Protein 3HY0 (pdb70)

Solvent-accessible surface area: 37549 Å² total; per-residue (Å²): 116,93,36,4,49,97,0,14,95,17,0,22,69,0,0,113,75,69,55,2,85,63,26,83,37,10,38,0,33,9,140,31,15,137,91,12,50,6,0,7,3,2,0,3,28,0,30,28,17,4,33,52,104,30,188,67,166,55,52,58,0,0,0,14,1,18,0,2,35,1,17,66,82,36,82,28,5,83,52,8,7,106,27,22,31,27,7,0,1,27,2,13,0,0,1,0,0,22,34,57,18,62,30,68,68,1,0,69,32,1,25,71,0,0,12,19,156,167,82,14,55,11,51,110,119,76,0,43,0,2,0,21,103,90,9,92,110,0,22,64,12,0,38,149,93,29,49,4,53,145,134,33,12,31,94,15,19,62,77,132,74,46,114,81,22,4,68,1,8,30,20,5,12,96,41,3,0,0,0,25,0,0,5,0,19,15,19,7,10,126,122,44,165,10,8,34,11,51,28,139,72,70,105,7,30,50,21,5,67,3,0,14,0,2,0,0,48,51,36,53,44,93,116,24,76,35,87,106,12,93,121,64,3,0,4,2,18,0,13,0,3,41,0,0,2,8,24,24,156,23,48,20,5,5,59,0,56,6,0,133,68,0,14,108,14,0,10,174,28,6,59,18,128,82,98,79,54,51,1,0,60,6,0,0,0,2,0,0,0,0,0,0,0,1,8,24,60,9,108,23,35,100,112,125,73,6,56,14,0,37,37,0,0,19,10,0,7,7,4,0,44,108,31,30,25,194,120,37,2,0,46,78,0,0,19,38,0,17,121,29,0,45,84,22,1,118,39,0,130,164,39,58,78,84,0,46,100,17,0,67,74,7,8,73,79,0,62,157,28,8,121,154,0,24,64,31,0,64,94,35,25,92,138,47,111,58,73,49,0,63,4,108,6,0,21,106,0,73,81,82,43,28,0,2,30,23,0,0,7,5,2,0,109,50,117,136,31,133,19,55,83,78,20,12,83,48,13,44,73,98,59,104,109,135,60,91,134,91,59,37,54,117,92,38,4,49,94,0,14,94,15,0,21,69,0,0,111,75,68,56,2,85,62,26,84,37,10,37,0,33,9,140,32,15,138,89,12,51,6,0,7,2,2,0,4,30,0,28,28,16,4,32,53,102,32,180,61,162,53,51,59,0,0,0,14,0,19,0,2,35,1,17,66,85,36,79,28,4,83,51,7,8,107,27,22,32,26,8,0,1,28,2,12,0,0,2,0,0,24,34,58,20,61,30,69,67,1,0,68,32,1,27,72,0,0,12,18,157,166,88,15,55,12,51,109,117,80,0,43,0,2,0,20,101,88,10,92,109,0,21,64,12,0,36,145,93,30,49,5,54,144,132,34,13,31,96,15,19,62,77,133,73,48,113,80,22,3,66,1,7,31,19,5,12,96,43,2,0,0,0,25,1,0,4,0,20,15,19,6,12,127,126,42,164,8,8,34,11,52,28,140,72,70,104,7,30,50,22,6,66,4,0,14,0,2,0,0,50,50,35,53,45,92,114,23,76,35,88,105,12,96,131,62,3,0,4,2,18,0,13,0,2,41,0,0,1,9,23,25,157,24,46,20,5,5,60,0,54,6,0,133,66,0,14,110,14,0,9,175,29,6,59,16,131,78,99,80,55,48,2,0,61,6,0,0,0,2,0,0,0,0,0,0,0,2,8,24,59,8,108,24,35,100,113,126,72,6,53,14,0,37,37,0,0,20,11,0,6,7,4,0,43,110,30,31,26,190,116,40,2,0,49,82,0,0,18,37,0,18,121,29,1,47,75,24,1,119,44,0,132,163,38,59,78,85,0,46,98,17,0,63,74,6,10,72,80,1,62,159,26,9,121,155,0,24,60,27,0,65,97,35,25,92,144,46,111,58,74,50,0,62,4,106,6,0,21,108,0,74,82,83,42,29,0,2,30,25,1,0,7,5,2,0,111,48,117,134,33,131,17,53,72,75,20,10,99,48,12,54,74,97,61,115,105,137,60,91,130,94,58,37,51

CATH classification: 3.30.930.10

Sequence (882 aa):
SKSTAEIRQAFLDFFHSKGHQVVASSSLVPHNDPTLLFTNAGMNQFKDVFLGLDKRNYSRATTSQRCVRAGGKHNDLENVGYTARHHTFFEMLGNFSFGDYFKLDAILFAWLLLTSEKWFALPKERLWVTVYESDDEAYEIWEKEVGIPRERIIIRIGDNKGAPYASDNFWQMGDTGPCGPCTEIFYDHGDHHIWGGPPGSPEEDGDRYIEIIWNIVFMQFNRQADGTMEPLPKPSVDTAMGLERIAAVLQHVNSNYDIDLFRTLIQAVAKVTGATDLSNKSLRVIADHIRSCAFLIADGVMPSNEENRGYVLRRRIIRRAVRHGNMLGAKETFFYKLVGPLIDVMGSAGEDLKRQQAQVEQVLKTEEEQFARTLERGLALLDEEELAKLSGDTLDGETAFRLYDTYGFPVDLTADVCRERNIKVDEAGFEAAMMEEQRRRAREEASSGFSKSTAEIRQAFLDFFHSKGHQVVASSSLVPHNDPTLLFTNAGMNQFKDVFLGLDKRNYSRATTSQRCVRAGGKHNDLENVGYTARHHTFFEMLGNFSFGDYFKLDAILFAWLLLTSEKWFALPKERLWVTVYESDDEAYEIWEKEVGIPRERIIRIGDNKGAPYASDNFWQMGDTGPCGPCTEIFYDHGDHHIWGGPPGSPEEDGDRYIEIIWNIVFMQFNRQADGTMEPLPKPSVDTAMGLERIAAVLQHVNSNYDIDLFRTLIQAVAKVTGATDLSNKSLRVIADHIRSCAFLIADGVMPSNEENRGYVLRRRIIRRAVRHGNMLGAKETFFYKLVGPLIDVMGSAGEDLKRQQAQVEQVLKTEEEQFARTLERGLALLDEEELAKLSGDTLDGETAFRLYDTYGFPVDLTADVCRERNIKVDEAGFEEAAMMEEQRRRAREEASSGF

Organism: Escherichia coli (strain K12) (NCBI:txid83333)

GO terms:
  GO:0002161 aminoacyl-tRNA deacylase activity (F, IDA)
  GO:0141207 peptide lactyltransferase (ATP-dependent) activity (F, IDA)
  GO:0004813 alanine-tRNA ligase activity (F, EXP)
  GO:0002161 aminoacyl-tRNA deacylase activity (F, IMP)
  GO:0042802 identical protein binding (F, IPI)
  GO:0004813 alanine-tRNA ligase activity (F, IDA)
  GO:0005829 cytosol (C, IDA)
  GO:0001217 DNA-binding transcription repressor activity (F, IDA)
  GO:0002196 Ser-tRNA(Ala) deacylase activity (F, IDA)
  GO:0045892 negative regulation of DNA-templated transcription (P, IDA)
  GO:0008270 zinc ion binding (F, IDA)
  GO:0042803 protein homodimerization activity (F, IDA)
  GO:0006419 alanyl-tRNA aminoacylation (P, IDA)
  GO:0005829 cytosol (C, HDA)
  GO:0016020 membrane (C, HDA)

Radius of gyration: 34.8 Å; Cα contacts (8 Å, |Δi|>4): 1651; chains: 2; bounding box: 69×69×96 Å

B-factor: mean 25.16, std 11.73, range [3.29, 81.05]

Structure (mmCIF, N/CA/C/O backbone):
data_3HY0
#
_entry.id   3HY0
#
_cell.length_a   114.877
_cell.length_b   115.036
_cell.length_c   125.574
_cell.angle_alpha   90.00
_cell.angle_beta   90.00
_cell.angle_gamma   90.00
#
_symmetry.space_group_name_H-M   'P 21 21 21'
#
loop_
_entity.id
_entity.type
_entity.pdbx_description
1 polymer 'Alanyl-tRNA synthetase'
2 non-polymer "5'-O-(glycylsulfamoyl)adenosine"
3 non-polymer '4-(2-HYDROXYETHYL)-1-PIPERAZINE ETHANESULFONIC ACID'
4 non-polymer '2-HYDROXYETHYL DISULFIDE'
5 water water
#
loop_
_atom_site.group_PDB
_atom_site.id
_atom_site.type_symbol
_atom_site.label_atom_id
_atom_site.label_alt_id
_atom_site.label_comp_id
_atom_site.label_asym_id
_atom_site.label_entity_id
_atom_site.label_seq_id
_atom_site.pdbx_PDB_ins_code
_atom_site.Cartn_x
_atom_site.Cartn_y
_atom_site.Cartn_z
_atom_site.occupancy
_atom_site.B_iso_or_equiv
_atom_site.auth_seq_id
_atom_site.auth_comp_id
_atom_site.auth_asym_id
_atom_site.auth_atom_id
_atom_site.pdbx_PDB_model_num
ATOM 1 N N . SER A 1 1 ? -18.658 -7.357 -26.377 1.00 36.65 1 SER A N 1
ATOM 2 C CA . SER A 1 1 ? -19.122 -8.125 -25.187 1.00 39.83 1 SER A CA 1
ATOM 3 C C . SER A 1 1 ? -18.590 -7.514 -23.893 1.00 36.52 1 SER A C 1
ATOM 4 O O . SER A 1 1 ? -17.683 -6.679 -23.917 1.00 31.58 1 SER A O 1
ATOM 7 N N . LYS A 1 2 ? -19.166 -7.930 -22.769 1.00 28.64 2 LYS A N 1
ATOM 8 C CA . LYS A 1 2 ? -18.739 -7.446 -21.462 1.00 28.57 2 LYS A CA 1
ATOM 9 C C . LYS A 1 2 ? -17.384 -8.024 -21.078 1.00 24.78 2 LYS A C 1
ATOM 10 O O . LYS A 1 2 ? -17.089 -9.187 -21.365 1.00 22.19 2 LYS A O 1
ATOM 16 N N . SER A 1 3 ? -16.565 -7.207 -20.426 1.00 22.03 3 SER A N 1
ATOM 17 C CA . SER A 1 3 ? -15.293 -7.669 -19.897 1.00 23.28 3 SER A CA 1
ATOM 18 C C . SER A 1 3 ? -15.555 -8.512 -18.658 1.00 23.17 3 SER A C 1
ATOM 19 O O . SER A 1 3 ? -16.653 -8.482 -18.098 1.00 18.05 3 SER A O 1
ATOM 22 N N . THR A 1 4 ? -14.545 -9.261 -18.231 1.00 19.84 4 THR A N 1
ATOM 23 C CA . THR A 1 4 ? -14.654 -10.054 -17.013 1.00 19.18 4 THR A CA 1
ATOM 24 C C . THR A 1 4 ? -15.004 -9.153 -15.830 1.00 17.54 4 THR A C 1
ATOM 25 O O . THR A 1 4 ? -15.847 -9.503 -15.001 1.00 18.42 4 THR A O 1
ATOM 29 N N . ALA A 1 5 ? -14.374 -7.982 -15.771 1.00 15.68 5 ALA A N 1
ATOM 30 C CA . ALA A 1 5 ? -14.652 -7.007 -14.715 1.00 14.95 5 ALA A CA 1
ATOM 31 C C . ALA A 1 5 ? -16.109 -6.536 -14.734 1.00 16.28 5 ALA A C 1
ATOM 32 O O . ALA A 1 5 ? -16.740 -6.395 -13.684 1.00 18.31 5 ALA A O 1
ATOM 34 N N . GLU A 1 6 ? -16.634 -6.289 -15.931 1.00 18.31 6 GLU A N 1
ATOM 35 C CA . GLU A 1 6 ? -18.016 -5.833 -16.082 1.00 17.24 6 GLU A CA 1
ATOM 36 C C . GLU A 1 6 ? -19.017 -6.916 -15.687 1.00 17.90 6 GLU A C 1
ATOM 37 O O . GLU A 1 6 ? -20.067 -6.624 -15.108 1.00 17.57 6 GLU A O 1
ATOM 43 N N . ILE A 1 7 ? -18.681 -8.164 -15.996 1.00 14.61 7 ILE A N 1
ATOM 44 C CA . ILE A 1 7 ? -19.530 -9.302 -15.650 1.00 12.22 7 ILE A CA 1
ATOM 45 C C . ILE A 1 7 ? -19.562 -9.506 -14.135 1.00 13.76 7 ILE A C 1
ATOM 46 O O . ILE A 1 7 ? -20.630 -9.724 -13.553 1.00 15.37 7 ILE A O 1
ATOM 51 N N . ARG A 1 8 ? -18.389 -9.435 -13.507 1.00 14.90 8 ARG A N 1
ATOM 52 C CA . ARG A 1 8 ? -18.284 -9.509 -12.049 1.00 17.23 8 ARG A CA 1
ATOM 53 C C . ARG A 1 8 ? -19.171 -8.452 -11.398 1.00 18.83 8 ARG A C 1
ATOM 54 O O . ARG A 1 8 ? -19.936 -8.750 -10.476 1.00 15.95 8 ARG A O 1
ATOM 62 N N . GLN A 1 9 ? -19.075 -7.221 -11.890 1.00 15.47 9 GLN A N 1
ATOM 63 C CA . GLN A 1 9 ? -19.840 -6.110 -11.329 1.00 16.52 9 GLN A CA 1
ATOM 64 C C . GLN A 1 9 ? -21.340 -6.248 -11.583 1.00 12.53 9 GLN A C 1
ATOM 65 O O . GLN A 1 9 ? -22.149 -5.919 -10.720 1.00 15.22 9 GLN A O 1
ATOM 71 N N . ALA A 1 10 ? -21.701 -6.735 -12.766 1.00 14.10 10 ALA A N 1
ATOM 72 C CA . ALA A 1 10 ? -23.108 -6.877 -13.138 1.00 17.16 10 ALA A CA 1
ATOM 73 C C . ALA A 1 10 ? -23.806 -7.912 -12.265 1.00 17.29 10 ALA A C 1
ATOM 74 O O . ALA A 1 10 ? -24.965 -7.739 -11.895 1.00 13.63 10 ALA A O 1
ATOM 76 N N . PHE A 1 11 ? -23.093 -8.988 -11.943 1.00 12.61 11 PHE A N 1
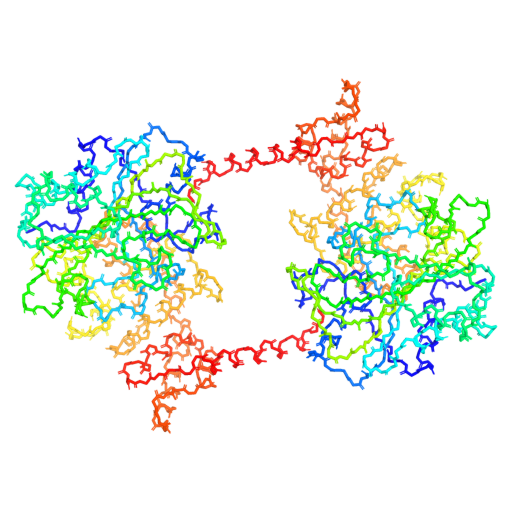ATOM 77 C CA . PHE A 1 11 ? -23.625 -10.022 -11.066 1.00 14.40 11 PHE A CA 1
ATOM 78 C C . PHE A 1 11 ? -23.957 -9.425 -9.697 1.00 15.13 11 PHE A C 1
ATOM 79 O O . PHE A 1 11 ? -25.054 -9.622 -9.170 1.00 14.16 11 PHE A O 1
ATOM 87 N N . LEU A 1 12 ? -22.997 -8.699 -9.128 1.00 13.09 12 LEU A N 1
ATOM 88 C CA . LEU A 1 12 ? -23.180 -8.060 -7.830 1.00 14.25 12 LEU A CA 1
ATOM 89 C C . LEU A 1 12 ? -24.276 -6.995 -7.880 1.00 10.84 12 LEU A C 1
ATOM 90 O O . LEU A 1 12 ? -25.084 -6.892 -6.959 1.00 14.98 12 LEU A O 1
ATOM 95 N N . ASP A 1 13 ? -24.301 -6.214 -8.956 1.00 15.54 13 ASP A N 1
ATOM 96 C CA . ASP A 1 13 ? -25.353 -5.210 -9.147 1.00 15.33 13 ASP A CA 1
ATOM 97 C C . ASP A 1 13 ? -26.744 -5.848 -9.177 1.00 16.44 13 ASP A C 1
ATOM 98 O O . ASP A 1 13 ? -27.680 -5.338 -8.559 1.00 15.22 13 ASP A O 1
ATOM 103 N N . PHE A 1 14 ? -26.875 -6.964 -9.891 1.00 13.32 14 PHE A N 1
ATOM 104 C CA . PHE A 1 14 ? -28.152 -7.672 -9.961 1.00 16.49 14 PHE A CA 1
ATOM 105 C C . PHE A 1 14 ? -28.656 -8.039 -8.571 1.00 14.78 14 PHE A C 1
ATOM 106 O O . PHE A 1 14 ? -29.784 -7.707 -8.195 1.00 14.47 14 PHE A O 1
ATOM 114 N N . PHE A 1 15 ? -27.820 -8.720 -7.797 1.00 13.15 15 PHE A N 1
ATOM 115 C CA . PHE A 1 15 ? -28.253 -9.163 -6.483 1.00 11.86 15 PHE A CA 1
ATOM 116 C C . PHE A 1 15 ? -28.395 -8.025 -5.493 1.00 13.93 15 PHE A C 1
ATOM 117 O O . PHE A 1 15 ? -29.284 -8.038 -4.641 1.00 13.94 15 PHE A O 1
ATOM 125 N N . HIS A 1 16 ? -27.558 -7.007 -5.643 1.00 15.04 16 HIS A N 1
ATOM 126 C CA . HIS A 1 16 ? -27.725 -5.812 -4.837 1.00 18.60 16 HIS A CA 1
ATOM 127 C C . HIS A 1 16 ? -29.090 -5.167 -5.097 1.00 19.03 16 HIS A C 1
ATOM 128 O O . HIS A 1 16 ? -29.772 -4.752 -4.159 1.00 16.90 16 HIS A O 1
ATOM 135 N N . SER A 1 17 ? -29.485 -5.095 -6.366 1.00 18.51 17 SER A N 1
ATOM 136 C CA . SER A 1 17 ? -30.790 -4.546 -6.734 1.00 19.75 17 SER A CA 1
ATOM 137 C C . SER A 1 17 ? -31.929 -5.413 -6.198 1.00 23.56 17 SER A C 1
ATOM 138 O O . SER A 1 17 ? -33.064 -4.950 -6.078 1.00 18.92 17 SER A O 1
ATOM 141 N N . LYS A 1 18 ? -31.616 -6.667 -5.872 1.00 15.87 18 LYS A N 1
ATOM 142 C CA . LYS A 1 18 ? -32.590 -7.590 -5.291 1.00 16.81 18 LYS A CA 1
ATOM 143 C C . LYS A 1 18 ? -32.457 -7.678 -3.770 1.00 16.05 18 LYS A C 1
ATOM 144 O O . LYS A 1 18 ? -32.856 -8.673 -3.159 1.00 17.74 18 LYS A O 1
ATOM 150 N N . GLY A 1 19 ? -31.885 -6.641 -3.165 1.00 18.05 19 GLY A N 1
ATOM 151 C CA . GLY A 1 19 ? -31.836 -6.530 -1.707 1.00 18.78 19 GLY A CA 1
ATOM 152 C C . GLY A 1 19 ? -30.710 -7.277 -1.009 1.00 15.86 19 GLY A C 1
ATOM 153 O O . GLY A 1 19 ? -30.703 -7.387 0.216 1.00 16.90 19 GLY A O 1
ATOM 154 N N . HIS A 1 20 ? -29.753 -7.790 -1.778 1.00 16.05 20 HIS A N 1
ATOM 155 C CA . HIS A 1 20 ? -28.630 -8.528 -1.194 1.00 16.26 20 HIS A CA 1
ATOM 156 C C . HIS A 1 20 ? -27.500 -7.603 -0.753 1.00 15.09 20 HIS A C 1
ATOM 157 O O . HIS A 1 20 ? -27.068 -6.733 -1.507 1.00 15.41 20 HIS A O 1
ATOM 164 N N . GLN A 1 21 ? -27.020 -7.809 0.469 1.00 13.81 21 GLN A N 1
ATOM 165 C CA . GLN A 1 21 ? -25.861 -7.082 0.974 1.00 15.42 21 GLN A CA 1
ATOM 166 C C . GLN A 1 21 ? -24.610 -7.508 0.212 1.00 14.47 21 GLN A C 1
ATOM 167 O O . GLN A 1 21 ? -24.291 -8.692 0.149 1.00 15.45 21 GLN A O 1
ATOM 173 N N . VAL A 1 22 ? -23.909 -6.546 -0.378 1.00 13.50 22 VAL A N 1
ATOM 174 C CA . VAL A 1 22 ? -22.650 -6.851 -1.048 1.00 15.75 22 VAL A CA 1
ATOM 175 C C . VAL A 1 22 ? -21.546 -6.985 -0.004 1.00 18.00 22 VAL A C 1
ATOM 176 O O . VAL A 1 22 ? -21.259 -6.043 0.735 1.00 15.05 22 VAL A O 1
ATOM 180 N N . VAL A 1 23 ? -20.952 -8.171 0.072 1.00 11.40 23 VAL A N 1
ATOM 181 C CA . VAL A 1 23 ? -19.896 -8.438 1.042 1.00 13.04 23 VAL A CA 1
ATOM 182 C C . VAL A 1 23 ? -18.583 -8.686 0.304 1.00 16.09 23 VAL A C 1
ATOM 183 O O . VAL A 1 23 ? -18.562 -9.351 -0.729 1.00 13.38 23 VAL A O 1
ATOM 187 N N . ALA A 1 24 ? -17.491 -8.136 0.826 1.00 13.45 24 ALA A N 1
ATOM 188 C CA . ALA A 1 24 ? -16.184 -8.324 0.203 1.00 13.13 24 ALA A CA 1
ATOM 189 C C . ALA A 1 24 ? -15.732 -9.782 0.266 1.00 8.62 24 ALA A C 1
ATOM 190 O O . ALA A 1 24 ? -16.040 -10.506 1.220 1.00 12.07 24 ALA A O 1
ATOM 192 N N . SER A 1 25 ? -15.015 -10.206 -0.770 1.00 13.83 25 SER A N 1
ATOM 193 C CA . SER A 1 25 ? -14.347 -11.497 -0.774 1.00 16.17 25 SER A CA 1
ATOM 194 C C . SER A 1 25 ? -13.538 -11.669 0.502 1.00 17.13 25 SER A C 1
ATOM 195 O O . SER A 1 25 ? -12.884 -10.732 0.964 1.00 14.90 25 SER A O 1
ATOM 198 N N . SER A 1 26 ? -13.587 -12.862 1.077 1.00 13.54 26 SER A N 1
ATOM 199 C CA . SER A 1 26 ? -12.705 -13.183 2.189 1.00 16.18 26 SER A CA 1
ATOM 200 C C . SER A 1 26 ? -11.308 -13.482 1.649 1.00 15.51 26 SER A C 1
ATOM 201 O O . SER A 1 26 ? -11.107 -13.610 0.434 1.00 12.60 26 SER A O 1
ATOM 204 N N . SER A 1 27 ? -10.348 -13.591 2.559 1.00 13.69 27 SER A N 1
ATOM 205 C CA . SER A 1 27 ? -9.012 -14.053 2.227 1.00 12.96 27 SER A CA 1
ATOM 206 C C . SER A 1 27 ? -9.076 -15.508 1.780 1.00 15.74 27 SER A C 1
ATOM 207 O O . SER A 1 27 ? -10.069 -16.195 2.030 1.00 13.81 27 SER A O 1
ATOM 210 N N . LEU A 1 28 ? -8.019 -15.964 1.112 1.00 13.36 28 LEU A N 1
ATOM 211 C CA . LEU A 1 28 ? -7.852 -17.374 0.777 1.00 11.96 28 LEU A CA 1
ATOM 212 C C . LEU A 1 28 ? -7.458 -18.206 1.998 1.00 14.33 28 LEU A C 1
ATOM 213 O O . LEU A 1 28 ? -7.493 -19.434 1.957 1.00 13.43 28 LEU A O 1
ATOM 218 N N . VAL A 1 29 ? -7.072 -17.534 3.079 1.00 13.99 29 VAL A N 1
ATOM 219 C CA . VAL A 1 29 ? -6.598 -18.224 4.276 1.00 13.78 29 VAL A CA 1
ATOM 220 C C . VAL A 1 29 ? -7.456 -17.882 5.492 1.00 13.21 29 VAL A C 1
ATOM 221 O O . VAL A 1 29 ? -7.448 -16.740 5.958 1.00 13.53 29 VAL A O 1
ATOM 225 N N . PRO A 1 30 ? -8.193 -18.874 6.018 1.00 15.11 30 PRO A N 1
ATOM 226 C CA . PRO A 1 30 ? -9.010 -18.643 7.204 1.00 14.66 30 PRO A CA 1
ATOM 227 C C . PRO A 1 30 ? -8.173 -18.534 8.470 1.00 16.97 30 PRO A C 1
ATOM 228 O O . PRO A 1 30 ? -7.149 -19.208 8.607 1.00 16.69 30 PRO A O 1
ATOM 232 N N . HIS A 1 31 ? -8.618 -17.688 9.389 1.00 17.84 31 HIS A N 1
ATOM 233 C CA . HIS A 1 31 ? -7.974 -17.557 10.684 1.00 19.47 31 HIS A CA 1
ATOM 234 C C . HIS A 1 31 ? -8.657 -18.464 11.710 1.00 21.25 31 HIS A C 1
ATOM 235 O O . HIS A 1 31 ? -8.028 -18.910 12.670 1.00 21.63 31 HIS A O 1
ATOM 242 N N . ASN A 1 32 ? -9.940 -18.747 11.486 1.00 15.84 32 ASN A N 1
ATOM 243 C CA . ASN A 1 32 ? -10.769 -19.452 12.467 1.00 21.22 32 ASN A CA 1
ATOM 244 C C . ASN A 1 32 ? -11.499 -20.697 11.951 1.00 27.47 32 ASN A C 1
ATOM 245 O O . ASN A 1 32 ? -12.612 -20.992 12.395 1.00 27.41 32 ASN A O 1
ATOM 250 N N . ASP A 1 33 ? -10.887 -21.421 11.018 1.00 23.03 33 ASP A N 1
ATOM 251 C CA . ASP A 1 33 ? -11.451 -22.692 10.558 1.00 23.73 33 ASP A CA 1
ATOM 252 C C . ASP A 1 33 ? -10.349 -23.721 10.341 1.00 25.12 33 ASP A C 1
ATOM 253 O O . ASP A 1 33 ? -9.758 -23.787 9.262 1.00 24.14 33 ASP A O 1
ATOM 258 N N . PRO A 1 34 ? -10.068 -24.529 11.376 1.00 28.02 34 PRO A N 1
ATOM 259 C CA . PRO A 1 34 ? -8.994 -25.526 11.329 1.00 30.44 34 PRO A CA 1
ATOM 260 C C . PRO A 1 34 ? -9.260 -26.673 10.350 1.00 27.28 34 PRO A C 1
ATOM 261 O O . PRO A 1 34 ? -8.346 -27.429 10.027 1.00 25.81 34 PRO A O 1
ATOM 265 N N . THR A 1 35 ? -10.496 -26.792 9.874 1.00 23.70 35 THR A N 1
ATOM 266 C CA . THR A 1 35 ? -10.846 -27.846 8.925 1.00 23.35 35 THR A CA 1
ATOM 267 C C . THR A 1 35 ? -10.568 -27.440 7.473 1.00 24.34 35 THR A C 1
ATOM 268 O O . THR A 1 35 ? -10.684 -28.257 6.562 1.00 22.13 35 THR A O 1
ATOM 272 N N . LEU A 1 36 ? -10.188 -26.182 7.264 1.00 19.87 36 LEU A N 1
ATOM 273 C CA . LEU A 1 36 ? -10.113 -25.622 5.916 1.00 15.71 36 LEU A CA 1
ATOM 274 C C . LEU A 1 36 ? -8.697 -25.218 5.510 1.00 16.38 36 LEU A C 1
ATOM 275 O O . LEU A 1 36 ? -8.090 -24.350 6.139 1.00 18.68 36 LEU A O 1
ATOM 280 N N . LEU A 1 37 ? -8.183 -25.836 4.448 1.00 17.71 37 LEU A N 1
ATOM 281 C CA . LEU A 1 37 ? -6.845 -25.524 3.940 1.00 15.61 37 LEU A CA 1
ATOM 282 C C . LEU A 1 37 ? -6.817 -24.139 3.296 1.00 18.95 37 LEU A C 1
ATOM 283 O O . LEU A 1 37 ? -6.202 -23.208 3.828 1.00 16.55 37 LEU A O 1
ATOM 288 N N . PHE A 1 38 ? -7.476 -24.014 2.145 1.00 13.19 38 PHE A N 1
ATOM 289 C CA . PHE A 1 38 ? -7.682 -22.718 1.510 1.00 13.81 38 PHE A CA 1
ATOM 290 C C . PHE A 1 38 ? -9.165 -22.517 1.214 1.00 14.76 38 PHE A C 1
ATOM 291 O O . PHE A 1 38 ? -9.909 -23.483 1.033 1.00 13.57 38 PHE A O 1
ATOM 299 N N . THR A 1 39 ? -9.585 -21.259 1.164 1.00 12.70 39 THR A N 1
ATOM 300 C CA . THR A 1 39 ? -10.955 -20.922 0.796 1.00 11.47 39 THR A CA 1
ATOM 301 C C . THR A 1 39 ? -11.299 -21.576 -0.542 1.00 11.66 39 THR A C 1
ATOM 302 O O . THR A 1 39 ? -10.644 -21.320 -1.553 1.00 13.61 39 THR A O 1
ATOM 306 N N . ASN A 1 40 ? -12.313 -22.435 -0.537 1.00 11.74 40 ASN A N 1
ATOM 307 C CA . ASN A 1 40 ? -12.688 -23.169 -1.746 1.00 16.07 40 ASN A CA 1
ATOM 308 C C . ASN A 1 40 ? -14.087 -22.837 -2.268 1.00 16.99 40 ASN A C 1
ATOM 309 O O . ASN A 1 40 ? -14.520 -23.383 -3.283 1.00 13.65 40 ASN A O 1
ATOM 314 N N . ALA A 1 41 ? -14.787 -21.946 -1.570 1.00 13.01 41 ALA A N 1
ATOM 315 C CA . ALA A 1 41 ? -16.134 -21.549 -1.974 1.00 12.94 41 ALA A CA 1
ATOM 316 C C . ALA A 1 41 ? -16.529 -20.210 -1.367 1.00 14.01 41 ALA A C 1
ATOM 317 O O . ALA A 1 41 ? -16.057 -19.842 -0.291 1.00 11.78 41 ALA A O 1
ATOM 319 N N . GLY A 1 42 ? -17.404 -19.488 -2.063 1.00 12.12 42 GLY A N 1
ATOM 320 C CA . GLY A 1 42 ? -17.979 -18.256 -1.533 1.00 10.91 42 GLY A CA 1
ATOM 321 C C . GLY A 1 42 ? -18.640 -18.420 -0.175 1.00 12.83 42 GLY A C 1
ATOM 322 O O . GLY A 1 42 ? -18.629 -17.496 0.641 1.00 13.46 42 GLY A O 1
ATOM 323 N N . MET A 1 43 ? -19.209 -19.595 0.082 1.00 11.58 43 MET A N 1
ATOM 324 C CA . MET A 1 43 ? -19.913 -19.822 1.346 1.00 12.32 43 MET A CA 1
ATOM 325 C C . MET A 1 43 ? -19.006 -19.977 2.574 1.00 12.43 43 MET A C 1
ATOM 326 O O . MET A 1 43 ? -19.492 -19.905 3.704 1.00 12.76 43 MET A O 1
ATOM 331 N N . ASN A 1 44 ? -17.702 -20.182 2.366 1.00 11.72 44 ASN A N 1
ATOM 332 C CA . ASN A 1 44 ? -16.799 -20.455 3.494 1.00 12.79 44 ASN A CA 1
ATOM 333 C C . ASN A 1 44 ? -16.903 -19.412 4.615 1.00 10.12 44 ASN A C 1
ATOM 334 O O . ASN A 1 44 ? -16.986 -19.766 5.790 1.00 12.03 44 ASN A O 1
ATOM 339 N N . GLN A 1 45 ? -16.893 -18.131 4.255 1.00 12.87 45 GLN A N 1
ATOM 340 C CA . GLN A 1 45 ? -16.897 -17.071 5.268 1.00 13.98 45 GLN A CA 1
ATOM 341 C C . GLN A 1 45 ? -18.253 -16.901 5.951 1.00 16.17 45 GLN A C 1
ATOM 342 O O . GLN A 1 45 ? -18.371 -16.150 6.919 1.00 14.39 45 GLN A O 1
ATOM 348 N N . PHE A 1 46 ? -19.264 -17.606 5.444 1.00 13.26 46 PHE A N 1
ATOM 349 C CA . PHE A 1 46 ? -20.604 -17.590 6.028 1.00 14.84 46 PHE A CA 1
ATOM 350 C C . PHE A 1 46 ? -20.945 -18.929 6.678 1.00 15.21 46 PHE A C 1
ATOM 351 O O . PHE A 1 46 ? -22.101 -19.181 7.019 1.00 14.04 46 PHE A O 1
ATOM 359 N N . LYS A 1 47 ? -19.938 -19.783 6.840 1.00 13.69 47 LYS A N 1
ATOM 360 C CA . LYS A 1 47 ? -20.140 -21.119 7.392 1.00 15.99 47 LYS A CA 1
ATOM 361 C C . LYS A 1 47 ? -20.912 -21.080 8.709 1.00 16.73 47 LYS A C 1
ATOM 362 O O . LYS A 1 47 ? -21.908 -21.788 8.872 1.00 14.65 47 LYS A O 1
ATOM 368 N N . ASP A 1 48 ? -20.456 -20.245 9.640 1.00 13.45 48 ASP A N 1
ATOM 369 C CA . ASP A 1 48 ? -21.102 -20.134 10.949 1.00 15.19 48 ASP A CA 1
ATOM 370 C C . ASP A 1 48 ? -22.499 -19.512 10.879 1.00 12.74 48 ASP A C 1
ATOM 371 O O . ASP A 1 48 ? -23.332 -19.753 11.755 1.00 16.90 48 ASP A O 1
ATOM 376 N N . VAL A 1 49 ? -22.754 -18.714 9.846 1.00 15.78 49 VAL A N 1
ATOM 377 C CA . VAL A 1 49 ? -24.093 -18.163 9.638 1.00 14.02 49 VAL A CA 1
ATOM 378 C C . VAL A 1 49 ? -25.064 -19.286 9.273 1.00 14.56 49 VAL A C 1
ATOM 379 O O . VAL A 1 49 ? -26.163 -19.368 9.826 1.00 17.63 49 VAL A O 1
ATOM 383 N N . PHE A 1 50 ? -24.648 -20.160 8.357 1.00 14.39 50 PHE A N 1
ATOM 384 C CA . PHE A 1 50 ? -25.444 -21.331 7.988 1.00 15.36 50 PHE A CA 1
ATOM 385 C C . PHE A 1 50 ? -25.664 -22.268 9.176 1.00 21.93 50 PHE A C 1
ATOM 386 O O . PHE A 1 50 ? -26.722 -22.886 9.299 1.00 18.69 50 PHE A O 1
ATOM 394 N N . LEU A 1 51 ? -24.658 -22.373 10.042 1.00 15.72 51 LEU A N 1
ATOM 395 C CA . LEU A 1 51 ? -24.748 -23.212 11.238 1.00 16.30 51 LEU A CA 1
ATOM 396 C C . LEU A 1 51 ? -25.627 -22.574 12.312 1.00 20.57 51 LEU A C 1
ATOM 397 O O . LEU A 1 51 ? -26.022 -23.234 13.273 1.00 24.85 51 LEU A O 1
ATOM 402 N N . GLY A 1 52 ? -25.923 -21.288 12.143 1.00 18.73 52 GLY A N 1
ATOM 403 C CA . GLY A 1 52 ? -26.753 -20.550 13.088 1.00 24.08 52 GLY A CA 1
ATOM 404 C C . GLY A 1 52 ? -26.002 -20.088 14.324 1.00 30.54 52 GLY A C 1
ATOM 405 O O . GLY A 1 52 ? -26.613 -19.795 15.351 1.00 36.75 52 GLY A O 1
ATOM 406 N N . LEU A 1 53 ? -24.677 -20.020 14.225 1.00 25.93 53 LEU A N 1
ATOM 407 C CA . LEU A 1 53 ? -23.826 -19.616 15.345 1.00 26.30 53 LEU A CA 1
ATOM 408 C C . LEU A 1 53 ? -23.420 -18.148 15.236 1.00 37.67 53 LEU A C 1
ATOM 409 O O . LEU A 1 53 ? -23.014 -17.525 16.219 1.00 34.87 53 LEU A O 1
ATOM 414 N N . ASP A 1 54 ? -23.532 -17.611 14.026 1.00 28.15 54 ASP A N 1
ATOM 415 C CA . ASP A 1 54 ? -23.101 -16.257 13.711 1.00 24.91 54 ASP A CA 1
ATOM 416 C C . ASP A 1 54 ? -24.297 -15.514 13.136 1.00 33.90 54 ASP A C 1
ATOM 417 O O . ASP A 1 54 ? -24.914 -15.982 12.181 1.00 31.44 54 ASP A O 1
ATOM 422 N N . LYS A 1 55 ? -24.642 -14.373 13.725 1.00 37.01 55 LYS A N 1
ATOM 423 C CA . LYS A 1 55 ? -25.725 -13.551 13.184 1.00 36.53 55 LYS A CA 1
ATOM 424 C C . LYS A 1 55 ? -25.218 -12.302 12.486 1.00 28.65 55 LYS A C 1
ATOM 425 O O . LYS A 1 55 ? -24.323 -11.614 12.979 1.00 31.59 55 LYS A O 1
ATOM 431 N N . ARG A 1 56 ? -25.797 -12.025 11.325 1.00 21.85 56 ARG A N 1
ATOM 432 C CA . ARG A 1 56 ? -25.466 -10.828 10.571 1.00 18.54 56 ARG A CA 1
ATOM 433 C C . ARG A 1 56 ? -26.680 -9.913 10.589 1.00 21.82 56 ARG A C 1
ATOM 434 O O . ARG A 1 56 ? -27.797 -10.369 10.847 1.00 23.25 56 ARG A O 1
ATOM 442 N N . ASN A 1 57 ? -26.467 -8.629 10.323 1.00 22.08 57 ASN A N 1
ATOM 443 C CA . ASN A 1 57 ? -27.568 -7.672 10.262 1.00 21.02 57 ASN A CA 1
ATOM 444 C C . ASN A 1 57 ? -28.365 -7.807 8.965 1.00 22.88 57 ASN A C 1
ATOM 445 O O . ASN A 1 57 ? -29.391 -7.153 8.786 1.00 26.71 57 ASN A O 1
ATOM 450 N N . TYR A 1 58 ? -27.878 -8.654 8.062 1.00 19.79 58 TYR A N 1
ATOM 451 C CA . TYR A 1 58 ? -28.552 -8.920 6.794 1.00 15.69 58 TYR A CA 1
ATOM 452 C C . TYR A 1 58 ? -28.884 -10.405 6.690 1.00 18.44 58 TYR A C 1
ATOM 453 O O . TYR A 1 58 ? -28.180 -11.245 7.256 1.00 15.33 58 TYR A O 1
ATOM 462 N N . SER A 1 59 ? -29.955 -10.728 5.968 1.00 14.77 59 SER A N 1
ATOM 463 C CA . SER A 1 59 ? -30.382 -12.117 5.826 1.00 15.54 59 SER A CA 1
ATOM 464 C C . SER A 1 59 ? -30.127 -12.640 4.412 1.00 16.12 59 SER A C 1
ATOM 465 O O . SER A 1 59 ? -30.434 -13.792 4.099 1.00 14.38 59 SER A O 1
ATOM 468 N N . ARG A 1 60 ? -29.577 -11.778 3.561 1.00 13.37 60 ARG A N 1
ATOM 469 C CA . ARG A 1 60 ? -29.224 -12.153 2.194 1.00 13.09 60 ARG A CA 1
ATOM 470 C C . ARG A 1 60 ? -27.992 -11.371 1.739 1.00 16.04 60 ARG A C 1
ATOM 471 O O . ARG A 1 60 ? -27.836 -10.191 2.065 1.00 15.62 60 ARG A O 1
ATOM 479 N N . ALA A 1 61 ? -27.111 -12.035 1.000 1.00 14.30 61 ALA A N 1
ATOM 480 C CA . ALA A 1 61 ? -25.835 -11.429 0.633 1.00 13.05 61 ALA A CA 1
ATOM 481 C C . ALA A 1 61 ? -25.331 -11.916 -0.723 1.00 12.60 61 ALA A C 1
ATOM 482 O O . ALA A 1 61 ? -25.822 -12.909 -1.263 1.00 13.04 61 ALA A O 1
ATOM 484 N N . THR A 1 62 ? -24.355 -11.197 -1.271 1.00 12.38 62 THR A N 1
ATOM 485 C CA . THR A 1 62 ? -23.761 -11.540 -2.556 1.00 11.67 62 THR A CA 1
ATOM 486 C C . THR A 1 62 ? -22.271 -11.181 -2.539 1.00 14.94 62 THR A C 1
ATOM 487 O O . THR A 1 62 ? -21.880 -10.149 -1.985 1.00 12.85 62 THR A O 1
ATOM 491 N N . THR A 1 63 ? -21.442 -12.055 -3.109 1.00 13.66 63 THR A N 1
ATOM 492 C CA . THR A 1 63 ? -19.994 -11.841 -3.136 1.00 12.39 63 THR A CA 1
ATOM 493 C C . THR A 1 63 ? -19.372 -12.373 -4.420 1.00 12.43 63 THR A C 1
ATOM 494 O O . THR A 1 63 ? -19.941 -13.234 -5.087 1.00 10.95 63 THR A O 1
ATOM 498 N N . SER A 1 64 ? -18.195 -11.854 -4.756 1.00 11.20 64 SER A N 1
ATOM 499 C CA . SER A 1 64 ? -17.332 -12.481 -5.749 1.00 10.14 64 SER A CA 1
ATOM 500 C C . SER A 1 64 ? -16.091 -12.950 -5.004 1.00 13.45 64 SER A C 1
ATOM 501 O O . SER A 1 64 ? -15.214 -12.149 -4.663 1.00 13.12 64 SER A O 1
ATOM 504 N N . GLN A 1 65 ? -16.035 -14.249 -4.737 1.00 10.87 65 GLN A N 1
ATOM 505 C CA . GLN A 1 65 ? -15.055 -14.811 -3.816 1.00 14.77 65 GLN A CA 1
ATOM 506 C C . GLN A 1 65 ? -13.864 -15.413 -4.542 1.00 12.06 65 GLN A C 1
ATOM 507 O O . GLN A 1 65 ? -14.037 -16.251 -5.425 1.00 12.78 65 GLN A O 1
ATOM 513 N N . ARG A 1 66 ? -12.654 -15.003 -4.172 1.00 10.39 66 ARG A N 1
ATOM 514 C CA . ARG A 1 66 ? -11.476 -15.683 -4.702 1.00 10.81 66 ARG A CA 1
ATOM 515 C C . ARG A 1 66 ? -11.318 -17.046 -4.033 1.00 10.55 66 ARG A C 1
ATOM 516 O O . ARG A 1 66 ? -11.392 -17.163 -2.806 1.00 11.62 66 ARG A O 1
ATOM 524 N N . CYS A 1 67 ? -11.136 -18.079 -4.852 1.00 10.43 67 CYS A N 1
ATOM 525 C CA . CYS A 1 67 ? -11.024 -19.447 -4.362 1.00 10.97 67 CYS A CA 1
ATOM 526 C C . CYS A 1 67 ? -9.766 -20.120 -4.895 1.00 13.50 67 CYS A C 1
ATOM 527 O O . CYS A 1 67 ? -9.305 -19.814 -5.997 1.00 12.39 67 CYS A O 1
ATOM 530 N N . VAL A 1 68 ? -9.222 -21.039 -4.106 1.00 12.08 68 VAL A N 1
ATOM 531 C CA . VAL A 1 68 ? -8.171 -21.934 -4.577 1.00 10.47 68 VAL A CA 1
ATOM 532 C C . VAL A 1 68 ? -8.585 -23.375 -4.283 1.00 10.68 68 VAL A C 1
ATOM 533 O O . VAL A 1 68 ? -8.891 -23.727 -3.143 1.00 13.88 68 VAL A O 1
ATOM 537 N N . ARG A 1 69 ? -8.638 -24.194 -5.327 1.00 12.43 69 ARG A N 1
ATOM 538 C CA . ARG A 1 69 ? -8.950 -25.604 -5.165 1.00 13.34 69 ARG A CA 1
ATOM 539 C C . ARG A 1 69 ? -7.738 -26.437 -5.568 1.00 15.82 69 ARG A C 1
ATOM 540 O O . ARG A 1 69 ? -7.632 -26.895 -6.706 1.00 14.27 69 ARG A O 1
ATOM 548 N N . ALA A 1 70 ? -6.822 -26.610 -4.617 1.00 15.30 70 ALA A N 1
ATOM 549 C CA . ALA A 1 70 ? -5.545 -27.270 -4.877 1.00 19.41 70 ALA A CA 1
ATOM 550 C C . ALA A 1 70 ? -5.183 -28.210 -3.737 1.00 22.49 70 ALA A C 1
ATOM 551 O O . ALA A 1 70 ? -4.020 -28.567 -3.553 1.00 21.53 70 ALA A O 1
ATOM 553 N N . GLY A 1 71 ? -6.192 -28.606 -2.972 1.00 18.07 71 GLY A N 1
ATOM 554 C CA . GLY A 1 71 ? -5.997 -29.477 -1.825 1.00 18.96 71 GLY A CA 1
ATOM 555 C C . GLY A 1 71 ? -7.277 -29.558 -1.024 1.00 22.59 71 GLY A C 1
ATOM 556 O O . GLY A 1 71 ? -8.231 -28.829 -1.293 1.00 23.49 71 GLY A O 1
ATOM 557 N N . GLY A 1 72 ? -7.301 -30.446 -0.039 1.00 25.02 72 GLY A N 1
ATOM 558 C CA . GLY A 1 72 ? -8.486 -30.634 0.783 1.00 23.73 72 GLY A CA 1
ATOM 559 C C . GLY A 1 72 ? -9.604 -31.345 0.044 1.00 25.13 72 GLY A C 1
ATOM 560 O O . GLY A 1 72 ? -9.363 -32.258 -0.744 1.00 24.24 72 GLY A O 1
ATOM 561 N N . LYS A 1 73 ? -10.834 -30.905 0.292 1.00 27.67 73 LYS A N 1
ATOM 562 C CA . LYS A 1 73 ? -12.029 -31.562 -0.234 1.00 28.55 73 LYS A CA 1
ATOM 563 C C . LYS A 1 73 ? -12.181 -31.388 -1.744 1.00 28.26 73 LYS A C 1
ATOM 564 O O . LYS A 1 73 ? -12.573 -32.315 -2.451 1.00 24.61 73 LYS A O 1
ATOM 570 N N . HIS A 1 74 ? -11.877 -30.187 -2.226 1.00 20.38 74 HIS A N 1
ATOM 571 C CA . HIS A 1 74 ? -12.033 -29.854 -3.637 1.00 24.03 74 HIS A CA 1
ATOM 572 C C . HIS A 1 74 ? -10.681 -29.460 -4.211 1.00 23.15 74 HIS A C 1
ATOM 573 O O . HIS A 1 74 ? -10.141 -28.407 -3.883 1.00 22.38 74 HIS A O 1
ATOM 580 N N . ASN A 1 75 ? -10.135 -30.325 -5.059 1.00 19.32 75 ASN A N 1
ATOM 581 C CA . ASN A 1 75 ? -8.772 -30.178 -5.549 1.00 17.77 75 ASN A CA 1
ATOM 582 C C . ASN A 1 75 ? -8.700 -30.426 -7.053 1.00 18.15 75 ASN A C 1
ATOM 583 O O . ASN A 1 75 ? -8.845 -31.559 -7.510 1.00 20.29 75 ASN A O 1
ATOM 588 N N . ASP A 1 76 ? -8.466 -29.362 -7.815 1.00 16.81 76 ASP A N 1
ATOM 589 C CA . ASP A 1 76 ? -8.466 -29.452 -9.273 1.00 15.52 76 ASP A CA 1
ATOM 590 C C . ASP A 1 76 ? -7.094 -29.227 -9.900 1.00 15.80 76 ASP A C 1
ATOM 591 O O . ASP A 1 76 ? -6.984 -29.025 -11.109 1.00 15.79 76 ASP A O 1
ATOM 596 N N . LEU A 1 77 ? -6.053 -29.261 -9.074 1.00 17.51 77 LEU A N 1
ATOM 597 C CA . LEU A 1 77 ? -4.691 -29.027 -9.545 1.00 14.74 77 LEU A CA 1
ATOM 598 C C . LEU A 1 77 ? -4.331 -29.880 -10.762 1.00 15.53 77 LEU A C 1
ATOM 599 O O . LEU A 1 77 ? -3.774 -29.374 -11.735 1.00 16.59 77 LEU A O 1
ATOM 604 N N . GLU A 1 78 ? -4.650 -31.170 -10.708 1.00 16.15 78 GLU A N 1
ATOM 605 C CA . GLU A 1 78 ? -4.255 -32.094 -11.777 1.00 22.53 78 GLU A CA 1
ATOM 606 C C . GLU A 1 78 ? -5.108 -31.964 -13.047 1.00 22.50 78 GLU A C 1
ATOM 607 O O . GLU A 1 78 ? -4.784 -32.560 -14.080 1.00 22.07 78 GLU A O 1
ATOM 613 N N . ASN A 1 79 ? -6.189 -31.188 -12.967 1.00 21.58 79 ASN A N 1
ATOM 614 C CA . ASN A 1 79 ? -7.027 -30.895 -14.134 1.00 20.37 79 ASN A CA 1
ATOM 615 C C . ASN A 1 79 ? -6.507 -29.715 -14.955 1.00 17.84 79 ASN A C 1
ATOM 616 O O . ASN A 1 79 ? -6.843 -29.571 -16.130 1.00 19.14 79 ASN A O 1
ATOM 621 N N . VAL A 1 80 ? -5.691 -28.868 -14.330 1.00 16.78 80 VAL A N 1
ATOM 622 C CA . VAL A 1 80 ? -5.233 -27.635 -14.962 1.00 14.84 80 VAL A CA 1
ATOM 623 C C . VAL A 1 80 ? -4.383 -27.927 -16.203 1.00 21.55 80 VAL A C 1
ATOM 624 O O . VAL A 1 80 ? -3.428 -28.704 -16.146 1.00 20.17 80 VAL A O 1
ATOM 628 N N . GLY A 1 81 ? -4.754 -27.317 -17.325 1.00 18.61 81 GLY A N 1
ATOM 629 C CA . GLY A 1 81 ? -4.057 -27.538 -18.590 1.00 18.78 81 GLY A CA 1
ATOM 630 C C . GLY A 1 81 ? -4.613 -28.709 -19.382 1.00 21.81 81 GLY A C 1
ATOM 631 O O . GLY A 1 81 ? -4.273 -28.887 -20.552 1.00 26.51 81 GLY A O 1
ATOM 632 N N . TYR A 1 82 ? -5.463 -29.511 -18.745 1.00 22.05 82 TYR A N 1
ATOM 633 C CA . TYR A 1 82 ? -6.055 -30.682 -19.396 1.00 19.87 82 TYR A CA 1
ATOM 634 C C . TYR A 1 82 ? -7.524 -30.468 -19.763 1.00 26.05 82 TYR A C 1
ATOM 635 O O . TYR A 1 82 ? -8.082 -31.206 -20.577 1.00 23.25 82 TYR A O 1
ATOM 644 N N . THR A 1 83 ? -8.152 -29.471 -19.147 1.00 21.59 83 THR A N 1
ATOM 645 C CA . THR A 1 83 ? -9.505 -29.079 -19.536 1.00 21.39 83 THR A CA 1
ATOM 646 C C . THR A 1 83 ? -9.568 -27.579 -19.773 1.00 21.14 83 THR A C 1
ATOM 647 O O . THR A 1 83 ? -8.668 -26.834 -19.380 1.00 20.95 83 THR A O 1
ATOM 651 N N . ALA A 1 84 ? -10.645 -27.134 -20.406 1.00 19.30 84 ALA A N 1
ATOM 652 C CA . ALA A 1 84 ? -10.827 -25.718 -20.676 1.00 23.11 84 ALA A CA 1
ATOM 653 C C . ALA A 1 84 ? -11.570 -25.023 -19.537 1.00 19.48 84 ALA A C 1
ATOM 654 O O . ALA A 1 84 ? -11.841 -23.828 -19.617 1.00 20.00 84 ALA A O 1
ATOM 656 N N . ARG A 1 85 ? -11.887 -25.766 -18.478 1.00 15.66 85 ARG A N 1
ATOM 657 C CA . ARG A 1 85 ? -12.793 -25.255 -17.448 1.00 19.94 85 ARG A CA 1
ATOM 658 C C . ARG A 1 85 ? -12.253 -25.272 -16.016 1.00 18.27 85 ARG A C 1
ATOM 659 O O . ARG A 1 85 ? -12.885 -24.718 -15.119 1.00 15.40 85 ARG A O 1
ATOM 667 N N . HIS A 1 86 ? -11.100 -25.904 -15.799 1.00 15.58 86 HIS A N 1
ATOM 668 C CA . HIS A 1 86 ? -10.556 -26.057 -14.442 1.00 17.47 86 HIS A CA 1
ATOM 669 C C . HIS A 1 86 ? -9.372 -25.141 -14.150 1.00 17.09 86 HIS A C 1
ATOM 670 O O . HIS A 1 86 ? -8.422 -25.080 -14.931 1.00 15.42 86 HIS A O 1
ATOM 677 N N . HIS A 1 87 ? -9.430 -24.459 -13.005 1.00 15.30 87 HIS A N 1
ATOM 678 C CA . HIS A 1 87 ? -8.313 -23.666 -12.499 1.00 15.01 87 HIS A CA 1
ATOM 679 C C . HIS A 1 87 ? -7.944 -24.091 -11.081 1.00 15.25 87 HIS A C 1
ATOM 680 O O . HIS A 1 87 ? -8.714 -24.787 -10.413 1.00 14.49 87 HIS A O 1
ATOM 687 N N . THR A 1 88 ? -6.772 -23.659 -10.616 1.00 13.74 88 THR A N 1
ATOM 688 C CA . THR A 1 88 ? -6.478 -23.705 -9.185 1.00 13.97 88 THR A CA 1
ATOM 689 C C . THR A 1 88 ? -7.141 -22.495 -8.528 1.00 13.45 88 THR A C 1
ATOM 690 O O . THR A 1 88 ? -7.954 -22.642 -7.615 1.00 18.33 88 THR A O 1
ATOM 694 N N . PHE A 1 89 ? -6.808 -21.305 -9.022 1.00 13.96 89 PHE A N 1
ATOM 695 C CA . PHE A 1 89 ? -7.408 -20.061 -8.541 1.00 12.26 89 PHE A CA 1
ATOM 696 C C . PHE A 1 89 ? -8.553 -19.647 -9.462 1.00 13.64 89 PHE A C 1
ATOM 697 O O . PHE A 1 89 ? -8.401 -19.624 -10.684 1.00 13.32 89 PHE A O 1
ATOM 705 N N . PHE A 1 90 ? -9.696 -19.314 -8.876 1.00 14.52 90 PHE A N 1
ATOM 706 C CA . PHE A 1 90 ? -10.810 -18.781 -9.655 1.00 12.79 90 PHE A CA 1
ATOM 707 C C . PHE A 1 90 ? -11.741 -17.961 -8.774 1.00 16.00 90 PHE A C 1
ATOM 708 O O . PHE A 1 90 ? -11.675 -18.034 -7.546 1.00 15.93 90 PHE A O 1
ATOM 716 N N . GLU A 1 91 ? -12.605 -17.177 -9.407 1.00 9.16 91 GLU A N 1
ATOM 717 C CA . GLU A 1 91 ? -13.594 -16.402 -8.672 1.00 12.78 91 GLU A CA 1
ATOM 718 C C . GLU A 1 91 ? -14.956 -17.056 -8.762 1.00 13.85 91 GLU A C 1
ATOM 719 O O . GLU A 1 91 ? -15.391 -17.479 -9.835 1.00 13.55 91 GLU A O 1
ATOM 725 N N . MET A 1 92 ? -15.623 -17.124 -7.618 1.00 11.46 92 MET A N 1
ATOM 726 C CA . MET A 1 92 ? -16.923 -17.746 -7.518 1.00 13.20 92 MET A CA 1
ATOM 727 C C . MET A 1 92 ? -17.955 -16.673 -7.184 1.00 18.22 92 MET A C 1
ATOM 728 O O . MET A 1 92 ? -17.880 -16.025 -6.135 1.00 14.85 92 MET A O 1
ATOM 733 N N . LEU A 1 93 ? -18.896 -16.471 -8.101 1.00 11.80 93 LEU A N 1
ATOM 734 C CA . LEU A 1 93 ? -19.959 -15.485 -7.932 1.00 13.77 93 LEU A CA 1
ATOM 735 C C . LEU A 1 93 ? -21.097 -16.134 -7.162 1.00 14.30 93 LEU A C 1
ATOM 736 O O . LEU A 1 93 ? -21.588 -17.191 -7.552 1.00 15.48 93 LEU A O 1
ATOM 741 N N . GLY A 1 94 ? -21.520 -15.513 -6.067 1.00 11.45 94 GLY A N 1
ATOM 742 C CA . GLY A 1 94 ? -22.519 -16.146 -5.221 1.00 11.93 94 GLY A CA 1
ATOM 743 C C . GLY A 1 94 ? -23.596 -15.233 -4.674 1.00 14.17 94 GLY A C 1
ATOM 744 O O . GLY A 1 94 ? -23.355 -14.057 -4.418 1.00 11.85 94 GLY A O 1
ATOM 745 N N . ASN A 1 95 ? -24.796 -15.785 -4.514 1.00 12.43 95 ASN A N 1
ATOM 746 C CA . ASN A 1 95 ? -25.813 -15.162 -3.673 1.00 12.12 95 ASN A CA 1
ATOM 747 C C . ASN A 1 95 ? -26.208 -16.117 -2.553 1.00 11.65 95 ASN A C 1
ATOM 748 O O . ASN A 1 95 ? -26.198 -17.339 -2.732 1.00 13.07 95 ASN A O 1
ATOM 753 N N . PHE A 1 96 ? -26.540 -15.559 -1.395 1.00 10.53 96 PHE A N 1
ATOM 754 C CA . PHE A 1 96 ? -26.764 -16.367 -0.203 1.00 11.56 96 PHE A CA 1
ATOM 755 C C . PHE A 1 96 ? -28.039 -15.944 0.509 1.00 11.39 96 PHE A C 1
ATOM 756 O O . PHE A 1 96 ? -28.331 -14.751 0.624 1.00 13.39 96 PHE A O 1
ATOM 764 N N . SER A 1 97 ? -28.805 -16.936 0.952 1.00 10.83 97 SER A N 1
ATOM 765 C CA . SER A 1 97 ? -30.003 -16.699 1.742 1.00 14.08 97 SER A CA 1
ATOM 766 C C . SER A 1 97 ? -29.828 -17.340 3.113 1.00 13.65 97 SER A C 1
ATOM 767 O O . SER A 1 97 ? -29.678 -18.556 3.229 1.00 13.37 97 SER A O 1
ATOM 770 N N . PHE A 1 98 ? -29.824 -16.512 4.150 1.00 11.71 98 PHE A N 1
ATOM 771 C CA . PHE A 1 98 ? -29.664 -16.998 5.510 1.00 11.44 98 PHE A CA 1
ATOM 772 C C . PHE A 1 98 ? -31.027 -17.053 6.186 1.00 17.46 98 PHE A C 1
ATOM 773 O O . PHE A 1 98 ? -31.412 -16.139 6.920 1.00 15.68 98 PHE A O 1
ATOM 781 N N . GLY A 1 99 ? -31.764 -18.125 5.913 1.00 16.92 99 GLY A N 1
ATOM 782 C CA . GLY A 1 99 ? -33.125 -18.267 6.423 1.00 17.39 99 GLY A CA 1
ATOM 783 C C . GLY A 1 99 ? -34.034 -17.178 5.890 1.00 18.60 99 GLY A C 1
ATOM 784 O O . GLY A 1 99 ? -34.923 -16.703 6.597 1.00 21.79 99 GLY A O 1
ATOM 785 N N . ASP A 1 100 ? -33.798 -16.775 4.645 1.00 13.16 100 ASP A N 1
ATOM 786 C CA . ASP A 1 100 ? -34.572 -15.718 4.009 1.00 15.96 100 ASP A CA 1
ATOM 787 C C . ASP A 1 100 ? -35.524 -16.378 3.003 1.00 18.05 100 ASP A C 1
ATOM 788 O O . ASP A 1 100 ? -36.574 -16.882 3.391 1.00 23.72 100 ASP A O 1
ATOM 793 N N . TYR A 1 101 ? -35.158 -16.384 1.720 1.00 13.69 101 TYR A N 1
ATOM 794 C CA . TYR A 1 101 ? -35.915 -17.156 0.716 1.00 14.73 101 TYR A CA 1
ATOM 795 C C . TYR A 1 101 ? -35.313 -18.553 0.526 1.00 18.87 101 TYR A C 1
ATOM 796 O O . TYR A 1 101 ? -34.250 -18.861 1.069 1.00 16.92 101 TYR A O 1
ATOM 805 N N . PHE A 1 102 ? -36.009 -19.407 -0.229 1.00 14.48 102 PHE A N 1
ATOM 806 C CA . PHE A 1 102 ? -35.558 -20.796 -0.423 1.00 17.17 102 PHE A CA 1
ATOM 807 C C . PHE A 1 102 ? -35.581 -21.254 -1.899 1.00 16.40 102 PHE A C 1
ATOM 808 O O . PHE A 1 102 ? -35.172 -20.506 -2.783 1.00 13.94 102 PHE A O 1
ATOM 816 N N . LYS A 1 103 ? -36.044 -22.475 -2.161 1.00 15.17 103 LYS A N 1
ATOM 817 C CA . LYS A 1 103 ? -35.834 -23.112 -3.472 1.00 14.82 103 LYS A CA 1
ATOM 818 C C . LYS A 1 103 ? -36.361 -22.333 -4.669 1.00 15.22 103 LYS A C 1
ATOM 819 O O . LYS A 1 103 ? -35.617 -22.058 -5.606 1.00 13.24 103 LYS A O 1
ATOM 825 N N . LEU A 1 104 ? -37.647 -22.001 -4.653 1.00 12.57 104 LEU A N 1
ATOM 826 C CA . LEU A 1 104 ? -38.250 -21.358 -5.818 1.00 13.70 104 LEU A CA 1
ATOM 827 C C . LEU A 1 104 ? -37.555 -20.044 -6.160 1.00 15.04 104 LEU A C 1
ATOM 828 O O . LEU A 1 104 ? -37.117 -19.847 -7.293 1.00 14.50 104 LEU A O 1
ATOM 833 N N . ASP A 1 105 ? -37.434 -19.150 -5.183 1.00 12.29 105 ASP A N 1
ATOM 834 C CA . ASP A 1 105 ? -36.846 -17.840 -5.459 1.00 11.56 105 ASP A CA 1
ATOM 835 C C . ASP A 1 105 ? -35.358 -17.896 -5.811 1.00 13.39 105 ASP A C 1
ATOM 836 O O . AS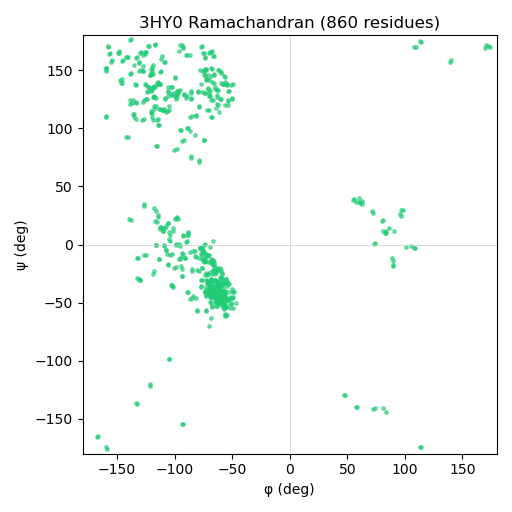P A 1 105 ? -34.878 -17.080 -6.592 1.00 12.11 105 ASP A O 1
ATOM 841 N N . ALA A 1 106 ? -34.635 -18.867 -5.261 1.00 13.48 106 ALA A N 1
ATOM 842 C CA . ALA A 1 106 ? -33.232 -19.054 -5.642 1.00 12.99 106 ALA A CA 1
ATOM 843 C C . ALA A 1 106 ? -33.124 -19.392 -7.129 1.00 14.37 106 ALA A C 1
ATOM 844 O O . ALA A 1 106 ? -32.315 -18.810 -7.863 1.00 10.30 106 ALA A O 1
ATOM 846 N N . ILE A 1 107 ? -33.945 -20.339 -7.568 1.00 11.74 107 ILE A N 1
ATOM 847 C CA . ILE A 1 107 ? -33.956 -20.751 -8.967 1.00 12.17 107 ILE A CA 1
ATOM 848 C C . ILE A 1 107 ? -34.395 -19.601 -9.873 1.00 11.82 107 ILE A C 1
ATOM 849 O O . ILE A 1 107 ? -33.789 -19.368 -10.916 1.00 12.22 107 ILE A O 1
ATOM 854 N N . LEU A 1 108 ? -35.427 -18.868 -9.459 1.00 12.88 108 LEU A N 1
ATOM 855 C CA . LEU A 1 108 ? -35.928 -17.742 -10.251 1.00 15.10 108 LEU A CA 1
ATOM 856 C C . LEU A 1 108 ? -34.892 -16.628 -10.423 1.00 14.22 108 LEU A C 1
ATOM 857 O O . LEU A 1 108 ? -34.720 -16.114 -11.528 1.00 13.12 108 LEU A O 1
ATOM 862 N N . PHE A 1 109 ? -34.216 -16.248 -9.338 1.00 12.41 109 PHE A N 1
ATOM 863 C CA . PHE A 1 109 ? -33.156 -15.237 -9.421 1.00 12.13 109 PHE A CA 1
ATOM 864 C C . PHE A 1 109 ? -32.102 -15.636 -10.454 1.00 13.48 109 PHE A C 1
ATOM 865 O O . PHE A 1 109 ? -31.685 -14.820 -11.286 1.00 11.86 109 PHE A O 1
ATOM 873 N N . ALA A 1 110 ? -31.664 -16.890 -10.384 1.00 11.73 110 ALA A N 1
ATOM 874 C CA . ALA A 1 110 ? -30.615 -17.389 -11.271 1.00 11.85 110 ALA A CA 1
ATOM 875 C C . ALA A 1 110 ? -31.066 -17.382 -12.726 1.00 14.17 110 ALA A C 1
ATOM 876 O O . ALA A 1 110 ? -30.356 -16.884 -13.605 1.00 11.82 110 ALA A O 1
ATOM 878 N N . TRP A 1 111 ? -32.256 -17.925 -12.971 1.00 11.92 111 TRP A N 1
ATOM 879 C CA . TRP A 1 111 ? -32.812 -17.977 -14.319 1.00 15.54 111 TRP A CA 1
ATOM 880 C C . TRP A 1 111 ? -32.996 -16.574 -14.894 1.00 14.67 111 TRP A C 1
ATOM 881 O O . TRP A 1 111 ? -32.700 -16.334 -16.066 1.00 14.04 111 TRP A O 1
ATOM 892 N N . LEU A 1 112 ? -33.473 -15.651 -14.063 1.00 15.37 112 LEU A N 1
ATOM 893 C CA . LEU A 1 112 ? -33.687 -14.269 -14.493 1.00 15.57 112 LEU A CA 1
ATOM 894 C C . LEU A 1 112 ? -32.378 -13.599 -14.912 1.00 15.37 112 LEU A C 1
ATOM 895 O O . LEU A 1 112 ? -32.292 -12.999 -15.987 1.00 13.42 112 LEU A O 1
ATOM 900 N N . LEU A 1 113 ? -31.356 -13.696 -14.067 1.00 13.62 113 LEU A N 1
ATOM 901 C CA . LEU A 1 113 ? -30.064 -13.095 -14.396 1.00 13.01 113 LEU A CA 1
ATOM 902 C C . LEU A 1 113 ? -29.484 -13.693 -15.676 1.00 10.04 113 LEU A C 1
ATOM 903 O O . LEU A 1 113 ? -28.981 -12.965 -16.53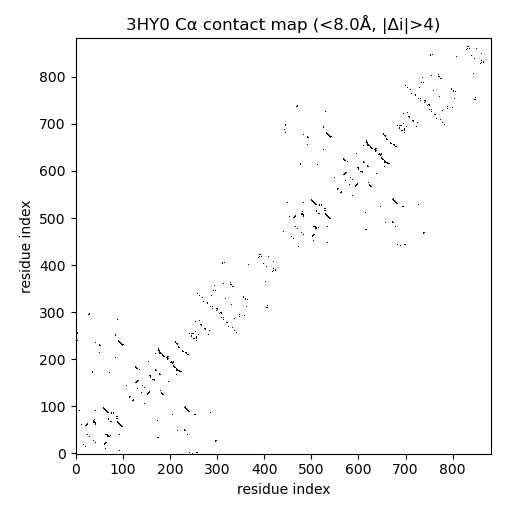5 1.00 11.80 113 LEU A O 1
ATOM 908 N N . LEU A 1 114 ? -29.558 -15.015 -15.803 1.00 11.01 114 LEU A N 1
ATOM 909 C CA . LEU A 1 114 ? -28.967 -15.701 -16.952 1.00 14.40 114 LEU A CA 1
ATOM 910 C C . LEU A 1 114 ? -29.692 -15.421 -18.268 1.00 14.65 114 LEU A C 1
ATOM 911 O O . LEU A 1 114 ? -29.051 -15.222 -19.301 1.00 12.87 114 LEU A O 1
ATOM 916 N N . THR A 1 115 ? -31.023 -15.415 -18.233 1.00 12.49 115 THR A N 1
ATOM 917 C CA . THR A 1 115 ? -31.802 -15.465 -19.479 1.00 13.15 115 THR A CA 1
ATOM 918 C C . THR A 1 115 ? -32.635 -14.227 -19.825 1.00 16.78 115 THR A C 1
ATOM 919 O O . THR A 1 115 ? -33.123 -14.113 -20.950 1.00 17.06 115 THR A O 1
ATOM 923 N N . SER A 1 116 ? -32.810 -13.309 -18.882 1.00 15.61 116 SER A N 1
ATOM 924 C CA . SER A 1 116 ? -33.618 -12.115 -19.152 1.00 21.56 116 SER A CA 1
ATOM 925 C C . SER A 1 116 ? -32.969 -11.220 -20.208 1.00 20.42 116 SER A C 1
ATOM 926 O O . SER A 1 116 ? -31.755 -11.024 -20.202 1.00 17.41 116 SER A O 1
ATOM 929 N N . GLU A 1 117 ? -33.789 -10.685 -21.114 1.00 17.97 117 GLU A N 1
ATOM 930 C CA . GLU A 1 117 ? -33.323 -9.731 -22.124 1.00 15.92 117 GLU A CA 1
ATOM 931 C C . GLU A 1 117 ? -32.715 -8.507 -21.446 1.00 18.19 117 GLU A C 1
ATOM 932 O O . GLU A 1 117 ? -31.893 -7.803 -22.031 1.00 20.62 117 GLU A O 1
ATOM 938 N N . LYS A 1 118 ? -33.135 -8.263 -20.206 1.00 18.64 118 LYS A N 1
ATOM 939 C CA . LYS A 1 118 ? -32.624 -7.138 -19.414 1.00 22.61 118 LYS A CA 1
ATOM 940 C C . LYS A 1 118 ? -31.227 -7.403 -18.852 1.00 30.90 118 LYS A C 1
ATOM 941 O O . LYS A 1 118 ? -30.508 -6.467 -18.502 1.00 23.20 118 LYS A O 1
ATOM 947 N N . TRP A 1 119 ? -30.849 -8.673 -18.771 1.00 20.18 119 TRP A N 1
ATOM 948 C CA . TRP A 1 119 ? -29.600 -9.040 -18.118 1.00 19.10 119 TRP A CA 1
ATOM 949 C C . TRP A 1 119 ? -28.652 -9.796 -19.043 1.00 20.37 119 TRP A C 1
ATOM 950 O O . TRP A 1 119 ? -28.270 -9.273 -20.086 1.00 18.27 119 TRP A O 1
ATOM 961 N N . PHE A 1 120 ? -28.266 -11.016 -18.670 1.00 16.34 120 PHE A N 1
ATOM 962 C CA . PHE A 1 120 ? -27.287 -11.764 -19.474 1.00 14.87 120 PHE A CA 1
ATOM 963 C C . PHE A 1 120 ? -27.838 -12.261 -20.808 1.00 17.17 120 PHE A C 1
ATOM 964 O O . PHE A 1 120 ? -27.078 -12.494 -21.742 1.00 15.30 120 PHE A O 1
ATOM 972 N N . ALA A 1 121 ? -29.154 -12.446 -20.877 1.00 15.70 121 ALA A N 1
ATOM 973 C CA . ALA A 1 121 ? -29.816 -12.757 -22.136 1.00 18.57 121 ALA A CA 1
ATOM 974 C C . ALA A 1 121 ? -29.250 -13.982 -22.841 1.00 19.64 121 ALA A C 1
ATOM 975 O O . ALA A 1 121 ? -29.141 -13.991 -24.064 1.00 17.35 121 ALA A O 1
ATOM 977 N N . LEU A 1 122 ? -28.884 -15.010 -22.079 1.00 14.36 122 LEU A N 1
ATOM 978 C CA . LEU A 1 122 ? -28.393 -16.256 -22.668 1.00 13.45 122 LEU A CA 1
ATOM 979 C C . LEU A 1 122 ? -29.521 -16.976 -23.404 1.00 14.96 122 LEU A C 1
ATOM 980 O O . LEU A 1 122 ? -30.669 -16.922 -22.976 1.00 17.05 122 LEU A O 1
ATOM 985 N N . PRO A 1 123 ? -29.203 -17.654 -24.514 1.00 16.71 123 PRO A N 1
ATOM 986 C CA . PRO A 1 123 ? -30.240 -18.443 -25.192 1.00 21.29 123 PRO A CA 1
ATOM 987 C C . PRO A 1 123 ? -30.751 -19.593 -24.319 1.00 18.76 123 PRO A C 1
ATOM 988 O O . PRO A 1 123 ? -29.985 -20.490 -23.961 1.00 17.38 123 PRO A O 1
ATOM 992 N N . LYS A 1 124 ? -32.038 -19.556 -23.978 1.00 19.70 124 LYS A N 1
ATOM 993 C CA . LYS A 1 124 ? -32.626 -20.537 -23.060 1.00 17.73 124 LYS A CA 1
ATOM 994 C C . LYS A 1 124 ? -32.465 -21.974 -23.545 1.00 17.58 124 LYS A C 1
ATOM 995 O O . LYS A 1 124 ? -32.311 -22.890 -22.738 1.00 16.15 124 LYS A O 1
ATOM 1001 N N . GLU A 1 125 ? -32.485 -22.164 -24.861 1.00 15.55 125 GLU A N 1
ATOM 1002 C CA . GLU A 1 125 ? -32.427 -23.504 -25.449 1.00 20.15 125 GLU A CA 1
ATOM 1003 C C . GLU A 1 125 ? -31.085 -24.219 -25.247 1.00 20.13 125 GLU A C 1
ATOM 1004 O O . GLU A 1 125 ? -30.999 -25.439 -25.400 1.00 19.26 125 GLU A O 1
ATOM 1010 N N . ARG A 1 126 ? -30.048 -23.462 -24.896 1.00 17.13 126 ARG A N 1
ATOM 1011 C CA . ARG A 1 126 ? -28.722 -24.039 -24.674 1.00 20.04 126 ARG A CA 1
ATOM 1012 C C . ARG A 1 126 ? -28.465 -24.356 -23.199 1.00 19.87 126 ARG A C 1
ATOM 1013 O O . ARG A 1 126 ? -27.409 -24.884 -22.839 1.00 18.35 126 ARG A O 1
ATOM 1021 N N . LEU A 1 127 ? -29.440 -24.044 -22.353 1.00 16.38 127 LEU A N 1
ATOM 1022 C CA . LEU A 1 127 ? -29.302 -24.278 -20.919 1.00 18.31 127 LEU A CA 1
ATOM 1023 C C . LEU A 1 127 ? -29.957 -25.579 -20.474 1.00 19.45 127 LEU A C 1
ATOM 1024 O O . LEU A 1 127 ? -31.113 -25.859 -20.807 1.00 16.69 127 LEU A O 1
ATOM 1029 N N . TRP A 1 128 ? -29.191 -26.369 -19.726 1.00 14.71 128 TRP A N 1
ATOM 1030 C CA . TRP A 1 128 ? -29.643 -27.631 -19.159 1.00 15.78 128 TRP A CA 1
ATOM 1031 C C . TRP A 1 128 ? -29.546 -27.517 -17.647 1.00 15.85 128 TRP A C 1
ATOM 1032 O O . TRP A 1 128 ? -28.740 -26.744 -17.137 1.00 16.66 128 TRP A O 1
ATOM 1043 N N . VAL A 1 129 ? -30.355 -28.289 -16.930 1.00 15.88 129 VAL A N 1
ATOM 1044 C CA . VAL A 1 129 ? -30.289 -28.291 -15.471 1.00 13.33 129 VAL A CA 1
ATOM 1045 C C . VAL A 1 129 ? -30.230 -29.710 -14.908 1.00 20.20 129 VAL A C 1
ATOM 1046 O O . VAL A 1 129 ? -30.756 -30.651 -15.504 1.00 16.59 129 VAL A O 1
ATOM 1050 N N . THR A 1 130 ? -29.562 -29.861 -13.769 1.00 16.16 130 THR A N 1
ATOM 1051 C CA . THR A 1 130 ? -29.553 -31.130 -13.046 1.00 14.94 130 THR A CA 1
ATOM 1052 C C . THR A 1 130 ? -30.156 -30.924 -11.669 1.00 15.43 130 THR A C 1
ATOM 1053 O O . THR A 1 130 ? -30.013 -29.855 -11.073 1.00 15.90 130 THR A O 1
ATOM 1057 N N . VAL A 1 131 ? -30.834 -31.948 -11.169 1.00 15.72 131 VAL A N 1
ATOM 1058 C CA . VAL A 1 131 ? -31.346 -31.929 -9.809 1.00 17.73 131 VAL A CA 1
ATOM 1059 C C . VAL A 1 131 ? -30.950 -33.218 -9.107 1.00 16.62 131 VAL A C 1
ATOM 1060 O O . VAL A 1 131 ? -30.680 -34.231 -9.756 1.00 17.27 131 VAL A O 1
ATOM 1064 N N . TYR A 1 132 ? -30.899 -33.171 -7.781 1.00 15.41 132 TYR A N 1
ATOM 1065 C CA . TYR A 1 132 ? -30.679 -34.374 -6.989 1.00 18.65 132 TYR A CA 1
ATOM 1066 C C . TYR A 1 132 ? -31.888 -35.276 -7.207 1.00 18.48 132 TYR A C 1
ATOM 1067 O O . TYR A 1 132 ? -33.027 -34.806 -7.200 1.00 16.81 132 TYR A O 1
ATOM 1076 N N . GLU A 1 133 ? -31.637 -36.562 -7.425 1.00 17.87 133 GLU A N 1
ATOM 1077 C CA . GLU A 1 133 ? -32.692 -37.492 -7.831 1.00 20.00 133 GLU A CA 1
ATOM 1078 C C . GLU A 1 133 ? -33.934 -37.430 -6.937 1.00 23.79 133 GLU A C 1
ATOM 1079 O O . GLU A 1 133 ? -35.062 -37.471 -7.431 1.00 21.78 133 GLU A O 1
ATOM 1085 N N . SER A 1 134 ? -33.720 -37.319 -5.629 1.00 21.24 134 SER A N 1
ATOM 1086 C CA . SER A 1 134 ? -34.819 -37.284 -4.666 1.00 24.26 134 SER A CA 1
ATOM 1087 C C . SER A 1 134 ? -35.455 -35.901 -4.514 1.00 26.43 134 SER A C 1
ATOM 1088 O O . SER A 1 134 ? -36.457 -35.750 -3.815 1.00 23.97 134 SER A O 1
ATOM 1091 N N . ASP A 1 135 ? -34.879 -34.894 -5.166 1.00 21.93 135 ASP A N 1
ATOM 1092 C CA . ASP A 1 135 ? -35.385 -33.527 -5.036 1.00 18.63 135 ASP A CA 1
ATOM 1093 C C . ASP A 1 135 ? -36.519 -33.268 -6.025 1.00 20.74 135 ASP A C 1
ATOM 1094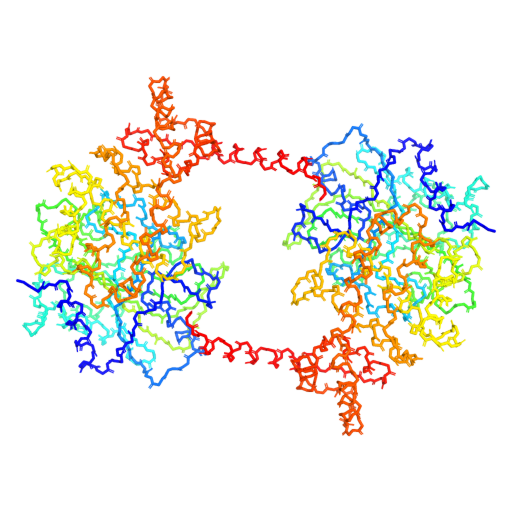 O O . ASP A 1 135 ? -36.336 -32.576 -7.032 1.00 18.37 135 ASP A O 1
ATOM 1099 N N . ASP A 1 136 ? -37.691 -33.826 -5.728 1.00 23.28 136 ASP A N 1
ATOM 1100 C CA . ASP A 1 136 ? -38.863 -33.662 -6.583 1.00 21.82 136 ASP A CA 1
ATOM 1101 C C . ASP A 1 136 ? -39.304 -32.205 -6.668 1.00 21.90 136 ASP A C 1
ATOM 1102 O O . ASP A 1 136 ? -39.838 -31.771 -7.691 1.00 19.15 136 ASP A O 1
ATOM 1107 N N . GLU A 1 137 ? -39.084 -31.457 -5.590 1.00 19.05 137 GLU A N 1
ATOM 1108 C CA . GLU A 1 137 ? -39.448 -30.044 -5.551 1.00 18.87 137 GLU A CA 1
ATOM 1109 C C . GLU A 1 137 ? -38.670 -29.235 -6.587 1.00 17.81 137 GLU A C 1
ATOM 1110 O O . GLU A 1 137 ? -39.257 -28.461 -7.341 1.00 16.33 137 GLU A O 1
ATOM 1116 N N . ALA A 1 138 ? -37.352 -29.424 -6.624 1.00 16.35 138 ALA A N 1
ATOM 1117 C CA . ALA A 1 138 ? -36.509 -28.742 -7.603 1.00 17.41 138 ALA A CA 1
ATOM 1118 C C . ALA A 1 138 ? -36.901 -29.120 -9.034 1.00 16.81 138 ALA A C 1
ATOM 1119 O O . ALA A 1 138 ? -36.935 -28.269 -9.923 1.00 13.88 138 ALA A O 1
ATOM 1121 N N . TYR A 1 139 ? -37.198 -30.398 -9.251 1.00 17.12 139 TYR A N 1
ATOM 1122 C CA . TYR A 1 139 ? -37.635 -30.852 -10.568 1.00 16.92 139 TYR A CA 1
ATOM 1123 C C . TYR A 1 139 ? -38.890 -30.097 -11.010 1.00 17.15 139 TYR A C 1
ATOM 1124 O O . TYR A 1 139 ? -38.933 -29.557 -12.122 1.00 17.21 139 TYR A O 1
ATOM 1133 N N . GLU A 1 140 ? -39.897 -30.062 -10.135 1.00 17.14 140 GLU A N 1
ATOM 1134 C CA . GLU A 1 140 ? -41.160 -29.362 -10.408 1.00 20.27 140 GLU A CA 1
ATOM 1135 C C . GLU A 1 140 ? -40.947 -27.886 -10.706 1.00 19.30 140 GLU A C 1
ATOM 1136 O O . GLU A 1 140 ? -41.569 -27.336 -11.616 1.00 18.36 140 GLU A O 1
ATOM 1142 N N . ILE A 1 141 ? -40.086 -27.241 -9.924 1.00 18.25 141 ILE A N 1
ATOM 1143 C CA . ILE A 1 141 ? -39.790 -25.829 -10.133 1.00 15.13 141 ILE A CA 1
ATOM 1144 C C . ILE A 1 141 ? -39.241 -25.573 -11.537 1.00 13.97 141 ILE A C 1
ATOM 1145 O O . ILE A 1 141 ? -39.723 -24.692 -12.247 1.00 15.76 141 ILE A O 1
ATOM 1150 N N . TRP A 1 142 ? -38.236 -26.346 -11.942 1.00 15.95 142 TRP A N 1
ATOM 1151 C CA . TRP A 1 142 ? -37.669 -26.185 -13.276 1.00 14.33 142 TRP A CA 1
ATOM 1152 C C . TRP A 1 142 ? -38.696 -26.497 -14.364 1.00 18.34 142 TRP A C 1
ATOM 1153 O O . TRP A 1 142 ? -38.816 -25.762 -15.344 1.00 16.24 142 TRP A O 1
ATOM 1164 N N . GLU A 1 143 ? -39.433 -27.589 -14.185 1.00 16.13 143 GLU A N 1
ATOM 1165 C CA . GLU A 1 143 ? -40.393 -28.033 -15.196 1.00 19.68 143 GLU A CA 1
ATOM 1166 C C . GLU A 1 143 ? -41.585 -27.088 -15.325 1.00 18.40 143 GLU A C 1
ATOM 1167 O O . GLU A 1 143 ? -41.929 -26.654 -16.425 1.00 21.17 143 GLU A O 1
ATOM 1173 N N . LYS A 1 144 ? -42.199 -26.756 -14.196 1.00 19.57 144 LYS A N 1
ATOM 1174 C CA . LYS A 1 144 ? -43.475 -26.043 -14.211 1.00 25.12 144 LYS A CA 1
ATOM 1175 C C . LYS A 1 144 ? -43.393 -24.542 -13.924 1.00 24.84 144 LYS A C 1
ATOM 1176 O O . LYS A 1 144 ? -44.138 -23.760 -14.512 1.00 22.62 144 LYS A O 1
ATOM 1182 N N . GLU A 1 145 ? -42.501 -24.134 -13.027 1.00 19.34 145 GLU A N 1
ATOM 1183 C CA . GLU A 1 145 ? -42.383 -22.715 -12.693 1.00 18.15 145 GLU A CA 1
ATOM 1184 C C . GLU A 1 145 ? -41.539 -21.967 -13.722 1.00 19.39 145 GLU A C 1
ATOM 1185 O O . GLU A 1 145 ? -41.921 -20.894 -14.190 1.00 18.90 145 GLU A O 1
ATOM 1191 N N . VAL A 1 146 ? -40.397 -22.548 -14.079 1.00 16.95 146 VAL A N 1
ATOM 1192 C CA . VAL A 1 146 ? -39.506 -21.948 -15.065 1.00 15.14 146 VAL A CA 1
ATOM 1193 C C . VAL A 1 146 ? -39.917 -22.311 -16.491 1.00 16.93 146 VAL A C 1
ATOM 1194 O O . VAL A 1 146 ? -39.967 -21.450 -17.369 1.00 18.46 146 VAL A O 1
ATOM 1198 N N . GLY A 1 147 ? -40.210 -23.588 -16.713 1.00 18.77 147 GLY A N 1
ATOM 1199 C CA . GLY A 1 147 ? -40.623 -24.062 -18.030 1.00 19.24 147 GLY A CA 1
ATOM 1200 C C . GLY A 1 147 ? -39.511 -24.666 -18.871 1.00 18.63 147 GLY A C 1
ATOM 1201 O O . GLY A 1 147 ? -39.546 -24.583 -20.096 1.00 20.55 147 GLY A O 1
ATOM 1202 N N . ILE A 1 148 ? -38.516 -25.265 -18.223 1.00 17.53 148 ILE A N 1
ATOM 1203 C CA . ILE A 1 148 ? -37.497 -26.027 -18.942 1.00 16.33 148 ILE A CA 1
ATOM 1204 C C . ILE A 1 148 ? -38.116 -27.306 -19.493 1.00 15.77 148 ILE A C 1
ATOM 1205 O O . ILE A 1 148 ? -38.745 -28.056 -18.750 1.00 18.13 148 ILE A O 1
ATOM 1210 N N . PRO A 1 149 ? -37.945 -27.559 -20.800 1.00 17.38 149 PRO A N 1
ATOM 1211 C CA . PRO A 1 149 ? -38.423 -28.823 -21.356 1.00 19.48 149 PRO A CA 1
ATOM 1212 C C . PRO A 1 149 ? -37.844 -30.002 -20.576 1.00 20.08 149 PRO A C 1
ATOM 1213 O O . PRO A 1 149 ? -36.662 -29.992 -20.225 1.00 21.23 149 PRO A O 1
ATOM 1217 N N . ARG A 1 150 ? -38.675 -31.001 -20.297 1.00 19.20 150 ARG A N 1
ATOM 1218 C CA . ARG A 1 150 ? -38.271 -32.131 -19.463 1.00 20.56 150 ARG A CA 1
ATOM 1219 C C . ARG A 1 150 ? -37.011 -32.835 -19.966 1.00 21.27 150 ARG A C 1
ATOM 1220 O O . ARG A 1 150 ? -36.247 -33.391 -19.175 1.00 19.84 150 ARG A O 1
ATOM 1228 N N . GLU A 1 151 ? -36.788 -32.805 -21.277 1.00 18.76 151 GLU A N 1
ATOM 1229 C CA . GLU A 1 151 ? -35.629 -33.482 -21.857 1.00 23.94 151 GLU A CA 1
ATOM 1230 C C . GLU A 1 151 ? -34.298 -32.825 -21.478 1.00 22.28 151 GLU A C 1
ATOM 1231 O O . GLU A 1 151 ? -33.235 -33.402 -21.703 1.00 20.74 151 GLU A O 1
ATOM 1237 N N . ARG A 1 152 ? -34.360 -31.622 -20.914 1.00 20.43 152 ARG A N 1
ATOM 1238 C CA . ARG A 1 152 ? -33.151 -30.934 -20.461 1.00 18.76 152 ARG A CA 1
ATOM 1239 C C . ARG A 1 152 ? -33.103 -30.808 -18.936 1.00 19.24 152 ARG A C 1
ATOM 1240 O O . ARG A 1 152 ? -32.318 -30.025 -18.394 1.00 18.90 152 ARG A O 1
ATOM 1248 N N . ILE A 1 153 ? -33.952 -31.577 -18.256 1.00 18.88 153 ILE A N 1
ATOM 1249 C CA . ILE A 1 153 ? -33.898 -31.696 -16.800 1.00 21.27 153 ILE A CA 1
ATOM 1250 C C . ILE A 1 153 ? -33.401 -33.094 -16.443 1.00 23.01 153 ILE A C 1
ATOM 1251 O O . ILE A 1 153 ? -34.062 -34.091 -16.727 1.00 21.08 153 ILE A O 1
ATOM 1256 N N . ILE A 1 154 ? -32.233 -33.153 -15.815 1.00 17.02 154 ILE A N 1
ATOM 1257 C CA A ILE A 1 154 ? -31.578 -34.422 -15.536 0.50 16.94 154 ILE A CA 1
ATOM 1258 C CA B ILE A 1 154 ? -31.562 -34.419 -15.536 0.50 17.36 154 ILE A CA 1
ATOM 1259 C C . ILE A 1 154 ? -31.502 -34.689 -14.038 1.00 22.22 154 ILE A C 1
ATOM 1260 O O . ILE A 1 154 ? -31.015 -33.858 -13.273 1.00 18.84 154 ILE A O 1
ATOM 1269 N N . ARG A 1 155 ? -32.002 -35.849 -13.623 1.00 18.87 155 ARG A N 1
ATOM 1270 C CA . ARG A 1 155 ? -31.926 -36.249 -12.219 1.00 22.18 155 ARG A CA 1
ATOM 1271 C C . ARG A 1 155 ? -30.627 -37.015 -11.987 1.00 25.22 155 ARG A C 1
ATOM 1272 O O . ARG A 1 155 ? -30.325 -37.970 -12.705 1.00 20.27 155 ARG A O 1
ATOM 1280 N N . ILE A 1 156 ? -29.856 -36.586 -10.993 1.00 16.92 156 ILE A N 1
ATOM 1281 C CA . ILE A 1 156 ? -28.595 -37.240 -10.655 1.00 18.12 156 ILE A CA 1
ATOM 1282 C C . ILE A 1 156 ? -28.651 -37.780 -9.229 1.00 22.08 156 ILE A C 1
ATOM 1283 O O . ILE A 1 156 ? -28.969 -37.048 -8.289 1.00 21.03 156 ILE A O 1
ATOM 1288 N N . GLY A 1 157 ? -28.345 -39.064 -9.072 1.00 22.06 157 GLY A N 1
ATOM 1289 C CA . GLY A 1 157 ? -28.355 -39.697 -7.756 1.00 20.25 157 GLY A CA 1
ATOM 1290 C C . GLY A 1 157 ? -26.982 -39.656 -7.114 1.00 21.44 157 GLY A C 1
ATOM 1291 O O . GLY A 1 157 ? -26.167 -38.785 -7.423 1.00 19.82 157 GLY A O 1
ATOM 1292 N N . ASP A 1 158 ? -26.714 -40.598 -6.217 1.00 28.38 158 ASP A N 1
ATOM 1293 C CA . ASP A 1 158 ? -25.396 -40.679 -5.597 1.00 31.14 158 ASP A CA 1
ATOM 1294 C C . ASP A 1 158 ? -24.396 -41.337 -6.546 1.00 35.07 158 ASP A C 1
ATOM 1295 O O . ASP A 1 158 ? -23.981 -42.480 -6.345 1.00 35.62 158 ASP A O 1
ATOM 1300 N N . ASN A 1 159 ? -24.009 -40.588 -7.575 1.00 31.40 159 ASN A N 1
ATOM 1301 C CA . ASN A 1 159 ? -23.204 -41.106 -8.676 1.00 32.37 159 ASN A CA 1
ATOM 1302 C C . ASN A 1 159 ? -21.720 -41.254 -8.356 1.00 38.03 159 ASN A C 1
ATOM 1303 O O . ASN A 1 159 ? -20.945 -41.725 -9.188 1.00 36.02 159 ASN A O 1
ATOM 1308 N N . LYS A 1 160 ? -21.322 -40.840 -7.159 1.00 36.66 160 LYS A N 1
ATOM 1309 C CA . LYS A 1 160 ? -19.928 -40.960 -6.753 1.00 42.34 160 LYS A CA 1
ATOM 1310 C C . LYS A 1 160 ? -19.707 -42.159 -5.831 1.00 38.34 160 LYS A C 1
ATOM 1311 O O . LYS A 1 160 ? -18.665 -42.279 -5.187 1.00 41.83 160 LYS A O 1
ATOM 1317 N N . GLY A 1 161 ? -20.702 -43.041 -5.778 1.00 39.92 161 GLY A N 1
ATOM 1318 C CA . GLY A 1 161 ? -20.530 -44.379 -5.214 1.00 48.01 161 GLY A CA 1
ATOM 1319 C C . GLY A 1 161 ? -20.715 -44.549 -3.719 1.00 51.01 161 GLY A C 1
ATOM 1320 O O . GLY A 1 161 ? -20.334 -45.578 -3.159 1.00 53.96 161 GLY A O 1
ATOM 1321 N N . ALA A 1 162 ? -21.303 -43.552 -3.066 1.00 43.42 162 ALA A N 1
ATOM 1322 C CA . ALA A 1 162 ? -21.551 -43.620 -1.629 1.00 41.04 162 ALA A CA 1
ATOM 1323 C C . ALA A 1 162 ? -22.722 -42.715 -1.266 1.00 36.60 162 ALA A C 1
ATOM 1324 O O . ALA A 1 162 ? -23.030 -41.784 -2.006 1.00 35.54 162 ALA A O 1
ATOM 1326 N N . PRO A 1 163 ? -23.389 -42.994 -0.133 1.00 35.26 163 PRO A N 1
ATOM 1327 C CA . PRO A 1 163 ? -24.500 -42.154 0.314 1.00 38.33 163 PRO A CA 1
ATOM 1328 C C . PRO A 1 163 ? -24.102 -40.677 0.396 1.00 39.29 163 PRO A C 1
ATOM 1329 O O . PRO A 1 163 ? -23.125 -40.335 1.066 1.00 39.11 163 PRO A O 1
ATOM 1333 N N . TYR A 1 164 ? -24.849 -39.822 -0.300 1.00 31.55 164 TYR A N 1
ATOM 1334 C CA . TYR A 1 164 ? -24.584 -38.379 -0.336 1.00 32.49 164 TYR A CA 1
ATOM 1335 C C . TYR A 1 164 ? -23.358 -37.990 -1.166 1.00 29.47 164 TYR A C 1
ATOM 1336 O O . TYR A 1 164 ? -23.014 -36.810 -1.251 1.00 28.41 164 TYR A O 1
ATOM 1345 N N . ALA A 1 165 ? -22.695 -38.977 -1.762 1.00 25.87 165 ALA A N 1
ATOM 1346 C CA . ALA A 1 165 ? -21.587 -38.705 -2.669 1.00 29.67 165 ALA A CA 1
ATOM 1347 C C . ALA A 1 165 ? -22.157 -38.525 -4.067 1.00 35.65 165 ALA A C 1
ATOM 1348 O O . ALA A 1 165 ? -22.471 -39.500 -4.752 1.00 26.08 165 ALA A O 1
ATOM 1350 N N . SER A 1 166 ? -22.295 -37.269 -4.482 1.00 25.36 166 SER A N 1
ATOM 1351 C CA . SER A 1 166 ? -23.047 -36.941 -5.688 1.00 27.26 166 SER A CA 1
ATOM 1352 C C . SER A 1 166 ? -22.680 -35.572 -6.232 1.00 24.72 166 SER A C 1
ATOM 1353 O O . SER A 1 166 ? -22.332 -34.669 -5.473 1.00 21.62 166 SER A O 1
ATOM 1356 N N . ASP A 1 167 ? -22.778 -35.421 -7.550 1.00 23.15 167 ASP A N 1
ATOM 1357 C CA . ASP A 1 167 ? -22.601 -34.119 -8.181 1.00 22.98 167 ASP A CA 1
ATOM 1358 C C . ASP A 1 167 ? -23.746 -33.185 -7.807 1.00 16.65 167 ASP A C 1
ATOM 1359 O O . ASP A 1 167 ? -23.654 -31.973 -7.998 1.00 18.64 167 ASP A O 1
ATOM 1364 N N . ASN A 1 168 ? -24.823 -33.751 -7.271 1.00 13.34 168 ASN A N 1
ATOM 1365 C CA . ASN A 1 168 ? -25.968 -32.943 -6.857 1.00 17.30 168 ASN A CA 1
ATOM 1366 C C . ASN A 1 168 ? -26.235 -32.938 -5.351 1.00 14.63 168 ASN A C 1
ATOM 1367 O O . ASN A 1 168 ? -27.352 -32.686 -4.899 1.00 12.95 168 ASN A O 1
ATOM 1372 N N . PHE A 1 169 ? -25.187 -33.219 -4.584 1.00 15.05 169 PHE A N 1
ATOM 1373 C CA . PHE A 1 169 ? -25.193 -32.977 -3.146 1.00 16.08 169 PHE A CA 1
ATOM 1374 C C . PHE A 1 169 ? -23.862 -32.318 -2.815 1.00 17.30 169 PHE A C 1
ATOM 1375 O O . PHE A 1 169 ? -22.809 -32.943 -2.943 1.00 17.15 169 PHE A O 1
ATOM 1383 N N . TRP A 1 170 ? -23.898 -31.048 -2.422 1.00 15.31 170 TRP A N 1
ATOM 1384 C CA . TRP A 1 170 ? -22.656 -30.303 -2.228 1.00 14.43 170 TRP A CA 1
ATOM 1385 C C . TRP A 1 170 ? -22.221 -30.255 -0.770 1.00 17.92 170 TRP A C 1
ATOM 1386 O O . TRP A 1 170 ? -23.013 -29.941 0.112 1.00 16.43 170 TRP A O 1
ATOM 1397 N N . GLN A 1 171 ? -20.948 -30.561 -0.540 1.00 16.95 171 GLN A N 1
ATOM 1398 C CA . GLN A 1 171 ? -20.369 -30.549 0.797 1.00 18.81 171 GLN A CA 1
ATOM 1399 C C . GLN A 1 171 ? -19.191 -29.586 0.828 1.00 17.10 171 GLN A C 1
ATOM 1400 O O . GLN A 1 171 ? -18.363 -29.577 -0.081 1.00 17.59 171 GLN A O 1
ATOM 1406 N N . MET A 1 172 ? -19.120 -28.766 1.869 1.00 16.35 172 MET A N 1
ATOM 1407 C CA . MET A 1 172 ? -17.980 -27.883 2.047 1.00 20.86 172 MET A CA 1
ATOM 1408 C C . MET A 1 172 ? -16.711 -28.696 2.297 1.00 19.25 172 MET A C 1
ATOM 1409 O O . MET A 1 172 ? -15.642 -28.387 1.769 1.00 20.58 172 MET A O 1
ATOM 1414 N N . GLY A 1 173 ? -16.845 -29.738 3.108 1.00 18.78 173 GLY A N 1
ATOM 1415 C CA . GLY A 1 173 ? -15.733 -30.626 3.427 1.00 25.72 173 GLY A CA 1
ATOM 1416 C C . GLY A 1 173 ? -16.258 -31.887 4.081 1.00 23.81 173 GLY A C 1
ATOM 1417 O O . GLY A 1 173 ? -17.458 -32.161 4.034 1.00 21.70 173 GLY A O 1
ATOM 1418 N N . ASP A 1 174 ? -15.368 -32.653 4.703 1.00 23.34 174 ASP A N 1
ATOM 1419 C CA . ASP A 1 174 ? -15.782 -33.856 5.420 1.00 29.79 174 ASP A CA 1
ATOM 1420 C C . ASP A 1 174 ? -16.750 -33.504 6.546 1.00 28.70 174 ASP A C 1
ATOM 1421 O O . ASP A 1 174 ? -17.593 -34.312 6.933 1.00 27.67 174 ASP A O 1
ATOM 1426 N N . THR A 1 175 ? -16.622 -32.283 7.058 1.00 23.19 175 THR A N 1
ATOM 1427 C CA . THR A 1 175 ? -17.579 -31.730 8.004 1.00 22.73 175 THR A CA 1
ATOM 1428 C C . THR A 1 175 ? -18.053 -30.371 7.492 1.00 23.82 175 THR A C 1
ATOM 1429 O O . THR A 1 175 ? -17.423 -29.778 6.616 1.00 22.34 175 THR A O 1
ATOM 1433 N N . GLY A 1 176 ? -19.161 -29.883 8.037 1.00 20.74 176 GLY A N 1
ATOM 1434 C CA . GLY A 1 176 ? -19.656 -28.559 7.679 1.00 20.66 176 GLY A CA 1
ATOM 1435 C C . GLY A 1 176 ? -20.973 -28.570 6.928 1.00 20.54 176 GLY A C 1
ATOM 1436 O O . GLY A 1 176 ? -21.501 -29.635 6.595 1.00 21.73 176 GLY A O 1
ATOM 1437 N N . PRO A 1 177 ? -21.515 -27.373 6.660 1.00 21.69 177 PRO A N 1
ATOM 1438 C CA . PRO A 1 177 ? -22.786 -27.216 5.957 1.00 19.22 177 PRO A CA 1
ATOM 1439 C C . PRO A 1 177 ? -22.784 -27.915 4.596 1.00 14.78 177 PRO A C 1
ATOM 1440 O O . PRO A 1 177 ? -21.784 -27.880 3.869 1.00 16.09 177 PRO A O 1
ATOM 1444 N N . CYS A 1 178 ? -23.902 -28.552 4.271 1.00 15.68 178 CYS A N 1
ATOM 1445 C CA . CYS A 1 178 ? -24.047 -29.264 3.007 1.00 14.44 178 CYS A CA 1
ATOM 1446 C C . CYS A 1 178 ? -25.524 -29.420 2.670 1.00 14.32 178 CYS A C 1
ATOM 1447 O O . CYS A 1 178 ? -26.391 -29.114 3.488 1.00 15.70 178 CYS A O 1
ATOM 1450 N N . GLY A 1 179 ? -25.815 -29.884 1.458 1.00 16.88 179 GLY A N 1
ATOM 1451 C CA . GLY A 1 179 ? -27.195 -30.140 1.070 1.00 17.10 179 GLY A CA 1
ATOM 1452 C C . GLY A 1 179 ? -27.349 -30.492 -0.395 1.00 14.25 179 GLY A C 1
ATOM 1453 O O . GLY A 1 179 ? -26.397 -30.374 -1.173 1.00 14.75 179 GLY A O 1
ATOM 1454 N N . PRO A 1 180 ? -28.558 -30.929 -0.782 1.00 16.33 180 PRO A N 1
ATOM 1455 C CA . PRO A 1 180 ? -28.857 -31.200 -2.184 1.00 15.18 180 PRO A CA 1
ATOM 1456 C C . PRO A 1 180 ? -28.723 -29.910 -2.973 1.00 15.06 180 PRO A C 1
ATOM 1457 O O . PRO A 1 180 ? -28.957 -28.824 -2.430 1.00 12.82 180 PRO A O 1
ATOM 1461 N N . CYS A 1 181 ? -28.348 -30.028 -4.239 1.00 12.71 181 CYS A N 1
ATOM 1462 C CA . CYS A 1 181 ? -28.149 -28.855 -5.065 1.00 12.75 181 CYS A CA 1
ATOM 1463 C C . CYS A 1 181 ? -28.654 -29.076 -6.483 1.00 16.88 181 CYS A C 1
ATOM 1464 O O . CYS A 1 181 ? -28.855 -30.213 -6.921 1.00 15.40 181 CYS A O 1
ATOM 1467 N N . THR A 1 182 ? -28.873 -27.975 -7.187 1.00 14.45 182 THR A N 1
ATOM 1468 C CA . THR A 1 182 ? -29.292 -28.027 -8.576 1.00 15.01 182 THR A CA 1
ATOM 1469 C C . THR A 1 182 ? -28.316 -27.188 -9.392 1.00 14.11 182 THR A C 1
ATOM 1470 O O . THR A 1 182 ? -27.904 -26.108 -8.967 1.00 14.52 182 THR A O 1
ATOM 1474 N N . GLU A 1 183 ? -27.929 -27.695 -10.556 1.00 11.37 183 GLU A N 1
ATOM 1475 C CA . GLU A 1 183 ? -26.893 -27.041 -11.341 1.00 16.43 183 GLU A CA 1
ATOM 1476 C C . GLU A 1 183 ? -27.368 -26.652 -12.729 1.00 20.19 183 GLU A C 1
ATOM 1477 O O . GLU A 1 183 ? -28.167 -27.357 -13.351 1.00 14.98 183 GLU A O 1
ATOM 1483 N N . ILE A 1 184 ? -26.850 -25.530 -13.211 1.00 15.08 184 ILE A N 1
ATOM 1484 C CA . ILE A 1 184 ? -27.168 -25.035 -14.541 1.00 12.67 184 ILE A CA 1
ATOM 1485 C C . ILE A 1 184 ? -25.961 -25.197 -15.472 1.00 18.44 184 ILE A C 1
ATOM 1486 O O . ILE A 1 184 ? -24.859 -24.736 -15.162 1.00 16.09 184 ILE A O 1
ATOM 1491 N N . PHE A 1 185 ? -26.185 -25.870 -16.599 1.00 13.77 185 PHE A N 1
ATOM 1492 C CA . PHE A 1 185 ? -25.156 -26.123 -17.607 1.00 14.16 185 PHE A CA 1
ATOM 1493 C C . PHE A 1 185 ? -25.435 -25.359 -18.896 1.00 18.11 185 PHE A C 1
ATOM 1494 O O . PHE A 1 185 ? -26.593 -25.139 -19.260 1.00 18.43 185 PHE A O 1
ATOM 1502 N N . TYR A 1 186 ? -24.369 -24.980 -19.594 1.00 14.17 186 TYR A N 1
ATOM 1503 C CA . TYR A 1 186 ? -24.487 -24.322 -20.892 1.00 16.55 186 TYR A CA 1
ATOM 1504 C C . TYR A 1 186 ? -23.848 -25.170 -21.986 1.00 20.30 186 TYR A C 1
ATOM 1505 O O . TYR A 1 186 ? -22.689 -25.571 -21.873 1.00 15.27 186 TYR A O 1
ATOM 1514 N N . ASP A 1 187 ? -24.609 -25.434 -23.045 1.00 17.89 187 ASP A N 1
ATOM 1515 C CA . ASP A 1 187 ? -24.107 -26.184 -24.193 1.00 18.40 187 ASP A CA 1
ATOM 1516 C C . ASP A 1 187 ? -23.308 -25.279 -25.132 1.00 19.40 187 ASP A C 1
ATOM 1517 O O . ASP A 1 187 ? -23.872 -24.408 -25.797 1.00 19.12 187 ASP A O 1
ATOM 1522 N N . HIS A 1 188 ? -21.994 -25.489 -25.185 1.00 18.32 188 HIS A N 1
ATOM 1523 C CA . HIS A 1 188 ? -21.127 -24.701 -26.063 1.00 22.63 188 HIS A CA 1
ATOM 1524 C C . HIS A 1 188 ? -21.223 -25.090 -27.539 1.00 24.97 188 HIS A C 1
ATOM 1525 O O . HIS A 1 188 ? -20.744 -24.362 -28.404 1.00 27.97 188 HIS A O 1
ATOM 1532 N N . GLY A 1 189 ? -21.834 -26.235 -27.826 1.00 29.36 189 GLY A N 1
ATOM 1533 C CA . GLY A 1 189 ? -22.084 -26.622 -29.214 1.00 30.84 189 GLY A CA 1
ATOM 1534 C C . GLY A 1 189 ? -21.257 -27.785 -29.727 1.00 31.97 189 GLY A C 1
ATOM 1535 O O . GLY A 1 189 ? -20.289 -28.204 -29.092 1.00 28.18 189 GLY A O 1
ATOM 1536 N N . ASP A 1 190 ? -21.627 -28.280 -30.907 1.00 29.38 190 ASP A N 1
ATOM 1537 C CA . ASP A 1 190 ? -21.064 -29.517 -31.456 1.00 32.55 190 ASP A CA 1
ATOM 1538 C C . ASP A 1 190 ? -19.630 -29.415 -31.990 1.00 38.27 190 ASP A C 1
ATOM 1539 O O . ASP A 1 190 ? -19.082 -30.400 -32.488 1.00 39.32 190 ASP A O 1
ATOM 1544 N N . HIS A 1 191 ? -19.030 -28.231 -31.899 1.00 34.65 191 HIS A N 1
ATOM 1545 C CA A HIS A 1 191 ? -17.625 -28.093 -32.264 0.50 38.19 191 HIS A CA 1
ATOM 1546 C CA B HIS A 1 191 ? -17.622 -28.032 -32.239 0.50 36.52 191 HIS A CA 1
ATOM 1547 C C . HIS A 1 191 ? -16.729 -28.525 -31.105 1.00 39.98 191 HIS A C 1
ATOM 1548 O O . HIS A 1 191 ? -15.516 -28.667 -31.268 1.00 34.42 191 HIS A O 1
ATOM 1561 N N . ILE A 1 192 ? -17.342 -28.757 -29.947 1.00 33.73 192 ILE A N 1
ATOM 1562 C CA . ILE A 1 192 ? -16.633 -29.231 -28.764 1.00 29.69 192 ILE A CA 1
ATOM 1563 C C . ILE A 1 192 ? -17.074 -30.654 -28.433 1.00 27.72 192 ILE A C 1
ATOM 1564 O O . ILE A 1 192 ? -18.261 -30.970 -28.504 1.00 30.04 192 ILE A O 1
ATOM 1569 N N . TRP A 1 193 ? -16.119 -31.510 -28.075 1.00 27.40 193 TRP A N 1
ATOM 1570 C CA . TRP A 1 193 ? -16.431 -32.885 -27.699 1.00 28.15 193 TRP A CA 1
ATOM 1571 C C . TRP A 1 193 ? -17.097 -32.943 -26.329 1.00 32.54 193 TRP A C 1
ATOM 1572 O O . TRP A 1 193 ? -16.727 -32.199 -25.417 1.00 28.45 193 TRP A O 1
ATOM 1583 N N . GLY A 1 194 ? -18.075 -33.834 -26.187 1.00 25.36 194 GLY A N 1
ATOM 1584 C CA . GLY A 1 194 ? -18.720 -34.057 -24.900 1.00 29.26 194 GLY A CA 1
ATOM 1585 C C . GLY A 1 194 ? -20.220 -34.265 -24.979 1.00 31.61 194 GLY A C 1
ATOM 1586 O O . GLY A 1 194 ? -20.866 -33.874 -25.953 1.00 29.18 194 GLY A O 1
ATOM 1587 N N . GLY A 1 195 ? -20.770 -34.889 -23.942 1.00 25.28 195 GLY A N 1
ATOM 1588 C CA . GLY A 1 195 ? -22.207 -35.100 -23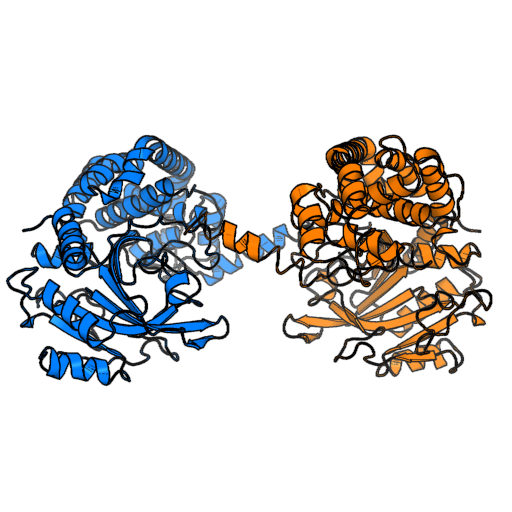.831 1.00 25.78 195 GLY A CA 1
ATOM 1589 C C . GLY A 1 195 ? -22.755 -34.371 -22.619 1.00 30.76 195 GLY A C 1
ATOM 1590 O O . GLY A 1 195 ? -21.987 -33.841 -21.813 1.00 29.36 195 GLY A O 1
ATOM 1591 N N . PRO A 1 196 ? -24.091 -34.329 -22.484 1.00 29.07 196 PRO A N 1
ATOM 1592 C CA . PRO A 1 196 ? -24.727 -33.637 -21.363 1.00 28.48 196 PRO A CA 1
ATOM 1593 C C . PRO A 1 196 ? -24.479 -34.355 -20.036 1.00 32.56 196 PRO A C 1
ATOM 1594 O O . PRO A 1 196 ? -24.039 -35.505 -20.032 1.00 25.85 196 PRO A O 1
ATOM 1598 N N . PRO A 1 197 ? -24.747 -33.676 -18.908 1.00 30.81 197 PRO A N 1
ATOM 1599 C CA . PRO A 1 197 ? -24.565 -34.321 -17.610 1.00 29.88 197 PRO A CA 1
ATOM 1600 C C . PRO A 1 197 ? -25.401 -35.597 -17.506 1.00 28.59 197 PRO A C 1
ATOM 1601 O O . PRO A 1 197 ? -26.499 -35.664 -18.058 1.00 31.65 197 PRO A O 1
ATOM 1605 N N . GLY A 1 198 ? -24.869 -36.604 -16.820 1.00 35.35 198 GLY A N 1
ATOM 1606 C CA . GLY A 1 198 ? -25.540 -37.895 -16.709 1.00 37.88 198 GLY A CA 1
ATOM 1607 C C . GLY A 1 198 ? -25.155 -38.853 -17.823 1.00 42.30 198 GLY A C 1
ATOM 1608 O O . GLY A 1 198 ? -25.340 -40.065 -17.702 1.00 46.25 198 GLY A O 1
ATOM 1609 N N . SER A 1 199 ? -24.614 -38.309 -18.910 1.00 38.11 199 SER A N 1
ATOM 1610 C CA . SER A 1 199 ? -24.238 -39.113 -20.071 1.00 36.74 199 SER A CA 1
ATOM 1611 C C . SER A 1 199 ? -22.802 -39.624 -19.949 1.00 45.12 199 SER A C 1
ATOM 1612 O O . SER A 1 199 ? -22.027 -39.117 -19.138 1.00 39.29 199 SER A O 1
ATOM 1615 N N . PRO A 1 200 ? -22.448 -40.642 -20.752 1.00 42.00 200 PRO A N 1
ATOM 1616 C CA . PRO A 1 200 ? -21.093 -41.194 -20.764 1.00 41.19 200 PRO A CA 1
ATOM 1617 C C . PRO A 1 200 ? -20.021 -40.157 -21.098 1.00 33.16 200 PRO A C 1
ATOM 1618 O O . PRO A 1 200 ? -18.897 -40.260 -20.610 1.00 35.92 200 PRO A O 1
ATOM 1622 N N . GLU A 1 201 ? -20.366 -39.168 -21.919 1.00 29.26 201 GLU A N 1
ATOM 1623 C CA . GLU A 1 201 ? -19.406 -38.139 -22.310 1.00 33.50 201 GLU A CA 1
ATOM 1624 C C . GLU A 1 201 ? -19.571 -36.850 -21.502 1.00 25.76 201 GLU A C 1
ATOM 1625 O O . GLU A 1 201 ? -19.142 -35.783 -21.938 1.00 27.35 201 GLU A O 1
ATOM 1631 N N . GLU A 1 202 ? -20.184 -36.959 -20.326 1.00 29.08 202 GLU A N 1
ATOM 1632 C CA . GLU A 1 202 ? -20.481 -35.790 -19.493 1.00 29.16 202 GLU A CA 1
ATOM 1633 C C . GLU A 1 202 ? -19.238 -34.992 -19.101 1.00 28.14 202 GLU A C 1
ATOM 1634 O O . GLU A 1 202 ? -19.311 -33.781 -18.895 1.00 28.04 202 GLU A O 1
ATOM 1640 N N . ASP A 1 203 ? -18.099 -35.673 -19.009 1.00 28.76 203 ASP A N 1
ATOM 1641 C CA . ASP A 1 203 ? -16.861 -35.046 -18.547 1.00 30.28 203 ASP A CA 1
ATOM 1642 C C . ASP A 1 203 ? -16.212 -34.144 -19.598 1.00 25.96 203 ASP A C 1
ATOM 1643 O O . ASP A 1 203 ? -15.213 -33.478 -19.322 1.00 27.25 203 ASP A O 1
ATOM 1648 N N . GLY A 1 204 ? -16.776 -34.123 -20.803 1.00 28.36 204 GLY A N 1
ATOM 1649 C CA . GLY A 1 204 ? -16.280 -33.243 -21.860 1.00 24.96 204 GLY A CA 1
ATOM 1650 C C . GLY A 1 204 ? -16.509 -31.774 -21.547 1.00 23.12 204 GLY A C 1
ATOM 1651 O O . GLY A 1 204 ? -17.269 -31.439 -20.635 1.00 23.66 204 GLY A O 1
ATOM 1652 N N . ASP A 1 205 ? -15.851 -30.898 -22.306 1.00 23.02 205 ASP A N 1
ATOM 1653 C CA . ASP A 1 205 ? -15.964 -29.450 -22.113 1.00 21.08 205 ASP A CA 1
ATOM 1654 C C . ASP A 1 205 ? -17.112 -28.829 -22.918 1.00 16.78 205 ASP A C 1
ATOM 1655 O O . ASP A 1 205 ? -17.228 -27.605 -22.988 1.00 19.90 205 ASP A O 1
ATOM 1660 N N . ARG A 1 206 ? -17.947 -29.657 -23.538 1.00 17.63 206 ARG A N 1
ATOM 1661 C CA . ARG A 1 206 ? -19.054 -29.118 -24.327 1.00 20.15 206 ARG A CA 1
ATOM 1662 C C . ARG A 1 206 ? -20.162 -28.532 -23.449 1.00 16.31 206 ARG A C 1
ATOM 1663 O O . ARG A 1 206 ? -20.527 -27.362 -23.588 1.00 20.68 206 ARG A O 1
ATOM 1671 N N . TYR A 1 207 ? -20.704 -29.359 -22.563 1.00 16.35 207 TYR A N 1
ATOM 1672 C CA . TYR A 1 207 ? -21.747 -28.922 -21.643 1.00 15.88 207 TYR A CA 1
ATOM 1673 C C . TYR A 1 207 ? -21.115 -28.505 -20.319 1.00 15.47 207 TYR A C 1
ATOM 1674 O O . TYR A 1 207 ? -20.801 -29.349 -19.477 1.00 18.31 207 TYR A O 1
ATOM 1683 N N . ILE A 1 208 ? -20.930 -27.199 -20.149 1.00 17.37 208 ILE A N 1
ATOM 1684 C CA . ILE A 1 208 ? -20.181 -26.659 -19.013 1.00 16.82 208 ILE A CA 1
ATOM 1685 C C . ILE A 1 208 ? -21.069 -26.329 -17.815 1.00 15.80 208 ILE A C 1
ATOM 1686 O O . ILE A 1 208 ? -22.079 -25.637 -17.948 1.00 15.54 208 ILE A O 1
ATOM 1691 N N . GLU A 1 209 ? -20.676 -26.836 -16.648 1.00 13.28 209 GLU A N 1
ATOM 1692 C CA . GLU A 1 209 ? -21.311 -26.495 -15.377 1.00 14.31 209 GLU A CA 1
ATOM 1693 C C . GLU A 1 209 ? -21.032 -25.030 -15.027 1.00 16.00 209 GLU A C 1
ATOM 1694 O O . GLU A 1 209 ? -19.900 -24.665 -14.699 1.00 14.64 209 GLU A O 1
ATOM 1700 N N . ILE A 1 210 ? -22.060 -24.187 -15.097 1.00 13.05 210 ILE A N 1
ATOM 1701 C CA A ILE A 1 210 ? -21.918 -22.747 -14.878 0.50 10.71 210 ILE A CA 1
ATOM 1702 C CA B ILE A 1 210 ? -21.846 -22.766 -14.844 0.50 16.13 210 ILE A CA 1
ATOM 1703 C C . ILE A 1 210 ? -22.262 -22.304 -13.450 1.00 13.71 210 ILE A C 1
ATOM 1704 O O . ILE A 1 210 ? -21.521 -21.560 -12.813 1.00 13.35 210 ILE A O 1
ATOM 1713 N N . TRP A 1 211 ? -23.416 -22.753 -12.963 1.00 13.01 211 TRP A N 1
ATOM 1714 C CA . TRP A 1 211 ? -23.951 -22.241 -11.702 1.00 13.24 211 TRP A CA 1
ATOM 1715 C C . TRP A 1 211 ? -24.513 -23.360 -10.831 1.00 16.59 211 TRP A C 1
ATOM 1716 O O . TRP A 1 211 ? -25.420 -24.088 -11.247 1.00 13.29 211 TRP A O 1
ATOM 1727 N N . ASN A 1 212 ? -23.975 -23.489 -9.621 1.00 13.13 212 ASN A N 1
ATOM 1728 C CA . ASN A 1 212 ? -24.496 -24.442 -8.642 1.00 11.09 212 ASN A CA 1
ATOM 1729 C C . ASN A 1 212 ? -25.335 -23.724 -7.588 1.00 14.96 212 ASN A C 1
ATOM 1730 O O . ASN A 1 212 ? -24.892 -22.735 -6.996 1.00 14.17 212 ASN A O 1
ATOM 1735 N N . ILE A 1 213 ? -26.547 -24.223 -7.366 1.00 11.49 213 ILE A N 1
ATOM 1736 C CA . ILE A 1 213 ? -27.454 -23.663 -6.366 1.00 12.09 213 ILE A CA 1
ATOM 1737 C C . ILE A 1 213 ? -27.676 -24.698 -5.273 1.00 15.18 213 ILE A C 1
ATOM 1738 O O . ILE A 1 213 ? -28.345 -25.711 -5.487 1.00 12.36 213 ILE A O 1
ATOM 1743 N N . VAL A 1 214 ? -27.099 -24.442 -4.101 1.00 11.24 214 VAL A N 1
ATOM 1744 C CA . VAL A 1 214 ? -27.123 -25.410 -3.015 1.00 12.78 214 VAL A CA 1
ATOM 1745 C C . VAL A 1 214 ? -28.208 -25.099 -1.993 1.00 15.10 214 VAL A C 1
ATOM 1746 O O . VAL A 1 214 ? -28.277 -23.993 -1.452 1.00 13.77 214 VAL A O 1
ATOM 1750 N N . PHE A 1 215 ? -29.060 -26.083 -1.737 1.00 10.55 215 PHE A N 1
ATOM 1751 C CA . PHE A 1 215 ? -30.065 -25.957 -0.700 1.00 13.27 215 PHE A CA 1
ATOM 1752 C C . PHE A 1 215 ? -29.507 -26.514 0.611 1.00 16.91 215 PHE A C 1
ATOM 1753 O O . PHE A 1 215 ? -29.619 -27.708 0.902 1.00 16.19 215 PHE A O 1
ATOM 1761 N N . MET A 1 216 ? -28.873 -25.628 1.377 1.00 12.31 216 MET A N 1
ATOM 1762 C CA . MET A 1 216 ? -28.214 -25.991 2.626 1.00 14.54 216 MET A CA 1
ATOM 1763 C C . MET A 1 216 ? -29.205 -26.522 3.651 1.00 16.48 216 MET A C 1
ATOM 1764 O O . MET A 1 216 ? -30.142 -25.826 4.040 1.00 17.71 216 MET A O 1
ATOM 1769 N N . GLN A 1 217 ? -28.972 -27.755 4.091 1.00 18.61 217 GLN A N 1
ATOM 1770 C CA . GLN A 1 217 ? -29.913 -28.469 4.946 1.00 21.98 217 GLN A CA 1
ATOM 1771 C C . GLN A 1 217 ? -29.272 -29.128 6.165 1.00 18.28 217 GLN A C 1
ATOM 1772 O O . GLN A 1 217 ? -29.930 -29.309 7.191 1.00 22.25 217 GLN A O 1
ATOM 1778 N N . PHE A 1 218 ? -28.001 -29.506 6.048 1.00 23.12 218 PHE A N 1
ATOM 1779 C CA . PHE A 1 218 ? -27.341 -30.278 7.099 1.00 20.72 218 PHE A CA 1
ATOM 1780 C C . PHE A 1 218 ? -25.965 -29.748 7.470 1.00 22.40 218 PHE A C 1
ATOM 1781 O O . PHE A 1 218 ? -25.339 -29.013 6.707 1.00 18.79 218 PHE A O 1
ATOM 1789 N N . ASN A 1 219 ? -25.511 -30.136 8.657 1.00 20.04 219 ASN A N 1
ATOM 1790 C CA . ASN A 1 219 ? -24.109 -30.038 9.027 1.00 27.09 219 ASN A CA 1
ATOM 1791 C C . ASN A 1 219 ? -23.551 -31.452 9.108 1.00 25.88 219 ASN A C 1
ATOM 1792 O O . ASN A 1 219 ? -23.985 -32.255 9.935 1.00 30.95 219 ASN A O 1
ATOM 1797 N N . ARG A 1 220 ? -22.602 -31.764 8.235 1.00 27.14 220 ARG A N 1
ATOM 1798 C CA . ARG A 1 220 ? -22.007 -33.088 8.232 1.00 25.70 220 ARG A CA 1
ATOM 1799 C C . ARG A 1 220 ? -21.017 -33.265 9.376 1.00 34.17 220 ARG A C 1
ATOM 1800 O O . ARG A 1 220 ? -20.143 -32.428 9.609 1.00 26.32 220 ARG A O 1
ATOM 1808 N N . GLN A 1 221 ? -21.188 -34.380 10.083 1.00 42.49 221 GLN A N 1
ATOM 1809 C CA . GLN A 1 221 ? -20.264 -34.809 11.139 1.00 44.67 221 GLN A CA 1
ATOM 1810 C C . GLN A 1 221 ? -19.089 -35.634 10.622 1.00 44.42 221 GLN A C 1
ATOM 1811 O O . GLN A 1 221 ? -19.117 -36.172 9.510 1.00 39.49 221 GLN A O 1
ATOM 1817 N N . ALA A 1 222 ? -18.067 -35.743 11.465 1.00 53.69 222 ALA A N 1
ATOM 1818 C CA . ALA A 1 222 ? -16.873 -36.523 11.162 1.00 60.43 222 ALA A CA 1
ATOM 1819 C C . ALA A 1 222 ? -17.220 -37.979 10.874 1.00 58.38 222 ALA A C 1
ATOM 1820 O O . ALA A 1 222 ? -16.619 -38.602 9.996 1.00 55.03 222 ALA A O 1
ATOM 1822 N N . ASP A 1 223 ? -18.191 -38.516 11.611 1.00 59.91 223 ASP A N 1
ATOM 1823 C CA . ASP A 1 223 ? -18.620 -39.906 11.416 1.00 61.60 223 ASP A CA 1
ATOM 1824 C C . ASP A 1 223 ? -19.396 -40.108 10.110 1.00 60.02 223 ASP A C 1
ATOM 1825 O O . ASP A 1 223 ? -19.586 -41.238 9.658 1.00 56.49 223 ASP A O 1
ATOM 1830 N N . GLY A 1 224 ? -19.833 -39.006 9.506 1.00 52.91 224 GLY A N 1
ATOM 1831 C CA . GLY A 1 224 ? -20.548 -39.073 8.238 1.00 48.96 224 GLY A CA 1
ATOM 1832 C C . GLY A 1 224 ? -22.033 -38.835 8.411 1.00 45.24 224 GLY A C 1
ATOM 1833 O O . GLY A 1 224 ? -22.785 -38.830 7.437 1.00 47.66 224 GLY A O 1
ATOM 1834 N N . THR A 1 225 ? -22.455 -38.636 9.656 1.00 43.24 225 THR A N 1
ATOM 1835 C CA . THR A 1 225 ? -23.861 -38.387 9.952 1.00 47.54 225 THR A CA 1
ATOM 1836 C C . THR A 1 225 ? -24.261 -36.947 9.635 1.00 44.00 225 THR A C 1
ATOM 1837 O O . THR A 1 225 ? -23.445 -36.028 9.722 1.00 35.60 225 THR A O 1
ATOM 1841 N N . MET A 1 226 ? -25.527 -36.770 9.267 1.00 38.44 226 MET A N 1
ATOM 1842 C CA . MET A 1 226 ? -26.058 -35.467 8.888 1.00 39.90 226 MET A CA 1
ATOM 1843 C C . MET A 1 226 ? -26.939 -34.896 9.991 1.00 40.05 226 MET A C 1
ATOM 1844 O O . MET A 1 226 ? -27.954 -35.489 10.354 1.00 44.22 226 MET A O 1
ATOM 1849 N N . GLU A 1 227 ? -26.549 -33.744 10.525 1.00 34.57 227 GLU A N 1
ATOM 1850 C CA . GLU A 1 227 ? -27.375 -33.040 11.497 1.00 32.23 227 GLU A CA 1
ATOM 1851 C C . GLU A 1 227 ? -28.010 -31.823 10.830 1.00 34.28 227 GLU A C 1
ATOM 1852 O O . GLU A 1 227 ? -27.314 -31.021 10.209 1.00 30.63 227 GLU A O 1
ATOM 1858 N N . PRO A 1 228 ? -29.339 -31.693 10.944 1.00 29.91 228 PRO A N 1
ATOM 1859 C CA . PRO A 1 228 ? -30.068 -30.605 10.302 1.00 26.21 228 PRO A CA 1
ATOM 1860 C C . PRO A 1 228 ? -29.575 -29.226 10.736 1.00 32.88 228 PRO A C 1
ATOM 1861 O O . PRO A 1 228 ? -29.305 -29.009 11.918 1.00 26.42 228 PRO A O 1
ATOM 1865 N N . LEU A 1 229 ? -29.451 -28.309 9.781 1.00 22.27 229 LEU A N 1
ATOM 1866 C CA . LEU A 1 229 ? -29.195 -26.911 10.103 1.00 22.03 229 LEU A CA 1
ATOM 1867 C C . LEU A 1 229 ? -30.476 -26.319 10.672 1.00 20.81 229 LEU A C 1
ATOM 1868 O O . LEU A 1 229 ? -31.565 -26.773 10.329 1.00 24.33 229 LEU A O 1
ATOM 1873 N N . PRO A 1 230 ? -30.352 -25.305 11.545 1.00 21.90 230 PRO A N 1
ATOM 1874 C CA . PRO A 1 230 ? -31.504 -24.661 12.181 1.00 24.02 230 PRO A CA 1
ATOM 1875 C C . PRO A 1 230 ? -32.494 -24.084 11.172 1.00 29.07 230 PRO A C 1
ATOM 1876 O O . PRO A 1 230 ? -33.706 -24.178 11.370 1.00 22.14 230 PRO A O 1
ATOM 1880 N N . LYS A 1 231 ? -31.979 -23.477 10.107 1.00 18.17 231 LYS A N 1
ATOM 1881 C CA . LYS A 1 231 ? -32.829 -22.905 9.072 1.00 16.99 231 LYS A CA 1
ATOM 1882 C C . LYS A 1 231 ? -32.326 -23.321 7.698 1.00 19.17 231 LYS A C 1
ATOM 1883 O O . LYS A 1 231 ? -31.168 -23.066 7.360 1.00 14.97 231 LYS A O 1
ATOM 1889 N N . PRO A 1 232 ? -33.190 -23.979 6.905 1.00 19.49 232 PRO A N 1
ATOM 1890 C CA . PRO A 1 232 ? -32.853 -24.273 5.518 1.00 15.44 232 PRO A CA 1
ATOM 1891 C C . PRO A 1 232 ? -32.437 -22.985 4.821 1.00 12.40 232 PRO A C 1
ATOM 1892 O O . PRO A 1 232 ? -33.112 -21.962 4.956 1.00 14.57 232 PRO A O 1
ATOM 1896 N N . SER A 1 233 ? -31.323 -23.027 4.102 1.00 15.42 233 SER A N 1
ATOM 1897 C CA . SER A 1 233 ? -30.745 -21.811 3.539 1.00 15.57 233 SER A CA 1
ATOM 1898 C C . SER A 1 233 ? -30.239 -22.039 2.118 1.00 14.94 233 SER A C 1
ATOM 1899 O O . SER A 1 233 ? -30.286 -23.159 1.612 1.00 15.51 233 SER A O 1
ATOM 1902 N N . VAL A 1 234 ? -29.761 -20.975 1.476 1.00 12.03 234 VAL A N 1
ATOM 1903 C CA . VAL A 1 234 ? -29.302 -21.071 0.091 1.00 12.23 234 VAL A CA 1
ATOM 1904 C C . VAL A 1 234 ? -27.852 -20.613 -0.064 1.00 14.43 234 VAL A C 1
ATOM 1905 O O . VAL A 1 234 ? -27.465 -19.554 0.442 1.00 11.42 234 VAL A O 1
ATOM 1909 N N . ASP A 1 235 ? -27.066 -21.429 -0.763 1.00 13.84 235 ASP A N 1
ATOM 1910 C CA . ASP A 1 235 ? -25.681 -21.117 -1.118 1.00 13.68 235 ASP A CA 1
ATOM 1911 C C . ASP A 1 235 ? -25.526 -21.318 -2.625 1.00 12.06 235 ASP A C 1
ATOM 1912 O O . ASP A 1 235 ? -25.533 -22.453 -3.102 1.00 12.14 235 ASP A O 1
ATOM 1917 N N . THR A 1 236 ? -25.414 -20.230 -3.385 1.00 9.59 236 THR A N 1
ATOM 1918 C CA . THR A 1 236 ? -25.206 -20.369 -4.833 1.00 11.55 236 THR A CA 1
ATOM 1919 C C . THR A 1 236 ? -23.790 -19.991 -5.234 1.00 13.36 236 THR A C 1
ATOM 1920 O O . THR A 1 236 ? -23.122 -19.235 -4.533 1.00 11.58 236 THR A O 1
ATOM 1924 N N . ALA A 1 237 ? -23.352 -20.502 -6.380 1.00 11.66 237 ALA A N 1
ATOM 1925 C CA . ALA A 1 237 ? -21.947 -20.442 -6.751 1.00 13.65 237 ALA A CA 1
ATOM 1926 C C . ALA A 1 237 ? -21.755 -20.620 -8.255 1.00 11.03 237 ALA A C 1
ATOM 1927 O O . ALA A 1 237 ? -21.969 -21.710 -8.784 1.00 11.68 237 ALA A O 1
ATOM 1929 N N . MET A 1 238 ? -21.363 -19.540 -8.930 1.00 11.68 238 MET A N 1
ATOM 1930 C CA . MET A 1 238 ? -21.127 -19.553 -10.371 1.00 14.60 238 MET A CA 1
ATOM 1931 C C . MET A 1 238 ? -19.677 -19.178 -10.679 1.00 12.77 238 MET A C 1
ATOM 1932 O O . MET A 1 238 ? -19.149 -18.206 -10.137 1.00 14.86 238 MET A O 1
ATOM 1937 N N . GLY A 1 239 ? -19.037 -19.958 -11.545 1.00 10.84 239 GLY A N 1
ATOM 1938 C CA . GLY A 1 239 ? -17.660 -19.685 -11.944 1.00 11.77 239 GLY A CA 1
ATOM 1939 C C . GLY A 1 239 ? -17.589 -18.468 -12.845 1.00 11.83 239 GLY A C 1
ATOM 1940 O O . GLY A 1 239 ? -18.138 -18.474 -13.946 1.00 12.94 239 GLY A O 1
ATOM 1941 N N . LEU A 1 240 ? -16.918 -17.421 -12.376 1.00 11.71 240 LEU A N 1
ATOM 1942 C CA . LEU A 1 240 ? -16.812 -16.174 -13.131 1.00 13.25 240 LEU A CA 1
ATOM 1943 C C . LEU A 1 240 ? -16.181 -16.401 -14.504 1.00 13.42 240 LEU A C 1
ATOM 1944 O O . LEU A 1 240 ? -16.675 -15.900 -15.518 1.00 13.90 240 LEU A O 1
ATOM 1949 N N . GLU A 1 241 ? -15.091 -17.162 -14.530 1.00 12.67 241 GLU A N 1
ATOM 1950 C CA . GLU A 1 241 ? -14.379 -17.435 -15.774 1.00 13.56 241 GLU A CA 1
ATOM 1951 C C . GLU A 1 241 ? -15.252 -18.221 -16.758 1.00 16.30 241 GLU A C 1
ATOM 1952 O O . GLU A 1 241 ? -15.204 -17.984 -17.966 1.00 16.16 241 GLU A O 1
ATOM 1958 N N . ARG A 1 242 ? -16.045 -19.152 -16.236 1.00 13.24 242 ARG A N 1
ATOM 1959 C CA . ARG A 1 242 ? -16.920 -19.966 -17.083 1.00 14.38 242 ARG A CA 1
ATOM 1960 C C . ARG A 1 242 ? -18.060 -19.163 -17.706 1.00 16.96 242 ARG A C 1
ATOM 1961 O O . ARG A 1 242 ? -18.365 -19.328 -18.889 1.00 14.63 242 ARG A O 1
ATOM 1969 N N . ILE A 1 243 ? -18.691 -18.298 -16.920 1.00 13.96 243 ILE A N 1
ATOM 1970 C CA . ILE A 1 243 ? -19.777 -17.473 -17.457 1.00 13.90 243 ILE A CA 1
ATOM 1971 C C . ILE A 1 243 ? -19.213 -16.399 -18.399 1.00 17.54 243 ILE A C 1
ATOM 1972 O O . ILE A 1 243 ? -19.846 -16.038 -19.392 1.00 16.18 243 ILE A O 1
ATOM 1977 N N . ALA A 1 244 ? -18.008 -15.914 -18.102 1.00 16.15 244 ALA A N 1
ATOM 1978 C CA . ALA A 1 244 ? -17.339 -14.956 -18.981 1.00 16.53 244 ALA A CA 1
ATOM 1979 C C . ALA A 1 244 ? -17.100 -15.558 -20.364 1.00 14.98 244 ALA A C 1
ATOM 1980 O O . ALA A 1 244 ? -17.289 -14.889 -21.384 1.00 17.34 244 ALA A O 1
ATOM 1982 N N . ALA A 1 245 ? -16.687 -16.822 -20.394 1.00 12.91 245 ALA A N 1
ATOM 1983 C CA . ALA A 1 245 ? -16.480 -17.527 -21.657 1.00 16.35 245 ALA A CA 1
ATOM 1984 C C . ALA A 1 245 ? -17.770 -17.547 -22.472 1.00 21.54 245 ALA A C 1
ATOM 1985 O O . ALA A 1 245 ? -17.762 -17.249 -23.667 1.00 20.09 245 ALA A O 1
ATOM 1987 N N . VAL A 1 246 ? -18.874 -17.895 -21.817 1.00 20.17 246 VAL A N 1
ATOM 1988 C CA . VAL A 1 246 ? -20.183 -17.911 -22.471 1.00 19.79 246 VAL A CA 1
ATOM 1989 C C . VAL A 1 246 ? -20.521 -16.534 -23.044 1.00 19.92 246 VAL A C 1
ATOM 1990 O O . VAL A 1 246 ? -20.856 -16.406 -24.224 1.00 17.29 246 VAL A O 1
ATOM 1994 N N . LEU A 1 247 ? -20.408 -15.506 -22.206 1.00 16.67 247 LEU A N 1
ATOM 1995 C CA . LEU A 1 247 ? -20.792 -14.145 -22.576 1.00 20.17 247 LEU A CA 1
ATOM 1996 C C . LEU A 1 247 ? -19.891 -13.515 -23.635 1.00 26.73 247 LEU A C 1
ATOM 1997 O O . LEU A 1 247 ? -20.341 -12.677 -24.417 1.00 21.21 247 LEU A O 1
ATOM 2002 N N . GLN A 1 248 ? -18.625 -13.922 -23.663 1.00 17.73 248 GLN A N 1
ATOM 2003 C CA . GLN A 1 248 ? -17.673 -13.397 -24.640 1.00 20.17 248 GLN A CA 1
ATOM 2004 C C . GLN A 1 248 ? -17.600 -14.270 -25.894 1.00 23.59 248 GLN A C 1
ATOM 2005 O O . GLN A 1 248 ? -16.744 -14.066 -26.755 1.00 22.53 248 GLN A O 1
ATOM 2011 N N . HIS A 1 249 ? -18.509 -15.240 -25.980 1.00 20.46 249 HIS A N 1
ATOM 2012 C CA . HIS A 1 249 ? -18.658 -16.096 -27.159 1.00 25.06 249 HIS A CA 1
ATOM 2013 C C . HIS A 1 249 ? -17.410 -16.904 -27.496 1.00 31.19 249 HIS A C 1
ATOM 2014 O O . HIS A 1 249 ? -17.050 -17.051 -28.666 1.00 25.32 249 HIS A O 1
ATOM 2021 N N . VAL A 1 250 ? -16.753 -17.417 -26.463 1.00 21.49 250 VAL A N 1
ATOM 2022 C CA . VAL A 1 250 ? -15.628 -18.320 -26.642 1.00 22.05 250 VAL A CA 1
ATOM 2023 C C . VAL A 1 250 ? -15.943 -19.609 -25.901 1.00 26.18 250 VAL A C 1
ATOM 2024 O O . VAL A 1 250 ? -16.927 -19.680 -25.162 1.00 27.59 250 VAL A O 1
ATOM 2028 N N . ASN A 1 251 ? -15.121 -20.631 -26.099 1.00 21.87 251 ASN A N 1
ATOM 2029 C CA . ASN A 1 251 ? -15.409 -21.931 -25.513 1.00 24.22 251 ASN A CA 1
ATOM 2030 C C . ASN A 1 251 ? -14.567 -22.263 -24.279 1.00 25.27 251 ASN A C 1
ATOM 2031 O O . ASN A 1 251 ? -15.056 -22.897 -23.343 1.00 27.63 251 ASN A O 1
ATOM 2036 N N . SER A 1 252 ? -13.315 -21.817 -24.274 1.00 23.05 252 SER A N 1
ATOM 2037 C CA . SER A 1 252 ? -12.407 -22.093 -23.163 1.00 21.38 252 SER A CA 1
ATOM 2038 C C . SER A 1 252 ? -12.305 -20.916 -22.201 1.00 16.37 252 SER A C 1
ATOM 2039 O O . SER A 1 252 ? -12.318 -19.760 -22.625 1.00 20.01 252 SER A O 1
ATOM 2042 N N . ASN A 1 253 ? -12.189 -21.214 -20.907 1.00 18.29 253 ASN A N 1
ATOM 2043 C CA . ASN A 1 253 ? -11.905 -20.183 -19.912 1.00 16.68 253 ASN A CA 1
ATOM 2044 C C . ASN A 1 253 ? -10.677 -19.378 -20.298 1.00 15.68 253 ASN A C 1
ATOM 2045 O O . ASN A 1 253 ? -10.592 -18.185 -20.019 1.00 17.32 253 ASN A O 1
ATOM 2050 N N . TYR A 1 254 ? -9.719 -20.043 -20.935 1.00 16.03 254 TYR A N 1
ATOM 2051 C CA . TYR A 1 254 ? -8.444 -19.414 -21.260 1.00 18.86 254 TYR A CA 1
ATOM 2052 C C . TYR A 1 254 ? -8.531 -18.494 -22.472 1.00 21.87 254 TYR A C 1
ATOM 2053 O O . TYR A 1 254 ? -7.558 -17.833 -22.827 1.00 19.96 254 TYR A O 1
ATOM 2062 N N . ASP A 1 255 ? -9.709 -18.443 -23.086 1.00 19.60 255 ASP A N 1
ATOM 2063 C CA . ASP A 1 255 ? -9.953 -17.539 -24.207 1.00 18.49 255 ASP A CA 1
ATOM 2064 C C . ASP A 1 255 ? -10.682 -16.252 -23.806 1.00 25.30 255 ASP A C 1
ATOM 2065 O O . ASP A 1 255 ? -10.948 -15.393 -24.653 1.00 20.42 255 ASP A O 1
ATOM 2070 N N . ILE A 1 256 ? -10.996 -16.100 -22.521 1.00 17.25 256 ILE A N 1
ATOM 2071 C CA . ILE A 1 256 ? -11.600 -14.849 -22.067 1.00 16.29 256 ILE A CA 1
ATOM 2072 C C . ILE A 1 256 ? -10.550 -13.741 -22.047 1.00 21.86 256 ILE A C 1
ATOM 2073 O O . ILE A 1 256 ? -9.347 -14.018 -22.052 1.00 20.37 256 ILE A O 1
ATOM 2078 N N . ASP A 1 257 ? -11.011 -12.493 -22.047 1.00 18.87 257 ASP A N 1
ATOM 2079 C CA . ASP A 1 257 ? -10.119 -11.334 -22.080 1.00 20.45 257 ASP A CA 1
ATOM 2080 C C . ASP A 1 257 ? -9.004 -11.407 -21.031 1.00 23.26 257 ASP A C 1
ATOM 2081 O O . ASP A 1 257 ? -7.838 -11.144 -21.331 1.00 18.20 257 ASP A O 1
ATOM 2086 N N . LEU A 1 258 ? -9.372 -11.779 -19.809 1.00 17.55 258 LEU A N 1
ATOM 2087 C CA . LEU A 1 258 ? -8.421 -11.884 -18.707 1.00 19.64 258 LEU A CA 1
ATOM 2088 C C . LEU A 1 258 ? -7.260 -12.822 -19.038 1.00 16.33 258 LEU A C 1
ATOM 2089 O O . LEU A 1 258 ? -6.094 -12.454 -18.889 1.00 22.61 258 LEU A O 1
ATOM 2094 N N . PHE A 1 259 ? -7.580 -14.033 -19.486 1.00 17.17 259 PHE A N 1
ATOM 2095 C CA . PHE A 1 259 ? -6.549 -15.034 -19.754 1.00 20.12 259 PHE A CA 1
ATOM 2096 C C . PHE A 1 259 ? -5.798 -14.806 -21.064 1.00 26.47 259 PHE A C 1
ATOM 2097 O O . PHE A 1 259 ? -4.622 -15.152 -21.174 1.00 17.94 259 PHE A O 1
ATOM 2105 N N . ARG A 1 260 ? -6.471 -14.231 -22.056 1.00 22.71 260 ARG A N 1
ATOM 2106 C CA . ARG A 1 260 ? -5.807 -13.907 -23.314 1.00 25.00 260 ARG A CA 1
ATOM 2107 C C . ARG A 1 260 ? -4.645 -12.948 -23.060 1.00 22.32 260 ARG A C 1
ATOM 2108 O O . ARG A 1 260 ? -3.534 -13.158 -23.549 1.00 23.15 260 ARG A O 1
ATOM 2116 N N . THR A 1 261 ? -4.906 -11.913 -22.269 1.00 19.76 261 THR A N 1
ATOM 2117 C CA . THR A 1 261 ? -3.891 -10.926 -21.922 1.00 23.52 261 THR A CA 1
ATOM 2118 C C . THR A 1 261 ? -2.788 -11.534 -21.056 1.00 26.53 261 THR A C 1
ATOM 2119 O O . THR A 1 261 ? -1.603 -11.282 -21.274 1.00 22.37 261 THR A O 1
ATOM 2123 N N . LEU A 1 262 ? -3.184 -12.347 -20.083 1.00 23.07 262 LEU A N 1
ATOM 2124 C CA . LEU A 1 262 ? -2.230 -12.984 -19.184 1.00 23.06 262 LEU A CA 1
ATOM 2125 C C . LEU A 1 262 ? -1.315 -13.966 -19.923 1.00 23.43 262 LEU A C 1
ATOM 2126 O O . LEU A 1 262 ? -0.112 -14.004 -19.679 1.00 21.71 262 LEU A O 1
ATOM 2131 N N . ILE A 1 263 ? -1.889 -14.753 -20.828 1.00 20.73 263 ILE A N 1
ATOM 2132 C CA . ILE A 1 263 ? -1.114 -15.721 -21.605 1.00 21.22 263 ILE A CA 1
ATOM 2133 C C . ILE A 1 263 ? -0.085 -15.031 -22.515 1.00 28.44 263 ILE A C 1
ATOM 2134 O O . ILE A 1 263 ? 1.024 -15.537 -22.705 1.00 24.28 263 ILE A O 1
ATOM 2139 N N . GLN A 1 264 ? -0.452 -13.874 -23.060 1.00 22.66 264 GLN A N 1
ATOM 2140 C CA . GLN A 1 264 ? 0.485 -13.066 -23.843 1.00 28.69 264 GLN A CA 1
ATOM 2141 C C . GLN A 1 264 ? 1.698 -12.684 -23.001 1.00 27.08 264 GLN A C 1
ATOM 2142 O O . GLN A 1 264 ? 2.834 -12.741 -23.470 1.00 26.83 264 GLN A O 1
ATOM 2148 N N . ALA A 1 265 ? 1.446 -12.298 -21.753 1.00 23.41 265 ALA A N 1
ATOM 2149 C CA . ALA A 1 265 ? 2.514 -11.934 -20.829 1.00 25.51 265 ALA A CA 1
ATOM 2150 C C . ALA A 1 265 ? 3.414 -13.128 -20.512 1.00 27.82 265 ALA A C 1
ATOM 2151 O O . ALA A 1 265 ? 4.631 -12.975 -20.397 1.00 27.29 265 ALA A O 1
ATOM 2153 N N . VAL A 1 266 ? 2.816 -14.310 -20.376 1.00 24.03 266 VAL A N 1
ATOM 2154 C CA . VAL A 1 266 ? 3.584 -15.529 -20.133 1.00 20.77 266 VAL A CA 1
ATOM 2155 C C . VAL A 1 266 ? 4.497 -15.837 -21.325 1.00 24.73 266 VAL A C 1
ATOM 2156 O O . VAL A 1 266 ? 5.673 -16.159 -21.149 1.00 20.87 266 VAL A O 1
ATOM 2160 N N . ALA A 1 267 ? 3.952 -15.725 -22.534 1.00 23.99 267 ALA A N 1
ATOM 2161 C CA . ALA A 1 267 ? 4.733 -15.933 -23.751 1.00 30.10 267 ALA A CA 1
ATOM 2162 C C . ALA A 1 267 ? 5.906 -14.961 -23.807 1.00 31.58 267 ALA A C 1
ATOM 2163 O O . ALA A 1 267 ? 7.029 -15.343 -24.137 1.00 30.85 267 ALA A O 1
ATOM 2165 N N . LYS A 1 268 ? 5.630 -13.705 -23.469 1.00 25.72 268 LYS A N 1
ATOM 2166 C CA . LYS A 1 268 ? 6.639 -12.652 -23.462 1.00 32.50 268 LYS A CA 1
ATOM 2167 C C . LYS A 1 268 ? 7.806 -12.968 -22.525 1.00 34.96 268 LYS A C 1
ATOM 2168 O O . LYS A 1 268 ? 8.968 -12.860 -22.918 1.00 30.68 268 LYS A O 1
ATOM 2174 N N . VAL A 1 269 ? 7.502 -13.367 -21.293 1.00 30.01 269 VAL A N 1
ATOM 2175 C CA . VAL A 1 269 ? 8.551 -13.586 -20.295 1.00 31.60 269 VAL A CA 1
ATOM 2176 C C . VAL A 1 269 ? 9.281 -14.922 -20.447 1.00 28.97 269 VAL A C 1
ATOM 2177 O O . VAL A 1 269 ? 10.410 -15.070 -19.979 1.00 31.45 269 VAL A O 1
ATOM 2181 N N . THR A 1 270 ? 8.644 -15.891 -21.097 1.00 26.58 270 THR A N 1
ATOM 2182 C CA . THR A 1 270 ? 9.269 -17.195 -21.304 1.00 25.64 270 THR A CA 1
ATOM 2183 C C . THR A 1 270 ? 9.961 -17.267 -22.661 1.00 31.79 270 THR A C 1
ATOM 2184 O O . THR A 1 270 ? 10.811 -18.127 -22.889 1.00 31.95 270 THR A O 1
ATOM 2188 N N . GLY A 1 271 ? 9.589 -16.362 -23.559 1.00 32.01 271 GLY A N 1
ATOM 2189 C CA . GLY A 1 271 ? 10.119 -16.371 -24.916 1.00 39.55 271 GLY A CA 1
ATOM 2190 C C . GLY A 1 271 ? 9.419 -17.383 -25.805 1.00 41.63 271 GLY A C 1
ATOM 2191 O O . GLY A 1 271 ? 9.885 -17.681 -26.904 1.00 40.48 271 GLY A O 1
ATOM 2192 N N . ALA A 1 272 ? 8.299 -17.921 -25.329 1.00 35.33 272 ALA A N 1
ATOM 2193 C CA . ALA A 1 272 ? 7.505 -18.845 -26.132 1.00 35.06 272 ALA A CA 1
ATOM 2194 C C . ALA A 1 272 ? 6.780 -18.079 -27.236 1.00 36.20 272 ALA A C 1
ATOM 2195 O O . ALA A 1 272 ? 6.451 -16.904 -27.071 1.00 40.84 272 ALA A O 1
ATOM 2197 N N . THR A 1 273 ? 6.537 -18.742 -28.362 1.00 41.00 273 THR A N 1
ATOM 2198 C CA . THR A 1 273 ? 5.864 -18.099 -29.491 1.00 50.00 273 THR A CA 1
ATOM 2199 C C . THR A 1 273 ? 4.547 -18.782 -29.857 1.00 48.15 273 THR A C 1
ATOM 2200 O O . THR A 1 273 ? 3.650 -18.154 -30.421 1.00 48.03 273 THR A O 1
ATOM 2204 N N . ASP A 1 274 ? 4.440 -20.067 -29.535 1.00 48.31 274 ASP A N 1
ATOM 2205 C CA . ASP A 1 274 ? 3.226 -20.833 -29.796 1.00 45.89 274 ASP A CA 1
ATOM 2206 C C . ASP A 1 274 ? 2.199 -20.594 -28.691 1.00 48.61 274 ASP A C 1
ATOM 2207 O O . ASP A 1 274 ? 2.215 -21.271 -27.662 1.00 47.36 274 ASP A O 1
ATOM 2212 N N . LEU A 1 275 ? 1.304 -19.636 -28.917 1.00 43.78 275 LEU A N 1
ATOM 2213 C CA . LEU A 1 275 ? 0.316 -19.236 -27.914 1.00 46.86 275 LEU A CA 1
ATOM 2214 C C . LEU A 1 275 ? -0.712 -20.321 -27.591 1.00 48.06 275 LEU A C 1
ATOM 2215 O O . LEU A 1 275 ? -1.631 -20.094 -26.802 1.00 51.08 275 LEU A O 1
ATOM 2220 N N . SER A 1 276 ? -0.554 -21.498 -28.191 1.00 43.51 276 SER A N 1
ATOM 2221 C CA . SER A 1 276 ? -1.503 -22.589 -27.990 1.00 45.12 276 SER A CA 1
ATOM 2222 C C . SER A 1 276 ? -0.943 -23.707 -27.112 1.00 42.90 276 SER A C 1
ATOM 2223 O O . SER A 1 276 ? -1.668 -24.631 -26.742 1.00 38.54 276 SER A O 1
ATOM 2226 N N . ASN A 1 277 ? 0.346 -23.627 -26.789 1.00 39.84 277 ASN A N 1
ATOM 2227 C CA . ASN A 1 277 ? 0.987 -24.633 -25.945 1.00 37.24 277 ASN A CA 1
ATOM 2228 C C . ASN A 1 277 ? 0.367 -24.644 -24.547 1.00 28.12 277 ASN A C 1
ATOM 2229 O O . ASN A 1 277 ? 0.182 -23.591 -23.935 1.00 31.62 277 ASN A O 1
ATOM 2234 N N . LYS A 1 278 ? 0.051 -25.835 -24.049 1.00 27.97 278 LYS A N 1
ATOM 2235 C CA . LYS A 1 278 ? -0.687 -25.959 -22.794 1.00 30.46 278 LYS A CA 1
ATOM 2236 C C . LYS A 1 278 ? 0.080 -25.430 -21.580 1.00 26.64 278 LYS A C 1
ATOM 2237 O O . LYS A 1 278 ? -0.530 -25.047 -20.583 1.00 24.51 278 LYS A O 1
ATOM 2243 N N . SER A 1 279 ? 1.408 -25.394 -21.670 1.00 22.99 279 SER A N 1
ATOM 2244 C CA . SER A 1 279 ? 2.233 -24.875 -20.576 1.00 19.74 279 SER A CA 1
ATOM 2245 C C . SER A 1 279 ? 1.971 -23.398 -20.304 1.00 21.26 279 SER A C 1
ATOM 2246 O O . SER A 1 279 ? 2.069 -22.948 -19.164 1.00 20.58 279 SER A O 1
ATOM 2249 N N . LEU A 1 280 ? 1.641 -22.643 -21.351 1.00 18.59 280 LEU A N 1
ATOM 2250 C CA . LEU A 1 280 ? 1.296 -21.234 -21.187 1.00 20.12 280 LEU A CA 1
ATOM 2251 C C . LEU A 1 280 ? 0.038 -21.085 -20.339 1.00 19.86 280 LEU A C 1
ATOM 2252 O O . LEU A 1 280 ? -0.063 -20.174 -19.514 1.00 18.25 280 LEU A O 1
ATOM 2257 N N . ARG A 1 281 ? -0.921 -21.979 -20.559 1.00 18.84 281 ARG A N 1
ATOM 2258 C CA . ARG A 1 281 ? -2.163 -21.967 -19.797 1.00 20.37 281 ARG A CA 1
ATOM 2259 C C . ARG A 1 281 ? -1.910 -22.368 -18.345 1.00 18.83 281 ARG A C 1
ATOM 2260 O O . ARG A 1 281 ? -2.467 -21.774 -17.423 1.00 16.84 281 ARG A O 1
ATOM 2268 N N . VAL A 1 282 ? -1.059 -23.369 -18.149 1.00 16.86 282 VAL A N 1
ATOM 2269 C CA . VAL A 1 282 ? -0.710 -23.820 -16.805 1.00 17.08 282 VAL A CA 1
ATOM 2270 C C . VAL A 1 282 ? -0.048 -22.706 -15.994 1.00 16.07 282 VAL A C 1
ATOM 2271 O O . VAL A 1 282 ? -0.421 -22.466 -14.846 1.00 17.62 282 VAL A O 1
ATOM 2275 N N . ILE A 1 283 ? 0.919 -22.018 -16.599 1.00 15.69 283 ILE A N 1
ATOM 2276 C CA . ILE A 1 283 ? 1.623 -20.930 -15.922 1.00 16.80 283 ILE A CA 1
ATOM 2277 C C . ILE A 1 283 ? 0.688 -19.760 -15.611 1.00 17.45 283 ILE A C 1
ATOM 2278 O O . ILE A 1 283 ? 0.756 -19.176 -14.529 1.00 13.95 283 ILE A O 1
ATOM 2283 N N . ALA A 1 284 ? -0.182 -19.424 -16.564 1.00 16.76 284 ALA A N 1
ATOM 2284 C CA . ALA A 1 284 ? -1.165 -18.360 -16.368 1.00 19.92 284 ALA A CA 1
ATOM 2285 C C . ALA A 1 284 ? -2.072 -18.662 -15.177 1.00 14.99 284 ALA A C 1
ATOM 2286 O O . ALA A 1 284 ? -2.375 -17.778 -14.373 1.00 16.99 284 ALA A O 1
ATOM 2288 N N . ASP A 1 285 ? -2.507 -19.912 -15.070 1.00 16.62 285 ASP A N 1
ATOM 2289 C CA . ASP A 1 285 ? -3.299 -20.347 -13.922 1.00 15.74 285 ASP A CA 1
ATOM 2290 C C . ASP A 1 285 ? -2.498 -20.263 -12.625 1.00 17.51 285 ASP A C 1
ATOM 2291 O O . ASP A 1 285 ? -2.981 -19.765 -11.607 1.00 14.55 285 ASP A O 1
ATOM 2296 N N . HIS A 1 286 ? -1.269 -20.764 -12.676 1.00 13.54 286 HIS A N 1
ATOM 2297 C CA . HIS A 1 286 ? -0.445 -20.914 -11.484 1.00 17.43 286 HIS A CA 1
ATOM 2298 C C . HIS A 1 286 ? -0.016 -19.583 -10.870 1.00 14.25 286 HIS A C 1
ATOM 2299 O O . HIS A 1 286 ? 0.058 -19.461 -9.645 1.00 14.75 286 HIS A O 1
ATOM 2306 N N . ILE A 1 287 ? 0.249 -18.578 -11.700 1.00 15.24 287 ILE A N 1
ATOM 2307 C CA . ILE A 1 287 ? 0.579 -17.261 -11.155 1.00 14.42 287 ILE A CA 1
ATOM 2308 C C . ILE A 1 287 ? -0.592 -16.683 -10.345 1.00 15.68 287 ILE A C 1
ATOM 2309 O O . ILE A 1 287 ? -0.381 -16.002 -9.343 1.00 13.04 287 ILE A O 1
ATOM 2314 N N . ARG A 1 288 ? -1.820 -16.975 -10.764 1.00 14.83 288 ARG A N 1
ATOM 2315 C CA . ARG A 1 288 ? -2.992 -16.498 -10.032 1.00 13.37 288 ARG A CA 1
ATOM 2316 C C . ARG A 1 288 ? -3.061 -17.101 -8.628 1.00 13.67 288 ARG A C 1
ATOM 2317 O O . ARG A 1 288 ? -3.159 -16.372 -7.642 1.00 14.73 288 ARG A O 1
ATOM 2325 N N . SER A 1 289 ? -2.993 -18.425 -8.531 1.00 13.19 289 SER A N 1
ATOM 2326 C CA . SER A 1 289 ? -3.016 -19.065 -7.219 1.00 14.37 289 SER A CA 1
ATOM 2327 C C . SER A 1 289 ? -1.798 -18.671 -6.374 1.00 15.87 289 SER A C 1
ATOM 2328 O O . SER A 1 289 ? -1.940 -18.302 -5.212 1.00 13.62 289 SER A O 1
ATOM 2331 N N . CYS A 1 290 ? -0.607 -18.713 -6.965 1.00 14.30 290 CYS A N 1
ATOM 2332 C CA . CYS A 1 290 ? 0.614 -18.411 -6.212 1.00 13.08 290 CYS A CA 1
ATOM 2333 C C . CYS A 1 290 ? 0.659 -16.973 -5.690 1.00 14.09 290 CYS A C 1
ATOM 2334 O O . CYS A 1 290 ? 0.899 -16.752 -4.503 1.00 14.48 290 CYS A O 1
ATOM 2337 N N . ALA A 1 291 ? 0.414 -16.002 -6.566 1.00 14.73 291 ALA A N 1
ATOM 2338 C CA . ALA A 1 291 ? 0.490 -14.591 -6.179 1.00 16.05 291 ALA A CA 1
ATOM 2339 C C . ALA A 1 291 ? -0.551 -14.214 -5.122 1.00 16.49 291 ALA A C 1
ATOM 2340 O O . ALA A 1 291 ? -0.233 -13.542 -4.139 1.00 13.36 291 ALA A O 1
ATOM 2342 N N . PHE A 1 292 ? -1.791 -14.654 -5.320 1.00 14.57 292 PHE A N 1
ATOM 2343 C CA . PHE A 1 292 ? -2.855 -14.360 -4.360 1.00 14.80 292 PHE A CA 1
ATOM 2344 C C . PHE A 1 292 ? -2.654 -15.060 -3.019 1.00 14.70 292 PHE A C 1
ATOM 2345 O O . PHE A 1 292 ? -2.956 -14.490 -1.971 1.00 15.50 292 PHE A O 1
ATOM 2353 N N . LEU A 1 293 ? -2.146 -16.292 -3.045 1.00 11.56 293 LEU A N 1
ATOM 2354 C CA . LEU A 1 293 ? -1.869 -17.009 -1.798 1.00 13.07 293 LEU A CA 1
ATOM 2355 C C . LEU A 1 293 ? -0.818 -16.269 -0.972 1.00 14.39 293 LEU A C 1
ATOM 2356 O O . LEU A 1 293 ? -0.958 -16.132 0.241 1.00 14.43 293 LEU A O 1
ATOM 2361 N N . ILE A 1 294 ? 0.225 -15.785 -1.640 1.00 15.50 294 ILE A N 1
ATOM 2362 C CA . ILE A 1 294 ? 1.265 -15.007 -0.968 1.00 14.80 294 ILE A CA 1
ATOM 2363 C C . ILE A 1 294 ? 0.714 -13.678 -0.447 1.00 16.48 294 ILE A C 1
ATOM 2364 O O . ILE A 1 294 ? 1.036 -13.257 0.668 1.00 15.13 294 ILE A O 1
ATOM 2369 N N . ALA A 1 295 ? -0.133 -13.030 -1.242 1.00 14.54 295 ALA A N 1
ATOM 2370 C CA . ALA A 1 295 ? -0.766 -11.786 -0.812 1.00 19.26 295 ALA A CA 1
ATOM 2371 C C . ALA A 1 295 ? -1.618 -12.009 0.438 1.00 18.37 295 ALA A C 1
ATOM 2372 O O . ALA A 1 295 ? -1.709 -11.134 1.299 1.00 16.98 295 ALA A O 1
ATOM 2374 N N . ASP A 1 296 ? -2.225 -13.189 0.538 1.00 15.06 296 ASP A N 1
ATOM 2375 C CA . ASP A 1 296 ? -3.071 -13.528 1.683 1.00 17.35 296 ASP A CA 1
ATOM 2376 C C . ASP A 1 296 ? -2.297 -14.158 2.846 1.00 17.18 296 ASP A C 1
ATOM 2377 O O . ASP A 1 296 ? -2.898 -14.680 3.787 1.00 16.61 296 ASP A O 1
ATOM 2382 N N . GLY A 1 297 ? -0.968 -14.123 2.777 1.00 15.08 297 GLY A N 1
ATOM 2383 C CA . GLY A 1 297 ? -0.144 -14.499 3.926 1.00 14.77 297 GLY A CA 1
ATOM 2384 C C . GLY A 1 297 ? 0.625 -15.809 3.886 1.00 19.75 297 GLY A C 1
ATOM 2385 O O . GLY A 1 297 ? 1.358 -16.125 4.823 1.00 17.75 297 GLY A O 1
ATOM 2386 N N . VAL A 1 298 ? 0.468 -16.585 2.817 1.00 14.73 298 VAL A N 1
ATOM 2387 C CA . VAL A 1 298 ? 1.155 -17.868 2.728 1.00 16.22 298 VAL A CA 1
ATOM 2388 C C . VAL A 1 298 ? 2.611 -17.683 2.301 1.00 16.59 298 VAL A C 1
ATOM 2389 O O . VAL A 1 298 ? 2.897 -16.978 1.338 1.00 14.52 298 VAL A O 1
ATOM 2393 N N . MET A 1 299 ? 3.525 -18.314 3.033 1.00 18.58 299 MET A N 1
ATOM 2394 C CA . MET A 1 299 ? 4.939 -18.302 2.675 1.00 19.40 299 MET A CA 1
ATOM 2395 C C . MET A 1 299 ? 5.383 -19.710 2.309 1.00 16.33 299 MET A C 1
ATOM 2396 O O . MET A 1 299 ? 4.982 -20.672 2.958 1.00 16.55 299 MET A O 1
ATOM 2401 N N . PRO A 1 300 ? 6.203 -19.839 1.255 1.00 17.93 300 PRO A N 1
ATOM 2402 C CA . PRO A 1 300 ? 6.658 -21.163 0.838 1.00 17.95 300 PRO A CA 1
ATOM 2403 C C . PRO A 1 300 ? 7.382 -21.882 1.973 1.00 18.61 300 PRO A C 1
ATOM 2404 O O . PRO A 1 300 ? 8.160 -21.267 2.705 1.00 19.27 300 PRO A O 1
ATOM 2408 N N . SER A 1 301 ? 7.105 -23.171 2.125 1.00 16.13 301 SER A N 1
ATOM 2409 C CA . SER A 1 301 ? 7.726 -23.982 3.163 1.00 20.38 301 SER A CA 1
ATOM 2410 C C . SER A 1 301 ? 7.621 -25.448 2.775 1.00 20.63 301 SER A C 1
ATOM 2411 O O . SER A 1 301 ? 7.160 -25.777 1.681 1.00 18.58 301 SER A O 1
ATOM 2414 N N . ASN A 1 302 ? 8.041 -26.332 3.672 1.00 18.72 302 ASN A N 1
ATOM 2415 C CA . ASN A 1 302 ? 7.937 -27.763 3.414 1.00 20.28 302 ASN A CA 1
ATOM 2416 C C . ASN A 1 302 ? 6.826 -28.427 4.218 1.00 26.24 302 ASN A C 1
ATOM 2417 O O . ASN A 1 302 ? 6.805 -29.649 4.365 1.00 27.12 302 ASN A O 1
ATOM 2422 N N . GLU A 1 303 ? 5.893 -27.621 4.719 1.00 21.94 303 GLU A N 1
ATOM 2423 C CA A GLU A 1 303 ? 4.795 -28.129 5.543 0.50 22.70 303 GLU A CA 1
ATOM 2424 C CA B GLU A 1 303 ? 4.789 -28.147 5.514 0.50 18.70 303 GLU A CA 1
ATOM 2425 C C . GLU A 1 303 ? 3.462 -27.445 5.222 1.00 20.52 303 GLU A C 1
ATOM 2426 O O . GLU A 1 303 ? 3.435 -26.252 4.917 1.00 18.74 303 GLU A O 1
ATOM 2437 N N . ASN A 1 304 ? 2.372 -28.208 5.295 1.00 18.91 304 ASN A N 1
ATOM 2438 C CA . ASN A 1 304 ? 1.018 -27.644 5.243 1.00 22.33 304 ASN A CA 1
ATOM 2439 C C . ASN A 1 304 ? 0.794 -26.640 4.113 1.00 20.56 304 ASN A C 1
ATOM 2440 O O . ASN A 1 304 ? 1.116 -26.937 2.966 1.00 17.79 304 ASN A O 1
ATOM 2445 N N . ARG A 1 305 ? 0.248 -25.466 4.419 1.00 15.97 305 ARG A N 1
ATOM 2446 C CA . ARG A 1 305 ? -0.087 -24.503 3.367 1.00 16.04 305 ARG A CA 1
ATOM 2447 C C . ARG A 1 305 ? 1.126 -24.075 2.558 1.00 16.32 305 ARG A C 1
ATOM 2448 O O . ARG A 1 305 ? 1.049 -23.942 1.342 1.00 12.92 305 ARG A O 1
ATOM 2456 N N . GLY A 1 306 ? 2.243 -23.855 3.242 1.00 14.54 306 GLY A N 1
ATOM 2457 C CA . GLY A 1 306 ? 3.467 -23.432 2.585 1.00 14.44 306 GLY A CA 1
ATOM 2458 C C . GLY A 1 306 ? 3.945 -24.416 1.536 1.00 16.79 306 GLY A C 1
ATOM 2459 O O . GLY A 1 306 ? 4.516 -24.016 0.521 1.00 14.98 306 GLY A O 1
ATOM 2460 N N . TYR A 1 307 ? 3.714 -25.703 1.776 1.00 15.64 307 TYR A N 1
ATOM 2461 C CA . TYR A 1 307 ? 4.172 -26.727 0.839 1.00 16.95 307 TYR A CA 1
ATOM 2462 C C . TYR A 1 307 ? 3.280 -26.814 -0.394 1.00 18.59 307 TYR A C 1
ATOM 2463 O O . TYR A 1 307 ? 3.773 -27.053 -1.492 1.00 15.79 307 TYR A O 1
ATOM 2472 N N . VAL A 1 308 ? 1.975 -26.618 -0.221 1.00 16.88 308 VAL A N 1
ATOM 2473 C CA . VAL A 1 308 ? 1.084 -26.547 -1.378 1.00 13.98 308 VAL A CA 1
ATOM 2474 C C . VAL A 1 308 ? 1.515 -25.385 -2.276 1.00 12.77 308 VAL A C 1
ATOM 2475 O O . VAL A 1 308 ? 1.630 -25.540 -3.489 1.00 17.79 308 VAL A O 1
ATOM 2479 N N . LEU A 1 309 ? 1.781 -24.229 -1.674 1.00 13.82 309 LEU A N 1
ATOM 2480 C CA . LEU A 1 309 ? 2.270 -23.077 -2.427 1.00 11.89 309 LEU A CA 1
ATOM 2481 C C . LEU A 1 309 ? 3.593 -23.396 -3.129 1.00 13.90 309 LEU A C 1
ATOM 2482 O O . LEU A 1 309 ? 3.755 -23.123 -4.315 1.00 12.46 309 LEU A O 1
ATOM 2487 N N . ARG A 1 310 ? 4.534 -23.972 -2.385 1.00 16.21 310 ARG A N 1
ATOM 2488 C CA . ARG A 1 310 ? 5.831 -24.348 -2.944 1.00 15.96 310 ARG A CA 1
ATOM 2489 C C . ARG A 1 310 ? 5.660 -25.288 -4.139 1.00 14.56 310 ARG A C 1
ATOM 2490 O O . ARG A 1 310 ? 6.300 -25.106 -5.174 1.00 15.98 310 ARG A O 1
ATOM 2498 N N . ARG A 1 311 ? 4.781 -26.276 -3.990 1.00 12.90 311 ARG A N 1
ATOM 2499 C CA A ARG A 1 311 ? 4.530 -27.244 -5.056 0.50 15.16 311 ARG A CA 1
ATOM 2500 C CA B ARG A 1 311 ? 4.516 -27.249 -5.051 0.50 11.77 311 ARG A CA 1
ATOM 2501 C C . ARG A 1 311 ? 4.021 -26.579 -6.333 1.00 16.65 311 ARG A C 1
ATOM 2502 O O . ARG A 1 311 ? 4.481 -26.899 -7.431 1.00 16.39 311 ARG A O 1
ATOM 2517 N N . ILE A 1 312 ? 3.076 -25.653 -6.192 1.00 13.30 312 ILE A N 1
ATOM 2518 C CA . ILE A 1 312 ? 2.526 -24.961 -7.362 1.00 15.16 312 ILE A CA 1
ATOM 2519 C C . ILE A 1 312 ? 3.566 -24.052 -8.022 1.00 16.10 312 ILE A C 1
ATOM 2520 O O . ILE A 1 312 ? 3.688 -24.029 -9.253 1.00 14.89 312 ILE A O 1
ATOM 2525 N N . ILE A 1 313 ? 4.324 -23.311 -7.214 1.00 15.00 313 ILE A N 1
ATOM 2526 C CA . ILE A 1 313 ? 5.377 -22.452 -7.762 1.00 13.59 313 ILE A CA 1
ATOM 2527 C C . ILE A 1 313 ? 6.376 -23.279 -8.570 1.00 13.47 313 ILE A C 1
ATOM 2528 O O . ILE A 1 313 ? 6.708 -22.933 -9.703 1.00 13.25 313 ILE A O 1
ATOM 2533 N N . ARG A 1 314 ? 6.851 -24.373 -7.982 1.00 16.76 314 ARG A N 1
ATOM 2534 C CA . ARG A 1 314 ? 7.870 -25.204 -8.625 1.00 17.99 314 ARG A CA 1
ATOM 2535 C C . ARG A 1 314 ? 7.355 -25.868 -9.903 1.00 18.86 314 ARG A C 1
ATOM 2536 O O . ARG A 1 314 ? 8.089 -25.983 -10.886 1.00 18.52 314 ARG A O 1
ATOM 2544 N N . ARG A 1 315 ? 6.092 -26.283 -9.899 1.00 17.25 315 ARG A N 1
ATOM 2545 C CA . ARG A 1 315 ? 5.479 -26.831 -11.108 1.00 18.03 315 ARG A CA 1
ATOM 2546 C C . ARG A 1 315 ? 5.379 -25.769 -12.204 1.00 15.99 315 ARG A C 1
ATOM 2547 O O . ARG A 1 315 ? 5.595 -26.058 -13.381 1.00 17.51 315 ARG A O 1
ATOM 2555 N N . ALA A 1 316 ? 5.074 -24.534 -11.813 1.00 16.52 316 ALA A N 1
ATOM 2556 C CA . ALA A 1 316 ? 5.028 -23.425 -12.763 1.00 16.50 316 ALA A CA 1
ATOM 2557 C C . ALA A 1 316 ? 6.407 -23.161 -13.374 1.00 20.96 316 ALA A C 1
ATOM 2558 O O . ALA A 1 316 ? 6.537 -22.966 -14.586 1.00 18.08 316 ALA A O 1
ATOM 2560 N N . VAL A 1 317 ? 7.432 -23.153 -12.527 1.00 17.98 317 VAL A N 1
ATOM 2561 C CA . VAL A 1 317 ? 8.803 -22.939 -12.987 1.00 18.65 317 VAL A CA 1
ATOM 2562 C C . VAL A 1 317 ? 9.228 -24.053 -13.945 1.00 16.62 317 VAL A C 1
ATOM 2563 O O . VAL A 1 317 ? 9.860 -23.789 -14.970 1.00 20.00 317 VAL A O 1
ATOM 2567 N N . ARG A 1 318 ? 8.860 -25.289 -13.616 1.00 18.87 318 ARG A N 1
ATOM 2568 C CA . ARG A 1 318 ? 9.142 -26.436 -14.475 1.00 19.84 318 ARG A CA 1
ATOM 2569 C C . ARG A 1 318 ? 8.534 -26.244 -15.869 1.00 28.10 318 ARG A C 1
ATOM 2570 O O . ARG A 1 318 ? 9.201 -26.468 -16.880 1.00 21.29 318 ARG A O 1
ATOM 2578 N N . HIS A 1 319 ? 7.273 -25.823 -15.919 1.00 21.06 319 HIS A N 1
ATOM 2579 C CA . HIS A 1 319 ? 6.613 -25.554 -17.196 1.00 20.88 319 HIS A CA 1
ATOM 2580 C C . HIS A 1 319 ? 7.313 -24.436 -17.966 1.00 20.08 319 HIS A C 1
ATOM 2581 O O . HIS A 1 319 ? 7.410 -24.481 -19.193 1.00 23.56 319 HIS A O 1
ATOM 2588 N N . GLY A 1 320 ? 7.810 -23.438 -17.241 1.00 18.17 320 GLY A N 1
ATOM 2589 C CA . GLY A 1 320 ? 8.584 -22.366 -17.856 1.00 22.90 320 GLY A CA 1
ATOM 2590 C C . GLY A 1 320 ? 9.860 -22.906 -18.479 1.00 27.31 320 GLY A C 1
ATOM 2591 O O . GLY A 1 320 ? 10.274 -22.465 -19.551 1.00 27.72 320 GLY A O 1
ATOM 2592 N N . ASN A 1 321 ? 10.479 -23.870 -17.803 1.00 26.96 321 ASN A N 1
ATOM 2593 C CA . ASN A 1 321 ? 11.670 -24.540 -18.319 1.00 31.25 321 ASN A CA 1
ATOM 2594 C C . ASN A 1 321 ? 11.374 -25.292 -19.615 1.00 32.99 321 ASN A C 1
ATOM 2595 O O . ASN A 1 321 ? 12.166 -25.259 -20.558 1.00 34.30 321 ASN A O 1
ATOM 2600 N N . MET A 1 322 ? 10.227 -25.961 -19.659 1.00 28.59 322 MET A N 1
ATOM 2601 C CA . MET A 1 322 ? 9.819 -26.703 -20.845 1.00 30.89 322 MET A CA 1
ATOM 2602 C C . MET A 1 322 ? 9.612 -25.778 -22.045 1.00 31.35 322 MET A C 1
ATOM 2603 O O . MET A 1 322 ? 9.860 -26.169 -23.186 1.00 32.53 322 MET A O 1
ATOM 2608 N N . LEU A 1 323 ? 9.169 -24.552 -21.781 1.00 27.34 323 LEU A N 1
ATOM 2609 C CA . LEU A 1 323 ? 8.950 -23.565 -22.838 1.00 30.96 323 LEU A CA 1
ATOM 2610 C C . LEU A 1 323 ? 10.245 -22.876 -23.265 1.00 31.34 323 LEU A C 1
ATOM 2611 O O . LEU A 1 323 ? 10.274 -22.157 -24.265 1.00 29.96 323 LEU A O 1
ATOM 2616 N N . GLY A 1 324 ? 11.306 -23.085 -22.493 1.00 33.70 324 GLY A N 1
ATOM 2617 C CA . GLY A 1 324 ? 12.621 -22.554 -22.835 1.00 30.47 324 GLY A CA 1
ATOM 2618 C C . GLY A 1 324 ? 12.984 -21.239 -22.175 1.00 31.58 324 GLY A C 1
ATOM 2619 O O . GLY A 1 324 ? 13.791 -20.481 -22.709 1.00 32.69 324 GLY A O 1
ATOM 2620 N N . ALA A 1 325 ? 12.399 -20.957 -21.014 1.00 26.79 325 ALA A N 1
ATOM 2621 C CA . ALA A 1 325 ? 12.758 -19.753 -20.271 1.00 31.69 325 ALA A CA 1
ATOM 2622 C C . ALA A 1 325 ? 14.239 -19.799 -19.898 1.00 37.00 325 ALA A C 1
ATOM 2623 O O . ALA A 1 325 ? 14.703 -20.763 -19.287 1.00 34.09 325 ALA A O 1
ATOM 2625 N N . LYS A 1 326 ? 14.975 -18.757 -20.277 1.00 38.95 326 LYS A N 1
ATOM 2626 C CA . LYS A 1 326 ? 16.420 -18.710 -20.055 1.00 53.03 326 LYS A CA 1
ATOM 2627 C C . LYS A 1 326 ? 16.792 -17.984 -18.767 1.00 50.65 326 LYS A C 1
ATOM 2628 O O . LYS A 1 326 ? 17.945 -18.023 -18.334 1.00 49.62 326 LYS A O 1
ATOM 2634 N N . GLU A 1 327 ? 15.816 -17.320 -18.159 1.00 42.22 327 GLU A N 1
ATOM 2635 C CA . GLU A 1 327 ? 16.063 -16.601 -16.919 1.00 46.31 327 GLU A CA 1
ATOM 2636 C C . GLU A 1 327 ? 14.839 -16.572 -16.012 1.00 41.43 327 GLU A C 1
ATOM 2637 O O . GLU A 1 327 ? 13.726 -16.892 -16.434 1.00 37.27 327 GLU A O 1
ATOM 2643 N N . THR A 1 328 ? 15.072 -16.190 -14.760 1.00 33.16 328 THR A N 1
ATOM 2644 C CA . THR A 1 328 ? 14.021 -16.126 -13.757 1.00 28.98 328 THR A CA 1
ATOM 2645 C C . THR A 1 328 ? 12.856 -15.336 -14.328 1.00 27.13 328 THR A C 1
ATOM 2646 O O . THR A 1 328 ? 13.034 -14.201 -14.766 1.00 26.45 328 THR A O 1
ATOM 2650 N N . PHE A 1 329 ? 11.663 -15.930 -14.329 1.00 24.04 329 PHE A N 1
ATOM 2651 C CA . PHE A 1 329 ? 10.534 -15.316 -15.039 1.00 22.43 329 PHE A CA 1
ATOM 2652 C C . PHE A 1 329 ? 9.228 -15.174 -14.241 1.00 22.99 329 PHE A C 1
ATOM 2653 O O . PHE A 1 329 ? 8.454 -14.256 -14.495 1.00 18.45 329 PHE A O 1
ATOM 2661 N N . PHE A 1 330 ? 8.974 -16.084 -13.303 1.00 19.72 330 PHE A N 1
ATOM 2662 C CA . PHE A 1 330 ? 7.635 -16.219 -12.716 1.00 19.95 330 PHE A CA 1
ATOM 2663 C C . PHE A 1 330 ? 7.168 -14.945 -12.008 1.00 22.98 330 PHE A C 1
ATOM 2664 O O . PHE A 1 330 ? 6.022 -14.519 -12.169 1.00 19.59 330 PHE A O 1
ATOM 2672 N N . TYR A 1 331 ? 8.066 -14.320 -11.252 1.00 19.13 331 TYR A N 1
ATOM 2673 C CA . TYR A 1 331 ? 7.730 -13.095 -10.533 1.00 19.28 331 TYR A CA 1
ATOM 2674 C C . TYR A 1 331 ? 7.365 -11.948 -11.480 1.00 20.04 331 TYR A C 1
ATOM 2675 O O . TYR A 1 331 ? 6.678 -11.009 -11.081 1.00 20.52 331 TYR A O 1
ATOM 2684 N N . LYS A 1 332 ? 7.824 -12.022 -12.726 1.00 19.84 332 LYS A N 1
ATOM 2685 C CA . LYS A 1 332 ? 7.563 -10.960 -13.695 1.00 24.16 332 LYS A CA 1
ATOM 2686 C C . LYS A 1 332 ? 6.093 -10.912 -14.109 1.00 25.57 332 LYS A C 1
ATOM 2687 O O . LYS A 1 332 ? 5.661 -9.977 -14.784 1.00 21.71 332 LYS A O 1
ATOM 2693 N N . LEU A 1 333 ? 5.329 -11.915 -13.690 1.00 22.77 333 LEU A N 1
ATOM 2694 C CA . LEU A 1 333 ? 3.929 -12.025 -14.090 1.00 18.90 333 LEU A CA 1
ATOM 2695 C C . LEU A 1 333 ? 2.958 -11.382 -13.098 1.00 23.71 333 LEU A C 1
ATOM 2696 O O . LEU A 1 333 ? 1.764 -11.271 -13.379 1.00 20.20 333 LEU A O 1
ATOM 2701 N N . VAL A 1 334 ? 3.471 -10.955 -11.946 1.00 19.47 334 VAL A N 1
ATOM 2702 C CA . VAL A 1 334 ? 2.642 -10.309 -10.925 1.00 18.54 334 VAL A CA 1
ATOM 2703 C C . VAL A 1 334 ? 2.034 -9.004 -11.441 1.00 24.98 334 VAL A C 1
ATOM 2704 O O . VAL A 1 334 ? 0.839 -8.752 -11.268 1.00 19.56 334 VAL A O 1
ATOM 2708 N N . GLY A 1 335 ? 2.860 -8.182 -12.081 1.00 22.53 335 GLY A N 1
ATOM 2709 C CA . GLY A 1 335 ? 2.392 -6.939 -12.693 1.00 21.63 335 GLY A CA 1
ATOM 2710 C C . GLY A 1 335 ? 1.247 -7.149 -13.669 1.00 19.90 335 GLY A C 1
ATOM 2711 O O . GLY A 1 335 ? 0.160 -6.595 -13.484 1.00 22.81 335 GLY A O 1
ATOM 2712 N N . PRO A 1 336 ? 1.492 -7.931 -14.732 1.00 20.13 336 PRO A N 1
ATOM 2713 C CA . PRO A 1 336 ? 0.457 -8.313 -15.689 1.00 24.31 336 PRO A CA 1
ATOM 2714 C C . PRO A 1 336 ? -0.807 -8.863 -15.024 1.00 23.24 336 PRO A C 1
ATOM 2715 O O . PRO A 1 336 ? -1.914 -8.552 -15.466 1.00 19.73 336 PRO A O 1
ATOM 2719 N N . LEU A 1 337 ? -0.645 -9.666 -13.974 1.00 20.14 337 LEU A N 1
ATOM 2720 C CA . LEU A 1 337 ? -1.793 -10.223 -13.259 1.00 17.53 337 LEU A CA 1
ATOM 2721 C C . LEU A 1 337 ? -2.628 -9.133 -12.592 1.00 20.08 337 LEU A C 1
ATOM 2722 O O . LEU A 1 337 ? -3.852 -9.108 -12.726 1.00 20.42 337 LEU A O 1
ATOM 2727 N N . ILE A 1 338 ? -1.963 -8.236 -11.870 1.00 18.19 338 ILE A N 1
ATOM 2728 C CA . ILE A 1 338 ? -2.637 -7.094 -11.266 1.00 20.36 338 ILE A CA 1
ATOM 2729 C C . ILE A 1 338 ? -3.424 -6.326 -12.327 1.00 20.84 338 ILE A C 1
ATOM 2730 O O . ILE A 1 338 ? -4.563 -5.917 -12.094 1.00 21.47 338 ILE A O 1
ATOM 2735 N N . ASP A 1 339 ? -2.822 -6.172 -13.504 1.00 20.59 339 ASP A N 1
ATOM 2736 C CA . ASP A 1 339 ? -3.429 -5.412 -14.600 1.00 26.02 339 ASP A CA 1
ATOM 2737 C C . ASP A 1 339 ? -4.724 -6.004 -15.168 1.00 26.23 339 ASP A C 1
ATOM 2738 O O . ASP A 1 339 ? -5.535 -5.273 -15.733 1.00 27.88 339 ASP A O 1
ATOM 2743 N N . VAL A 1 340 ? -4.916 -7.315 -15.031 1.00 19.63 340 VAL A N 1
ATOM 2744 C CA . VAL A 1 340 ? -6.124 -7.961 -15.563 1.00 21.76 340 VAL A CA 1
ATOM 2745 C C . VAL A 1 340 ? -7.183 -8.286 -14.502 1.00 21.43 340 VAL A C 1
ATOM 2746 O O . VAL A 1 340 ? -8.301 -8.685 -14.840 1.00 19.86 340 VAL A O 1
ATOM 2750 N N . MET A 1 341 ? -6.840 -8.111 -13.229 1.00 20.23 341 MET A N 1
ATOM 2751 C CA . MET A 1 341 ? -7.728 -8.535 -12.140 1.00 21.92 341 MET A CA 1
ATOM 2752 C C . MET A 1 341 ? -8.704 -7.461 -11.658 1.00 21.35 341 MET A C 1
ATOM 2753 O O . MET A 1 341 ? -9.630 -7.753 -10.903 1.00 20.16 341 MET A O 1
ATOM 2758 N N . GLY A 1 342 ? -8.499 -6.221 -12.091 1.00 21.76 342 GLY A N 1
ATOM 2759 C CA . GLY A 1 342 ? -9.372 -5.120 -11.683 1.00 21.11 342 GLY A CA 1
ATOM 2760 C C . GLY A 1 342 ? -9.426 -4.942 -10.174 1.00 23.03 342 GLY A C 1
ATOM 2761 O O . GLY A 1 342 ? -8.411 -5.060 -9.487 1.00 21.47 342 GLY A O 1
ATOM 2762 N N . SER A 1 343 ? -10.617 -4.664 -9.653 1.00 20.43 343 SER A N 1
ATOM 2763 C CA . SER A 1 343 ? -10.790 -4.455 -8.217 1.00 22.17 343 SER A CA 1
ATOM 2764 C C . SER A 1 343 ? -10.531 -5.729 -7.403 1.00 18.79 343 SER A C 1
ATOM 2765 O O . SER A 1 343 ? -10.230 -5.659 -6.212 1.00 18.55 343 SER A O 1
ATOM 2768 N N . ALA A 1 344 ? -10.638 -6.885 -8.051 1.00 15.44 344 ALA A N 1
ATOM 2769 C CA . ALA A 1 344 ? -10.431 -8.167 -7.378 1.00 14.64 344 ALA A CA 1
ATOM 2770 C C . ALA A 1 344 ? -8.958 -8.413 -7.047 1.00 19.46 344 ALA A C 1
ATOM 2771 O O . ALA A 1 344 ? -8.628 -9.346 -6.315 1.00 18.55 344 ALA A O 1
ATOM 2773 N N . GLY A 1 345 ? -8.078 -7.572 -7.582 1.00 18.19 345 GLY A N 1
ATOM 2774 C CA . GLY A 1 345 ? -6.646 -7.712 -7.327 1.00 18.55 345 GLY A CA 1
ATOM 2775 C C . GLY A 1 345 ? -6.079 -6.698 -6.350 1.00 20.14 345 GLY A C 1
ATOM 2776 O O . GLY A 1 345 ? -4.862 -6.596 -6.193 1.00 17.58 345 GLY A O 1
ATOM 2777 N N . GLU A 1 346 ? -6.952 -5.953 -5.677 1.00 17.43 346 GLU A N 1
ATOM 2778 C CA . GLU A 1 346 ? -6.498 -4.868 -4.807 1.00 20.47 346 GLU A CA 1
ATOM 2779 C C . GLU A 1 346 ? -5.533 -5.315 -3.697 1.00 18.74 346 GLU A C 1
ATOM 2780 O O . GLU A 1 346 ? -4.557 -4.623 -3.409 1.00 18.55 346 GLU A O 1
ATOM 2786 N N . ASP A 1 347 ? -5.789 -6.475 -3.094 1.00 16.87 347 ASP A N 1
ATOM 2787 C CA . ASP A 1 347 ? -4.910 -6.996 -2.042 1.00 19.41 347 ASP A CA 1
ATOM 2788 C C . ASP A 1 347 ? -3.545 -7.400 -2.594 1.00 20.89 347 ASP A C 1
ATOM 2789 O O . ASP A 1 347 ? -2.524 -7.292 -1.909 1.00 19.89 347 ASP A O 1
ATOM 2794 N N . LEU A 1 348 ? -3.534 -7.863 -3.839 1.00 21.15 348 LEU A N 1
ATOM 2795 C CA . LEU A 1 348 ? -2.294 -8.223 -4.510 1.00 20.04 348 LEU A CA 1
ATOM 2796 C C . LEU A 1 348 ? -1.498 -6.976 -4.897 1.00 18.73 348 LEU A C 1
ATOM 2797 O O . LEU A 1 348 ? -0.279 -6.928 -4.715 1.00 21.50 348 LEU A O 1
ATOM 2802 N N . LYS A 1 349 ? -2.192 -5.969 -5.420 1.00 19.50 349 LYS A N 1
ATOM 2803 C CA . LYS A 1 349 ? -1.553 -4.719 -5.820 1.00 24.31 349 LYS A CA 1
ATOM 2804 C C . LYS A 1 349 ? -0.899 -4.050 -4.619 1.00 27.98 349 LYS A C 1
ATOM 2805 O O . LYS A 1 349 ? 0.223 -3.549 -4.705 1.00 24.45 349 LYS A O 1
ATOM 2811 N N . ARG A 1 350 ? -1.612 -4.061 -3.498 1.00 19.04 350 ARG A N 1
ATOM 2812 C CA . ARG A 1 350 ? -1.122 -3.497 -2.247 1.00 25.45 350 ARG A CA 1
ATOM 2813 C C . ARG A 1 350 ? 0.226 -4.100 -1.847 1.00 25.02 350 ARG A C 1
ATOM 2814 O O . ARG A 1 350 ? 1.075 -3.425 -1.267 1.00 26.18 350 ARG A O 1
ATOM 2822 N N . GLN A 1 351 ? 0.423 -5.372 -2.172 1.00 24.21 351 GLN A N 1
ATOM 2823 C CA . GLN A 1 351 ? 1.633 -6.073 -1.763 1.00 24.99 351 GLN A CA 1
ATOM 2824 C C . GLN A 1 351 ? 2.474 -6.562 -2.928 1.00 21.30 351 GLN A C 1
ATOM 2825 O O . GLN A 1 351 ? 3.156 -7.581 -2.818 1.00 23.74 351 GLN A O 1
ATOM 2831 N N . GLN A 1 352 ? 2.435 -5.828 -4.034 1.00 20.77 352 GLN A N 1
ATOM 2832 C CA . GLN A 1 352 ? 3.116 -6.248 -5.252 1.00 23.31 352 GLN A CA 1
ATOM 2833 C C . GLN A 1 352 ? 4.590 -6.599 -5.038 1.00 26.32 352 GLN A C 1
ATOM 2834 O O . GLN A 1 352 ? 5.028 -7.694 -5.393 1.00 19.77 352 GLN A O 1
ATOM 2840 N N . ALA A 1 353 ? 5.347 -5.666 -4.464 1.00 25.58 353 ALA A N 1
ATOM 2841 C CA . ALA A 1 353 ? 6.788 -5.850 -4.278 1.00 27.56 353 ALA A CA 1
ATOM 2842 C C . ALA A 1 353 ? 7.114 -7.083 -3.441 1.00 24.36 353 ALA A C 1
ATOM 2843 O O . ALA A 1 353 ? 7.996 -7.863 -3.797 1.00 25.71 353 ALA A O 1
ATOM 2845 N N . GLN A 1 354 ? 6.403 -7.251 -2.329 1.00 21.92 354 GLN A N 1
ATOM 2846 C CA . GLN A 1 354 ? 6.622 -8.397 -1.450 1.00 24.04 354 GLN A CA 1
ATOM 2847 C C . GLN A 1 354 ? 6.352 -9.719 -2.164 1.00 22.36 354 GLN A C 1
ATOM 2848 O O . GLN A 1 354 ? 7.150 -10.651 -2.080 1.00 19.22 354 GLN A O 1
ATOM 2854 N N . VAL A 1 355 ? 5.217 -9.796 -2.853 1.00 21.93 355 VAL A N 1
ATOM 2855 C CA . VAL A 1 355 ? 4.854 -11.000 -3.597 1.00 19.78 355 VAL A CA 1
ATOM 2856 C C . VAL A 1 355 ? 5.905 -11.312 -4.666 1.00 16.84 355 VAL A C 1
ATOM 2857 O O . VAL A 1 355 ? 6.340 -12.458 -4.809 1.00 17.43 355 VAL A O 1
ATOM 2861 N N . GLU A 1 356 ? 6.325 -10.285 -5.397 1.00 19.70 356 GLU A N 1
ATOM 2862 C CA . GLU A 1 356 ? 7.365 -10.446 -6.410 1.00 21.94 356 GLU A CA 1
ATOM 2863 C C . GLU A 1 356 ? 8.650 -11.036 -5.827 1.00 21.89 356 GLU A C 1
ATOM 2864 O O . GLU A 1 356 ? 9.235 -11.953 -6.407 1.00 19.51 356 GLU A O 1
ATOM 2870 N N . GLN A 1 357 ? 9.080 -10.523 -4.678 1.00 23.36 357 GLN A N 1
ATOM 2871 C CA . GLN A 1 357 ? 10.313 -11.004 -4.057 1.00 24.96 357 GLN A CA 1
ATOM 2872 C C . GLN A 1 357 ? 10.201 -12.456 -3.587 1.00 23.18 357 GLN A C 1
ATOM 2873 O O . GLN A 1 357 ? 11.126 -13.246 -3.774 1.00 19.28 357 GLN A O 1
ATOM 2879 N N . VAL A 1 358 ? 9.072 -12.806 -2.980 1.00 20.05 358 VAL A N 1
ATOM 2880 C CA . VAL A 1 358 ? 8.851 -14.185 -2.539 1.00 15.62 358 VAL A CA 1
ATOM 2881 C C . VAL A 1 358 ? 8.949 -15.153 -3.722 1.00 18.52 358 VAL A C 1
ATOM 2882 O O . VAL A 1 358 ? 9.629 -16.175 -3.641 1.00 16.54 358 VAL A O 1
ATOM 2886 N N . LEU A 1 359 ? 8.285 -14.817 -4.826 1.00 16.22 359 LEU A N 1
ATOM 2887 C CA . LEU A 1 359 ? 8.306 -15.665 -6.019 1.00 15.60 359 LEU A CA 1
ATOM 2888 C C . LEU A 1 359 ? 9.691 -15.734 -6.663 1.00 18.20 359 LEU A C 1
ATOM 2889 O O . LEU A 1 359 ? 10.107 -16.789 -7.144 1.00 17.62 359 LEU A O 1
ATOM 2894 N N . LYS A 1 360 ? 10.387 -14.602 -6.688 1.00 19.55 360 LYS A N 1
ATOM 2895 C CA . LYS A 1 360 ? 11.738 -14.539 -7.248 1.00 20.51 360 LYS A CA 1
ATOM 2896 C C . LYS A 1 360 ? 12.680 -15.441 -6.457 1.00 22.57 360 LYS A C 1
ATOM 2897 O O . LYS A 1 360 ? 13.394 -16.266 -7.029 1.00 19.90 360 LYS A O 1
ATOM 2903 N N . THR A 1 361 ? 12.659 -15.289 -5.135 1.00 19.57 361 THR A N 1
ATOM 2904 C CA . THR A 1 361 ? 13.500 -16.088 -4.247 1.00 22.97 361 THR A CA 1
ATOM 2905 C C . THR A 1 361 ? 13.232 -17.583 -4.407 1.00 24.69 361 THR A C 1
ATOM 2906 O O . THR A 1 361 ? 14.162 -18.381 -4.512 1.00 19.17 361 THR A O 1
ATOM 2910 N N . GLU A 1 362 ? 11.955 -17.956 -4.429 1.00 22.18 362 GLU A N 1
ATOM 2911 C CA . GLU A 1 362 ? 11.575 -19.360 -4.558 1.00 20.21 362 GLU A CA 1
ATOM 2912 C C . GLU A 1 362 ? 12.036 -19.962 -5.886 1.00 16.94 362 GLU A C 1
ATOM 2913 O O . GLU A 1 362 ? 12.514 -21.097 -5.922 1.00 17.21 362 GLU A O 1
ATOM 2919 N N . GLU A 1 363 ? 11.898 -19.210 -6.975 1.00 16.85 363 GLU A N 1
ATOM 2920 C CA . GLU A 1 363 ? 12.344 -19.706 -8.278 1.00 18.52 363 GLU A CA 1
ATOM 2921 C C . GLU A 1 363 ? 13.867 -19.856 -8.314 1.00 20.61 363 GLU A C 1
ATOM 2922 O O . GLU A 1 363 ? 14.387 -20.866 -8.786 1.00 18.58 363 GLU A O 1
ATOM 2928 N N . GLU A 1 364 ? 14.572 -18.852 -7.803 1.00 22.62 364 GLU A N 1
ATOM 2929 C CA . GLU A 1 364 ? 16.032 -18.892 -7.748 1.00 23.75 364 GLU A CA 1
ATOM 2930 C C . GLU A 1 364 ? 16.517 -20.072 -6.914 1.00 25.98 364 GLU A C 1
ATOM 2931 O O . GLU A 1 364 ? 17.457 -20.771 -7.295 1.00 22.63 364 GLU A O 1
ATOM 2937 N N . GLN A 1 365 ? 15.858 -20.294 -5.779 1.00 21.99 365 GLN A N 1
ATOM 2938 C CA . GLN A 1 365 ? 16.159 -21.427 -4.912 1.00 22.78 365 GLN A CA 1
ATOM 2939 C C . GLN A 1 365 ? 15.975 -22.764 -5.635 1.00 25.00 365 GLN A C 1
ATOM 2940 O O . GLN A 1 365 ? 16.830 -23.645 -5.550 1.00 21.83 365 GLN A O 1
ATOM 2946 N N . PHE A 1 366 ? 14.862 -22.912 -6.349 1.00 21.70 366 PHE A N 1
ATOM 2947 C CA . PHE A 1 366 ? 14.586 -24.154 -7.070 1.00 18.95 366 PHE A CA 1
ATOM 2948 C C . PHE A 1 366 ? 15.522 -24.351 -8.265 1.00 16.84 366 PHE A C 1
ATOM 2949 O O . PHE A 1 366 ? 15.870 -25.483 -8.611 1.00 19.42 366 PHE A O 1
ATOM 2957 N N . ALA A 1 367 ? 15.930 -23.248 -8.887 1.00 22.34 367 ALA A N 1
ATOM 2958 C CA . ALA A 1 367 ? 16.843 -23.298 -10.031 1.00 26.32 367 ALA A CA 1
ATOM 2959 C C . ALA A 1 367 ? 18.178 -23.961 -9.678 1.00 27.12 367 ALA A C 1
ATOM 2960 O O . ALA A 1 367 ? 18.884 -24.460 -10.555 1.00 25.61 367 ALA A O 1
ATOM 2962 N N . ARG A 1 368 ? 18.512 -23.970 -8.392 1.00 24.90 368 ARG A N 1
ATOM 2963 C CA . ARG A 1 368 ? 19.738 -24.608 -7.922 1.00 28.57 368 ARG A CA 1
ATOM 2964 C C . ARG A 1 368 ? 19.757 -26.108 -8.214 1.00 25.97 368 ARG A C 1
ATOM 2965 O O . ARG A 1 368 ? 20.827 -26.713 -8.278 1.00 23.55 368 ARG A O 1
ATOM 2973 N N . THR A 1 369 ? 18.575 -26.700 -8.398 1.00 20.72 369 THR A N 1
ATOM 2974 C CA . THR A 1 369 ? 18.462 -28.143 -8.622 1.00 17.77 369 THR A CA 1
ATOM 2975 C C . THR A 1 369 ? 17.575 -28.555 -9.806 1.00 16.12 369 THR A C 1
ATOM 2976 O O . THR A 1 369 ? 17.579 -29.718 -10.194 1.00 17.95 369 THR A O 1
ATOM 2980 N N . LEU A 1 370 ? 16.812 -27.619 -10.368 1.00 21.20 370 LEU A N 1
ATOM 2981 C CA . LEU A 1 370 ? 15.826 -27.968 -11.402 1.00 22.86 370 LEU A CA 1
ATOM 2982 C C . LEU A 1 370 ? 16.417 -28.695 -12.616 1.00 24.03 370 LEU A C 1
ATOM 2983 O O . LEU A 1 370 ? 16.036 -29.826 -12.919 1.00 22.80 370 LEU A O 1
ATOM 2988 N N . GLU A 1 371 ? 17.334 -28.037 -13.318 1.00 25.56 371 GLU A N 1
ATOM 2989 C CA . GLU A 1 371 ? 17.901 -28.618 -14.532 1.00 29.24 371 GLU A CA 1
ATOM 2990 C C . GLU A 1 371 ? 18.656 -29.912 -14.244 1.00 22.20 371 GLU A C 1
ATOM 2991 O O . GLU A 1 371 ? 18.532 -30.887 -14.985 1.00 22.55 371 GLU A O 1
ATOM 2997 N N . ARG A 1 372 ? 19.415 -29.925 -13.153 1.00 21.93 372 ARG A N 1
ATOM 2998 C CA . ARG A 1 372 ? 20.135 -31.128 -12.745 1.00 23.76 372 ARG A CA 1
ATOM 2999 C C . ARG A 1 372 ? 19.175 -32.284 -12.467 1.00 23.96 372 ARG A C 1
ATOM 3000 O O . ARG A 1 372 ? 19.431 -33.421 -12.864 1.00 20.12 372 ARG A O 1
ATOM 3008 N N . GLY A 1 373 ? 18.063 -31.986 -11.797 1.00 20.01 373 GLY A N 1
ATOM 3009 C CA . GLY A 1 373 ? 17.048 -32.998 -11.512 1.00 17.83 373 GLY A CA 1
ATOM 3010 C C . GLY A 1 373 ? 16.354 -33.493 -12.769 1.00 20.23 373 GLY A C 1
ATOM 3011 O O . GLY A 1 373 ? 16.079 -34.686 -12.911 1.00 16.68 373 GLY A O 1
ATOM 3012 N N . LEU A 1 374 ? 16.066 -32.572 -13.683 1.00 19.93 374 LEU A N 1
ATOM 3013 C CA . LEU A 1 374 ? 15.445 -32.936 -14.953 1.00 23.57 374 LEU A CA 1
ATOM 3014 C C . LEU A 1 374 ? 16.382 -33.813 -15.779 1.00 25.50 374 LEU A C 1
ATOM 3015 O O . LEU A 1 374 ? 15.941 -34.746 -16.451 1.00 24.12 374 LEU A O 1
ATOM 3020 N N . ALA A 1 375 ? 17.676 -33.507 -15.719 1.00 25.25 375 ALA A N 1
ATOM 3021 C CA . ALA A 1 375 ? 18.685 -34.311 -16.408 1.00 26.50 375 ALA A CA 1
ATOM 3022 C C . ALA A 1 375 ? 18.685 -35.739 -15.876 1.00 26.39 375 ALA A C 1
ATOM 3023 O O . ALA A 1 375 ? 18.715 -36.692 -16.650 1.00 26.88 375 ALA A O 1
ATOM 3025 N N . LEU A 1 376 ? 18.638 -35.883 -14.553 1.00 23.66 376 LEU A N 1
ATOM 3026 C CA . LEU A 1 376 ? 18.573 -37.201 -13.932 1.00 19.94 376 LEU A CA 1
ATOM 3027 C C . LEU A 1 376 ? 17.299 -37.940 -14.328 1.00 23.56 376 LEU A C 1
ATOM 3028 O O . LEU A 1 376 ? 17.333 -39.128 -14.653 1.00 24.55 376 LEU A O 1
ATOM 3033 N N . LEU A 1 377 ? 16.172 -37.235 -14.296 1.00 25.34 377 LEU A N 1
ATOM 3034 C CA . LEU A 1 377 ? 14.892 -37.836 -14.662 1.00 26.37 377 LEU A CA 1
ATOM 3035 C C . LEU A 1 377 ? 14.894 -38.312 -16.117 1.00 23.08 377 LEU A C 1
ATOM 3036 O O . LEU A 1 377 ? 14.406 -39.400 -16.419 1.00 23.36 377 LEU A O 1
ATOM 3041 N N . ASP A 1 378 ? 15.445 -37.496 -17.011 1.00 23.40 378 ASP A N 1
ATOM 3042 C CA . ASP A 1 378 ? 15.587 -37.890 -18.413 1.00 32.64 378 ASP A CA 1
ATOM 3043 C C . ASP A 1 378 ? 16.451 -39.143 -18.543 1.00 34.28 378 ASP A C 1
ATOM 3044 O O . ASP A 1 378 ? 16.100 -40.069 -19.273 1.00 31.66 378 ASP A O 1
ATOM 3049 N N . GLU A 1 379 ? 17.575 -39.164 -17.826 1.00 33.93 379 GLU A N 1
ATOM 3050 C CA A GLU A 1 379 ? 18.471 -40.319 -17.808 0.50 34.33 379 GLU A CA 1
ATOM 3051 C CA B GLU A 1 379 ? 18.465 -40.322 -17.822 0.50 33.29 379 GLU A CA 1
ATOM 3052 C C . GLU A 1 379 ? 17.731 -41.588 -17.387 1.00 34.65 379 GLU A C 1
ATOM 3053 O O . GLU A 1 379 ? 17.877 -42.642 -18.007 1.00 32.02 379 GLU A O 1
ATOM 3064 N N . GLU A 1 380 ? 16.936 -41.478 -16.327 1.00 27.85 380 GLU A N 1
ATOM 3065 C CA . GLU A 1 380 ? 16.196 -42.622 -15.798 1.00 28.32 380 GLU A CA 1
ATOM 3066 C C . GLU A 1 380 ? 15.059 -43.084 -16.708 1.00 29.14 380 GLU A C 1
ATOM 3067 O O . GLU A 1 380 ? 14.797 -44.282 -16.818 1.00 35.23 380 GLU A O 1
ATOM 3073 N N . LEU A 1 381 ? 14.382 -42.134 -17.349 1.00 34.83 381 LEU A N 1
ATOM 3074 C CA . LEU A 1 381 ? 13.281 -42.463 -18.254 1.00 35.63 381 LEU A CA 1
ATOM 3075 C C . LEU A 1 381 ? 13.795 -43.092 -19.547 1.00 35.97 381 LEU A C 1
ATOM 3076 O O . LEU A 1 381 ? 13.127 -43.935 -20.147 1.00 34.55 381 LEU A O 1
ATOM 3081 N N . ALA A 1 382 ? 14.989 -42.681 -19.965 1.00 37.88 382 ALA A N 1
ATOM 3082 C CA . ALA A 1 382 ? 15.595 -43.185 -21.196 1.00 40.96 382 ALA A CA 1
ATOM 3083 C C . ALA A 1 382 ? 15.881 -44.683 -21.125 1.00 44.91 382 ALA A C 1
ATOM 3084 O O . ALA A 1 382 ? 15.760 -45.391 -22.123 1.00 47.44 382 ALA A O 1
ATOM 3086 N N . LYS A 1 383 ? 16.262 -45.159 -19.943 1.00 41.03 383 LYS A N 1
ATOM 3087 C CA . LYS A 1 383 ? 16.600 -46.566 -19.761 1.00 43.59 383 LYS A CA 1
ATOM 3088 C C . LYS A 1 383 ? 15.494 -47.333 -19.042 1.00 45.82 383 LYS A C 1
ATOM 3089 O O . LYS A 1 383 ? 15.641 -48.520 -18.751 1.00 44.58 383 LYS A O 1
ATOM 3095 N N . LEU A 1 384 ? 14.388 -46.651 -18.757 1.00 46.42 384 LEU A N 1
ATOM 3096 C CA . LEU A 1 384 ? 13.267 -47.274 -18.059 1.00 47.22 384 LEU A CA 1
ATOM 3097 C C . LEU A 1 384 ? 12.563 -48.301 -18.939 1.00 48.85 384 LEU A C 1
ATOM 3098 O O . LEU A 1 384 ? 12.258 -48.036 -20.102 1.00 50.47 384 LEU A O 1
ATOM 3103 N N . SER A 1 385 ? 12.317 -49.476 -18.371 1.00 49.88 385 SER A N 1
ATOM 3104 C CA . SER A 1 385 ? 11.563 -50.521 -19.047 1.00 50.92 385 SER A CA 1
ATOM 3105 C C . SER A 1 385 ? 10.178 -50.622 -18.420 1.00 51.48 385 SER A C 1
ATOM 3106 O O . SER A 1 385 ? 10.044 -50.976 -17.248 1.00 52.74 385 SER A O 1
ATOM 3109 N N . GLY A 1 386 ? 9.151 -50.299 -19.197 1.00 42.33 386 GLY A N 1
ATOM 3110 C CA . GLY A 1 386 ? 7.787 -50.282 -18.682 1.00 43.27 386 GLY A CA 1
ATOM 3111 C C . GLY A 1 386 ? 7.195 -48.884 -18.659 1.00 33.65 386 GLY A C 1
ATOM 3112 O O . GLY A 1 386 ? 7.807 -47.932 -19.147 1.00 37.65 386 GLY A O 1
ATOM 3113 N N . ASP A 1 387 ? 6.003 -48.760 -18.086 1.00 36.05 387 ASP A N 1
ATOM 3114 C CA . ASP A 1 387 ? 5.268 -47.497 -18.114 1.00 40.70 387 ASP A CA 1
ATOM 3115 C C . ASP A 1 387 ? 5.236 -46.787 -16.761 1.00 37.13 387 ASP A C 1
ATOM 3116 O O . ASP A 1 387 ? 4.423 -45.887 -16.552 1.00 34.61 387 ASP A O 1
ATOM 3121 N N . THR A 1 388 ? 6.114 -47.191 -15.847 1.00 34.65 388 THR A N 1
ATOM 3122 C CA . THR A 1 388 ? 6.085 -46.654 -14.487 1.00 33.85 388 THR A CA 1
ATOM 3123 C C . THR A 1 388 ? 7.478 -46.364 -13.928 1.00 38.08 388 THR A C 1
ATOM 3124 O O . THR A 1 388 ? 8.341 -47.242 -13.889 1.00 29.76 388 THR A O 1
ATOM 3128 N N . LEU A 1 389 ? 7.688 -45.122 -13.500 1.00 30.96 389 LEU A N 1
ATOM 3129 C CA . LEU A 1 389 ? 8.918 -44.742 -12.817 1.00 28.97 389 LEU A CA 1
ATOM 3130 C C . LEU A 1 389 ? 8.933 -45.364 -11.425 1.00 31.27 389 LEU A C 1
ATOM 3131 O O . LEU A 1 389 ? 7.932 -45.315 -10.705 1.00 26.66 389 LEU A O 1
ATOM 3136 N N . ASP A 1 390 ? 10.065 -45.954 -11.053 1.00 28.00 390 ASP A N 1
ATOM 3137 C CA . ASP A 1 390 ? 10.195 -46.604 -9.753 1.00 29.18 390 ASP A CA 1
ATOM 3138 C C . ASP A 1 390 ? 10.156 -45.579 -8.624 1.00 24.15 390 ASP A C 1
ATOM 3139 O O . ASP A 1 390 ? 10.558 -44.430 -8.808 1.00 24.98 390 ASP A O 1
ATOM 3144 N N . GLY A 1 391 ? 9.671 -46.010 -7.463 1.00 25.73 391 GLY A N 1
ATOM 3145 C CA . GLY A 1 391 ? 9.549 -45.145 -6.297 1.00 27.26 391 GLY A CA 1
ATOM 3146 C C . GLY A 1 391 ? 10.871 -44.619 -5.773 1.00 29.80 391 GLY A C 1
ATOM 3147 O O . GLY A 1 391 ? 10.934 -43.511 -5.241 1.00 24.64 391 GLY A O 1
ATOM 3148 N N . GLU A 1 392 ? 11.932 -45.409 -5.920 1.00 26.46 392 GLU A N 1
ATOM 3149 C CA . GLU A 1 392 ? 13.250 -44.994 -5.449 1.00 26.91 392 GLU A CA 1
ATOM 3150 C C . GLU A 1 392 ? 13.738 -43.761 -6.205 1.00 21.29 392 GLU A C 1
ATOM 3151 O O . GLU A 1 392 ? 14.274 -42.829 -5.605 1.00 24.91 392 GLU A O 1
ATOM 3157 N N . THR A 1 393 ? 13.538 -43.756 -7.520 1.00 21.03 393 THR A N 1
ATOM 3158 C CA . THR A 1 393 ? 13.927 -42.623 -8.351 1.00 22.15 393 THR A CA 1
ATOM 3159 C C . THR A 1 393 ? 13.101 -41.383 -8.007 1.00 21.61 393 THR A C 1
ATOM 3160 O O . THR A 1 393 ? 13.643 -40.283 -7.874 1.00 20.35 393 THR A O 1
ATOM 3164 N N . ALA A 1 394 ? 11.792 -41.565 -7.864 1.00 19.81 394 ALA A N 1
ATOM 3165 C CA . ALA A 1 394 ? 10.912 -40.465 -7.474 1.00 20.24 394 ALA A CA 1
ATOM 3166 C C . ALA A 1 394 ? 11.346 -39.898 -6.124 1.00 14.84 394 ALA A C 1
ATOM 3167 O O . ALA A 1 394 ? 11.354 -38.683 -5.918 1.00 16.16 394 ALA A O 1
ATOM 3169 N N . PHE A 1 395 ? 11.720 -40.787 -5.208 1.00 15.97 395 PHE A N 1
ATOM 3170 C CA . PHE A 1 395 ? 12.160 -40.361 -3.888 1.00 16.94 395 PHE A CA 1
ATOM 3171 C C . PHE A 1 395 ? 13.511 -39.648 -3.932 1.00 16.24 395 PHE A C 1
ATOM 3172 O O . PHE A 1 395 ? 13.735 -38.704 -3.176 1.00 17.06 395 PHE A O 1
ATOM 3180 N N . ARG A 1 396 ? 14.403 -40.097 -4.815 1.00 19.18 396 ARG A N 1
ATOM 3181 C CA . ARG A 1 396 ? 15.704 -39.447 -4.973 1.00 19.52 396 ARG A CA 1
ATOM 3182 C C . ARG A 1 396 ? 15.546 -38.033 -5.523 1.00 16.55 396 ARG A C 1
ATOM 3183 O O . ARG A 1 396 ? 16.234 -37.109 -5.090 1.00 18.07 396 ARG A O 1
ATOM 3191 N N . LEU A 1 397 ? 14.628 -37.861 -6.471 1.00 15.92 397 LEU A N 1
ATOM 3192 C CA . LEU A 1 397 ? 14.337 -36.534 -7.007 1.00 17.24 397 LEU A CA 1
ATOM 3193 C C . LEU A 1 397 ? 13.780 -35.621 -5.917 1.00 13.51 397 LEU A C 1
ATOM 3194 O O . LEU A 1 397 ? 14.083 -34.431 -5.871 1.00 17.28 397 LEU A O 1
ATOM 3199 N N . TYR A 1 398 ? 12.965 -36.197 -5.040 1.00 16.88 398 TYR A N 1
ATOM 3200 C CA . TYR A 1 398 ? 12.403 -35.475 -3.903 1.00 15.25 398 TYR A CA 1
ATOM 3201 C C . TYR A 1 398 ? 13.489 -35.094 -2.892 1.00 15.66 398 TYR A C 1
ATOM 3202 O O . TYR A 1 398 ? 13.634 -33.926 -2.524 1.00 15.42 398 TYR A O 1
ATOM 3211 N N . ASP A 1 399 ? 14.260 -36.086 -2.460 1.00 16.30 399 ASP A N 1
ATOM 3212 C CA . ASP A 1 399 ? 15.211 -35.897 -1.366 1.00 19.17 399 ASP A CA 1
ATOM 3213 C C . ASP A 1 399 ? 16.456 -35.095 -1.758 1.00 19.05 399 ASP A C 1
ATOM 3214 O O . ASP A 1 399 ? 16.923 -34.245 -0.995 1.00 17.03 399 ASP A O 1
ATOM 3219 N N . THR A 1 400 ? 16.989 -35.360 -2.945 1.00 18.72 400 THR A N 1
ATOM 3220 C CA . THR A 1 400 ? 18.196 -34.672 -3.401 1.00 18.49 400 THR A CA 1
ATOM 3221 C C . THR A 1 400 ? 17.901 -33.358 -4.131 1.00 19.84 400 THR A C 1
ATOM 3222 O O . THR A 1 400 ? 18.589 -32.355 -3.917 1.00 19.48 400 THR A O 1
ATOM 3226 N N . TYR A 1 401 ? 16.871 -33.359 -4.976 1.00 19.31 401 TYR A N 1
ATOM 3227 C CA . TYR A 1 401 ? 16.632 -32.239 -5.889 1.00 14.52 401 TYR A CA 1
ATOM 3228 C C . TYR A 1 401 ? 15.431 -31.362 -5.515 1.00 17.48 401 TYR A C 1
ATOM 3229 O O . TYR A 1 401 ? 15.185 -30.338 -6.151 1.00 18.28 401 TYR A O 1
ATOM 3238 N N . GLY A 1 402 ? 14.692 -31.761 -4.484 1.00 15.46 402 GLY A N 1
ATOM 3239 C CA . GLY A 1 402 ? 13.552 -30.969 -4.018 1.00 16.97 402 GLY A CA 1
ATOM 3240 C C . GLY A 1 402 ? 12.350 -31.017 -4.950 1.00 22.39 402 GLY A C 1
ATOM 3241 O O . GLY A 1 402 ? 11.554 -30.075 -4.992 1.00 21.37 402 GLY A O 1
ATOM 3242 N N . PHE A 1 403 ? 12.229 -32.110 -5.702 1.00 19.00 403 PHE A N 1
ATOM 3243 C CA . PHE A 1 403 ? 11.088 -32.337 -6.595 1.00 20.24 403 PHE A CA 1
ATOM 3244 C C . PHE A 1 403 ? 9.932 -32.965 -5.823 1.00 15.88 403 PHE A C 1
ATOM 3245 O O . PHE A 1 403 ? 10.017 -34.125 -5.425 1.00 18.77 403 PHE A O 1
ATOM 3253 N N . PRO A 1 404 ? 8.837 -32.213 -5.617 1.00 18.14 404 PRO A N 1
ATOM 3254 C CA . PRO A 1 404 ? 7.668 -32.878 -5.043 1.00 14.38 404 PRO A CA 1
ATOM 3255 C C . PRO A 1 404 ? 7.233 -34.012 -5.967 1.00 12.21 404 PRO A C 1
ATOM 3256 O O . PRO A 1 404 ? 7.404 -33.906 -7.182 1.00 16.91 404 PRO A O 1
ATOM 3260 N N . VAL A 1 405 ? 6.686 -35.084 -5.402 1.00 12.77 405 VAL A N 1
ATOM 3261 C CA . VAL A 1 405 ? 6.343 -36.265 -6.195 1.00 18.48 405 VAL A CA 1
ATOM 3262 C C . VAL A 1 405 ? 5.330 -35.958 -7.307 1.00 19.80 405 VAL A C 1
ATOM 3263 O O . VAL A 1 405 ? 5.385 -36.552 -8.383 1.00 17.79 405 VAL A O 1
ATOM 3267 N N . ASP A 1 406 ? 4.424 -35.017 -7.053 1.00 19.40 406 ASP A N 1
ATOM 3268 C CA . ASP A 1 406 ? 3.439 -34.621 -8.060 1.00 19.47 406 ASP A CA 1
ATOM 3269 C C . ASP A 1 406 ? 4.065 -33.815 -9.199 1.00 21.15 406 ASP A C 1
ATOM 3270 O O . ASP A 1 406 ? 3.549 -33.810 -10.319 1.00 17.55 406 ASP A O 1
ATOM 3275 N N . LEU A 1 407 ? 5.173 -33.132 -8.916 1.00 18.52 407 LEU A N 1
ATOM 3276 C CA . LEU A 1 407 ? 5.912 -32.430 -9.962 1.00 16.66 407 LEU A CA 1
ATOM 3277 C C . LEU A 1 407 ? 6.582 -33.451 -10.881 1.00 20.07 407 LEU A C 1
ATOM 3278 O O . LEU A 1 407 ? 6.550 -33.313 -12.105 1.00 16.02 407 LEU A O 1
ATOM 3283 N N . THR A 1 408 ? 7.181 -34.476 -10.278 1.00 17.11 408 THR A N 1
ATOM 3284 C CA . THR A 1 408 ? 7.775 -35.584 -11.027 1.00 19.05 408 THR A CA 1
ATOM 3285 C C . THR A 1 408 ? 6.707 -36.314 -11.846 1.00 22.09 408 THR A C 1
ATOM 3286 O O . THR A 1 408 ? 6.911 -36.613 -13.025 1.00 23.47 408 THR A O 1
ATOM 3290 N N . ALA A 1 409 ? 5.563 -36.580 -11.221 1.00 19.64 409 ALA A N 1
ATOM 3291 C CA . ALA A 1 409 ? 4.443 -37.229 -11.902 1.00 20.56 409 ALA A CA 1
ATOM 3292 C C . ALA A 1 409 ? 3.934 -36.404 -13.088 1.00 19.24 409 ALA A C 1
ATOM 3293 O O . ALA A 1 409 ? 3.532 -36.960 -14.112 1.00 23.78 409 ALA A O 1
ATOM 3295 N N . ASP A 1 410 ? 3.955 -35.081 -12.940 1.00 20.82 410 ASP A N 1
ATOM 3296 C CA . ASP A 1 410 ? 3.517 -34.160 -13.991 1.00 20.98 410 ASP A CA 1
ATOM 3297 C C . ASP A 1 410 ? 4.414 -34.256 -15.229 1.00 26.62 410 ASP A C 1
ATOM 3298 O O . ASP A 1 410 ? 3.922 -34.320 -16.358 1.00 24.75 410 ASP A O 1
ATOM 3303 N N . VAL A 1 411 ? 5.727 -34.267 -15.011 1.00 25.20 411 VAL A N 1
ATOM 3304 C CA . VAL A 1 411 ? 6.684 -34.435 -16.104 1.00 23.00 411 VAL A CA 1
ATOM 3305 C C . VAL A 1 411 ? 6.487 -35.789 -16.780 1.00 21.20 411 VAL A C 1
ATOM 3306 O O . VAL A 1 411 ? 6.474 -35.883 -18.011 1.00 25.80 411 VAL A O 1
ATOM 3310 N N . CYS A 1 412 ? 6.324 -36.831 -15.968 1.00 20.60 412 CYS A N 1
ATOM 3311 C CA . CYS A 1 412 ? 6.170 -38.192 -16.475 1.00 23.45 412 CYS A CA 1
ATOM 3312 C C . CYS A 1 412 ? 4.863 -38.372 -17.241 1.00 33.34 412 CYS A C 1
ATOM 3313 O O . CYS A 1 412 ? 4.818 -39.076 -18.251 1.00 28.81 412 CYS A O 1
ATOM 3316 N N . ARG A 1 413 ? 3.806 -37.732 -16.752 1.00 26.74 413 ARG A N 1
ATOM 3317 C CA . ARG A 1 413 ? 2.491 -37.817 -17.380 1.00 27.86 413 ARG A CA 1
ATOM 3318 C C . ARG A 1 413 ? 2.538 -37.308 -18.819 1.00 26.00 413 ARG A C 1
ATOM 3319 O O . ARG A 1 413 ? 1.852 -37.837 -19.696 1.00 30.26 413 ARG A O 1
ATOM 3327 N N . GLU A 1 414 ? 3.363 -36.291 -19.057 1.00 24.45 414 GLU A N 1
ATOM 3328 C CA . GLU A 1 414 ? 3.525 -35.712 -20.391 1.00 27.60 414 GLU A CA 1
ATOM 3329 C C . GLU A 1 414 ? 4.166 -36.687 -21.373 1.00 33.97 414 GLU A C 1
ATOM 3330 O O . GLU A 1 414 ? 4.139 -36.466 -22.582 1.00 33.84 414 GLU A O 1
ATOM 3336 N N . ARG A 1 415 ? 4.752 -37.757 -20.849 1.00 33.46 415 ARG A N 1
ATOM 3337 C CA . ARG A 1 415 ? 5.380 -38.767 -21.692 1.00 36.07 415 ARG A CA 1
ATOM 3338 C C . ARG A 1 415 ? 4.680 -40.108 -21.540 1.00 33.23 415 ARG A C 1
ATOM 3339 O O . ARG A 1 415 ? 5.244 -41.154 -21.861 1.00 38.18 415 ARG A O 1
ATOM 3347 N N . ASN A 1 416 ? 3.443 -40.061 -21.052 1.00 29.94 416 ASN A N 1
ATOM 3348 C CA . ASN A 1 416 ? 2.633 -41.256 -20.844 1.00 32.21 416 ASN A CA 1
ATOM 3349 C C . ASN A 1 416 ? 3.303 -42.263 -19.916 1.00 39.45 416 ASN A C 1
ATOM 3350 O O . ASN A 1 416 ? 3.191 -43.476 -20.105 1.00 32.13 416 ASN A O 1
ATOM 3355 N N . ILE A 1 417 ? 4.002 -41.742 -18.912 1.00 32.23 417 ILE A N 1
ATOM 3356 C CA . ILE A 1 417 ? 4.648 -42.572 -17.905 1.00 30.61 417 ILE A CA 1
ATOM 3357 C C . ILE A 1 417 ? 4.033 -42.284 -16.538 1.00 29.74 417 ILE A C 1
ATOM 3358 O O . ILE A 1 417 ? 3.805 -41.128 -16.182 1.00 30.09 417 ILE A O 1
ATOM 3363 N N . LYS A 1 418 ? 3.751 -43.343 -15.787 1.00 27.66 418 LYS A N 1
ATOM 3364 C CA . LYS A 1 418 ? 3.201 -43.217 -14.445 1.00 31.96 418 LYS A CA 1
ATOM 3365 C C . LYS A 1 418 ? 4.318 -43.201 -13.403 1.00 29.86 418 LYS A C 1
ATOM 3366 O O . LYS A 1 418 ? 5.476 -43.480 -13.717 1.00 27.59 418 LYS A O 1
ATOM 3372 N N . VAL A 1 419 ? 3.963 -42.874 -12.164 1.00 28.19 419 VAL A N 1
ATOM 3373 C CA . VAL A 1 419 ? 4.903 -42.935 -11.051 1.00 28.43 419 VAL A CA 1
ATOM 3374 C C . VAL A 1 419 ? 4.394 -43.933 -10.017 1.00 28.43 419 VAL A C 1
ATOM 3375 O O . VAL A 1 419 ? 3.209 -43.940 -9.686 1.00 24.68 419 VAL A O 1
ATOM 3379 N N . ASP A 1 420 ? 5.287 -44.783 -9.518 1.00 25.00 420 ASP A N 1
ATOM 3380 C CA . ASP A 1 420 ? 4.933 -45.726 -8.466 1.00 29.33 420 ASP A CA 1
ATOM 3381 C C . ASP A 1 420 ? 4.805 -44.981 -7.139 1.00 26.77 420 ASP A C 1
ATOM 3382 O O . ASP A 1 420 ? 5.779 -44.845 -6.396 1.00 24.65 420 ASP A O 1
ATOM 3387 N N . GLU A 1 421 ? 3.597 -44.503 -6.853 1.00 27.41 421 GLU A N 1
ATOM 3388 C CA . GLU A 1 421 ? 3.326 -43.738 -5.637 1.00 25.75 421 GLU A CA 1
ATOM 3389 C C . GLU A 1 421 ? 3.528 -44.571 -4.379 1.00 26.43 421 GLU A C 1
ATOM 3390 O O . GLU A 1 421 ? 4.035 -44.075 -3.372 1.00 28.17 421 GLU A O 1
ATOM 3396 N N . ALA A 1 422 ? 3.125 -45.837 -4.440 1.00 25.32 422 ALA A N 1
ATOM 3397 C CA . ALA A 1 422 ? 3.308 -46.753 -3.320 1.00 31.38 422 ALA A CA 1
ATOM 3398 C C . ALA A 1 422 ? 4.792 -46.931 -2.999 1.00 28.76 422 ALA A C 1
ATOM 3399 O O . ALA A 1 422 ? 5.176 -46.995 -1.831 1.00 31.86 422 ALA A O 1
ATOM 3401 N N . GLY A 1 423 ? 5.616 -47.007 -4.042 1.00 27.03 423 GLY A N 1
ATOM 3402 C CA . GLY A 1 423 ? 7.067 -47.114 -3.884 1.00 28.37 423 GLY A CA 1
ATOM 3403 C C . GLY A 1 423 ? 7.690 -45.871 -3.271 1.00 28.32 423 GLY A C 1
ATOM 3404 O O . GLY A 1 423 ? 8.570 -45.968 -2.416 1.00 24.63 423 GLY A O 1
ATOM 3405 N N . PHE A 1 424 ? 7.234 -44.704 -3.720 1.00 25.32 424 PHE A N 1
ATOM 3406 C CA . PHE A 1 424 ? 7.682 -43.421 -3.175 1.00 24.24 424 PHE A CA 1
ATOM 3407 C C . PHE A 1 424 ? 7.369 -43.330 -1.683 1.00 27.49 424 PHE A C 1
ATOM 3408 O O . PHE A 1 424 ? 8.217 -42.941 -0.878 1.00 21.48 424 PHE A O 1
ATOM 3416 N N . GLU A 1 425 ? 6.143 -43.701 -1.323 1.00 23.23 425 GLU A N 1
ATOM 3417 C CA . GLU A 1 425 ? 5.706 -43.685 0.067 1.00 26.64 425 GLU A CA 1
ATOM 3418 C C . GLU A 1 425 ? 6.487 -44.661 0.933 1.00 23.64 425 GLU A C 1
ATOM 3419 O O . GLU A 1 425 ? 6.799 -44.360 2.086 1.00 23.20 425 GLU A O 1
ATOM 3425 N N . ALA A 1 426 ? 6.793 -45.829 0.374 1.00 22.72 426 ALA A N 1
ATOM 3426 C CA . ALA A 1 426 ? 7.605 -46.823 1.068 1.00 25.23 426 ALA A CA 1
ATOM 3427 C C . ALA A 1 426 ? 9.001 -46.272 1.348 1.00 23.04 426 ALA A C 1
ATOM 3428 O O . ALA A 1 426 ? 9.554 -46.479 2.429 1.00 22.69 426 ALA A O 1
ATOM 3430 N N . ALA A 1 427 ? 9.557 -45.566 0.368 1.00 23.56 427 ALA A N 1
ATOM 3431 C CA . ALA A 1 427 ? 10.864 -44.931 0.512 1.00 22.96 427 ALA A CA 1
ATOM 3432 C C . ALA A 1 427 ? 10.839 -43.836 1.580 1.00 21.13 427 ALA A C 1
ATOM 3433 O O . ALA A 1 427 ? 11.774 -43.713 2.373 1.00 21.13 427 ALA A O 1
ATOM 3435 N N . MET A 1 428 ? 9.770 -43.040 1.591 1.00 20.91 428 MET A N 1
ATOM 3436 C CA A MET A 1 428 ? 9.626 -41.997 2.597 0.50 21.38 428 MET A CA 1
ATOM 3437 C CA B MET A 1 428 ? 9.584 -41.995 2.596 0.50 19.62 428 MET A CA 1
ATOM 3438 C C . MET A 1 428 ? 9.502 -42.603 3.992 1.00 21.48 428 MET A C 1
ATOM 3439 O O . MET A 1 428 ? 10.122 -42.121 4.940 1.00 17.32 428 MET A O 1
ATOM 3448 N N . GLU A 1 429 ? 8.711 -43.665 4.109 1.00 20.72 429 GLU A N 1
ATOM 3449 C CA . GLU A 1 429 ? 8.534 -44.350 5.385 1.00 21.42 429 GLU A CA 1
ATOM 3450 C C . GLU A 1 429 ? 9.837 -44.983 5.874 1.00 18.98 429 GLU A C 1
ATOM 3451 O O . GLU A 1 429 ? 10.151 -44.924 7.063 1.00 22.72 429 GLU A O 1
ATOM 3457 N N . GLU A 1 430 ? 10.593 -45.582 4.957 1.00 21.24 430 GLU A N 1
ATOM 3458 C CA . GLU A 1 430 ? 11.899 -46.154 5.292 1.00 18.97 430 GLU A CA 1
ATOM 3459 C C . GLU A 1 430 ? 12.811 -45.083 5.892 1.00 20.80 430 GLU A C 1
ATOM 3460 O O . GLU A 1 430 ? 13.512 -45.327 6.877 1.00 18.43 430 GLU A O 1
ATOM 3466 N N . GLN A 1 431 ? 12.787 -43.891 5.301 1.00 18.63 431 GLN A N 1
ATOM 3467 C CA . GLN A 1 431 ? 13.597 -42.785 5.798 1.00 20.60 431 GLN A CA 1
ATOM 3468 C C . GLN A 1 431 ? 13.114 -42.299 7.164 1.00 19.58 431 GLN A C 1
ATOM 3469 O O . GLN A 1 431 ? 13.920 -41.963 8.028 1.00 15.41 431 GLN A O 1
ATOM 3475 N N . ARG A 1 432 ? 11.800 -42.258 7.358 1.00 20.22 432 ARG A N 1
ATOM 3476 C CA . ARG A 1 432 ? 11.259 -41.887 8.664 1.00 21.51 432 ARG A CA 1
ATOM 3477 C C . ARG A 1 432 ? 11.710 -42.869 9.742 1.00 17.88 432 ARG A C 1
ATOM 3478 O O . ARG A 1 432 ? 12.032 -42.463 10.860 1.00 18.50 432 ARG A O 1
ATOM 3486 N N . ARG A 1 433 ? 11.739 -44.155 9.400 1.00 16.33 433 ARG A N 1
ATOM 3487 C CA . ARG A 1 433 ? 12.204 -45.182 10.332 1.00 21.77 433 ARG A CA 1
ATOM 3488 C C . ARG A 1 433 ? 13.675 -44.979 10.689 1.00 19.57 433 ARG A C 1
ATOM 3489 O O . ARG A 1 433 ? 14.063 -45.138 11.845 1.00 17.14 433 ARG A O 1
ATOM 3497 N N . ARG A 1 434 ? 14.488 -44.631 9.694 1.00 22.96 434 ARG A N 1
ATOM 3498 C CA . ARG A 1 434 ? 15.895 -44.323 9.939 1.00 19.92 434 ARG A CA 1
ATOM 3499 C C . ARG A 1 434 ? 16.033 -43.123 10.872 1.00 14.90 434 ARG A C 1
ATOM 3500 O O . ARG A 1 434 ? 16.889 -43.112 11.758 1.00 19.01 434 ARG A O 1
ATOM 3508 N N . ALA A 1 435 ? 15.190 -42.114 10.674 1.00 16.53 435 ALA A N 1
ATOM 3509 C CA . ALA A 1 435 ? 15.222 -40.928 11.524 1.00 17.33 435 ALA A CA 1
ATOM 3510 C C . ALA A 1 435 ? 14.853 -41.269 12.968 1.00 16.83 435 ALA A C 1
ATOM 3511 O O . ALA A 1 435 ? 15.495 -40.797 13.903 1.00 18.40 435 ALA A O 1
ATOM 3513 N N . ARG A 1 436 ? 13.829 -42.102 13.148 1.00 18.20 436 ARG A N 1
ATOM 3514 C CA . ARG A 1 436 ? 13.418 -42.522 14.490 1.00 18.47 436 ARG A CA 1
ATOM 3515 C C . ARG A 1 436 ? 14.508 -43.336 15.181 1.00 19.65 436 ARG A C 1
ATOM 3516 O O . ARG A 1 436 ? 14.792 -43.130 16.363 1.00 16.53 436 ARG A O 1
ATOM 3524 N N . GLU A 1 437 ? 15.117 -44.258 14.439 1.00 15.19 437 GLU A N 1
ATOM 3525 C CA A GLU A 1 437 ? 16.180 -45.090 14.994 0.50 17.69 437 GLU A CA 1
ATOM 3526 C CA B GLU A 1 437 ? 16.193 -45.095 14.965 0.50 16.97 437 GLU A CA 1
ATOM 3527 C C . GLU A 1 437 ? 17.366 -44.245 15.451 1.00 22.21 437 GLU A C 1
ATOM 3528 O O . GLU A 1 437 ? 17.923 -44.483 16.523 1.00 21.55 437 GLU A O 1
ATOM 3539 N N . ALA A 1 438 ? 17.737 -43.248 14.651 1.00 17.93 438 ALA A N 1
ATOM 3540 C CA . ALA A 1 438 ? 18.870 -42.388 14.992 1.00 18.43 438 ALA A CA 1
ATOM 3541 C C . ALA A 1 438 ? 18.566 -41.406 16.129 1.00 17.79 438 ALA A C 1
ATOM 3542 O O . ALA A 1 438 ? 19.413 -41.170 16.992 1.00 18.06 438 ALA A O 1
ATOM 3544 N N . SER A 1 439 ? 17.361 -40.838 16.131 1.00 16.97 439 SER A N 1
ATOM 3545 C CA A SER A 1 439 ? 16.998 -39.840 17.135 0.50 15.90 439 SER A CA 1
ATOM 3546 C CA B SER A 1 439 ? 16.984 -39.840 17.130 0.50 18.01 439 SER A CA 1
ATOM 3547 C C . SER A 1 439 ? 16.703 -40.460 18.501 1.00 18.64 439 SER A C 1
ATOM 3548 O O . SER A 1 439 ? 16.940 -39.838 19.532 1.00 20.40 439 SER A O 1
ATOM 3553 N N . GLY A 1 440 ? 16.196 -41.688 18.505 1.00 16.79 440 GLY A N 1
ATOM 3554 C CA . GLY A 1 440 ? 15.909 -42.391 19.755 1.00 17.42 440 GLY A CA 1
ATOM 3555 C C . GLY A 1 440 ? 14.596 -41.986 20.405 1.00 23.24 440 GLY A C 1
ATOM 3556 O O . GLY A 1 440 ? 13.597 -41.766 19.721 1.00 20.28 440 GLY A O 1
ATOM 3557 N N . PHE A 1 441 ? 14.604 -41.881 21.731 1.00 17.07 441 PHE A N 1
ATOM 3558 C CA . PHE A 1 441 ? 13.377 -41.645 22.504 1.00 17.86 441 PHE A CA 1
ATOM 3559 C C . PHE A 1 441 ? 12.702 -40.306 22.197 1.00 22.36 441 PHE A C 1
ATOM 3560 O O . PHE A 1 441 ? 13.330 -39.250 22.23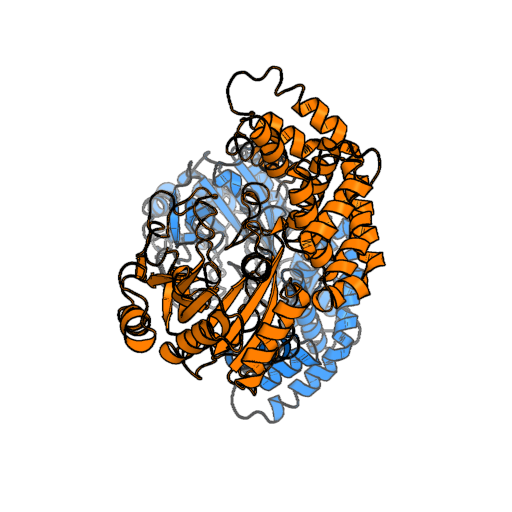8 1.00 20.74 441 PHE A O 1
ATOM 3569 N N . SER B 1 1 ? 21.371 -47.437 57.763 1.00 37.88 1 SER B N 1
ATOM 3570 C CA . SER B 1 1 ? 20.597 -47.899 56.576 1.00 37.70 1 SER B CA 1
ATOM 3571 C C . SER B 1 1 ? 21.202 -47.379 55.275 1.00 34.48 1 SER B C 1
ATOM 3572 O O . SER B 1 1 ? 22.031 -46.467 55.285 1.00 31.70 1 SER B O 1
ATOM 3575 N N . LYS B 1 2 ? 20.786 -47.972 54.159 1.00 28.03 2 LYS B N 1
ATOM 3576 C CA . LYS B 1 2 ? 21.240 -47.552 52.839 1.00 27.11 2 LYS B CA 1
ATOM 3577 C C . LYS B 1 2 ? 20.674 -46.188 52.470 1.00 24.31 2 LYS B C 1
ATOM 3578 O O . LYS B 1 2 ? 19.514 -45.889 52.760 1.00 20.25 2 LYS B O 1
ATOM 3584 N N . SER B 1 3 ? 21.496 -45.369 51.823 1.00 22.07 3 SER B N 1
ATOM 3585 C CA . SER B 1 3 ? 21.044 -44.089 51.298 1.00 23.37 3 SER B CA 1
ATOM 3586 C C . SER B 1 3 ? 20.212 -44.337 50.048 1.00 20.95 3 SER B C 1
ATOM 3587 O O . SER B 1 3 ? 20.244 -45.432 49.481 1.00 16.37 3 SER B O 1
ATOM 3590 N N . THR B 1 4 ? 19.471 -43.321 49.619 1.00 21.48 4 THR B N 1
ATOM 3591 C CA . THR B 1 4 ? 18.679 -43.424 48.398 1.00 20.86 4 THR B CA 1
ATOM 3592 C C . THR B 1 4 ? 19.574 -43.788 47.213 1.00 16.08 4 THR B C 1
ATOM 3593 O O . THR B 1 4 ? 19.221 -44.643 46.398 1.00 17.21 4 THR B O 1
ATOM 3597 N N . ALA B 1 5 ? 20.742 -43.152 47.138 1.00 15.37 5 ALA B N 1
ATOM 3598 C CA . ALA B 1 5 ? 21.717 -43.441 46.083 1.00 16.77 5 ALA B CA 1
ATOM 3599 C C . ALA B 1 5 ? 22.185 -44.899 46.109 1.00 18.08 5 ALA B C 1
ATOM 3600 O O . ALA B 1 5 ? 22.309 -45.539 45.062 1.00 18.10 5 ALA B O 1
ATOM 3602 N N . GLU B 1 6 ? 22.448 -45.416 47.305 1.00 17.32 6 GLU B N 1
ATOM 3603 C CA . GLU B 1 6 ? 22.901 -46.800 47.459 1.00 16.83 6 GLU B CA 1
ATOM 3604 C C . GLU B 1 6 ? 21.814 -47.800 47.071 1.00 16.75 6 GLU B C 1
ATOM 3605 O O . GLU B 1 6 ? 22.101 -48.846 46.487 1.00 17.01 6 GLU B O 1
ATOM 3611 N N . ILE B 1 7 ? 20.568 -47.466 47.391 1.00 15.22 7 ILE B N 1
ATOM 3612 C CA . ILE B 1 7 ? 19.428 -48.312 47.045 1.00 13.63 7 ILE B CA 1
ATOM 3613 C C . ILE B 1 7 ? 19.224 -48.346 45.531 1.00 14.39 7 ILE B C 1
ATOM 3614 O O . ILE B 1 7 ? 18.998 -49.414 44.948 1.00 15.84 7 ILE B O 1
ATOM 3619 N N . ARG B 1 8 ? 19.307 -47.175 44.902 1.00 13.61 8 ARG B N 1
ATOM 3620 C CA . ARG B 1 8 ? 19.234 -47.068 43.444 1.00 16.19 8 ARG B CA 1
ATOM 3621 C C . ARG B 1 8 ? 20.282 -47.961 42.787 1.00 18.73 8 ARG B C 1
ATOM 3622 O O . ARG B 1 8 ? 19.975 -48.730 41.873 1.00 16.19 8 ARG B O 1
ATOM 3630 N N . GLN B 1 9 ? 21.519 -47.862 43.264 1.00 16.35 9 GLN B N 1
ATOM 3631 C CA . GLN B 1 9 ? 22.626 -48.630 42.699 1.00 16.84 9 GLN B CA 1
ATOM 3632 C C . GLN B 1 9 ? 22.484 -50.128 42.960 1.00 12.06 9 GLN B C 1
ATOM 3633 O O . GLN B 1 9 ? 22.796 -50.946 42.096 1.00 15.42 9 GLN B O 1
ATOM 3639 N N . ALA B 1 10 ? 22.010 -50.479 44.151 1.00 14.67 10 ALA B N 1
ATOM 3640 C CA . ALA B 1 10 ? 21.851 -51.880 44.533 1.00 16.86 10 ALA B CA 1
ATOM 3641 C C . ALA B 1 10 ? 20.814 -52.584 43.662 1.00 17.71 10 ALA B C 1
ATOM 3642 O O . ALA B 1 10 ? 21.000 -53.737 43.276 1.00 14.03 10 ALA B O 1
ATOM 3644 N N . PHE B 1 11 ? 19.724 -51.883 43.355 1.00 14.17 11 PHE B N 1
ATOM 3645 C CA . PHE B 1 11 ? 18.697 -52.417 42.465 1.00 14.26 11 PHE B CA 1
ATOM 3646 C C . PHE B 1 11 ? 19.299 -52.746 41.097 1.00 14.65 11 PHE B C 1
ATOM 3647 O O . PHE B 1 11 ? 19.109 -53.846 40.567 1.00 13.13 11 PHE B O 1
ATOM 3655 N N . LEU B 1 12 ? 20.022 -51.784 40.528 1.00 12.41 12 LEU B N 1
ATOM 3656 C CA . LEU B 1 12 ? 20.660 -51.968 39.230 1.00 12.18 12 LEU B CA 1
ATOM 3657 C C . LEU B 1 12 ? 21.723 -53.068 39.273 1.00 10.35 12 LEU B C 1
ATOM 3658 O O . LEU B 1 12 ? 21.815 -53.880 38.354 1.00 15.65 12 LEU B O 1
ATOM 3663 N N . ASP B 1 13 ? 22.516 -53.090 40.340 1.00 14.88 13 ASP B N 1
ATOM 3664 C CA . ASP B 1 13 ? 23.522 -54.141 40.525 1.00 15.62 13 ASP B CA 1
ATOM 3665 C C . ASP B 1 13 ? 22.890 -55.535 40.557 1.00 17.12 13 ASP B C 1
ATOM 3666 O O . ASP B 1 13 ? 23.398 -56.465 39.929 1.00 14.67 13 ASP B O 1
ATOM 3671 N N . PHE B 1 14 ? 21.781 -55.674 41.283 1.00 14.23 14 PHE B N 1
ATOM 3672 C CA . PHE B 1 14 ? 21.067 -56.951 41.354 1.00 17.50 14 PHE B CA 1
ATOM 3673 C C . PHE B 1 14 ? 20.696 -57.457 39.968 1.00 15.88 14 PHE B C 1
ATOM 3674 O O . PHE B 1 14 ? 21.019 -58.590 39.599 1.00 15.64 14 PHE B O 1
ATOM 3682 N N . PHE B 1 15 ? 20.017 -56.617 39.193 1.00 14.40 15 PHE B N 1
ATOM 3683 C CA . PHE B 1 15 ? 19.562 -57.047 37.879 1.00 12.99 15 PHE B CA 1
ATOM 3684 C C . PHE B 1 15 ? 20.699 -57.217 36.877 1.00 14.17 15 PHE B C 1
ATOM 3685 O O . PHE B 1 15 ? 20.673 -58.117 36.033 1.00 14.31 15 PHE B O 1
ATOM 3693 N N . HIS B 1 16 ? 21.717 -56.375 37.002 1.00 14.69 16 HIS B N 1
ATOM 3694 C CA . HIS B 1 16 ? 22.908 -56.542 36.189 1.00 16.99 16 HIS B CA 1
ATOM 3695 C C . HIS B 1 16 ? 23.557 -57.900 36.456 1.00 18.25 16 HIS B C 1
ATOM 3696 O O . HIS B 1 16 ? 23.982 -58.582 35.523 1.00 17.44 16 HIS B O 1
ATOM 3703 N N . SER B 1 17 ? 23.624 -58.292 37.727 1.00 19.32 17 SER B N 1
ATOM 3704 C CA . SER B 1 17 ? 24.179 -59.595 38.095 1.00 21.74 17 SER B CA 1
ATOM 3705 C C . SER B 1 17 ? 23.308 -60.736 37.576 1.00 23.85 17 SER B C 1
ATOM 3706 O O . SER B 1 17 ? 23.770 -61.873 37.460 1.00 19.35 17 SER B O 1
ATOM 3709 N N . LYS B 1 18 ? 22.052 -60.424 37.256 1.00 17.87 18 LYS B N 1
ATOM 3710 C CA . LYS B 1 18 ? 21.132 -61.397 36.670 1.00 17.18 18 LYS B CA 1
ATOM 3711 C C . LYS B 1 18 ? 21.049 -61.255 35.148 1.00 16.30 18 LYS B C 1
ATOM 3712 O O . LYS B 1 18 ? 20.054 -61.644 34.533 1.00 17.03 18 LYS B O 1
ATOM 3718 N N . GLY B 1 19 ? 22.092 -60.689 34.547 1.00 17.76 19 GLY B N 1
ATOM 3719 C CA . GLY B 1 19 ? 22.200 -60.625 33.088 1.00 18.32 19 GLY B CA 1
ATOM 3720 C C . GLY B 1 19 ? 21.458 -59.489 32.401 1.00 15.28 19 GLY B C 1
ATOM 3721 O O . GLY B 1 19 ? 21.350 -59.468 31.174 1.00 16.79 19 GLY B O 1
ATOM 3722 N N . HIS B 1 20 ? 20.947 -58.538 33.178 1.00 14.86 20 HIS B N 1
ATOM 3723 C CA . HIS B 1 20 ? 20.205 -57.416 32.600 1.00 15.56 20 HIS B CA 1
ATOM 3724 C C . HIS B 1 20 ? 21.127 -56.284 32.157 1.00 14.78 20 HIS B C 1
ATOM 3725 O O . HIS B 1 20 ? 21.988 -55.841 32.913 1.00 16.10 20 HIS B O 1
ATOM 3732 N N . GLN B 1 21 ? 20.930 -55.819 30.930 1.00 13.86 21 GLN B N 1
ATOM 3733 C CA . GLN B 1 21 ? 21.651 -54.656 30.422 1.00 15.06 21 GLN B CA 1
ATOM 3734 C C . GLN B 1 21 ? 21.222 -53.406 31.184 1.00 14.92 21 GLN B C 1
ATOM 3735 O O . GLN B 1 21 ? 20.038 -53.092 31.245 1.00 15.06 21 GLN B O 1
ATOM 3741 N N . VAL B 1 22 ? 22.180 -52.698 31.772 1.00 14.27 22 VAL B N 1
ATOM 3742 C CA . VAL B 1 22 ? 21.871 -51.435 32.434 1.00 16.18 22 VAL B CA 1
ATOM 3743 C C . VAL B 1 22 ? 21.732 -50.339 31.382 1.00 17.84 22 VAL B C 1
ATOM 3744 O O . VAL B 1 22 ? 22.669 -50.060 30.634 1.00 14.71 22 VAL B O 1
ATOM 3748 N N . VAL B 1 23 ? 20.548 -49.741 31.310 1.00 10.25 23 VAL B N 1
ATOM 3749 C CA . VAL B 1 23 ? 20.280 -48.686 30.338 1.00 13.62 23 VAL B CA 1
ATOM 3750 C C . VAL B 1 23 ? 20.030 -47.379 31.085 1.00 15.47 23 VAL B C 1
ATOM 3751 O O . VAL B 1 23 ? 19.367 -47.371 32.121 1.00 13.48 23 VAL B O 1
ATOM 3755 N N . ALA B 1 24 ? 20.585 -46.282 30.572 1.00 13.22 24 ALA B N 1
ATOM 3756 C CA . ALA B 1 24 ? 20.403 -44.972 31.197 1.00 13.03 24 ALA B CA 1
ATOM 3757 C C . ALA B 1 24 ? 18.949 -44.514 31.133 1.00 8.94 24 ALA B C 1
ATOM 3758 O O . ALA B 1 24 ? 18.225 -44.825 30.180 1.00 12.06 24 ALA B O 1
ATOM 3760 N N . SER B 1 25 ? 18.530 -43.782 32.161 1.00 12.99 25 SER B N 1
ATOM 3761 C CA . SER B 1 25 ? 17.240 -43.114 32.160 1.00 14.41 25 SER B CA 1
ATOM 3762 C C . SER B 1 25 ? 17.076 -42.305 30.885 1.00 15.71 25 SER B C 1
ATOM 3763 O O . SER B 1 25 ? 18.014 -41.642 30.433 1.00 14.21 25 SER B O 1
ATOM 3766 N N . SER B 1 26 ? 15.889 -42.369 30.299 1.00 13.35 26 SER B N 1
ATOM 3767 C CA . SER B 1 26 ? 15.561 -41.499 29.184 1.00 16.43 26 SER B CA 1
ATOM 3768 C C . SER B 1 26 ? 15.269 -40.101 29.722 1.00 16.12 26 SER B C 1
ATOM 3769 O O . SER B 1 26 ? 15.161 -39.896 30.938 1.00 12.60 26 SER B O 1
ATOM 3772 N N . SER B 1 27 ? 15.142 -39.145 28.811 1.00 13.89 27 SER B N 1
ATOM 3773 C CA . SER B 1 27 ? 14.674 -37.815 29.148 1.00 12.65 27 SER B CA 1
ATOM 3774 C C . SER B 1 27 ? 13.217 -37.883 29.594 1.00 13.54 27 SER B C 1
ATOM 3775 O O . SER B 1 27 ? 12.525 -38.876 29.338 1.00 12.29 27 SER B O 1
ATOM 3778 N N . LEU B 1 28 ? 12.764 -36.827 30.267 1.00 12.15 28 LEU B N 1
ATOM 3779 C CA . LEU B 1 28 ? 11.353 -36.649 30.598 1.00 11.98 28 LEU B CA 1
ATOM 3780 C C . LEU B 1 28 ? 10.518 -36.251 29.383 1.00 14.31 28 LEU B C 1
ATOM 3781 O O . LEU B 1 28 ? 9.288 -36.301 29.425 1.00 13.89 28 LEU B O 1
ATOM 3786 N N . VAL B 1 29 ? 11.186 -35.841 28.309 1.00 13.43 29 VAL B N 1
ATOM 3787 C CA . VAL B 1 29 ? 10.495 -35.361 27.115 1.00 11.92 29 VAL B CA 1
ATOM 3788 C C . VAL B 1 29 ? 10.835 -36.215 25.897 1.00 12.87 29 VAL B C 1
ATOM 3789 O O . VAL B 1 29 ? 11.978 -36.208 25.434 1.00 13.56 29 VAL B O 1
ATOM 3793 N N . PRO B 1 30 ? 9.841 -36.950 25.370 1.00 13.68 30 PRO B N 1
ATOM 3794 C CA . PRO B 1 30 ? 10.075 -37.781 24.193 1.00 15.68 30 PRO B CA 1
ATOM 3795 C C . PRO B 1 30 ? 10.187 -36.948 22.927 1.00 17.88 30 PRO B C 1
ATOM 3796 O O . PRO B 1 30 ? 9.518 -35.923 22.793 1.00 17.02 30 PRO B O 1
ATOM 3800 N N . HIS B 1 31 ? 11.034 -37.393 22.009 1.00 17.41 31 HIS B N 1
ATOM 3801 C CA . HIS B 1 31 ? 11.163 -36.749 20.714 1.00 21.50 31 HIS B CA 1
ATOM 3802 C C . HIS B 1 31 ? 10.256 -37.442 19.695 1.00 20.26 31 HIS B C 1
ATOM 3803 O O . HIS B 1 31 ? 9.797 -36.818 18.740 1.00 20.44 31 HIS B O 1
ATOM 3810 N N . ASN B 1 32 ? 9.979 -38.725 19.925 1.00 14.81 32 ASN B N 1
ATOM 3811 C CA . ASN B 1 32 ? 9.284 -39.558 18.942 1.00 22.42 32 ASN B CA 1
ATOM 3812 C C . ASN B 1 32 ? 8.040 -40.289 19.453 1.00 28.92 32 ASN B C 1
ATOM 3813 O O . ASN B 1 32 ? 7.762 -41.411 19.023 1.00 26.77 32 ASN B O 1
ATOM 3818 N N . ASP B 1 33 ? 7.295 -39.667 20.363 1.00 23.95 33 ASP B N 1
ATOM 3819 C CA . ASP B 1 33 ? 6.028 -40.240 20.819 1.00 24.72 33 ASP B CA 1
ATOM 3820 C C . ASP B 1 33 ? 4.995 -39.145 21.048 1.00 23.33 33 ASP B C 1
ATOM 3821 O O . ASP B 1 33 ? 4.925 -38.571 22.135 1.00 23.53 33 ASP B O 1
ATOM 3826 N N . PRO B 1 34 ? 4.191 -38.848 20.013 1.00 29.41 34 PRO B N 1
ATOM 3827 C CA . PRO B 1 34 ? 3.188 -37.779 20.052 1.00 32.47 34 PRO B CA 1
ATOM 3828 C C . PRO B 1 34 ? 2.045 -38.057 21.029 1.00 26.75 34 PRO B C 1
ATOM 3829 O O . PRO B 1 34 ? 1.278 -37.153 21.352 1.00 25.77 34 PRO B O 1
ATOM 3833 N N . THR B 1 35 ? 1.943 -39.299 21.496 1.00 25.73 35 THR B N 1
ATOM 3834 C CA . THR B 1 35 ? 0.927 -39.661 22.482 1.00 23.57 35 THR B CA 1
ATOM 3835 C C . THR B 1 35 ? 1.323 -39.333 23.927 1.00 27.54 35 THR B C 1
ATOM 3836 O O . THR B 1 35 ? 0.491 -39.413 24.824 1.00 21.55 35 THR B O 1
ATOM 3840 N N . LEU B 1 36 ? 2.576 -38.954 24.157 1.00 19.75 36 LEU B N 1
ATOM 3841 C CA . LEU B 1 36 ? 3.098 -38.888 25.521 1.00 15.64 36 LEU B CA 1
ATOM 3842 C C . LEU B 1 36 ? 3.519 -37.481 25.923 1.00 16.84 36 LEU B C 1
ATOM 3843 O O . LEU B 1 36 ? 4.409 -36.899 25.304 1.00 18.81 36 LEU B O 1
ATOM 3848 N N . LEU B 1 37 ? 2.888 -36.940 26.963 1.00 17.84 37 LEU B N 1
ATOM 3849 C CA . LEU B 1 37 ? 3.216 -35.598 27.451 1.00 15.12 37 LEU B CA 1
ATOM 3850 C C . LEU B 1 37 ? 4.604 -35.565 28.089 1.00 20.15 37 LEU B C 1
ATOM 3851 O O . LEU B 1 37 ? 5.511 -34.882 27.611 1.00 16.11 37 LEU B O 1
ATOM 3856 N N . PHE B 1 38 ? 4.756 -36.332 29.177 1.00 14.54 38 PHE B N 1
ATOM 3857 C CA . PHE B 1 38 ? 6.047 -36.491 29.832 1.00 14.19 38 PHE B CA 1
ATOM 3858 C C . PHE B 1 38 ? 6.248 -37.966 30.147 1.00 14.54 38 PHE B C 1
ATOM 3859 O O . PHE B 1 38 ? 5.289 -38.712 30.308 1.00 13.12 38 PHE B O 1
ATOM 3867 N N . THR B 1 39 ? 7.503 -38.374 30.246 1.00 12.15 39 THR B N 1
ATOM 3868 C CA . THR B 1 39 ? 7.828 -39.742 30.609 1.00 11.54 39 THR B CA 1
ATOM 3869 C C . THR B 1 39 ? 7.168 -40.080 31.942 1.00 10.82 39 THR B C 1
ATOM 3870 O O . THR B 1 39 ? 7.417 -39.419 32.950 1.00 13.67 39 THR B O 1
ATOM 3874 N N . ASN B 1 40 ? 6.311 -41.095 31.934 1.00 12.62 40 ASN B N 1
ATOM 3875 C CA . ASN B 1 40 ? 5.578 -41.476 33.137 1.00 15.68 40 ASN B CA 1
ATOM 3876 C C . ASN B 1 40 ? 5.910 -42.872 33.658 1.00 14.36 40 ASN B C 1
ATOM 3877 O O . ASN B 1 40 ? 5.360 -43.304 34.671 1.00 13.04 40 ASN B O 1
ATOM 3882 N N . ALA B 1 41 ? 6.801 -43.574 32.962 1.00 11.79 41 ALA B N 1
ATOM 3883 C CA . ALA B 1 41 ? 7.202 -44.919 33.375 1.00 12.65 41 ALA B CA 1
ATOM 3884 C C . ALA B 1 41 ? 8.538 -45.318 32.761 1.00 13.34 41 ALA B C 1
ATOM 3885 O O . ALA B 1 41 ? 8.901 -44.848 31.683 1.00 9.85 41 ALA B O 1
ATOM 3887 N N . GLY B 1 42 ? 9.262 -46.191 33.456 1.00 11.85 42 GLY B N 1
ATOM 3888 C CA . GLY B 1 42 ? 10.496 -46.760 32.923 1.00 12.14 42 GLY B CA 1
ATOM 3889 C C . GLY B 1 42 ? 10.322 -47.417 31.565 1.00 12.05 42 GLY B C 1
ATOM 3890 O O . GLY B 1 42 ? 11.235 -47.399 30.741 1.00 13.22 42 GLY B O 1
ATOM 3891 N N . MET B 1 43 ? 9.146 -47.989 31.315 1.00 11.23 43 MET B N 1
ATOM 3892 C CA . MET B 1 43 ? 8.920 -48.707 30.058 1.00 11.40 43 MET B CA 1
ATOM 3893 C C . MET B 1 43 ? 8.769 -47.811 28.826 1.00 12.02 43 MET B C 1
ATOM 3894 O O . MET B 1 43 ? 8.834 -48.307 27.701 1.00 12.55 43 MET B O 1
ATOM 3899 N N . ASN B 1 44 ? 8.570 -46.505 29.029 1.00 11.82 44 ASN B N 1
ATOM 3900 C CA . ASN B 1 44 ? 8.297 -45.600 27.903 1.00 10.11 44 ASN B CA 1
ATOM 3901 C C . ASN B 1 44 ? 9.338 -45.689 26.782 1.00 10.61 44 ASN B C 1
ATOM 3902 O O . ASN B 1 44 ? 8.984 -45.758 25.606 1.00 12.54 44 ASN B O 1
ATOM 3907 N N . GLN B 1 45 ? 10.619 -45.676 27.144 1.00 12.99 45 GLN B N 1
ATOM 3908 C CA . GLN B 1 45 ? 11.679 -45.680 26.135 1.00 13.28 45 GLN B CA 1
ATOM 3909 C C . GLN B 1 45 ? 11.839 -47.033 25.446 1.00 14.84 45 GLN B C 1
ATOM 3910 O O . GLN B 1 45 ? 12.588 -47.149 24.476 1.00 14.12 45 GLN B O 1
ATOM 3916 N N . PHE B 1 46 ? 11.133 -48.044 25.951 1.00 13.47 46 PHE B N 1
ATOM 3917 C CA . PHE B 1 46 ? 11.146 -49.381 25.360 1.00 14.54 46 PHE B CA 1
ATOM 3918 C C . PHE B 1 46 ? 9.810 -49.719 24.704 1.00 13.90 46 PHE B C 1
ATOM 3919 O O . PHE B 1 46 ? 9.564 -50.869 24.343 1.00 13.54 46 PHE B O 1
ATOM 3927 N N . LYS B 1 47 ? 8.951 -48.715 24.552 1.00 12.90 47 LYS B N 1
ATOM 3928 C CA . LYS B 1 47 ? 7.615 -48.921 24.005 1.00 14.84 47 LYS B CA 1
ATOM 3929 C C . LYS B 1 47 ? 7.650 -49.702 22.692 1.00 16.54 47 LYS B C 1
ATOM 3930 O O . LYS B 1 47 ? 6.941 -50.697 22.537 1.00 14.06 47 LYS B O 1
ATOM 3936 N N . ASP B 1 48 ? 8.486 -49.258 21.756 1.00 14.98 48 ASP B N 1
ATOM 3937 C CA . ASP B 1 48 ? 8.579 -49.907 20.447 1.00 15.55 48 ASP B CA 1
ATOM 3938 C C . ASP B 1 48 ? 9.214 -51.299 20.505 1.00 14.67 48 ASP B C 1
ATOM 3939 O O . ASP B 1 48 ? 8.987 -52.124 19.619 1.00 17.15 48 ASP B O 1
ATOM 3944 N N . VAL B 1 49 ? 10.009 -51.557 21.539 1.00 14.48 49 VAL B N 1
ATOM 3945 C CA . VAL B 1 49 ? 10.564 -52.891 21.742 1.00 14.63 49 VAL B CA 1
ATOM 3946 C C . VAL B 1 49 ? 9.443 -53.862 22.115 1.00 15.64 49 VAL B C 1
ATOM 3947 O O . VAL B 1 49 ? 9.362 -54.961 21.564 1.00 17.65 49 VAL B O 1
ATOM 3951 N N . PHE B 1 50 ? 8.569 -53.446 23.031 1.00 13.82 50 PHE B N 1
ATOM 3952 C CA . PHE B 1 50 ? 7.401 -54.251 23.398 1.00 16.69 50 PHE B CA 1
ATOM 3953 C C . PHE B 1 50 ? 6.462 -54.464 22.208 1.00 19.71 50 PHE B C 1
ATOM 3954 O O . PHE B 1 50 ? 5.841 -55.519 22.080 1.00 18.74 50 PHE B O 1
ATOM 3962 N N . LEU B 1 51 ? 6.358 -53.456 21.346 1.00 14.79 51 LEU B N 1
ATOM 3963 C CA . LEU B 1 51 ? 5.516 -53.542 20.152 1.00 15.19 51 LEU B CA 1
ATOM 3964 C C . LEU B 1 51 ? 6.142 -54.431 19.081 1.00 20.19 51 LEU B C 1
ATOM 3965 O O . LEU B 1 51 ? 5.471 -54.839 18.135 1.00 23.83 51 LEU B O 1
ATOM 3970 N N . GLY B 1 52 ? 7.432 -54.718 19.235 1.00 20.11 52 GLY B N 1
ATOM 3971 C CA . GLY B 1 52 ? 8.160 -55.558 18.291 1.00 24.92 52 GLY B CA 1
ATOM 3972 C C . GLY B 1 52 ? 8.618 -54.812 17.051 1.00 32.34 52 GLY B C 1
ATOM 3973 O O . GLY B 1 52 ? 8.882 -55.424 16.018 1.00 34.57 52 GLY B O 1
ATOM 3974 N N . LEU B 1 53 ? 8.709 -53.488 17.155 1.00 24.21 53 LEU B N 1
ATOM 3975 C CA . LEU B 1 53 ? 9.112 -52.638 16.032 1.00 26.90 53 LEU B CA 1
ATOM 3976 C C . LEU B 1 53 ? 10.577 -52.229 16.141 1.00 36.95 53 LEU B C 1
ATOM 3977 O O . LEU B 1 53 ? 11.207 -51.836 15.157 1.00 33.54 53 LEU B O 1
ATOM 3982 N N . ASP B 1 54 ? 11.104 -52.322 17.356 1.00 26.29 54 ASP B N 1
ATOM 3983 C CA . ASP B 1 54 ? 12.458 -51.902 17.671 1.00 26.36 54 ASP B CA 1
ATOM 3984 C C . ASP B 1 54 ? 13.147 -53.099 18.300 1.00 33.68 54 ASP B C 1
ATOM 3985 O O . ASP B 1 54 ?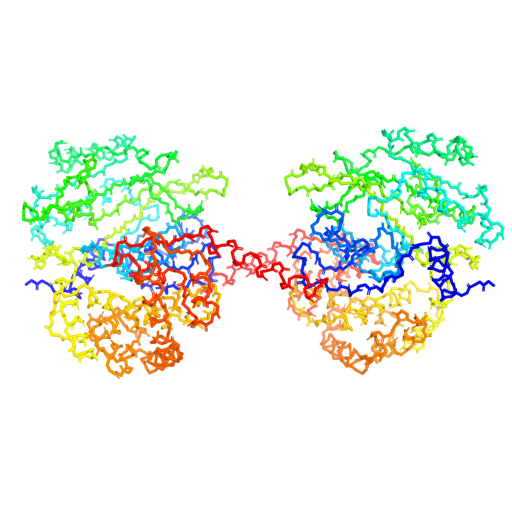 12.641 -53.660 19.267 1.00 30.60 54 ASP B O 1
ATOM 3990 N N . LYS B 1 55 ? 14.283 -53.515 17.754 1.00 36.82 55 LYS B N 1
ATOM 3991 C CA . LYS B 1 55 ? 15.017 -54.594 18.402 1.00 37.50 55 LYS B CA 1
ATOM 3992 C C . LYS B 1 55 ? 16.362 -54.137 18.944 1.00 28.52 55 LYS B C 1
ATOM 3993 O O . LYS B 1 55 ? 17.068 -53.339 18.327 1.00 33.06 55 LYS B O 1
ATOM 3999 N N . ARG B 1 56 ? 16.687 -54.635 20.129 1.00 22.06 56 ARG B N 1
ATOM 4000 C CA . ARG B 1 56 ? 17.917 -54.278 20.807 1.00 20.50 56 ARG B CA 1
ATOM 4001 C C . ARG B 1 56 ? 18.822 -55.498 20.807 1.00 21.19 56 ARG B C 1
ATOM 4002 O O . ARG B 1 56 ? 18.357 -56.619 20.588 1.00 20.46 56 ARG B O 1
ATOM 4010 N N . ASN B 1 57 ? 20.110 -55.285 21.055 1.00 21.44 57 ASN B N 1
ATOM 4011 C CA . ASN B 1 57 ? 21.062 -56.389 21.125 1.00 21.56 57 ASN B CA 1
ATOM 4012 C C . ASN B 1 57 ? 20.927 -57.173 22.429 1.00 25.25 57 ASN B C 1
ATOM 4013 O O . ASN B 1 57 ? 21.575 -58.202 22.614 1.00 25.80 57 ASN B O 1
ATOM 4018 N N . TYR B 1 58 ? 20.086 -56.672 23.329 1.00 19.30 58 TYR B N 1
ATOM 4019 C CA . TYR B 1 58 ? 19.816 -57.334 24.602 1.00 16.83 58 TYR B CA 1
ATOM 4020 C C . TYR B 1 58 ? 18.332 -57.665 24.701 1.00 18.29 58 TYR B C 1
ATOM 4021 O O . TYR B 1 58 ? 17.495 -56.960 24.131 1.00 15.50 58 TYR B O 1
ATOM 4030 N N . SER B 1 59 ? 18.007 -58.735 25.421 1.00 16.28 59 SER B N 1
ATOM 4031 C CA . SER B 1 59 ? 16.617 -59.164 25.567 1.00 17.61 59 SER B CA 1
ATOM 4032 C C . SER B 1 59 ? 16.098 -58.920 26.986 1.00 16.65 59 SER B C 1
ATOM 4033 O O . SER B 1 59 ? 14.943 -59.220 27.295 1.00 14.07 59 SER B O 1
ATOM 4036 N N . ARG B 1 60 ? 16.966 -58.391 27.844 1.00 14.20 60 ARG B N 1
ATOM 4037 C CA . ARG B 1 60 ? 16.589 -58.027 29.208 1.00 12.69 60 ARG B CA 1
ATOM 4038 C C . ARG B 1 60 ? 17.364 -56.788 29.650 1.00 14.29 60 ARG B C 1
ATOM 4039 O O . ARG B 1 60 ? 18.538 -56.626 29.315 1.00 14.54 60 ARG B O 1
ATOM 4047 N N . ALA B 1 61 ? 16.701 -55.909 30.393 1.00 14.34 61 ALA B N 1
ATOM 4048 C CA . ALA B 1 61 ? 17.298 -54.628 30.746 1.00 12.50 61 ALA B CA 1
ATOM 4049 C C . ALA B 1 61 ? 16.816 -54.127 32.104 1.00 13.01 61 ALA B C 1
ATOM 4050 O O . ALA B 1 61 ? 15.830 -54.625 32.650 1.00 13.47 61 ALA B O 1
ATOM 4052 N N . THR B 1 62 ? 17.530 -53.144 32.645 1.00 12.74 62 THR B N 1
ATOM 4053 C CA . THR B 1 62 ? 17.192 -52.553 33.933 1.00 11.98 62 THR B CA 1
ATOM 4054 C C . THR B 1 62 ? 17.551 -51.062 33.922 1.00 15.94 62 THR B C 1
ATOM 4055 O O . THR B 1 62 ? 18.585 -50.669 33.378 1.00 13.43 62 THR B O 1
ATOM 4059 N N . THR B 1 63 ? 16.677 -50.236 34.493 1.00 14.24 63 THR B N 1
ATOM 4060 C CA . THR B 1 63 ? 16.894 -48.788 34.523 1.00 13.56 63 THR B CA 1
ATOM 4061 C C . THR B 1 63 ? 16.368 -48.174 35.813 1.00 13.82 63 THR B C 1
ATOM 4062 O O . THR B 1 63 ? 15.523 -48.756 36.485 1.00 10.90 63 THR B O 1
ATOM 4066 N N . SER B 1 64 ? 16.878 -46.991 36.148 1.00 11.86 64 SER B N 1
ATOM 4067 C CA . SER B 1 64 ? 16.245 -46.129 37.139 1.00 10.00 64 SER B CA 1
ATOM 4068 C C . SER B 1 64 ? 15.775 -44.885 36.397 1.00 12.72 64 SER B C 1
ATOM 4069 O O . SER B 1 64 ? 16.576 -44.010 36.055 1.00 13.46 64 SER B O 1
ATOM 4072 N N . GLN B 1 65 ? 14.476 -44.823 36.135 1.00 10.46 65 GLN B N 1
ATOM 4073 C CA . GLN B 1 65 ? 13.924 -43.840 35.213 1.00 15.99 65 GLN B CA 1
ATOM 4074 C C . GLN B 1 65 ? 13.323 -42.648 35.941 1.00 12.97 65 GLN B C 1
ATOM 4075 O O . GLN B 1 65 ? 12.490 -42.821 36.829 1.00 12.56 65 GLN B O 1
ATOM 4081 N N . ARG B 1 66 ? 13.730 -41.438 35.566 1.00 9.95 66 ARG B N 1
ATOM 4082 C CA . ARG B 1 66 ? 13.045 -40.257 36.086 1.00 11.41 66 ARG B CA 1
ATOM 4083 C C . ARG B 1 66 ? 11.681 -40.101 35.416 1.00 10.41 66 ARG B C 1
ATOM 4084 O O . ARG B 1 66 ? 11.559 -40.170 34.189 1.00 11.87 66 ARG B O 1
ATOM 4092 N N . CYS B 1 67 ? 10.652 -39.918 36.238 1.00 10.55 67 CYS B N 1
ATOM 4093 C CA . CYS B 1 67 ? 9.283 -39.818 35.752 1.00 10.77 67 CYS B CA 1
ATOM 4094 C C . CYS B 1 67 ? 8.613 -38.554 36.273 1.00 13.00 67 CYS B C 1
ATOM 4095 O O . CYS B 1 67 ? 8.921 -38.085 37.371 1.00 12.67 67 CYS B O 1
ATOM 4098 N N . VAL B 1 68 ? 7.697 -38.010 35.479 1.00 12.00 68 VAL B N 1
ATOM 4099 C CA . VAL B 1 68 ? 6.792 -36.968 35.955 1.00 12.00 68 VAL B CA 1
ATOM 4100 C C . VAL B 1 68 ? 5.354 -37.389 35.663 1.00 10.73 68 VAL B C 1
ATOM 4101 O O . VAL B 1 68 ? 5.004 -37.719 34.529 1.00 13.54 68 VAL B O 1
ATOM 4105 N N . ARG B 1 69 ? 4.534 -37.419 36.707 1.00 11.83 69 ARG B N 1
ATOM 4106 C CA . ARG B 1 69 ? 3.121 -37.725 36.552 1.00 12.67 69 ARG B CA 1
ATOM 4107 C C . ARG B 1 69 ? 2.295 -36.509 36.958 1.00 16.05 69 ARG B C 1
ATOM 4108 O O . ARG B 1 69 ? 1.853 -36.393 38.101 1.00 14.39 69 ARG B O 1
ATOM 4116 N N . ALA B 1 70 ? 2.111 -35.596 36.007 1.00 16.72 70 ALA B N 1
ATOM 4117 C CA . ALA B 1 70 ? 1.446 -34.324 36.274 1.00 20.98 70 ALA B CA 1
ATOM 4118 C C . ALA B 1 70 ? 0.517 -33.957 35.128 1.00 22.63 70 ALA B C 1
ATOM 4119 O O . ALA B 1 70 ? 0.170 -32.792 34.939 1.00 20.95 70 ALA B O 1
ATOM 4121 N N . GLY B 1 71 ? 0.115 -34.965 34.366 1.00 18.47 71 GLY B N 1
ATOM 4122 C CA . GLY B 1 71 ? -0.758 -34.763 33.223 1.00 20.14 71 GLY B CA 1
ATOM 4123 C C . GLY B 1 71 ? -0.842 -36.035 32.414 1.00 24.08 71 GLY B C 1
ATOM 4124 O O . GLY B 1 71 ? -0.079 -36.976 32.641 1.00 25.30 71 GLY B O 1
ATOM 4125 N N . GLY B 1 72 ? -1.772 -36.068 31.468 1.00 25.14 72 GLY B N 1
ATOM 4126 C CA . GLY B 1 72 ? -1.963 -37.241 30.633 1.00 26.09 72 GLY B CA 1
ATOM 4127 C C . GLY B 1 72 ? -2.639 -38.379 31.376 1.00 24.59 72 GLY B C 1
ATOM 4128 O O . GLY B 1 72 ? -3.540 -38.162 32.186 1.00 24.27 72 GLY B O 1
ATOM 4129 N N . LYS B 1 73 ? -2.182 -39.596 31.107 1.00 27.34 73 LYS B N 1
ATOM 4130 C CA . LYS B 1 73 ? -2.808 -40.806 31.632 1.00 29.21 73 LYS B CA 1
ATOM 4131 C C . LYS B 1 73 ? -2.629 -40.944 33.142 1.00 26.91 73 LYS B C 1
ATOM 4132 O O . LYS B 1 73 ? -3.557 -41.316 33.860 1.00 22.39 73 LYS B O 1
ATOM 4138 N N . HIS B 1 74 ? -1.423 -40.646 33.614 1.00 20.40 74 HIS B N 1
ATOM 4139 C CA . HIS B 1 74 ? -1.079 -40.809 35.019 1.00 22.49 74 HIS B CA 1
ATOM 4140 C C . HIS B 1 74 ? -0.693 -39.458 35.607 1.00 23.72 74 HIS B C 1
ATOM 4141 O O . HIS B 1 74 ? 0.373 -38.923 35.310 1.00 21.76 74 HIS B O 1
ATOM 4148 N N . ASN B 1 75 ? -1.576 -38.910 36.435 1.00 17.83 75 ASN B N 1
ATOM 4149 C CA . ASN B 1 75 ? -1.431 -37.551 36.939 1.00 20.00 75 ASN B CA 1
ATOM 4150 C C . ASN B 1 75 ? -1.676 -37.480 38.444 1.00 18.27 75 ASN B C 1
ATOM 4151 O O . ASN B 1 75 ? -2.813 -37.594 38.898 1.00 18.99 75 ASN B O 1
ATOM 4156 N N . ASP B 1 76 ? -0.608 -37.274 39.210 1.00 16.34 76 ASP B N 1
ATOM 4157 C CA . ASP B 1 76 ? -0.699 -37.266 40.668 1.00 14.01 76 ASP B CA 1
ATOM 4158 C C . ASP B 1 76 ? -0.457 -35.894 41.288 1.00 14.84 76 ASP B C 1
ATOM 4159 O O . ASP B 1 76 ? -0.239 -35.778 42.493 1.00 14.42 76 ASP B O 1
ATOM 4164 N N . LEU B 1 77 ? -0.503 -34.855 40.463 1.00 16.32 77 LEU B N 1
ATOM 4165 C CA . LEU B 1 77 ? -0.258 -33.494 40.932 1.00 13.92 77 LEU B CA 1
ATOM 4166 C C . LEU B 1 77 ? -1.119 -33.120 42.139 1.00 14.42 77 LEU B C 1
ATOM 4167 O O . LEU B 1 77 ? -0.622 -32.550 43.111 1.00 15.23 77 LEU B O 1
ATOM 4172 N N . GLU B 1 78 ? -2.408 -33.442 42.075 1.00 14.97 78 GLU B N 1
ATOM 4173 C CA . GLU B 1 78 ? -3.342 -33.040 43.127 1.00 20.73 78 GLU B CA 1
ATOM 4174 C C . GLU B 1 78 ? -3.227 -33.900 44.389 1.00 22.31 78 GLU B C 1
ATOM 4175 O O . GLU B 1 78 ? -3.832 -33.587 45.417 1.00 22.57 78 GLU B O 1
ATOM 4181 N N . ASN B 1 79 ? -2.444 -34.976 44.306 1.00 20.83 79 ASN B N 1
ATOM 4182 C CA . ASN B 1 79 ? -2.157 -35.824 45.466 1.00 21.31 79 ASN B CA 1
ATOM 4183 C C . ASN B 1 79 ? -0.993 -35.293 46.304 1.00 19.35 79 ASN B C 1
ATOM 4184 O O . ASN B 1 79 ? -0.869 -35.618 47.484 1.00 19.13 79 ASN B O 1
ATOM 4189 N N . VAL B 1 80 ? -0.135 -34.485 45.687 1.00 15.60 80 VAL B N 1
ATOM 4190 C CA . VAL B 1 80 ? 1.088 -34.023 46.337 1.00 16.66 80 VAL B CA 1
ATOM 4191 C C . VAL B 1 80 ? 0.776 -33.170 47.568 1.00 21.69 80 VAL B C 1
ATOM 4192 O O . VAL B 1 80 ? -0.025 -32.237 47.501 1.00 19.52 80 VAL B O 1
ATOM 4196 N N . GLY B 1 81 ? 1.398 -33.513 48.693 1.00 17.74 81 GLY B N 1
ATOM 4197 C CA . GLY B 1 81 ? 1.168 -32.803 49.948 1.00 18.27 81 GLY B CA 1
ATOM 4198 C C . GLY B 1 81 ? 0.026 -33.387 50.759 1.00 21.19 81 GLY B C 1
ATOM 4199 O O . GLY B 1 81 ? -0.125 -33.073 51.941 1.00 24.82 81 GLY B O 1
ATOM 4200 N N . TYR B 1 82 ? -0.780 -34.236 50.126 1.00 23.87 82 TYR B N 1
ATOM 4201 C CA . TYR B 1 82 ? -1.940 -34.837 50.786 1.00 21.76 82 TYR B CA 1
ATOM 4202 C C . TYR B 1 82 ? -1.727 -36.305 51.153 1.00 26.45 82 TYR B C 1
ATOM 4203 O O . TYR B 1 82 ? -2.476 -36.866 51.957 1.00 23.46 82 TYR B O 1
ATOM 4212 N N . THR B 1 83 ? -0.722 -36.932 50.548 1.00 21.64 83 THR B N 1
ATOM 4213 C CA . THR B 1 83 ? -0.333 -38.287 50.935 1.00 20.65 83 THR B CA 1
ATOM 4214 C C . THR B 1 83 ? 1.168 -38.345 51.164 1.00 20.31 83 THR B C 1
ATOM 4215 O O . THR B 1 83 ? 1.910 -37.455 50.744 1.00 19.86 83 THR B O 1
ATOM 4219 N N . ALA B 1 84 ? 1.616 -39.410 51.817 1.00 17.08 84 ALA B N 1
ATOM 4220 C CA . ALA B 1 84 ? 3.030 -39.584 52.092 1.00 21.65 84 ALA B CA 1
ATOM 4221 C C . ALA B 1 84 ? 3.733 -40.320 50.952 1.00 18.53 84 ALA B C 1
ATOM 4222 O O . ALA B 1 84 ? 4.930 -40.595 51.034 1.00 19.73 84 ALA B O 1
ATOM 4224 N N . ARG B 1 85 ? 2.992 -40.624 49.888 1.00 17.52 85 ARG B N 1
ATOM 4225 C CA . ARG B 1 85 ? 3.486 -41.542 48.858 1.00 18.72 85 ARG B CA 1
ATOM 4226 C C . ARG B 1 85 ? 3.461 -41.019 47.419 1.00 18.29 85 ARG B C 1
ATOM 4227 O O . ARG B 1 85 ? 4.006 -41.665 46.524 1.00 16.75 85 ARG B O 1
ATOM 4235 N N . HIS B 1 86 ? 2.828 -39.870 47.190 1.00 17.23 86 HIS B N 1
ATOM 4236 C CA . HIS B 1 86 ? 2.676 -39.339 45.828 1.00 16.44 86 HIS B CA 1
ATOM 4237 C C . HIS B 1 86 ? 3.589 -38.153 45.533 1.00 16.68 86 HIS B C 1
ATOM 4238 O O . HIS B 1 86 ? 3.655 -37.205 46.317 1.00 15.30 86 HIS B O 1
ATOM 4245 N N . HIS B 1 87 ? 4.266 -38.205 44.386 1.00 15.44 87 HIS B N 1
ATOM 4246 C CA . HIS B 1 87 ? 5.057 -37.082 43.887 1.00 14.49 87 HIS B CA 1
ATOM 4247 C C . HIS B 1 87 ? 4.639 -36.719 42.466 1.00 13.27 87 HIS B C 1
ATOM 4248 O O . HIS B 1 87 ? 3.952 -37.493 41.792 1.00 14.08 87 HIS B O 1
ATOM 4255 N N . THR B 1 88 ? 5.066 -35.545 42.003 1.00 13.83 88 THR B N 1
ATOM 4256 C CA . THR B 1 88 ? 5.032 -35.257 40.572 1.00 12.92 88 THR B CA 1
ATOM 4257 C C . THR B 1 88 ? 6.245 -35.921 39.925 1.00 13.60 88 THR B C 1
ATOM 4258 O O . THR B 1 88 ? 6.102 -36.744 39.024 1.00 18.57 88 THR B O 1
ATOM 4262 N N . PHE B 1 89 ? 7.434 -35.575 40.412 1.00 13.20 89 PHE B N 1
ATOM 4263 C CA . PHE B 1 89 ? 8.677 -36.181 39.940 1.00 11.24 89 PHE B CA 1
ATOM 4264 C C . PHE B 1 89 ? 9.077 -37.331 40.861 1.00 13.34 89 PHE B C 1
ATOM 4265 O O . PHE B 1 89 ? 9.074 -37.183 42.082 1.00 13.12 89 PHE B O 1
ATOM 4273 N N . PHE B 1 90 ? 9.425 -38.472 40.275 1.00 14.57 90 PHE B N 1
ATOM 4274 C CA . PHE B 1 90 ? 9.954 -39.592 41.054 1.00 13.23 90 PHE B CA 1
ATOM 4275 C C . PHE B 1 90 ? 10.773 -40.529 40.174 1.00 15.01 90 PHE B C 1
ATOM 4276 O O . PHE B 1 90 ? 10.691 -40.474 38.945 1.00 15.29 90 PHE B O 1
ATOM 4284 N N . GLU B 1 91 ? 11.567 -41.386 40.805 1.00 9.67 91 GLU B N 1
ATOM 4285 C CA . GLU B 1 91 ? 12.334 -42.376 40.062 1.00 12.65 91 GLU B CA 1
ATOM 4286 C C . GLU B 1 91 ? 11.675 -43.737 40.149 1.00 13.30 91 GLU B C 1
ATOM 4287 O O . GLU B 1 91 ? 11.256 -44.176 41.225 1.00 13.02 91 GLU B O 1
ATOM 4293 N N . MET B 1 92 ? 11.602 -44.399 39.003 1.00 12.32 92 MET B N 1
ATOM 4294 C CA . MET B 1 92 ? 10.991 -45.707 38.902 1.00 12.84 92 MET B CA 1
ATOM 4295 C C . MET B 1 92 ? 12.067 -46.743 38.575 1.00 17.50 92 MET B C 1
ATOM 4296 O O . MET B 1 92 ? 12.715 -46.676 37.528 1.00 15.15 92 MET B O 1
ATOM 4301 N N . LEU B 1 93 ? 12.267 -47.683 39.494 1.00 10.34 93 LEU B N 1
ATOM 4302 C CA . LEU B 1 93 ? 13.243 -48.757 39.317 1.00 11.55 93 LEU B CA 1
ATOM 4303 C C . LEU B 1 93 ? 12.598 -49.896 38.547 1.00 15.77 93 LEU B C 1
ATOM 4304 O O . LEU B 1 93 ? 11.551 -50.406 38.947 1.00 14.82 93 LEU B O 1
ATOM 4309 N N . GLY B 1 94 ? 13.213 -50.307 37.444 1.00 10.66 94 GLY B N 1
ATOM 4310 C CA . GLY B 1 94 ? 12.582 -51.308 36.599 1.00 10.53 94 GLY B CA 1
ATOM 4311 C C . GLY B 1 94 ? 13.496 -52.385 36.053 1.00 12.29 94 GLY B C 1
ATOM 4312 O O . GLY B 1 94 ? 14.674 -52.142 35.799 1.00 12.93 94 GLY B O 1
ATOM 4313 N N . ASN B 1 95 ? 12.944 -53.586 35.893 1.00 11.89 95 ASN B N 1
ATOM 4314 C CA . ASN B 1 95 ? 13.559 -54.608 35.055 1.00 11.49 95 ASN B CA 1
ATOM 4315 C C . ASN B 1 95 ? 12.607 -55.000 33.928 1.00 13.13 95 ASN B C 1
ATOM 4316 O O . ASN B 1 95 ? 11.384 -54.968 34.092 1.00 13.27 95 ASN B O 1
ATOM 4321 N N . PHE B 1 96 ? 13.174 -55.354 32.780 1.00 13.19 96 PHE B N 1
ATOM 4322 C CA . PHE B 1 96 ? 12.381 -55.563 31.579 1.00 11.66 96 PHE B CA 1
ATOM 4323 C C . PHE B 1 96 ? 12.806 -56.839 30.864 1.00 11.12 96 PHE B C 1
ATOM 4324 O O . PHE B 1 96 ? 13.997 -57.145 30.768 1.00 12.04 96 PHE B O 1
ATOM 4332 N N . SER B 1 97 ? 11.815 -57.593 30.397 1.00 10.90 97 SER B N 1
ATOM 4333 C CA . SER B 1 97 ? 12.050 -58.791 29.606 1.00 13.95 97 SER B CA 1
ATOM 4334 C C . SER B 1 97 ? 11.378 -58.635 28.252 1.00 14.20 97 SER B C 1
ATOM 4335 O O . SER B 1 97 ? 10.157 -58.536 28.157 1.00 15.32 97 SER B O 1
ATOM 4338 N N . PHE B 1 98 ? 12.202 -58.596 27.212 1.00 11.52 98 PHE B N 1
ATOM 4339 C CA . PHE B 1 98 ? 11.732 -58.466 25.848 1.00 11.23 98 PHE B CA 1
ATOM 4340 C C . PHE B 1 98 ? 11.676 -59.847 25.197 1.00 17.62 98 PHE B C 1
ATOM 4341 O O . PHE B 1 98 ? 12.594 -60.262 24.488 1.00 15.76 98 PHE B O 1
ATOM 4349 N N . GLY B 1 99 ? 10.588 -60.562 25.462 1.00 18.37 99 GLY B N 1
ATOM 4350 C CA . GLY B 1 99 ? 10.437 -61.928 24.976 1.00 18.54 99 GLY B CA 1
ATOM 4351 C C . GLY B 1 99 ? 11.523 -62.835 25.518 1.00 19.20 99 GLY B C 1
ATOM 4352 O O . GLY B 1 99 ? 11.995 -63.730 24.819 1.00 22.84 99 GLY B O 1
ATOM 4353 N N . ASP B 1 100 ? 11.928 -62.595 26.762 1.00 14.07 100 ASP B N 1
ATOM 4354 C CA . ASP B 1 100 ? 12.991 -63.367 27.393 1.00 18.01 100 ASP B CA 1
ATOM 4355 C C . ASP B 1 100 ? 12.340 -64.328 28.395 1.00 18.55 100 ASP B C 1
ATOM 4356 O O . ASP B 1 100 ? 11.850 -65.382 28.001 1.00 23.31 100 ASP B O 1
ATOM 4361 N N . TYR B 1 101 ? 12.320 -63.966 29.675 1.00 13.13 101 TYR B N 1
ATOM 4362 C CA . TYR B 1 101 ? 11.578 -64.739 30.678 1.00 14.53 101 TYR B CA 1
ATOM 4363 C C . TYR B 1 101 ? 10.191 -64.125 30.885 1.00 19.49 101 TYR B C 1
ATOM 4364 O O . TYR B 1 101 ? 9.896 -63.055 30.354 1.00 18.48 101 TYR B O 1
ATOM 4373 N N . PHE B 1 102 ? 9.334 -64.807 31.642 1.00 13.96 102 PHE B N 1
ATOM 4374 C CA . PHE B 1 102 ? 7.957 -64.341 31.819 1.00 16.19 102 PHE B CA 1
ATOM 4375 C C . PHE B 1 102 ? 7.499 -64.372 33.287 1.00 17.06 102 PHE B C 1
ATOM 4376 O O . PHE B 1 102 ? 8.246 -63.967 34.175 1.00 14.91 102 PHE B O 1
ATOM 4384 N N . LYS B 1 103 ? 6.280 -64.842 33.541 1.00 13.67 103 LYS B N 1
ATOM 4385 C CA . LYS B 1 103 ? 5.635 -64.633 34.845 1.00 13.35 103 LYS B CA 1
ATOM 4386 C C . LYS B 1 103 ? 6.408 -65.152 36.047 1.00 16.38 103 LYS B C 1
ATOM 4387 O O . LYS B 1 103 ? 6.655 -64.413 36.998 1.00 13.58 103 LYS B O 1
ATOM 4393 N N . LEU B 1 104 ? 6.764 -66.432 36.021 1.00 12.92 104 LEU B N 1
ATOM 4394 C CA . LEU B 1 104 ? 7.374 -67.039 37.198 1.00 13.83 104 LEU B CA 1
ATOM 4395 C C . LEU B 1 104 ? 8.698 -66.366 37.543 1.00 14.76 104 LEU B C 1
ATOM 4396 O O . LEU B 1 104 ? 8.902 -65.948 38.676 1.00 13.17 104 LEU B O 1
ATOM 4401 N N . ASP B 1 105 ? 9.585 -66.229 36.565 1.00 13.23 105 ASP B N 1
ATOM 4402 C CA . ASP B 1 105 ? 10.894 -65.643 36.845 1.00 11.60 105 ASP B CA 1
ATOM 4403 C C . ASP B 1 105 ? 10.855 -64.155 37.199 1.00 14.42 105 ASP B C 1
ATOM 4404 O O . ASP B 1 105 ? 11.686 -63.683 37.970 1.00 11.93 105 ASP B O 1
ATOM 4409 N N . ALA B 1 106 ? 9.884 -63.424 36.659 1.00 12.16 106 ALA B N 1
ATOM 4410 C CA . ALA B 1 106 ? 9.704 -62.022 37.039 1.00 11.96 106 ALA B CA 1
ATOM 4411 C C . ALA B 1 106 ? 9.347 -61.915 38.522 1.00 14.97 106 ALA B C 1
ATOM 4412 O O . ALA B 1 106 ? 9.904 -61.094 39.260 1.00 10.52 106 ALA B O 1
ATOM 4414 N N . ILE B 1 107 ? 8.412 -62.753 38.954 1.00 11.55 107 ILE B N 1
ATOM 4415 C CA . ILE B 1 107 ? 7.995 -62.766 40.350 1.00 14.16 107 ILE B CA 1
ATOM 4416 C C . ILE B 1 107 ? 9.141 -63.206 41.259 1.00 11.91 107 ILE B C 1
ATOM 4417 O O . ILE B 1 107 ? 9.372 -62.609 42.310 1.00 12.50 107 ILE B O 1
ATOM 4422 N N . LEU B 1 108 ? 9.879 -64.230 40.838 1.00 13.24 108 LEU B N 1
ATOM 4423 C CA . LEU B 1 108 ? 10.992 -64.733 41.642 1.00 13.96 108 LEU B CA 1
ATOM 4424 C C . LEU B 1 108 ? 12.110 -63.699 41.817 1.00 14.40 108 LEU B C 1
ATOM 4425 O O . LEU B 1 108 ? 12.620 -63.527 42.922 1.00 13.25 108 LEU B O 1
ATOM 4430 N N . PHE B 1 109 ? 12.490 -63.020 40.734 1.00 11.61 109 PHE B N 1
ATOM 4431 C CA . PHE B 1 109 ? 13.508 -61.969 40.816 1.00 11.36 109 PHE B CA 1
ATOM 4432 C C . PHE B 1 109 ? 13.106 -60.915 41.843 1.00 12.05 109 PHE B C 1
ATOM 4433 O O . PHE B 1 109 ? 13.918 -60.494 42.672 1.00 12.51 109 PHE B O 1
ATOM 4441 N N . ALA B 1 110 ? 11.850 -60.479 41.767 1.00 12.23 110 ALA B N 1
ATOM 4442 C CA . ALA B 1 110 ? 11.346 -59.423 42.640 1.00 12.49 110 ALA B CA 1
ATOM 4443 C C . ALA B 1 110 ? 11.349 -59.866 44.098 1.00 14.69 110 ALA B C 1
ATOM 4444 O O . ALA B 1 110 ? 11.832 -59.144 44.975 1.00 11.84 110 ALA B O 1
ATOM 4446 N N . TRP B 1 111 ? 10.813 -61.059 44.345 1.00 12.17 111 TRP B N 1
ATOM 4447 C CA . TRP B 1 111 ? 10.761 -61.616 45.696 1.00 15.08 111 TRP B CA 1
ATOM 4448 C C . TRP B 1 111 ? 12.165 -61.797 46.269 1.00 14.19 111 TRP B C 1
ATOM 4449 O O . TRP B 1 111 ? 12.411 -61.491 47.438 1.00 13.41 111 TRP B O 1
ATOM 4460 N N . LEU B 1 112 ? 13.084 -62.286 45.442 1.00 15.03 112 LEU B N 1
ATOM 4461 C CA . LEU B 1 112 ? 14.467 -62.494 45.877 1.00 14.63 112 LEU B CA 1
ATOM 4462 C C . LEU B 1 112 ? 15.136 -61.183 46.295 1.00 15.21 112 LEU B C 1
ATOM 4463 O O . LEU B 1 112 ? 15.738 -61.097 47.369 1.00 13.93 112 LEU B O 1
ATOM 4468 N N . LEU B 1 113 ? 15.030 -60.157 45.455 1.00 14.52 113 LEU B N 1
ATOM 4469 C CA . LEU B 1 113 ? 15.637 -58.869 45.784 1.00 14.46 113 LEU B CA 1
ATOM 4470 C C . LEU B 1 113 ? 15.037 -58.285 47.059 1.00 10.50 113 LEU B C 1
ATOM 4471 O O . LEU B 1 113 ? 15.757 -57.770 47.913 1.00 11.97 113 LEU B O 1
ATOM 4476 N N . LEU B 1 114 ? 13.717 -58.369 47.188 1.00 11.49 114 LEU B N 1
ATOM 4477 C CA . LEU B 1 114 ? 13.035 -57.772 48.332 1.00 12.64 114 LEU B CA 1
ATOM 4478 C C . LEU B 1 114 ? 13.305 -58.498 49.648 1.00 14.65 114 LEU B C 1
ATOM 4479 O O . LEU B 1 114 ? 13.508 -57.858 50.679 1.00 12.95 114 LEU B O 1
ATOM 4484 N N . THR B 1 115 ? 13.305 -59.829 49.612 1.00 12.88 115 THR B N 1
ATOM 4485 C CA . THR B 1 115 ? 13.257 -60.606 50.857 1.00 12.28 115 THR B CA 1
ATOM 4486 C C . THR B 1 115 ? 14.494 -61.432 51.207 1.00 16.15 115 THR B C 1
ATOM 4487 O O . THR B 1 115 ? 14.598 -61.927 52.330 1.00 18.24 115 THR B O 1
ATOM 4491 N N . SER B 1 116 ? 15.421 -61.598 50.270 1.00 14.89 116 SER B N 1
ATOM 4492 C CA . SER B 1 116 ? 16.607 -62.417 50.546 1.00 22.12 116 SER B CA 1
ATOM 4493 C C . SER B 1 116 ? 17.510 -61.776 51.596 1.00 21.10 116 SER B C 1
ATOM 4494 O O . SER B 1 116 ? 17.711 -60.561 51.589 1.00 18.03 116 SER B O 1
ATOM 4497 N N . GLU B 1 117 ? 18.053 -62.601 52.493 1.00 17.57 117 GLU B N 1
ATOM 4498 C CA . GLU B 1 117 ? 19.005 -62.136 53.505 1.00 17.24 117 GLU B CA 1
ATOM 4499 C C . GLU B 1 117 ? 20.221 -61.512 52.826 1.00 19.30 117 GLU B C 1
ATOM 4500 O O . GLU B 1 117 ? 20.907 -60.670 53.405 1.00 19.98 117 GLU B O 1
ATOM 4506 N N . LYS B 1 118 ? 20.478 -61.946 51.592 1.00 18.73 118 LYS B N 1
ATOM 4507 C CA . LYS B 1 118 ? 21.598 -61.435 50.793 1.00 21.33 118 LYS B CA 1
ATOM 4508 C C . LYS B 1 118 ? 21.318 -60.045 50.216 1.00 29.97 118 LYS B C 1
ATOM 4509 O O . LYS B 1 118 ? 22.245 -59.325 49.846 1.00 22.84 118 LYS B O 1
ATOM 4515 N N . TRP B 1 119 ? 20.043 -59.674 50.132 1.00 19.39 119 TRP B N 1
ATOM 4516 C CA . TRP B 1 119 ? 19.691 -58.409 49.497 1.00 20.49 119 TRP B CA 1
ATOM 4517 C C . TRP B 1 119 ? 18.938 -57.465 50.427 1.00 20.86 119 TRP B C 1
ATOM 4518 O O . TRP B 1 119 ? 19.467 -57.076 51.465 1.00 18.82 119 TRP B O 1
ATOM 4529 N N . PHE B 1 120 ? 17.713 -57.087 50.062 1.00 15.96 120 PHE B N 1
ATOM 4530 C CA . PHE B 1 120 ? 16.976 -56.094 50.858 1.00 15.32 120 PHE B CA 1
ATOM 4531 C C . PHE B 1 120 ? 16.474 -56.635 52.194 1.00 16.15 120 PHE B C 1
ATOM 4532 O O . PHE B 1 120 ? 16.243 -55.871 53.127 1.00 15.05 120 PHE B O 1
ATOM 4540 N N . ALA B 1 121 ? 16.288 -57.952 52.265 1.00 16.95 121 ALA B N 1
ATOM 4541 C CA . ALA B 1 121 ? 15.992 -58.620 53.526 1.00 19.39 121 ALA B CA 1
ATOM 4542 C C . ALA B 1 121 ? 14.766 -58.062 54.237 1.00 21.28 121 ALA B C 1
ATOM 4543 O O . ALA B 1 121 ? 14.768 -57.936 55.458 1.00 18.88 121 ALA B O 1
ATOM 4545 N N . LEU B 1 122 ? 13.727 -57.722 53.478 1.00 14.90 122 LEU B N 1
ATOM 4546 C CA . LEU B 1 122 ? 12.488 -57.221 54.070 1.00 15.20 122 LEU B CA 1
ATOM 4547 C C . LEU B 1 122 ? 11.742 -58.343 54.783 1.00 15.24 122 LEU B C 1
ATOM 4548 O O . LEU B 1 122 ? 11.771 -59.492 54.337 1.00 18.03 122 LEU B O 1
ATOM 4553 N N . PRO B 1 123 ? 11.058 -58.013 55.888 1.00 15.52 123 PRO B N 1
ATOM 4554 C CA . PRO B 1 123 ? 10.246 -59.007 56.595 1.00 19.54 123 PRO B CA 1
ATOM 4555 C C . PRO B 1 123 ? 9.128 -59.537 55.697 1.00 19.23 123 PRO B C 1
ATOM 4556 O O . PRO B 1 123 ? 8.228 -58.783 55.329 1.00 17.48 123 PRO B O 1
ATOM 4560 N N . LYS B 1 124 ? 9.192 -60.821 55.347 1.00 20.09 124 LYS B N 1
ATOM 4561 C CA . LYS B 1 124 ? 8.217 -61.426 54.434 1.00 18.22 124 LYS B CA 1
ATOM 4562 C C . LYS B 1 124 ? 6.778 -61.275 54.923 1.00 18.11 124 LYS B C 1
ATOM 4563 O O . LYS B 1 124 ? 5.855 -61.123 54.120 1.00 17.24 124 LYS B O 1
ATOM 4569 N N . GLU B 1 125 ? 6.591 -61.299 56.240 1.00 17.34 125 GLU B N 1
ATOM 4570 C CA . GLU B 1 125 ? 5.251 -61.246 56.827 1.00 20.36 125 GLU B CA 1
ATOM 4571 C C . GLU B 1 125 ? 4.530 -59.907 56.626 1.00 20.10 125 GLU B C 1
ATOM 4572 O O . GLU B 1 125 ? 3.310 -59.829 56.780 1.00 20.22 125 GLU B O 1
ATOM 4578 N N . ARG B 1 126 ? 5.281 -58.866 56.277 1.00 17.42 126 ARG B N 1
ATOM 4579 C CA . ARG B 1 126 ? 4.697 -57.541 56.058 1.00 20.11 126 ARG B CA 1
ATOM 4580 C C . ARG B 1 126 ? 4.397 -57.277 54.582 1.00 20.03 126 ARG B C 1
ATOM 4581 O O . ARG B 1 126 ? 3.903 -56.208 54.215 1.00 18.24 126 ARG B O 1
ATOM 4589 N N . LEU B 1 127 ? 4.688 -58.263 53.741 1.00 15.89 127 LEU B N 1
ATOM 4590 C CA . LEU B 1 127 ? 4.473 -58.125 52.306 1.00 17.45 127 LEU B CA 1
ATOM 4591 C C . LEU B 1 127 ? 3.162 -58.763 51.862 1.00 19.37 127 LEU B C 1
ATOM 4592 O O . LEU B 1 127 ? 2.865 -59.913 52.206 1.00 15.70 127 LEU B O 1
ATOM 4597 N N . TRP B 1 128 ? 2.382 -57.990 51.111 1.00 13.57 128 TRP B N 1
ATOM 4598 C CA . TRP B 1 128 ? 1.120 -58.437 50.535 1.00 15.88 128 TRP B CA 1
ATOM 4599 C C . TRP B 1 128 ? 1.223 -58.328 49.022 1.00 15.26 128 TRP B C 1
ATOM 4600 O O . TRP B 1 128 ? 1.970 -57.501 48.509 1.00 16.89 128 TRP B O 1
ATOM 4611 N N . VAL B 1 129 ? 0.468 -59.157 48.308 1.00 16.78 129 VAL B N 1
ATOM 4612 C CA . VAL B 1 129 ? 0.459 -59.101 46.850 1.00 14.40 129 VAL B CA 1
ATOM 4613 C C . VAL B 1 129 ? -0.968 -59.026 46.303 1.00 21.11 129 VAL B C 1
ATOM 4614 O O . VAL B 1 129 ? -1.909 -59.527 46.920 1.00 17.55 129 VAL B O 1
ATOM 4618 N N . THR B 1 130 ? -1.121 -58.375 45.155 1.00 17.72 130 THR B N 1
ATOM 4619 C CA . THR B 1 130 ? -2.391 -58.364 44.440 1.00 15.39 130 THR B CA 1
ATOM 4620 C C . THR B 1 130 ? -2.183 -58.959 43.062 1.00 16.26 130 THR B C 1
ATOM 4621 O O . THR B 1 130 ? -1.109 -58.821 42.473 1.00 15.05 130 THR B O 1
ATOM 4625 N N . VAL B 1 131 ? -3.205 -59.633 42.554 1.00 15.62 131 VAL B N 1
ATOM 4626 C CA . VAL B 1 131 ? -3.174 -60.150 41.194 1.00 17.98 131 VAL B CA 1
ATOM 4627 C C . VAL B 1 131 ? -4.461 -59.761 40.490 1.00 18.93 131 VAL B C 1
ATOM 4628 O O . VAL B 1 131 ? -5.474 -59.486 41.138 1.00 17.37 131 VAL B O 1
ATOM 4632 N N . TYR B 1 132 ? -4.412 -59.718 39.164 1.00 17.30 132 TYR B N 1
ATOM 4633 C CA . TYR B 1 132 ? -5.611 -59.493 38.369 1.00 19.30 132 TYR B CA 1
ATOM 4634 C C . TYR B 1 132 ? -6.521 -60.696 38.586 1.00 17.83 132 TYR B C 1
ATOM 4635 O O . TYR B 1 132 ? -6.065 -61.839 38.561 1.00 16.16 132 TYR B O 1
ATOM 4644 N N . GLU B 1 133 ? -7.801 -60.430 38.824 1.00 18.17 133 GLU B N 1
ATOM 4645 C CA . GLU B 1 133 ? -8.751 -61.470 39.221 1.00 20.15 133 GLU B CA 1
ATOM 4646 C C . GLU B 1 133 ? -8.696 -62.716 38.333 1.00 22.88 133 GLU B C 1
ATOM 4647 O O . GLU B 1 133 ? -8.758 -63.843 38.828 1.00 20.71 133 GLU B O 1
ATOM 4653 N N . SER B 1 134 ? -8.566 -62.508 37.026 1.00 19.84 134 SER B N 1
ATOM 4654 C CA . SER B 1 134 ? -8.549 -63.608 36.063 1.00 22.71 134 SER B CA 1
ATOM 4655 C C . SER B 1 134 ? -7.171 -64.251 35.895 1.00 25.67 134 SER B C 1
ATOM 4656 O O . SER B 1 134 ? -7.031 -65.249 35.187 1.00 23.79 134 SER B O 1
ATOM 4659 N N . ASP B 1 135 ? -6.157 -63.683 36.541 1.00 21.07 135 ASP B N 1
ATOM 4660 C CA . ASP B 1 135 ? -4.792 -64.196 36.409 1.00 19.05 135 ASP B CA 1
ATOM 4661 C C . ASP B 1 135 ? -4.540 -65.331 37.400 1.00 21.11 135 ASP B C 1
ATOM 4662 O O . ASP B 1 135 ? -3.870 -65.141 38.420 1.00 17.82 135 ASP B O 1
ATOM 4667 N N . ASP B 1 136 ? -5.082 -66.508 37.093 1.00 24.02 136 ASP B N 1
ATOM 4668 C CA . ASP B 1 136 ? -4.928 -67.679 37.951 1.00 20.94 136 ASP B CA 1
ATOM 4669 C C . ASP B 1 136 ? -3.474 -68.130 38.041 1.00 21.50 136 ASP B C 1
ATOM 4670 O O . ASP B 1 136 ? -3.053 -68.679 39.061 1.00 19.26 136 ASP B O 1
ATOM 4675 N N . GLU B 1 137 ? -2.715 -67.905 36.969 1.00 18.50 137 GLU B N 1
ATOM 4676 C CA . GLU B 1 137 ? -1.304 -68.281 36.933 1.00 19.26 137 GLU B CA 1
ATOM 4677 C C . GLU B 1 137 ? -0.490 -67.508 37.969 1.00 19.44 137 GLU B C 1
ATOM 4678 O O . GLU B 1 137 ? 0.293 -68.097 38.713 1.00 18.46 137 GLU B O 1
ATOM 4684 N N . ALA B 1 138 ? -0.683 -66.190 38.016 1.00 16.00 138 ALA B N 1
ATOM 4685 C CA . ALA B 1 138 ? 0.013 -65.346 38.986 1.00 16.56 138 ALA B CA 1
ATOM 4686 C C . ALA B 1 138 ? -0.364 -65.718 40.421 1.00 16.29 138 ALA B C 1
ATOM 4687 O O . ALA B 1 138 ? 0.489 -65.751 41.309 1.00 13.96 138 ALA B O 1
ATOM 4689 N N . TYR B 1 139 ? -1.645 -65.999 40.643 1.00 17.12 139 TYR B N 1
ATOM 4690 C CA . TYR B 1 139 ? -2.103 -66.424 41.962 1.00 19.34 139 TYR B CA 1
ATOM 4691 C C . TYR B 1 139 ? -1.364 -67.687 42.403 1.00 18.20 139 TYR B C 1
ATOM 4692 O O . TYR B 1 139 ? -0.838 -67.745 43.520 1.00 16.29 139 TYR B O 1
ATOM 4701 N N . GLU B 1 140 ? -1.329 -68.687 41.520 1.00 16.58 140 GLU B N 1
ATOM 4702 C CA . GLU B 1 140 ? -0.641 -69.956 41.790 1.00 20.72 140 GLU B CA 1
ATOM 4703 C C . GLU B 1 140 ? 0.839 -69.753 42.091 1.00 21.29 140 GLU B C 1
ATOM 4704 O O . GLU B 1 140 ? 1.384 -70.381 42.998 1.00 18.83 140 GLU B O 1
ATOM 4710 N N . ILE B 1 141 ? 1.491 -68.894 41.312 1.00 16.77 141 ILE B N 1
ATOM 4711 C CA . ILE B 1 141 ? 2.906 -68.606 41.519 1.00 13.48 141 ILE B CA 1
ATOM 4712 C C . ILE B 1 141 ? 3.164 -68.048 42.919 1.00 14.15 141 ILE B C 1
ATOM 4713 O O . ILE B 1 141 ? 4.045 -68.523 43.632 1.00 16.98 141 ILE B O 1
ATOM 4718 N N . TRP B 1 142 ? 2.393 -67.041 43.317 1.00 14.18 142 TRP B N 1
ATOM 4719 C CA . TRP B 1 142 ? 2.553 -66.471 44.651 1.00 14.24 142 TRP B CA 1
ATOM 4720 C C . TRP B 1 142 ? 2.245 -67.498 45.746 1.00 17.88 142 TRP B C 1
ATOM 4721 O O . TRP B 1 142 ? 2.987 -67.620 46.719 1.00 15.84 142 TRP B O 1
ATOM 4732 N N . GLU B 1 143 ? 1.152 -68.235 45.579 1.00 16.42 143 GLU B N 1
ATOM 4733 C CA . GLU B 1 143 ? 0.721 -69.192 46.598 1.00 18.05 143 GLU B CA 1
ATOM 4734 C C . GLU B 1 143 ? 1.661 -70.388 46.721 1.00 18.30 143 GLU B C 1
ATOM 4735 O O . GLU B 1 143 ? 2.094 -70.739 47.820 1.00 20.38 143 GLU B O 1
ATOM 4741 N N . LYS B 1 144 ? 1.988 -71.002 45.591 1.00 19.71 144 LYS B N 1
ATOM 4742 C CA . LYS B 1 144 ? 2.688 -72.284 45.606 1.00 24.22 144 LYS B CA 1
ATOM 4743 C C . LYS B 1 144 ? 4.188 -72.218 45.317 1.00 24.36 144 LYS B C 1
ATOM 4744 O O . LYS B 1 144 ? 4.962 -72.987 45.885 1.00 19.94 144 LYS B O 1
ATOM 4750 N N . GLU B 1 145 ? 4.608 -71.311 44.440 1.00 18.75 145 GLU B N 1
ATOM 4751 C CA . GLU B 1 145 ? 6.028 -71.214 44.108 1.00 18.23 145 GLU B CA 1
ATOM 4752 C C . GLU B 1 145 ? 6.779 -70.366 45.130 1.00 18.67 145 GLU B C 1
ATOM 4753 O O . GLU B 1 145 ? 7.864 -70.737 45.579 1.00 19.60 145 GLU B O 1
ATOM 4759 N N . VAL B 1 146 ? 6.190 -69.232 45.495 1.00 15.99 146 VAL B N 1
ATOM 4760 C CA . VAL B 1 146 ? 6.797 -68.330 46.464 1.00 16.02 146 VAL B CA 1
ATOM 4761 C C . VAL B 1 146 ? 6.437 -68.726 47.893 1.00 17.04 146 VAL B C 1
ATOM 4762 O O . VAL B 1 146 ? 7.302 -68.784 48.767 1.00 20.70 146 VAL B O 1
ATOM 4766 N N . GLY B 1 147 ? 5.156 -68.999 48.122 1.00 18.64 147 GLY B N 1
ATOM 4767 C CA . GLY B 1 147 ? 4.682 -69.423 49.437 1.00 18.70 147 GLY B CA 1
ATOM 4768 C C . GLY B 1 147 ? 4.079 -68.314 50.282 1.00 19.06 147 GLY B C 1
ATOM 4769 O O . GLY B 1 147 ? 4.151 -68.358 51.507 1.00 19.79 147 GLY B O 1
ATOM 4770 N N . ILE B 1 148 ? 3.490 -67.311 49.635 1.00 17.12 148 ILE B N 1
ATOM 4771 C CA . ILE B 1 148 ? 2.725 -66.293 50.350 1.00 17.01 148 ILE B CA 1
ATOM 4772 C C . ILE B 1 148 ? 1.457 -66.933 50.899 1.00 14.73 148 ILE B C 1
ATOM 4773 O O . ILE B 1 148 ? 0.726 -67.582 50.156 1.00 17.89 148 ILE B O 1
ATOM 4778 N N . PRO B 1 149 ? 1.195 -66.762 52.204 1.00 15.55 149 PRO B N 1
ATOM 4779 C CA . PRO B 1 149 ? -0.068 -67.250 52.754 1.00 17.69 149 PRO B CA 1
ATOM 4780 C C . PRO B 1 149 ? -1.246 -66.672 51.973 1.00 18.11 149 PRO B C 1
ATOM 4781 O O . PRO B 1 149 ? -1.234 -65.491 51.619 1.00 19.91 149 PRO B O 1
ATOM 4785 N N . ARG B 1 150 ? -2.248 -67.501 51.697 1.00 17.72 150 ARG B N 1
ATOM 4786 C CA . ARG B 1 150 ? -3.373 -67.100 50.851 1.00 19.89 150 ARG B CA 1
ATOM 4787 C C . ARG B 1 150 ? -4.074 -65.835 51.342 1.00 21.32 150 ARG B C 1
ATOM 4788 O O . ARG B 1 150 ? -4.620 -65.074 50.542 1.00 20.44 150 ARG B O 1
ATOM 4796 N N . GLU B 1 151 ? -4.058 -65.606 52.652 1.00 18.41 151 GLU B N 1
ATOM 4797 C CA . GLU B 1 151 ? -4.739 -64.443 53.221 1.00 22.68 151 GLU B CA 1
ATOM 4798 C C . GLU B 1 151 ? -4.088 -63.109 52.838 1.00 23.14 151 GLU B C 1
ATOM 4799 O O . GLU B 1 151 ? -4.685 -62.047 53.030 1.00 18.99 151 GLU B O 1
ATOM 4805 N N . ARG B 1 152 ? -2.868 -63.164 52.308 1.00 20.37 152 ARG B N 1
ATOM 4806 C CA . ARG B 1 152 ? -2.185 -61.953 51.847 1.00 17.77 152 ARG B CA 1
ATOM 4807 C C . ARG B 1 152 ? -2.055 -61.900 50.321 1.00 20.05 152 ARG B C 1
ATOM 4808 O O . ARG B 1 152 ? -1.283 -61.098 49.782 1.00 17.92 152 ARG B O 1
ATOM 4816 N N . ILE B 1 153 ? -2.808 -62.759 49.636 1.00 17.77 153 ILE B N 1
ATOM 4817 C CA . ILE B 1 153 ? -2.916 -62.706 48.181 1.00 19.56 153 ILE B CA 1
ATOM 4818 C C . ILE B 1 153 ? -4.313 -62.221 47.815 1.00 24.49 153 ILE B C 1
ATOM 4819 O O . ILE B 1 153 ? -5.308 -62.876 48.117 1.00 19.36 153 ILE B O 1
ATOM 4824 N N . ILE B 1 154 ? -4.379 -61.066 47.164 1.00 17.06 154 ILE B N 1
ATOM 4825 C CA . ILE B 1 154 ? -5.648 -60.400 46.909 1.00 16.15 154 ILE B CA 1
ATOM 4826 C C . ILE B 1 154 ? -5.931 -60.317 45.416 1.00 22.09 154 ILE B C 1
ATOM 4827 O O . ILE B 1 154 ? -5.098 -59.838 44.647 1.00 19.17 154 ILE B O 1
ATOM 4832 N N . ARG B 1 155 ? -7.103 -60.797 45.009 1.00 18.01 155 ARG B N 1
ATOM 4833 C CA . ARG B 1 155 ? -7.521 -60.714 43.610 1.00 20.99 155 ARG B CA 1
ATOM 4834 C C . ARG B 1 155 ? -8.285 -59.416 43.375 1.00 25.60 155 ARG B C 1
ATOM 4835 O O . ARG B 1 155 ? -9.250 -59.116 44.082 1.00 19.47 155 ARG B O 1
ATOM 4843 N N . ILE B 1 156 ? -7.844 -58.645 42.388 1.00 16.90 156 ILE B N 1
ATOM 4844 C CA . ILE B 1 156 ? -8.495 -57.385 42.045 1.00 20.62 156 ILE B CA 1
ATOM 4845 C C . ILE B 1 156 ? -9.038 -57.456 40.622 1.00 23.29 156 ILE B C 1
ATOM 4846 O O . ILE B 1 156 ? -8.312 -57.796 39.687 1.00 19.47 156 ILE B O 1
ATOM 4851 N N . GLY B 1 157 ? -10.319 -57.137 40.464 1.00 21.67 157 GLY B N 1
ATOM 4852 C CA . GLY B 1 157 ? -10.952 -57.148 39.150 1.00 23.46 157 GLY B CA 1
ATOM 4853 C C . GLY B 1 157 ? -10.905 -55.776 38.508 1.00 21.06 157 GLY B C 1
ATOM 4854 O O . GLY B 1 157 ? -10.035 -54.963 38.821 1.00 20.68 157 GLY B O 1
ATOM 4855 N N . ASP B 1 158 ? -11.847 -55.506 37.610 1.00 27.26 158 ASP B N 1
ATOM 4856 C CA . ASP B 1 158 ? -11.923 -54.193 36.979 1.00 32.14 158 ASP B CA 1
ATOM 4857 C C . ASP B 1 158 ? -12.572 -53.179 37.920 1.00 34.40 158 ASP B C 1
ATOM 4858 O O . ASP B 1 158 ? -13.700 -52.734 37.700 1.00 34.19 158 ASP B O 1
ATOM 4863 N N . ASN B 1 159 ? -11.834 -52.813 38.963 1.00 29.80 159 ASN B N 1
ATOM 4864 C CA . ASN B 1 159 ? -12.359 -51.999 40.054 1.00 31.12 159 ASN B CA 1
ATOM 4865 C C . ASN B 1 159 ? -12.502 -50.516 39.726 1.00 36.12 159 ASN B C 1
ATOM 4866 O O . ASN B 1 159 ? -12.972 -49.736 40.554 1.00 34.46 159 ASN B O 1
ATOM 4871 N N . LYS B 1 160 ? -12.091 -50.124 38.525 1.00 36.31 160 LYS B N 1
ATOM 4872 C CA . LYS B 1 160 ? -12.202 -48.729 38.115 1.00 41.11 160 LYS B CA 1
ATOM 4873 C C . LYS B 1 160 ? -13.399 -48.490 37.192 1.00 38.87 160 LYS B C 1
ATOM 4874 O O . LYS B 1 160 ? -13.523 -47.428 36.583 1.00 40.74 160 LYS B O 1
ATOM 4880 N N . GLY B 1 161 ? -14.275 -49.488 37.100 1.00 39.00 161 GLY B N 1
ATOM 4881 C CA . GLY B 1 161 ? -15.610 -49.300 36.532 1.00 49.78 161 GLY B CA 1
ATOM 4882 C C . GLY B 1 161 ? -15.799 -49.528 35.044 1.00 53.41 161 GLY B C 1
ATOM 4883 O O . GLY B 1 161 ? -16.845 -49.184 34.491 1.00 58.57 161 GLY B O 1
ATOM 4884 N N . ALA B 1 162 ? -14.799 -50.109 34.390 1.00 44.86 162 ALA B N 1
ATOM 4885 C CA . ALA B 1 162 ? -14.879 -50.385 32.958 1.00 40.91 162 ALA B CA 1
ATOM 4886 C C . ALA B 1 162 ? -13.973 -51.558 32.603 1.00 37.50 162 ALA B C 1
ATOM 4887 O O . ALA B 1 162 ? -13.049 -51.869 33.353 1.00 36.27 162 ALA B O 1
ATOM 4889 N N . PRO B 1 163 ? -14.240 -52.222 31.465 1.00 35.16 163 PRO B N 1
ATOM 4890 C CA . PRO B 1 163 ? -13.391 -53.330 31.031 1.00 36.81 163 PRO B CA 1
ATOM 4891 C C . PRO B 1 163 ? -11.919 -52.920 30.957 1.00 39.84 163 PRO B C 1
ATOM 4892 O O . PRO B 1 163 ? -11.577 -51.949 30.278 1.00 36.53 163 PRO B O 1
ATOM 4896 N N . TYR B 1 164 ? -11.066 -53.650 31.673 1.00 32.77 164 TYR B N 1
ATOM 4897 C CA . TYR B 1 164 ? -9.625 -53.379 31.716 1.00 30.58 164 TYR B CA 1
ATOM 4898 C C . TYR B 1 164 ? -9.245 -52.149 32.543 1.00 28.71 164 TYR B C 1
ATOM 4899 O O . TYR B 1 164 ? -8.069 -51.794 32.620 1.00 28.77 164 TYR B O 1
ATOM 4908 N N . ALA B 1 165 ? -10.233 -51.494 33.146 1.00 24.96 165 ALA B N 1
ATOM 4909 C CA . ALA B 1 165 ? -9.959 -50.381 34.046 1.00 28.41 165 ALA B CA 1
ATOM 4910 C C . ALA B 1 165 ? -9.779 -50.944 35.449 1.00 35.46 165 ALA B C 1
ATOM 4911 O O . ALA B 1 165 ? -10.757 -51.247 36.136 1.00 27.13 165 ALA B O 1
ATOM 4913 N N . SER B 1 166 ? -8.524 -51.088 35.866 1.00 26.60 166 SER B N 1
ATOM 4914 C CA . SER B 1 166 ? -8.201 -51.832 37.078 1.00 27.03 166 SER B CA 1
ATOM 4915 C C . SER B 1 166 ? -6.834 -51.461 37.626 1.00 23.67 166 SER B C 1
ATOM 4916 O O . SER B 1 166 ? -5.937 -51.091 36.872 1.00 21.54 166 SER B O 1
ATOM 4919 N N . ASP B 1 167 ? -6.674 -51.582 38.941 1.00 23.82 167 ASP B N 1
ATOM 4920 C CA . ASP B 1 167 ? -5.369 -51.400 39.566 1.00 24.07 167 ASP B CA 1
ATOM 4921 C C . ASP B 1 167 ? -4.433 -52.541 39.186 1.00 18.35 167 ASP B C 1
ATOM 4922 O O . ASP B 1 167 ? -3.221 -52.442 39.369 1.00 19.53 167 ASP B O 1
ATOM 4927 N N . ASN B 1 168 ? -4.997 -53.622 38.654 1.00 14.29 168 ASN B N 1
ATOM 4928 C CA . ASN B 1 168 ? -4.185 -54.766 38.242 1.00 17.63 168 ASN B CA 1
ATOM 4929 C C . ASN B 1 168 ? -4.191 -55.037 36.737 1.00 15.71 168 ASN B C 1
ATOM 4930 O O . ASN B 1 168 ? -3.954 -56.156 36.285 1.00 13.11 168 ASN B O 1
ATOM 4935 N N . PHE B 1 169 ? -4.457 -53.987 35.969 1.00 15.46 169 PHE B N 1
ATOM 4936 C CA . PHE B 1 169 ? -4.222 -54.004 34.532 1.00 16.50 169 PHE B CA 1
ATOM 4937 C C . PHE B 1 169 ? -3.575 -52.668 34.192 1.00 16.67 169 PHE B C 1
ATOM 4938 O O . PHE B 1 169 ? -4.206 -51.618 34.315 1.00 18.69 169 PHE B O 1
ATOM 4946 N N . TRP B 1 170 ? -2.307 -52.700 33.796 1.00 15.85 170 TRP B N 1
ATOM 4947 C CA . TRP B 1 170 ? -1.563 -51.460 33.610 1.00 15.14 170 TRP B CA 1
ATOM 4948 C C . TRP B 1 170 ? -1.513 -51.019 32.156 1.00 16.50 170 TRP B C 1
ATOM 4949 O O . TRP B 1 170 ? -1.207 -51.810 31.270 1.00 15.63 170 TRP B O 1
ATOM 4960 N N . GLN B 1 171 ? -1.804 -49.743 31.931 1.00 18.10 171 GLN B N 1
ATOM 4961 C CA . GLN B 1 171 ? -1.800 -49.166 30.595 1.00 20.02 171 GLN B CA 1
ATOM 4962 C C . GLN B 1 171 ? -0.848 -47.981 30.562 1.00 16.91 171 GLN B C 1
ATOM 4963 O O . GLN B 1 171 ? -0.834 -47.156 31.477 1.00 17.82 171 GLN B O 1
ATOM 4969 N N . MET B 1 172 ? -0.037 -47.906 29.513 1.00 17.62 172 MET B N 1
ATOM 4970 C CA . MET B 1 172 ? 0.854 -46.773 29.335 1.00 21.21 172 MET B CA 1
ATOM 4971 C C . MET B 1 172 ? 0.047 -45.502 29.086 1.00 19.42 172 MET B C 1
ATOM 4972 O O . MET B 1 172 ? 0.368 -44.430 29.601 1.00 22.43 172 MET B O 1
ATOM 4977 N N . GLY B 1 173 ? -1.005 -45.638 28.289 1.00 19.85 173 GLY B N 1
ATOM 4978 C CA . GLY B 1 173 ? -1.881 -44.519 27.964 1.00 26.66 173 GLY B CA 1
ATOM 4979 C C . GLY B 1 173 ? -3.142 -45.043 27.313 1.00 23.81 173 GLY B C 1
ATOM 4980 O O . GLY B 1 173 ? -3.415 -46.242 27.357 1.00 21.63 173 GLY B O 1
ATOM 4981 N N . ASP B 1 174 ? -3.912 -44.152 26.696 1.00 23.71 174 ASP B N 1
ATOM 4982 C CA . ASP B 1 174 ? -5.116 -44.569 25.981 1.00 29.35 174 ASP B CA 1
ATOM 4983 C C . ASP B 1 174 ? -4.764 -45.542 24.860 1.00 26.58 174 ASP B C 1
ATOM 4984 O O . ASP B 1 174 ? -5.566 -46.400 24.491 1.00 26.69 174 ASP B O 1
ATOM 4989 N N . THR B 1 175 ? -3.552 -45.403 24.330 1.00 24.48 175 THR B N 1
ATOM 4990 C CA . THR B 1 175 ? -2.998 -46.366 23.392 1.00 21.96 175 THR B CA 1
ATOM 4991 C C . THR B 1 175 ? -1.642 -46.836 23.915 1.00 23.91 175 THR B C 1
ATOM 4992 O O . THR B 1 175 ? -1.057 -46.200 24.792 1.00 22.26 175 THR B O 1
ATOM 4996 N N . GLY B 1 176 ? -1.147 -47.946 23.379 1.00 19.34 176 GLY B N 1
ATOM 4997 C CA . GLY B 1 176 ? 0.179 -48.434 23.746 1.00 20.15 176 GLY B CA 1
ATOM 4998 C C . GLY B 1 176 ? 0.180 -49.758 24.487 1.00 19.67 176 GLY B C 1
ATOM 4999 O O . GLY B 1 176 ? -0.880 -50.296 24.822 1.00 21.44 176 GLY B O 1
ATOM 5000 N N . PRO B 1 177 ? 1.381 -50.300 24.742 1.00 21.37 177 PRO B N 1
ATOM 5001 C CA . PRO B 1 177 ? 1.541 -51.577 25.438 1.00 18.52 177 PRO B CA 1
ATOM 5002 C C . PRO B 1 177 ? 0.849 -51.587 26.804 1.00 12.87 177 PRO B C 1
ATOM 5003 O O . PRO B 1 177 ? 0.902 -50.599 27.544 1.00 15.87 177 PRO B O 1
ATOM 5007 N N . CYS B 1 178 ? 0.195 -52.701 27.116 1.00 15.00 178 CYS B N 1
ATOM 5008 C CA . CYS B 1 178 ? -0.512 -52.850 28.383 1.00 13.93 178 CYS B CA 1
ATOM 5009 C C . CYS B 1 178 ? -0.676 -54.329 28.709 1.00 13.30 178 CYS B C 1
ATOM 5010 O O . CYS B 1 178 ? -0.398 -55.190 27.875 1.00 16.07 178 CYS B O 1
ATOM 5013 N N . GLY B 1 179 ? -1.114 -54.624 29.928 1.00 15.46 179 GLY B N 1
ATOM 5014 C CA . GLY B 1 179 ? -1.368 -56.004 30.319 1.00 15.30 179 GLY B CA 1
ATOM 5015 C C . GLY B 1 179 ? -1.724 -56.149 31.784 1.00 12.90 179 GLY B C 1
ATOM 5016 O O . GLY B 1 179 ? -1.597 -55.193 32.559 1.00 15.04 179 GLY B O 1
ATOM 5017 N N . PRO B 1 180 ? -2.176 -57.352 32.176 1.00 15.86 180 PRO B N 1
ATOM 5018 C CA . PRO B 1 180 ? -2.450 -57.646 33.578 1.00 17.24 180 PRO B CA 1
ATOM 5019 C C . PRO B 1 180 ? -1.165 -57.518 34.371 1.00 16.27 180 PRO B C 1
ATOM 5020 O O . PRO B 1 180 ? -0.080 -57.758 33.834 1.00 14.05 180 PRO B O 1
ATOM 5024 N N . CYS B 1 181 ? -1.284 -57.142 35.637 1.00 13.28 181 CYS B N 1
ATOM 5025 C CA . CYS B 1 181 ? -0.111 -56.950 36.461 1.00 12.30 181 CYS B CA 1
ATOM 5026 C C . CYS B 1 181 ? -0.331 -57.456 37.880 1.00 17.16 181 CYS B C 1
ATOM 5027 O O . CYS B 1 181 ? -1.467 -57.646 38.323 1.00 15.15 181 CYS B O 1
ATOM 5030 N N . THR B 1 182 ? 0.772 -57.686 38.577 1.00 15.38 182 THR B N 1
ATOM 5031 C CA . THR B 1 182 ? 0.724 -58.106 39.967 1.00 14.54 182 THR B CA 1
ATOM 5032 C C . THR B 1 182 ? 1.551 -57.121 40.782 1.00 12.32 182 THR B C 1
ATOM 5033 O O . THR B 1 182 ? 2.628 -56.700 40.356 1.00 12.43 182 THR B O 1
ATOM 5037 N N . GLU B 1 183 ? 1.039 -56.728 41.942 1.00 10.49 183 GLU B N 1
ATOM 5038 C CA . GLU B 1 183 ? 1.701 -55.694 42.728 1.00 14.44 183 GLU B CA 1
ATOM 5039 C C . GLU B 1 183 ? 2.094 -56.165 44.116 1.00 19.63 183 GLU B C 1
ATOM 5040 O O . GLU B 1 183 ? 1.396 -56.971 44.738 1.00 15.78 183 GLU B O 1
ATOM 5046 N N . ILE B 1 184 ? 3.214 -55.641 44.597 1.00 13.35 184 ILE B N 1
ATOM 5047 C CA . ILE B 1 184 ? 3.708 -55.960 45.928 1.00 12.49 184 ILE B CA 1
ATOM 5048 C C . ILE B 1 184 ? 3.541 -54.755 46.858 1.00 16.54 184 ILE B C 1
ATOM 5049 O O . ILE B 1 184 ? 3.995 -53.651 46.549 1.00 15.81 184 ILE B O 1
ATOM 5054 N N . PHE B 1 185 ? 2.875 -54.984 47.988 1.00 13.13 185 PHE B N 1
ATOM 5055 C CA . PHE B 1 185 ? 2.614 -53.955 48.993 1.00 13.83 185 PHE B CA 1
ATOM 5056 C C . PHE B 1 185 ? 3.377 -54.239 50.282 1.00 16.71 185 PHE B C 1
ATOM 5057 O O . PHE B 1 185 ? 3.585 -55.399 50.648 1.00 17.27 185 PHE B O 1
ATOM 5065 N N . TYR B 1 186 ? 3.764 -53.174 50.980 1.00 16.71 186 TYR B N 1
ATOM 5066 C CA . TYR B 1 186 ? 4.424 -53.291 52.277 1.00 15.22 186 TYR B CA 1
ATOM 5067 C C . TYR B 1 186 ? 3.583 -52.646 53.374 1.00 20.00 186 TYR B C 1
ATOM 5068 O O . TYR B 1 186 ? 3.190 -51.484 53.265 1.00 16.34 186 TYR B O 1
ATOM 5077 N N . ASP B 1 187 ? 3.316 -53.405 54.433 1.00 17.11 187 ASP B N 1
ATOM 5078 C CA . ASP B 1 187 ? 2.559 -52.901 55.577 1.00 19.50 187 ASP B CA 1
ATOM 5079 C C . ASP B 1 187 ? 3.462 -52.101 56.516 1.00 19.88 187 ASP B C 1
ATOM 5080 O O . ASP B 1 187 ? 4.344 -52.660 57.170 1.00 18.58 187 ASP B O 1
ATOM 5085 N N . HIS B 1 188 ? 3.239 -50.790 56.580 1.00 18.07 188 HIS B N 1
ATOM 5086 C CA . HIS B 1 188 ? 4.030 -49.918 57.451 1.00 23.14 188 HIS B CA 1
ATOM 5087 C C . HIS B 1 188 ? 3.654 -50.012 58.931 1.00 25.40 188 HIS B C 1
ATOM 5088 O O . HIS B 1 188 ? 4.375 -49.507 59.787 1.00 28.23 188 HIS B O 1
ATOM 5095 N N . GLY B 1 189 ? 2.530 -50.652 59.231 1.00 26.75 189 GLY B N 1
ATOM 5096 C CA . GLY B 1 189 ? 2.157 -50.901 60.624 1.00 29.96 189 GLY B CA 1
ATOM 5097 C C . GLY B 1 189 ? 1.003 -50.063 61.137 1.00 31.06 189 GLY B C 1
ATOM 5098 O O . GLY B 1 189 ? 0.578 -49.107 60.489 1.00 26.70 189 GLY B O 1
ATOM 5099 N N . ASP B 1 190 ? 0.520 -50.411 62.328 1.00 28.67 190 ASP B N 1
ATOM 5100 C CA . ASP B 1 190 ? -0.703 -49.825 62.879 1.00 31.39 190 ASP B CA 1
ATOM 5101 C C . ASP B 1 190 ? -0.589 -48.386 63.395 1.00 35.66 190 ASP B C 1
ATOM 5102 O O . ASP B 1 190 ? -1.577 -47.824 63.873 1.00 42.11 190 ASP B O 1
ATOM 5107 N N . HIS B 1 191 ? 0.597 -47.788 63.313 1.00 35.13 191 HIS B N 1
ATOM 5108 C CA A HIS B 1 191 ? 0.713 -46.377 63.659 0.50 36.41 191 HIS B CA 1
ATOM 5109 C CA B HIS B 1 191 ? 0.780 -46.370 63.632 0.50 36.58 191 HIS B CA 1
ATOM 5110 C C . HIS B 1 191 ? 0.241 -45.501 62.500 1.00 37.99 191 HIS B C 1
ATOM 5111 O O . HIS B 1 191 ? 0.072 -44.292 62.656 1.00 35.44 191 HIS B O 1
ATOM 5124 N N . ILE B 1 192 ? -0.001 -46.128 61.351 1.00 32.12 192 ILE B N 1
ATOM 5125 C CA . ILE B 1 192 ? -0.488 -45.428 60.167 1.00 32.06 192 ILE B CA 1
ATOM 5126 C C . ILE B 1 192 ? -1.912 -45.866 59.836 1.00 27.06 192 ILE B C 1
ATOM 5127 O O . ILE B 1 192 ? -2.237 -47.051 59.915 1.00 29.88 192 ILE B O 1
ATOM 5132 N N . TRP B 1 193 ? -2.759 -44.909 59.465 1.00 26.73 193 TRP B N 1
ATOM 5133 C CA . TRP B 1 193 ? -4.135 -45.214 59.083 1.00 28.81 193 TRP B CA 1
ATOM 5134 C C . TRP B 1 193 ? -4.185 -45.889 57.716 1.00 30.11 193 TRP B C 1
ATOM 5135 O O . TRP B 1 193 ? -3.424 -45.535 56.813 1.00 28.25 193 TRP B O 1
ATOM 5146 N N . GLY B 1 194 ? -5.085 -46.856 57.568 1.00 24.33 194 GLY B N 1
ATOM 5147 C CA . GLY B 1 194 ? -5.291 -47.511 56.279 1.00 28.79 194 GLY B CA 1
ATOM 5148 C C . GLY B 1 194 ? -5.483 -49.014 56.357 1.00 30.72 194 GLY B C 1
ATOM 5149 O O . GLY B 1 194 ? -5.068 -49.659 57.321 1.00 29.05 194 GLY B O 1
ATOM 5150 N N . GLY B 1 195 ? -6.121 -49.569 55.332 1.00 24.39 195 GLY B N 1
ATOM 5151 C CA . GLY B 1 195 ? -6.332 -51.007 55.232 1.00 26.18 195 GLY B CA 1
ATOM 5152 C C . GLY B 1 195 ? -5.611 -51.564 54.020 1.00 31.61 195 GLY B C 1
ATOM 5153 O O . GLY B 1 195 ? -5.081 -50.803 53.208 1.00 29.46 195 GLY B O 1
ATOM 5154 N N . PRO B 1 196 ? -5.581 -52.900 53.887 1.00 28.89 196 PRO B N 1
ATOM 5155 C CA . PRO B 1 196 ? -4.879 -53.535 52.772 1.00 27.89 196 PRO B CA 1
ATOM 5156 C C . PRO B 1 196 ? -5.592 -53.293 51.441 1.00 30.62 196 PRO B C 1
ATOM 5157 O O . PRO B 1 196 ? -6.747 -52.867 51.430 1.00 26.59 196 PRO B O 1
ATOM 5161 N N . PRO B 1 197 ? -4.904 -53.551 50.316 1.00 32.72 197 PRO B N 1
ATOM 5162 C CA . PRO B 1 197 ? -5.550 -53.374 49.017 1.00 30.56 197 PRO B CA 1
ATOM 5163 C C . PRO B 1 197 ? -6.830 -54.203 48.913 1.00 29.38 197 PRO B C 1
ATOM 5164 O O . PRO B 1 197 ? -6.903 -55.301 49.464 1.00 32.54 197 PRO B O 1
ATOM 5168 N N . GLY B 1 198 ? -7.835 -53.668 48.228 1.00 33.73 198 GLY B N 1
ATOM 5169 C CA . GLY B 1 198 ? -9.123 -54.342 48.107 1.00 39.10 198 GLY B CA 1
ATOM 5170 C C . GLY B 1 198 ? -10.089 -53.971 49.218 1.00 42.66 198 GLY B C 1
ATOM 5171 O O . GLY B 1 198 ? -11.297 -54.174 49.095 1.00 46.84 198 GLY B O 1
ATOM 5172 N N . SER B 1 199 ? -9.556 -53.421 50.305 1.00 38.40 199 SER B N 1
ATOM 5173 C CA . SER B 1 199 ? -10.370 -53.055 51.461 1.00 37.57 199 SER B CA 1
ATOM 5174 C C . SER B 1 199 ? -10.876 -51.617 51.354 1.00 44.57 199 SER B C 1
ATOM 5175 O O . SER B 1 199 ? -10.354 -50.831 50.561 1.00 37.84 199 SER B O 1
ATOM 5178 N N . PRO B 1 200 ? -11.903 -51.273 52.149 1.00 43.60 200 PRO B N 1
ATOM 5179 C CA . PRO B 1 200 ? -12.443 -49.915 52.199 1.00 43.35 200 PRO B CA 1
ATOM 5180 C C . PRO B 1 200 ? -11.386 -48.851 52.500 1.00 37.81 200 PRO B C 1
ATOM 5181 O O . PRO B 1 200 ? -11.465 -47.742 51.973 1.00 36.44 200 PRO B O 1
ATOM 5185 N N . GLU B 1 201 ? -10.409 -49.184 53.338 1.00 32.97 201 GLU B N 1
ATOM 5186 C CA . GLU B 1 201 ? -9.376 -48.223 53.721 1.00 34.68 201 GLU B CA 1
ATOM 5187 C C . GLU B 1 201 ? -8.096 -48.371 52.896 1.00 24.62 201 GLU B C 1
ATOM 5188 O O . GLU B 1 201 ? -7.027 -47.943 53.327 1.00 27.35 201 GLU B O 1
ATOM 5194 N N . GLU B 1 202 ? -8.211 -48.968 51.713 1.00 29.59 202 GLU B N 1
ATOM 5195 C CA . GLU B 1 202 ? -7.043 -49.253 50.875 1.00 29.82 202 GLU B CA 1
ATOM 5196 C C . GLU B 1 202 ? -6.256 -48.003 50.484 1.00 28.81 202 GLU B C 1
ATOM 5197 O O . GLU B 1 202 ? -5.047 -48.068 50.264 1.00 30.06 202 GLU B O 1
ATOM 5203 N N . ASP B 1 203 ? -6.940 -46.866 50.403 1.00 31.08 203 ASP B N 1
ATOM 5204 C CA . ASP B 1 203 ? -6.310 -45.629 49.941 1.00 32.02 203 ASP B CA 1
ATOM 5205 C C . ASP B 1 203 ? -5.391 -44.996 50.990 1.00 26.35 203 ASP B C 1
ATOM 5206 O O . ASP B 1 203 ? -4.715 -44.005 50.713 1.00 29.17 203 ASP B O 1
ATOM 5211 N N . GLY B 1 204 ? -5.366 -45.567 52.191 1.00 28.16 204 GLY B N 1
ATOM 5212 C CA . GLY B 1 204 ? -4.485 -45.075 53.250 1.00 24.92 204 GLY B CA 1
ATOM 5213 C C . GLY B 1 204 ? -3.014 -45.315 52.951 1.00 23.94 204 GLY B C 1
ATOM 5214 O O . GLY B 1 204 ? -2.676 -46.097 52.062 1.00 22.79 204 GLY B O 1
ATOM 5215 N N . ASP B 1 205 ? -2.140 -44.643 53.701 1.00 22.02 205 ASP B N 1
ATOM 5216 C CA . ASP B 1 205 ? -0.690 -44.762 53.513 1.00 21.28 205 ASP B CA 1
ATOM 5217 C C . ASP B 1 205 ? -0.069 -45.907 54.321 1.00 17.81 205 ASP B C 1
ATOM 5218 O O . ASP B 1 205 ? 1.155 -46.026 54.393 1.00 20.30 205 ASP B O 1
ATOM 5223 N N . ARG B 1 206 ? -0.896 -46.740 54.941 1.00 19.52 206 ARG B N 1
ATOM 5224 C CA . ARG B 1 206 ? -0.356 -47.848 55.728 1.00 19.79 206 ARG B CA 1
ATOM 5225 C C . ARG B 1 206 ? 0.231 -48.958 54.852 1.00 15.80 206 ARG B C 1
ATOM 5226 O O . ARG B 1 206 ? 1.396 -49.333 55.003 1.00 20.67 206 ARG B O 1
ATOM 5234 N N . TYR B 1 207 ? -0.590 -49.491 53.955 1.00 16.24 207 TYR B N 1
ATOM 5235 C CA . TYR B 1 207 ? -0.151 -50.535 53.036 1.00 14.78 207 TYR B CA 1
ATOM 5236 C C . TYR B 1 207 ? 0.263 -49.900 51.710 1.00 14.66 207 TYR B C 1
ATOM 5237 O O . TYR B 1 207 ? -0.585 -49.583 50.874 1.00 18.31 207 TYR B O 1
ATOM 5246 N N . ILE B 1 208 ? 1.567 -49.711 51.532 1.00 16.44 208 ILE B N 1
ATOM 5247 C CA . ILE B 1 208 ? 2.094 -48.967 50.384 1.00 17.86 208 ILE B CA 1
ATOM 5248 C C . ILE B 1 208 ? 2.426 -49.861 49.190 1.00 15.17 208 ILE B C 1
ATOM 5249 O O . ILE B 1 208 ? 3.123 -50.864 49.329 1.00 15.22 208 ILE B O 1
ATOM 5254 N N . GLU B 1 209 ? 1.919 -49.478 48.021 1.00 12.42 209 GLU B N 1
ATOM 5255 C CA . GLU B 1 209 ? 2.262 -50.120 46.756 1.00 15.16 209 GLU B CA 1
ATOM 5256 C C . GLU B 1 209 ? 3.722 -49.825 46.405 1.00 16.11 209 GLU B C 1
ATOM 5257 O O . GLU B 1 209 ? 4.071 -48.694 46.060 1.00 13.92 209 GLU B O 1
ATOM 5263 N N . ILE B 1 210 ? 4.576 -50.842 46.490 1.00 12.00 210 ILE B N 1
ATOM 5264 C CA A ILE B 1 210 ? 6.013 -50.681 46.275 0.50 10.26 210 ILE B CA 1
ATOM 5265 C CA B ILE B 1 210 ? 5.997 -50.621 46.246 0.50 15.66 210 ILE B CA 1
ATOM 5266 C C . ILE B 1 210 ? 6.453 -51.036 44.851 1.00 12.45 210 ILE B C 1
ATOM 5267 O O . ILE B 1 210 ? 7.204 -50.302 44.214 1.00 13.67 210 ILE B O 1
ATOM 5276 N N . TRP B 1 211 ? 5.990 -52.185 44.365 1.00 12.66 211 TRP B N 1
ATOM 5277 C CA . TRP B 1 211 ? 6.497 -52.735 43.109 1.00 11.52 211 TRP B CA 1
ATOM 5278 C C . TRP B 1 211 ? 5.387 -53.312 42.235 1.00 15.74 211 TRP B C 1
ATOM 5279 O O . TRP B 1 211 ? 4.663 -54.223 42.651 1.00 12.73 211 TRP B O 1
ATOM 5290 N N . ASN B 1 212 ? 5.259 -52.780 41.023 1.00 12.44 212 ASN B N 1
ATOM 5291 C CA . ASN B 1 212 ? 4.304 -53.298 40.044 1.00 10.21 212 ASN B CA 1
ATOM 5292 C C . ASN B 1 212 ? 5.018 -54.137 38.987 1.00 15.42 212 ASN B C 1
ATOM 5293 O O . ASN B 1 212 ? 6.012 -53.701 38.402 1.00 13.13 212 ASN B O 1
ATOM 5298 N N . ILE B 1 213 ? 4.513 -55.344 38.758 1.00 10.50 213 ILE B N 1
ATOM 5299 C CA . ILE B 1 213 ? 5.074 -56.251 37.757 1.00 11.33 213 ILE B CA 1
ATOM 5300 C C . ILE B 1 213 ? 4.042 -56.477 36.660 1.00 15.74 213 ILE B C 1
ATOM 5301 O O . ILE B 1 213 ? 3.029 -57.151 36.871 1.00 12.34 213 ILE B O 1
ATOM 5306 N N . VAL B 1 214 ? 4.290 -55.890 35.491 1.00 11.60 214 VAL B N 1
ATOM 5307 C CA . VAL B 1 214 ? 3.322 -55.924 34.403 1.00 11.16 214 VAL B CA 1
ATOM 5308 C C . VAL B 1 214 ? 3.639 -57.018 33.395 1.00 13.73 214 VAL B C 1
ATOM 5309 O O . VAL B 1 214 ? 4.753 -57.106 32.880 1.00 12.46 214 VAL B O 1
ATOM 5313 N N . PHE B 1 215 ? 2.649 -57.856 33.119 1.00 10.39 215 PHE B N 1
ATOM 5314 C CA . PHE B 1 215 ? 2.785 -58.863 32.083 1.00 14.38 215 PHE B CA 1
ATOM 5315 C C . PHE B 1 215 ? 2.233 -58.311 30.768 1.00 16.84 215 PHE B C 1
ATOM 5316 O O . PHE B 1 215 ? 1.046 -58.438 30.463 1.00 15.50 215 PHE B O 1
ATOM 5324 N N . MET B 1 216 ? 3.118 -57.664 30.010 1.00 12.04 216 MET B N 1
ATOM 5325 C CA . MET B 1 216 ? 2.757 -57.000 28.763 1.00 13.44 216 MET B CA 1
ATOM 5326 C C . MET B 1 216 ? 2.220 -57.994 27.741 1.00 14.77 216 MET B C 1
ATOM 5327 O O . MET B 1 216 ? 2.914 -58.932 27.355 1.00 16.30 216 MET B O 1
ATOM 5332 N N . GLN B 1 217 ? 0.982 -57.770 27.312 1.00 18.60 217 GLN B N 1
ATOM 5333 C CA . GLN B 1 217 ? 0.274 -58.708 26.448 1.00 22.39 217 GLN B CA 1
ATOM 5334 C C . GLN B 1 217 ? -0.376 -58.063 25.225 1.00 17.33 217 GLN B C 1
ATOM 5335 O O . GLN B 1 217 ? -0.525 -58.713 24.189 1.00 22.11 217 GLN B O 1
ATOM 5341 N N . PHE B 1 218 ? -0.775 -56.799 25.349 1.00 22.34 218 PHE B N 1
ATOM 5342 C CA . PHE B 1 218 ? -1.530 -56.133 24.286 1.00 20.06 218 PHE B CA 1
ATOM 5343 C C . PHE B 1 218 ? -1.005 -54.751 23.926 1.00 23.31 218 PHE B C 1
ATOM 5344 O O . PHE B 1 218 ? -0.271 -54.126 24.692 1.00 18.97 218 PHE B O 1
ATOM 5352 N N . ASN B 1 219 ? -1.405 -54.287 22.745 1.00 22.28 219 ASN B N 1
ATOM 5353 C CA . ASN B 1 219 ? -1.307 -52.884 22.371 1.00 27.29 219 ASN B CA 1
ATOM 5354 C C . ASN B 1 219 ? -2.727 -52.329 22.289 1.00 24.74 219 ASN B C 1
ATOM 5355 O O . ASN B 1 219 ? -3.524 -52.768 21.460 1.00 30.65 219 ASN B O 1
ATOM 5360 N N . ARG B 1 220 ? -3.053 -51.381 23.162 1.00 27.20 220 ARG B N 1
ATOM 5361 C CA . ARG B 1 220 ? -4.395 -50.809 23.182 1.00 26.66 220 ARG B CA 1
ATOM 5362 C C . ARG B 1 220 ? -4.590 -49.805 22.051 1.00 33.94 220 ARG B C 1
ATOM 5363 O O . ARG B 1 220 ? -3.707 -48.995 21.767 1.00 25.74 220 ARG B O 1
ATOM 5371 N N . GLN B 1 221 ? -5.754 -49.871 21.411 1.00 40.37 221 GLN B N 1
ATOM 5372 C CA . GLN B 1 221 ? -6.116 -48.937 20.349 1.00 43.70 221 GLN B CA 1
ATOM 5373 C C . GLN B 1 221 ? -6.957 -47.791 20.906 1.00 41.38 221 GLN B C 1
ATOM 5374 O O . GLN B 1 221 ? -7.453 -47.861 22.032 1.00 38.59 221 GLN B O 1
ATOM 5380 N N . ALA B 1 222 ? -7.120 -46.739 20.108 1.00 50.71 222 ALA B N 1
ATOM 5381 C CA . ALA B 1 222 ? -7.907 -45.576 20.514 1.00 56.42 222 ALA B CA 1
ATOM 5382 C C . ALA B 1 222 ? -9.378 -45.928 20.740 1.00 55.22 222 ALA B C 1
ATOM 5383 O O . ALA B 1 222 ? -10.037 -45.340 21.598 1.00 54.22 222 ALA B O 1
ATOM 5385 N N . ASP B 1 223 ? -9.883 -46.888 19.970 1.00 57.49 223 ASP B N 1
ATOM 5386 C CA . ASP B 1 223 ? -11.261 -47.350 20.118 1.00 59.87 223 ASP B CA 1
ATOM 5387 C C . ASP B 1 223 ? -11.428 -48.197 21.377 1.00 59.67 223 ASP B C 1
ATOM 5388 O O . ASP B 1 223 ? -12.547 -48.503 21.789 1.00 60.01 223 ASP B O 1
ATOM 5393 N N . GLY B 1 224 ? -10.306 -48.575 21.981 1.00 49.38 224 GLY B N 1
ATOM 5394 C CA . GLY B 1 224 ? -10.325 -49.349 23.215 1.00 47.65 224 GLY B CA 1
ATOM 5395 C C . GLY B 1 224 ? -10.062 -50.827 23.006 1.00 43.31 224 GLY B C 1
ATOM 5396 O O . GLY B 1 224 ? -10.016 -51.594 23.969 1.00 49.46 224 GLY B O 1
ATOM 5397 N N . THR B 1 225 ? -9.890 -51.233 21.751 1.00 41.04 225 THR B N 1
ATOM 5398 C CA . THR B 1 225 ? -9.627 -52.638 21.438 1.00 44.71 225 THR B CA 1
ATOM 5399 C C . THR B 1 225 ? -8.190 -53.044 21.766 1.00 41.43 225 THR B C 1
ATOM 5400 O O . THR B 1 225 ? -7.268 -52.230 21.693 1.00 34.83 225 THR B O 1
ATOM 5404 N N . MET B 1 226 ? -8.019 -54.313 22.124 1.00 37.02 226 MET B N 1
ATOM 5405 C CA . MET B 1 226 ? -6.726 -54.851 22.530 1.00 38.77 226 MET B CA 1
ATOM 5406 C C . MET B 1 226 ? -6.141 -55.759 21.454 1.00 40.08 226 MET B C 1
ATOM 5407 O O . MET B 1 226 ? -6.689 -56.822 21.167 1.00 43.27 226 MET B O 1
ATOM 5412 N N . GLU B 1 227 ? -5.028 -55.340 20.863 1.00 35.41 227 GLU B N 1
ATOM 5413 C CA . GLU B 1 227 ? -4.310 -56.180 19.910 1.00 32.42 227 GLU B CA 1
ATOM 5414 C C . GLU B 1 227 ? -3.111 -56.818 20.605 1.00 33.12 227 GLU B C 1
ATOM 5415 O O . GLU B 1 227 ? -2.342 -56.126 21.271 1.00 31.31 227 GLU B O 1
ATOM 5421 N N . PRO B 1 228 ? -2.957 -58.143 20.464 1.00 30.40 228 PRO B N 1
ATOM 5422 C CA . PRO B 1 228 ? -1.860 -58.868 21.098 1.00 27.56 228 PRO B CA 1
ATOM 5423 C C . PRO B 1 228 ? -0.482 -58.380 20.652 1.00 34.84 228 PRO B C 1
ATOM 5424 O O . PRO B 1 228 ? -0.273 -58.101 19.470 1.00 25.43 228 PRO B O 1
ATOM 5428 N N . LEU B 1 229 ? 0.444 -58.271 21.601 1.00 23.07 229 LEU B N 1
ATOM 5429 C CA . LEU B 1 229 ? 1.840 -58.012 21.277 1.00 22.32 229 LEU B CA 1
ATOM 5430 C C . LEU B 1 229 ? 2.442 -59.292 20.710 1.00 19.93 229 LEU B C 1
ATOM 5431 O O . LEU B 1 229 ? 2.000 -60.382 21.058 1.00 22.79 229 LEU B O 1
ATOM 5436 N N . PRO B 1 230 ? 3.453 -59.163 19.835 1.00 22.71 230 PRO B N 1
ATOM 5437 C CA . PRO B 1 230 ? 4.092 -60.317 19.200 1.00 23.07 230 PRO B CA 1
ATOM 5438 C C . PRO B 1 230 ? 4.653 -61.308 20.214 1.00 28.64 230 PRO B C 1
ATOM 5439 O O . PRO B 1 230 ? 4.543 -62.519 20.022 1.00 22.74 230 PRO B O 1
ATOM 5443 N N . LYS B 1 231 ? 5.260 -60.792 21.279 1.00 17.17 231 LYS B N 1
ATOM 5444 C CA . LYS B 1 231 ? 5.844 -61.635 22.314 1.00 15.48 231 LYS B CA 1
ATOM 5445 C C . LYS B 1 231 ? 5.432 -61.136 23.692 1.00 19.58 231 LYS B C 1
ATOM 5446 O O . LYS B 1 231 ? 5.692 -59.982 24.038 1.00 15.23 231 LYS B O 1
ATOM 5452 N N . PRO B 1 232 ? 4.780 -62.005 24.484 1.00 19.86 232 PRO B N 1
ATOM 5453 C CA . PRO B 1 232 ? 4.470 -61.663 25.866 1.00 15.55 232 PRO B CA 1
ATOM 5454 C C . PRO B 1 232 ? 5.756 -61.246 26.566 1.00 13.98 232 PRO B C 1
ATOM 5455 O O . PRO B 1 232 ? 6.778 -61.923 26.437 1.00 13.74 232 PRO B O 1
ATOM 5459 N N . SER B 1 233 ? 5.714 -60.126 27.276 1.00 14.13 233 SER B N 1
ATOM 5460 C CA . SER B 1 233 ? 6.929 -59.551 27.844 1.00 13.85 233 SER B CA 1
ATOM 5461 C C . SER B 1 233 ? 6.693 -59.044 29.265 1.00 14.42 233 SER B C 1
ATOM 5462 O O . SER B 1 233 ? 5.572 -59.097 29.767 1.00 14.84 233 SER B O 1
ATOM 5465 N N . VAL B 1 234 ? 7.751 -58.561 29.911 1.00 10.77 234 VAL B N 1
ATOM 5466 C CA . VAL B 1 234 ? 7.647 -58.100 31.296 1.00 13.19 234 VAL B CA 1
ATOM 5467 C C . VAL B 1 234 ? 8.106 -56.651 31.457 1.00 13.98 234 VAL B C 1
ATOM 5468 O O . VAL B 1 234 ? 9.174 -56.271 30.967 1.00 11.42 234 VAL B O 1
ATOM 5472 N N . ASP B 1 235 ? 7.280 -55.859 32.138 1.00 14.57 235 ASP B N 1
ATOM 5473 C CA . ASP B 1 235 ? 7.601 -54.480 32.509 1.00 12.97 235 ASP B CA 1
ATOM 5474 C C . ASP B 1 235 ? 7.399 -54.331 34.017 1.00 11.65 235 ASP B C 1
ATOM 5475 O O . ASP B 1 235 ? 6.265 -54.348 34.495 1.00 11.98 235 ASP B O 1
ATOM 5480 N N . THR B 1 236 ? 8.487 -54.209 34.774 1.00 10.71 236 THR B N 1
ATOM 5481 C CA . THR B 1 236 ? 8.356 -54.004 36.223 1.00 11.31 236 THR B CA 1
ATOM 5482 C C . THR B 1 236 ? 8.750 -52.592 36.621 1.00 12.34 236 THR B C 1
ATOM 5483 O O . THR B 1 236 ? 9.506 -51.923 35.913 1.00 11.66 236 THR B O 1
ATOM 5487 N N . ALA B 1 237 ? 8.242 -52.152 37.767 1.00 11.00 237 ALA B N 1
ATOM 5488 C CA . ALA B 1 237 ? 8.310 -50.747 38.135 1.00 12.86 237 ALA B CA 1
ATOM 5489 C C . ALA B 1 237 ? 8.132 -50.551 39.637 1.00 11.62 237 ALA B C 1
ATOM 5490 O O . ALA B 1 237 ? 7.040 -50.761 40.168 1.00 12.13 237 ALA B O 1
ATOM 5492 N N . MET B 1 238 ? 9.209 -50.145 40.309 1.00 11.58 238 MET B N 1
ATOM 5493 C CA . MET B 1 238 ? 9.196 -49.905 41.751 1.00 13.28 238 MET B CA 1
ATOM 5494 C C . MET B 1 238 ? 9.570 -48.456 42.073 1.00 13.40 238 MET B C 1
ATOM 5495 O O . MET B 1 238 ? 10.555 -47.930 41.555 1.00 14.82 238 MET B O 1
ATOM 5500 N N . GLY B 1 239 ? 8.775 -47.815 42.927 1.00 10.85 239 GLY B N 1
ATOM 5501 C CA . GLY B 1 239 ? 9.053 -46.444 43.346 1.00 11.84 239 GLY B CA 1
ATOM 5502 C C . GLY B 1 239 ? 10.280 -46.383 44.237 1.00 11.66 239 GLY B C 1
ATOM 5503 O O . GLY B 1 239 ? 10.284 -46.937 45.335 1.00 13.23 239 GLY B O 1
ATOM 5504 N N . LEU B 1 240 ? 11.327 -45.715 43.761 1.00 12.77 240 LEU B N 1
ATOM 5505 C CA . LEU B 1 240 ? 12.571 -45.605 44.518 1.00 13.19 240 LEU B CA 1
ATOM 5506 C C . LEU B 1 240 ? 12.333 -44.985 45.894 1.00 13.55 240 LEU B C 1
ATOM 5507 O O . LEU B 1 240 ? 12.811 -45.495 46.906 1.00 12.89 240 LEU B O 1
ATOM 5512 N N . GLU B 1 241 ? 11.584 -43.886 45.922 1.00 13.93 241 GLU B N 1
ATOM 5513 C CA . GLU B 1 241 ? 11.314 -43.177 47.168 1.00 13.49 241 GLU B CA 1
ATOM 5514 C C . GLU B 1 241 ? 10.524 -44.044 48.155 1.00 13.97 241 GLU B C 1
ATOM 5515 O O . GLU B 1 241 ? 10.762 -43.994 49.361 1.00 14.97 241 GLU B O 1
ATOM 5521 N N . ARG B 1 242 ? 9.588 -44.834 47.637 1.00 12.82 242 ARG B N 1
ATOM 5522 C CA . ARG B 1 242 ? 8.773 -45.708 48.481 1.00 14.34 242 ARG B CA 1
ATOM 5523 C C . ARG B 1 242 ? 9.575 -46.850 49.101 1.00 16.03 242 ARG B C 1
ATOM 5524 O O . ARG B 1 242 ? 9.420 -47.145 50.286 1.00 14.57 242 ARG B O 1
ATOM 5532 N N . ILE B 1 243 ? 10.429 -47.491 48.308 1.00 15.59 243 ILE B N 1
ATOM 5533 C CA . ILE B 1 243 ? 11.267 -48.567 48.840 1.00 14.07 243 ILE B CA 1
ATOM 5534 C C . ILE B 1 243 ? 12.346 -47.994 49.768 1.00 17.20 243 ILE B C 1
ATOM 5535 O O . ILE B 1 243 ? 12.722 -48.622 50.758 1.00 16.05 243 ILE B O 1
ATOM 5540 N N . ALA B 1 244 ? 12.822 -46.788 49.461 1.00 16.33 244 ALA B N 1
ATOM 5541 C CA . ALA B 1 244 ? 13.773 -46.103 50.339 1.00 14.89 244 ALA B CA 1
ATOM 5542 C C . ALA B 1 244 ? 13.175 -45.878 51.727 1.00 15.75 244 ALA B C 1
ATOM 5543 O O . ALA B 1 244 ? 13.843 -46.085 52.744 1.00 17.12 244 ALA B O 1
ATOM 5545 N N . ALA B 1 245 ? 11.914 -45.463 51.764 1.00 13.45 245 ALA B N 1
ATOM 5546 C CA . ALA B 1 245 ? 11.208 -45.267 53.030 1.00 17.54 245 ALA B CA 1
ATOM 5547 C C . ALA B 1 245 ? 11.184 -46.560 53.844 1.00 20.69 245 ALA B C 1
ATOM 5548 O O . ALA B 1 245 ? 11.478 -46.554 55.042 1.00 19.17 245 ALA B O 1
ATOM 5550 N N . VAL B 1 246 ? 10.841 -47.665 53.189 1.00 18.84 246 VAL B N 1
ATOM 5551 C CA . VAL B 1 246 ? 10.825 -48.973 53.847 1.00 18.84 246 VAL B CA 1
ATOM 5552 C C . VAL B 1 246 ? 12.205 -49.316 54.414 1.00 18.04 246 VAL B C 1
ATOM 5553 O O . VAL B 1 246 ? 12.334 -49.663 55.590 1.00 17.63 246 VAL B O 1
ATOM 5557 N N . LEU B 1 247 ? 13.231 -49.196 53.576 1.00 15.95 247 LEU B N 1
ATOM 5558 C CA . LEU B 1 247 ? 14.594 -49.575 53.941 1.00 20.41 247 LEU B CA 1
ATOM 5559 C C . LEU B 1 247 ? 15.221 -48.672 55.000 1.00 26.08 247 LEU B C 1
ATOM 5560 O O . LEU B 1 247 ? 16.061 -49.119 55.782 1.00 21.76 247 LEU B O 1
ATOM 5565 N N . GLN B 1 248 ? 14.808 -47.408 55.028 1.00 18.12 248 GLN B N 1
ATOM 5566 C CA . GLN B 1 248 ? 15.338 -46.452 55.999 1.00 19.65 248 GLN B CA 1
ATOM 5567 C C . GLN B 1 248 ? 14.479 -46.383 57.264 1.00 24.17 248 GLN B C 1
ATOM 5568 O O . GLN B 1 248 ? 14.705 -45.541 58.133 1.00 22.97 248 GLN B O 1
ATOM 5574 N N . HIS B 1 249 ? 13.499 -47.280 57.353 1.00 21.32 249 HIS B N 1
ATOM 5575 C CA . HIS B 1 249 ? 12.664 -47.433 58.547 1.00 26.10 249 HIS B CA 1
ATOM 5576 C C . HIS B 1 249 ? 11.835 -46.201 58.880 1.00 29.49 249 HIS B C 1
ATOM 5577 O O . HIS B 1 249 ? 11.660 -45.857 60.049 1.00 26.45 249 HIS B O 1
ATOM 5584 N N . VAL B 1 250 ? 11.331 -45.538 57.845 1.00 22.20 250 VAL B N 1
ATOM 5585 C CA . VAL B 1 250 ? 10.423 -44.415 58.023 1.00 20.97 250 VAL B CA 1
ATOM 5586 C C . VAL B 1 250 ? 9.130 -44.730 57.288 1.00 24.98 250 VAL B C 1
ATOM 5587 O O . VAL B 1 250 ? 9.055 -45.713 56.550 1.00 28.97 250 VAL B O 1
ATOM 5591 N N . ASN B 1 251 ? 8.111 -43.905 57.491 1.00 20.53 251 ASN B N 1
ATOM 5592 C CA . ASN B 1 251 ? 6.807 -44.185 56.911 1.00 23.24 251 ASN B CA 1
ATOM 5593 C C . ASN B 1 251 ? 6.479 -43.349 55.673 1.00 23.55 251 ASN B C 1
ATOM 5594 O O . ASN B 1 251 ? 5.839 -43.840 54.742 1.00 28.14 251 ASN B O 1
ATOM 5599 N N . SER B 1 252 ? 6.927 -42.098 55.663 1.00 21.87 252 SER B N 1
ATOM 5600 C CA . SER B 1 252 ? 6.656 -41.191 54.547 1.00 21.11 252 SER B CA 1
ATOM 5601 C C . SER B 1 252 ? 7.838 -41.098 53.591 1.00 16.08 252 SER B C 1
ATOM 5602 O O . SER B 1 252 ? 8.991 -41.123 54.020 1.00 19.61 252 SER B O 1
ATOM 5605 N N . ASN B 1 253 ? 7.547 -40.981 52.295 1.00 19.02 253 ASN B N 1
ATOM 5606 C CA . ASN B 1 253 ? 8.584 -40.700 51.304 1.00 16.18 253 ASN B CA 1
ATOM 5607 C C . ASN B 1 253 ? 9.381 -39.463 51.683 1.00 16.55 253 ASN B C 1
ATOM 5608 O O . ASN B 1 253 ? 10.573 -39.368 51.399 1.00 16.14 253 ASN B O 1
ATOM 5613 N N . TYR B 1 254 ? 8.709 -38.508 52.318 1.00 15.64 254 TYR B N 1
ATOM 5614 C CA . TYR B 1 254 ? 9.331 -37.229 52.641 1.00 19.97 254 TYR B CA 1
ATOM 5615 C C . TYR B 1 254 ? 10.245 -37.309 53.856 1.00 21.64 254 TYR B C 1
ATOM 5616 O O . TYR B 1 254 ? 10.896 -36.329 54.215 1.00 20.16 254 TYR B O 1
ATOM 5625 N N . ASP B 1 255 ? 10.302 -38.488 54.470 1.00 20.25 255 ASP B N 1
ATOM 5626 C CA . ASP B 1 255 ? 11.206 -38.728 55.590 1.00 18.60 255 ASP B CA 1
ATOM 5627 C C . ASP B 1 255 ? 12.496 -39.452 55.192 1.00 25.09 255 ASP B C 1
ATOM 5628 O O . ASP B 1 255 ? 13.355 -39.710 56.041 1.00 19.48 255 ASP B O 1
ATOM 5633 N N . ILE B 1 256 ? 12.649 -39.774 53.909 1.00 18.35 256 ILE B N 1
ATOM 5634 C CA . ILE B 1 256 ? 13.899 -40.380 53.454 1.00 14.75 256 ILE B CA 1
ATOM 5635 C C . ILE B 1 256 ? 15.007 -39.332 53.425 1.00 20.21 256 ILE B C 1
ATOM 5636 O O . ILE B 1 256 ? 14.727 -38.130 53.431 1.00 19.97 256 ILE B O 1
ATOM 5641 N N . ASP B 1 257 ? 16.257 -39.790 53.415 1.00 16.25 257 ASP B N 1
ATOM 5642 C CA . ASP B 1 257 ? 17.413 -38.892 53.456 1.00 21.15 257 ASP B CA 1
ATOM 5643 C C . ASP B 1 257 ? 17.337 -37.771 52.413 1.00 23.17 257 ASP B C 1
ATOM 5644 O O . ASP B 1 257 ? 17.582 -36.601 52.722 1.00 18.26 257 ASP B O 1
ATOM 5649 N N . LEU B 1 258 ? 16.982 -38.139 51.187 1.00 18.09 258 LEU B N 1
ATOM 5650 C CA . LEU B 1 258 ? 16.860 -37.190 50.085 1.00 19.47 258 LEU B CA 1
ATOM 5651 C C . LEU B 1 258 ? 15.923 -36.031 50.427 1.00 17.63 258 LEU B C 1
ATOM 5652 O O . LEU B 1 258 ? 16.297 -34.866 50.300 1.00 21.89 258 LEU B O 1
ATOM 5657 N N . PHE B 1 259 ? 14.709 -36.353 50.863 1.00 19.12 259 PHE B N 1
ATOM 5658 C CA . PHE B 1 259 ? 13.708 -35.321 51.135 1.00 20.06 259 PHE B CA 1
ATOM 5659 C C . PHE B 1 259 ? 13.936 -34.570 52.448 1.00 26.41 259 PHE B C 1
ATOM 5660 O O . PHE B 1 259 ? 13.582 -33.396 52.562 1.00 18.07 259 PHE B O 1
ATOM 5668 N N . ARG B 1 260 ? 14.522 -35.240 53.436 1.00 22.13 260 ARG B N 1
ATOM 5669 C CA . ARG B 1 260 ? 14.844 -34.574 54.695 1.00 24.85 260 ARG B CA 1
ATOM 5670 C C . ARG B 1 260 ? 15.804 -33.414 54.439 1.00 21.60 260 ARG B C 1
ATOM 5671 O O . ARG B 1 260 ? 15.592 -32.301 54.924 1.00 22.16 260 ARG B O 1
ATOM 5679 N N . THR B 1 261 ? 16.842 -33.679 53.651 1.00 19.43 261 THR B N 1
ATOM 5680 C CA . THR B 1 261 ? 17.835 -32.667 53.302 1.00 25.22 261 THR B CA 1
ATOM 5681 C C . THR B 1 261 ? 17.231 -31.558 52.440 1.00 27.98 261 THR B C 1
ATOM 5682 O O . THR B 1 261 ? 17.502 -30.374 52.650 1.00 23.26 261 THR B O 1
ATOM 5686 N N . LEU B 1 262 ? 16.403 -31.949 51.478 1.00 25.56 262 LEU B N 1
ATOM 5687 C CA . LEU B 1 262 ? 15.771 -30.992 50.579 1.00 23.23 262 LEU B CA 1
ATOM 5688 C C . LEU B 1 262 ? 14.784 -30.087 51.323 1.00 22.85 262 LEU B C 1
ATOM 5689 O O . LEU B 1 262 ? 14.747 -28.879 51.096 1.00 21.20 262 LEU B O 1
ATOM 5694 N N . ILE B 1 263 ? 13.991 -30.673 52.215 1.00 21.31 263 ILE B N 1
ATOM 5695 C CA . ILE B 1 263 ? 13.024 -29.903 53.000 1.00 23.96 263 ILE B CA 1
ATOM 5696 C C . ILE B 1 263 ? 13.719 -28.871 53.901 1.00 27.92 263 ILE B C 1
ATOM 5697 O O . ILE B 1 263 ? 13.208 -27.767 54.099 1.00 25.08 263 ILE B O 1
ATOM 5702 N N . GLN B 1 264 ? 14.888 -29.231 54.427 1.00 25.01 264 GLN B N 1
ATOM 5703 C CA . GLN B 1 264 ? 15.708 -28.295 55.198 1.00 30.06 264 GLN B CA 1
ATOM 5704 C C . GLN B 1 264 ? 16.073 -27.074 54.360 1.00 28.95 264 GLN B C 1
ATOM 5705 O O . GLN B 1 264 ? 16.007 -25.939 54.834 1.00 26.65 264 GLN B O 1
ATOM 5711 N N . ALA B 1 265 ? 16.465 -27.321 53.112 1.00 22.71 265 ALA B N 1
ATOM 5712 C CA . ALA B 1 265 ? 16.824 -26.251 52.189 1.00 26.71 265 ALA B CA 1
ATOM 5713 C C . ALA B 1 265 ? 15.632 -25.346 51.885 1.00 26.97 265 ALA B C 1
ATOM 5714 O O . ALA B 1 265 ? 15.784 -24.126 51.787 1.00 26.59 265 ALA B O 1
ATOM 5716 N N . VAL B 1 266 ? 14.450 -25.943 51.744 1.00 24.15 266 VAL B N 1
ATOM 5717 C CA . VAL B 1 266 ? 13.228 -25.176 51.509 1.00 21.24 266 VAL B CA 1
ATOM 5718 C C . VAL B 1 266 ? 12.917 -24.268 52.703 1.00 24.93 266 VAL B C 1
ATOM 5719 O O . VAL B 1 266 ? 12.596 -23.091 52.529 1.00 21.61 266 VAL B O 1
ATOM 5723 N N . ALA B 1 267 ? 13.019 -24.818 53.911 1.00 22.05 267 ALA B N 1
ATOM 5724 C CA . ALA B 1 267 ? 12.806 -24.038 55.128 1.00 28.25 267 ALA B CA 1
ATOM 5725 C C . ALA B 1 267 ? 13.787 -22.872 55.195 1.00 27.08 267 ALA B C 1
ATOM 5726 O O . ALA B 1 267 ? 13.418 -21.757 55.564 1.00 28.92 267 ALA B O 1
ATOM 5728 N N . LYS B 1 268 ? 15.034 -23.143 54.824 1.00 24.24 268 LYS B N 1
ATOM 5729 C CA . LYS B 1 268 ? 16.087 -22.135 54.836 1.00 31.15 268 LYS B CA 1
ATOM 5730 C C . LYS B 1 268 ? 15.783 -20.959 53.904 1.00 35.78 268 LYS B C 1
ATOM 5731 O O . LYS B 1 268 ? 15.909 -19.801 54.303 1.00 29.97 268 LYS B O 1
ATOM 5737 N N . VAL B 1 269 ? 15.377 -21.252 52.671 1.00 32.26 269 VAL B N 1
ATOM 5738 C CA . VAL B 1 269 ? 15.166 -20.191 51.681 1.00 30.41 269 VAL B CA 1
ATOM 5739 C C . VAL B 1 269 ? 13.823 -19.470 51.823 1.00 29.33 269 VAL B C 1
ATOM 5740 O O . VAL B 1 269 ? 13.669 -18.343 51.352 1.00 33.59 269 VAL B O 1
ATOM 5744 N N . THR B 1 270 ? 12.853 -20.117 52.462 1.00 27.60 270 THR B N 1
ATOM 5745 C CA . THR B 1 270 ? 11.544 -19.498 52.669 1.00 25.23 270 THR B CA 1
ATOM 5746 C C . THR B 1 270 ? 11.476 -18.799 54.023 1.00 32.26 270 THR B C 1
ATOM 5747 O O . THR B 1 270 ? 10.644 -17.918 54.235 1.00 31.41 270 THR B O 1
ATOM 5751 N N . GLY B 1 271 ? 12.352 -19.202 54.937 1.00 32.56 271 GLY B N 1
ATOM 5752 C CA . GLY B 1 271 ? 12.343 -18.662 56.292 1.00 37.91 271 GLY B CA 1
ATOM 5753 C C . GLY B 1 271 ? 11.342 -19.362 57.192 1.00 41.13 271 GLY B C 1
ATOM 5754 O O . GLY B 1 271 ? 11.048 -18.891 58.290 1.00 38.79 271 GLY B O 1
ATOM 5755 N N . ALA B 1 272 ? 10.810 -20.489 56.728 1.00 35.36 272 ALA B N 1
ATOM 5756 C CA . ALA B 1 272 ? 9.896 -21.285 57.539 1.00 37.38 272 ALA B CA 1
ATOM 5757 C C . ALA B 1 272 ? 10.678 -22.019 58.625 1.00 36.64 272 ALA B C 1
ATOM 5758 O O . ALA B 1 272 ? 11.842 -22.369 58.430 1.00 42.06 272 ALA B O 1
ATOM 5760 N N . THR B 1 273 ? 10.041 -22.245 59.770 1.00 41.39 273 THR B N 1
ATOM 5761 C CA . THR B 1 273 ? 10.700 -22.926 60.886 1.00 48.01 273 THR B CA 1
ATOM 5762 C C . THR B 1 273 ? 10.023 -24.245 61.252 1.00 45.33 273 THR B C 1
ATOM 5763 O O . THR B 1 273 ? 10.641 -25.124 61.851 1.00 45.93 273 THR B O 1
ATOM 5767 N N . ASP B 1 274 ? 8.754 -24.375 60.887 1.00 45.66 274 ASP B N 1
ATOM 5768 C CA . ASP B 1 274 ? 7.996 -25.578 61.181 1.00 42.49 274 ASP B CA 1
ATOM 5769 C C . ASP B 1 274 ? 8.211 -26.609 60.082 1.00 47.93 274 ASP B C 1
ATOM 5770 O O . ASP B 1 274 ? 7.552 -26.568 59.044 1.00 48.69 274 ASP B O 1
ATOM 5775 N N . LEU B 1 275 ? 9.129 -27.544 60.323 1.00 43.59 275 LEU B N 1
ATOM 5776 C CA . LEU B 1 275 ? 9.520 -28.506 59.298 1.00 44.62 275 LEU B CA 1
ATOM 5777 C C . LEU B 1 275 ? 8.405 -29.498 58.975 1.00 48.43 275 LEU B C 1
ATOM 5778 O O . LEU B 1 275 ? 8.562 -30.354 58.103 1.00 53.13 275 LEU B O 1
ATOM 5783 N N . SER B 1 276 ? 7.277 -29.377 59.680 1.00 43.75 276 SER B N 1
ATOM 5784 C CA . SER B 1 276 ? 6.142 -30.281 59.462 1.00 45.97 276 SER B CA 1
ATOM 5785 C C . SER B 1 276 ? 5.070 -29.726 58.517 1.00 44.25 276 SER B C 1
ATOM 5786 O O . SER B 1 276 ? 4.188 -30.468 58.081 1.00 39.39 276 SER B O 1
ATOM 5789 N N . ASN B 1 277 ? 5.133 -28.431 58.213 1.00 40.85 277 ASN B N 1
ATOM 5790 C CA . ASN B 1 277 ? 4.132 -27.796 57.352 1.00 35.03 277 ASN B CA 1
ATOM 5791 C C . ASN B 1 277 ? 4.128 -28.404 55.948 1.00 27.02 277 ASN B C 1
ATOM 5792 O O . ASN B 1 277 ? 5.182 -28.582 55.338 1.00 28.80 277 ASN B O 1
ATOM 5797 N N . LYS B 1 278 ? 2.940 -28.715 55.441 1.00 26.05 278 LYS B N 1
ATOM 5798 C CA . LYS B 1 278 ? 2.823 -29.458 54.189 1.00 30.83 278 LYS B CA 1
ATOM 5799 C C . LYS B 1 278 ? 3.350 -28.697 52.971 1.00 28.16 278 LYS B C 1
ATOM 5800 O O . LYS B 1 278 ? 3.724 -29.312 51.974 1.00 23.83 278 LYS B O 1
ATOM 5806 N N . SER B 1 279 ? 3.391 -27.368 53.060 1.00 23.32 279 SER B N 1
ATOM 5807 C CA . SER B 1 279 ? 3.900 -26.541 51.963 1.00 20.80 279 SER B CA 1
ATOM 5808 C C . SER B 1 279 ? 5.380 -26.791 51.691 1.00 22.07 279 SER B C 1
ATOM 5809 O O . SER B 1 279 ? 5.834 -26.665 50.554 1.00 21.55 279 SER B O 1
ATOM 5812 N N . LEU B 1 280 ? 6.132 -27.140 52.734 1.00 18.77 280 LEU B N 1
ATOM 5813 C CA . LEU B 1 280 ? 7.542 -27.489 52.568 1.00 20.68 280 LEU B CA 1
ATOM 5814 C C . LEU B 1 280 ? 7.687 -28.742 51.712 1.00 19.67 280 LEU B C 1
ATOM 5815 O O . LEU B 1 280 ? 8.593 -28.836 50.880 1.00 18.01 280 LEU B O 1
ATOM 5820 N N . ARG B 1 281 ? 6.796 -29.704 51.930 1.00 18.56 281 ARG B N 1
ATOM 5821 C CA . ARG B 1 281 ? 6.799 -30.943 51.157 1.00 22.48 281 ARG B CA 1
ATOM 5822 C C . ARG B 1 281 ? 6.382 -30.690 49.708 1.00 18.60 281 ARG B C 1
ATOM 5823 O O . ARG B 1 281 ? 6.960 -31.254 48.778 1.00 17.34 281 ARG B O 1
ATOM 5831 N N . VAL B 1 282 ? 5.379 -29.838 49.523 1.00 15.76 282 VAL B N 1
ATOM 5832 C CA . VAL B 1 282 ? 4.925 -29.479 48.183 1.00 16.67 282 VAL B CA 1
ATOM 5833 C C . VAL B 1 282 ? 6.044 -28.821 47.373 1.00 15.65 282 VAL B C 1
ATOM 5834 O O . VAL B 1 282 ? 6.293 -29.200 46.228 1.00 16.92 282 VAL B O 1
ATOM 5838 N N . ILE B 1 283 ? 6.722 -27.846 47.974 1.00 15.54 283 ILE B N 1
ATOM 5839 C CA . ILE B 1 283 ? 7.813 -27.144 47.299 1.00 16.78 283 ILE B CA 1
ATOM 5840 C C . ILE B 1 283 ? 8.986 -28.079 46.989 1.00 16.82 283 ILE B C 1
ATOM 5841 O O . ILE B 1 283 ? 9.574 -28.008 45.907 1.00 14.54 283 ILE B O 1
ATOM 5846 N N . ALA B 1 284 ? 9.323 -28.951 47.939 1.00 15.85 284 ALA B N 1
ATOM 5847 C CA . ALA B 1 284 ? 10.394 -29.927 47.740 1.00 19.44 284 ALA B CA 1
ATOM 5848 C C . ALA B 1 284 ? 10.084 -30.841 46.556 1.00 14.79 284 ALA B C 1
ATOM 5849 O O . ALA B 1 284 ? 10.961 -31.147 45.744 1.00 15.81 284 ALA B O 1
ATOM 5851 N N . ASP B 1 285 ? 8.830 -31.271 46.459 1.00 15.46 285 ASP B N 1
ATOM 5852 C CA . ASP B 1 285 ? 8.385 -32.056 45.312 1.00 15.68 285 ASP B CA 1
ATOM 5853 C C . ASP B 1 285 ? 8.472 -31.253 44.017 1.00 19.06 285 ASP B C 1
ATOM 5854 O O . ASP B 1 285 ? 8.965 -31.740 42.997 1.00 13.80 285 ASP B O 1
ATOM 5859 N N . HIS B 1 286 ? 7.977 -30.021 44.070 1.00 14.08 286 HIS B N 1
ATOM 5860 C CA . HIS B 1 286 ? 7.840 -29.192 42.882 1.00 16.26 286 HIS B CA 1
ATOM 5861 C C . HIS B 1 286 ? 9.178 -28.773 42.275 1.00 12.62 286 HIS B C 1
ATOM 5862 O O . HIS B 1 286 ? 9.299 -28.688 41.055 1.00 14.66 286 HIS B O 1
ATOM 5869 N N . ILE B 1 287 ? 10.187 -28.522 43.107 1.00 14.25 287 ILE B N 1
ATOM 5870 C CA . ILE B 1 287 ? 11.504 -28.199 42.557 1.00 14.08 287 ILE B CA 1
ATOM 5871 C C . ILE B 1 287 ? 12.074 -29.373 41.744 1.00 16.42 287 ILE B C 1
ATOM 5872 O O . ILE B 1 287 ? 12.739 -29.165 40.730 1.00 12.19 287 ILE B O 1
ATOM 5877 N N . ARG B 1 288 ? 11.786 -30.601 42.168 1.00 14.01 288 ARG B N 1
ATOM 5878 C CA . ARG B 1 288 ? 12.251 -31.777 41.427 1.00 11.60 288 ARG B CA 1
ATOM 5879 C C . ARG B 1 288 ? 11.649 -31.831 40.022 1.00 12.58 288 ARG B C 1
ATOM 5880 O O . ARG B 1 288 ? 12.379 -31.937 39.036 1.00 14.53 288 ARG B O 1
ATOM 5888 N N . SER B 1 289 ? 10.324 -31.744 39.925 1.00 12.91 289 SER B N 1
ATOM 5889 C CA . SER B 1 289 ? 9.674 -31.762 38.617 1.00 15.04 289 SER B CA 1
ATOM 5890 C C . SER B 1 289 ? 10.057 -30.551 37.758 1.00 15.67 289 SER B C 1
ATOM 5891 O O . SER B 1 289 ? 10.392 -30.698 36.586 1.00 13.92 289 SER B O 1
ATOM 5894 N N . CYS B 1 290 ? 10.033 -29.358 38.345 1.00 14.62 290 CYS B N 1
ATOM 5895 C CA . CYS B 1 290 ? 10.325 -28.143 37.575 1.00 12.77 290 CYS B CA 1
ATOM 5896 C C . CYS B 1 290 ? 11.763 -28.107 37.061 1.00 14.54 290 CYS B C 1
ATOM 5897 O O . CYS B 1 290 ? 11.994 -27.865 35.875 1.00 13.68 290 CYS B O 1
ATOM 5900 N N . ALA B 1 291 ? 12.726 -28.357 37.945 1.00 13.90 291 ALA B N 1
ATOM 5901 C CA . ALA B 1 291 ? 14.139 -28.286 37.566 1.00 15.96 291 ALA B CA 1
ATOM 5902 C C . ALA B 1 291 ? 14.517 -29.332 36.511 1.00 16.41 291 ALA B C 1
ATOM 5903 O O . ALA B 1 291 ? 15.185 -29.016 35.528 1.00 12.73 291 ALA B O 1
ATOM 5905 N N . PHE B 1 292 ? 14.081 -30.574 36.711 1.00 15.21 292 PHE B N 1
ATOM 5906 C CA . PHE B 1 292 ? 14.382 -31.636 35.751 1.00 15.43 292 PHE B CA 1
ATOM 5907 C C . PHE B 1 292 ? 13.681 -31.435 34.408 1.00 14.84 292 PHE B C 1
ATOM 5908 O O . PHE B 1 292 ? 14.253 -31.735 33.361 1.00 15.64 292 PHE B O 1
ATOM 5916 N N . LEU B 1 293 ? 12.448 -30.931 34.432 1.00 12.91 293 LEU B N 1
ATOM 5917 C CA . LEU B 1 293 ? 11.736 -30.649 33.183 1.00 14.08 293 LEU B CA 1
ATOM 5918 C C . LEU B 1 293 ? 12.478 -29.592 32.363 1.00 13.99 293 LEU B C 1
ATOM 5919 O O . LEU B 1 293 ? 12.619 -29.730 31.153 1.00 14.58 293 LEU B O 1
ATOM 5924 N N . ILE B 1 294 ? 12.959 -28.547 33.032 1.00 14.11 294 ILE B N 1
ATOM 5925 C CA . ILE B 1 294 ? 13.737 -27.506 32.354 1.00 13.56 294 ILE B CA 1
ATOM 5926 C C . ILE B 1 294 ? 15.065 -28.057 31.832 1.00 16.75 294 ILE B C 1
ATOM 5927 O O . ILE B 1 294 ? 15.486 -27.736 30.717 1.00 14.46 294 ILE B O 1
ATOM 5932 N N . ALA B 1 295 ? 15.715 -28.898 32.631 1.00 14.23 295 ALA B N 1
ATOM 5933 C CA . ALA B 1 295 ? 16.957 -29.536 32.202 1.00 16.53 295 ALA B CA 1
ATOM 5934 C C . ALA B 1 295 ? 16.725 -30.392 30.956 1.00 16.26 295 ALA B C 1
ATOM 5935 O O . ALA B 1 295 ? 17.597 -30.490 30.093 1.00 16.86 295 ALA B O 1
ATOM 5937 N N . ASP B 1 296 ? 15.543 -30.997 30.862 1.00 13.46 296 ASP B N 1
ATOM 5938 C CA . ASP B 1 296 ? 15.201 -31.844 29.719 1.00 16.50 296 ASP B CA 1
ATOM 5939 C C . ASP B 1 296 ? 14.570 -31.067 28.555 1.00 16.65 296 ASP B C 1
ATOM 5940 O O . ASP B 1 296 ? 14.055 -31.666 27.609 1.00 17.65 296 ASP B O 1
ATOM 5945 N N . GLY B 1 297 ? 14.599 -29.739 28.630 1.00 15.24 297 GLY B N 1
ATOM 5946 C CA . GLY B 1 297 ? 14.235 -28.917 27.478 1.00 13.45 297 GLY B CA 1
ATOM 5947 C C . GLY B 1 297 ? 12.923 -28.148 27.510 1.00 20.23 297 GLY B C 1
ATOM 5948 O O . GLY B 1 297 ? 12.615 -27.412 26.573 1.00 17.07 297 GLY B O 1
ATOM 5949 N N . VAL B 1 298 ? 12.141 -28.306 28.573 1.00 15.32 298 VAL B N 1
ATOM 5950 C CA . VAL B 1 298 ? 10.862 -27.604 28.657 1.00 14.94 298 VAL B CA 1
ATOM 5951 C C . VAL B 1 298 ? 11.062 -26.149 29.084 1.00 16.10 298 VAL B C 1
ATOM 5952 O O . VAL B 1 298 ? 11.793 -25.868 30.029 1.00 14.78 298 VAL B O 1
ATOM 5956 N N . MET B 1 299 ? 10.417 -25.231 28.368 1.00 17.74 299 MET B N 1
ATOM 5957 C CA . MET B 1 299 ? 10.431 -23.818 28.729 1.00 20.27 299 MET B CA 1
ATOM 5958 C C . MET B 1 299 ? 9.020 -23.382 29.093 1.00 15.20 299 MET B C 1
ATOM 5959 O O . MET B 1 299 ? 8.063 -23.786 28.441 1.00 17.72 299 MET B O 1
ATOM 5964 N N . PRO B 1 300 ? 8.885 -22.564 30.149 1.00 15.72 300 PRO B N 1
ATOM 5965 C CA . PRO B 1 300 ? 7.558 -22.116 30.567 1.00 15.86 300 PRO B CA 1
ATOM 5966 C C . PRO B 1 300 ? 6.837 -21.392 29.435 1.00 19.29 300 PRO B C 1
ATOM 5967 O O . PRO B 1 300 ? 7.446 -20.603 28.712 1.00 18.08 300 PRO B O 1
ATOM 5971 N N . SER B 1 301 ? 5.550 -21.674 29.279 1.00 16.03 301 SER B N 1
ATOM 5972 C CA . SER B 1 301 ? 4.754 -21.060 28.231 1.00 17.68 301 SER B CA 1
ATOM 5973 C C . SER B 1 301 ? 3.292 -21.154 28.615 1.00 18.76 301 SER B C 1
ATOM 5974 O O . SER B 1 301 ? 2.954 -21.623 29.703 1.00 16.80 301 SER B O 1
ATOM 5977 N N . ASN B 1 302 ? 2.421 -20.716 27.715 1.00 18.26 302 ASN B N 1
ATOM 5978 C CA . ASN B 1 302 ? 0.995 -20.831 27.956 1.00 19.94 302 ASN B CA 1
ATOM 5979 C C . ASN B 1 302 ? 0.337 -21.933 27.138 1.00 26.05 302 ASN B C 1
ATOM 5980 O O . ASN B 1 302 ? -0.882 -21.951 26.990 1.00 26.70 302 ASN B O 1
ATOM 5985 N N . GLU B 1 303 ? 1.137 -22.866 26.631 1.00 21.00 303 GLU B N 1
ATOM 5986 C CA A GLU B 1 303 ? 0.608 -23.973 25.834 0.50 24.02 303 GLU B CA 1
ATOM 5987 C CA B GLU B 1 303 ? 0.590 -23.978 25.863 0.50 20.42 303 GLU B CA 1
ATOM 5988 C C . GLU B 1 303 ? 1.288 -25.298 26.179 1.00 21.97 303 GLU B C 1
ATOM 5989 O O . GLU B 1 303 ? 2.471 -25.321 26.512 1.00 19.83 303 GLU B O 1
ATOM 6000 N N . ASN B 1 304 ? 0.525 -26.388 26.103 1.00 18.35 304 ASN B N 1
ATOM 6001 C CA . ASN B 1 304 ? 1.086 -27.742 26.172 1.00 20.57 304 ASN B CA 1
ATOM 6002 C C . ASN B 1 304 ? 2.095 -27.974 27.294 1.00 17.50 304 ASN B C 1
ATOM 6003 O O . ASN B 1 304 ? 1.804 -27.662 28.445 1.00 18.26 304 ASN B O 1
ATOM 6008 N N . ARG B 1 305 ? 3.265 -28.525 26.978 1.00 15.45 305 ARG B N 1
ATOM 6009 C CA . ARG B 1 305 ? 4.235 -28.862 28.022 1.00 14.03 305 ARG B CA 1
ATOM 6010 C C . ARG B 1 305 ? 4.662 -27.644 28.821 1.00 16.57 305 ARG B C 1
ATOM 6011 O O . ARG B 1 305 ? 4.796 -27.711 30.039 1.00 13.19 305 ARG B O 1
ATOM 6019 N N . GLY B 1 306 ? 4.880 -26.529 28.130 1.00 15.14 306 GLY B N 1
ATOM 6020 C CA . GLY B 1 306 ? 5.321 -25.308 28.788 1.00 14.46 306 GLY B CA 1
ATOM 6021 C C . GLY B 1 306 ? 4.352 -24.810 29.845 1.00 15.06 306 GLY B C 1
ATOM 6022 O O . GLY B 1 306 ? 4.764 -24.225 30.850 1.00 15.22 306 GLY B O 1
ATOM 6023 N N . TYR B 1 307 ? 3.062 -25.037 29.618 1.00 13.49 307 TYR B N 1
ATOM 6024 C CA . TYR B 1 307 ? 2.041 -24.580 30.558 1.00 16.09 307 TYR B CA 1
ATOM 6025 C C . TYR B 1 307 ? 1.955 -25.475 31.789 1.00 19.50 307 TYR B C 1
ATOM 6026 O O . TYR B 1 307 ? 1.736 -24.985 32.893 1.00 15.41 307 TYR B O 1
ATOM 6035 N N . VAL B 1 308 ? 2.141 -26.781 31.610 1.00 16.51 308 VAL B N 1
ATOM 6036 C CA . VAL B 1 308 ? 2.197 -27.677 32.768 1.00 14.09 308 VAL B CA 1
ATOM 6037 C C . VAL B 1 308 ? 3.355 -27.248 33.673 1.00 13.35 308 VAL B C 1
ATOM 6038 O O . VAL B 1 308 ? 3.194 -27.136 34.887 1.00 16.94 308 VAL B O 1
ATOM 6042 N N . LEU B 1 309 ? 4.512 -26.977 33.076 1.00 13.99 309 LEU B N 1
ATOM 6043 C CA . LEU B 1 309 ? 5.661 -26.485 33.832 1.00 12.59 309 LEU B CA 1
ATOM 6044 C C . LEU B 1 309 ? 5.343 -25.161 34.532 1.00 14.34 309 LEU B C 1
ATOM 6045 O O . LEU B 1 309 ? 5.613 -24.998 35.720 1.00 11.93 309 LEU B O 1
ATOM 6050 N N . ARG B 1 310 ? 4.774 -24.219 33.785 1.00 15.68 310 ARG B N 1
ATOM 6051 C CA . ARG B 1 310 ? 4.393 -22.922 34.340 1.00 16.37 310 ARG B CA 1
ATOM 6052 C C . ARG B 1 310 ? 3.450 -23.088 35.533 1.00 14.75 310 ARG B C 1
ATOM 6053 O O . ARG B 1 310 ? 3.617 -22.431 36.560 1.00 16.76 310 ARG B O 1
ATOM 6061 N N . ARG B 1 311 ? 2.472 -23.977 35.385 1.00 14.36 311 ARG B N 1
ATOM 6062 C CA A ARG B 1 311 ? 1.505 -24.242 36.447 0.50 16.93 311 ARG B CA 1
ATOM 6063 C CA B ARG B 1 311 ? 1.501 -24.253 36.443 0.50 14.24 311 ARG B CA 1
ATOM 6064 C C . ARG B 1 311 ? 2.172 -24.751 37.723 1.00 17.30 311 ARG B C 1
ATOM 6065 O O . ARG B 1 311 ? 1.854 -24.293 38.820 1.00 16.43 311 ARG B O 1
ATOM 6080 N N . ILE B 1 312 ? 3.101 -25.694 37.584 1.00 14.68 312 ILE B N 1
ATOM 6081 C CA . ILE B 1 312 ? 3.783 -26.240 38.762 1.00 15.58 312 ILE B CA 1
ATOM 6082 C C . ILE B 1 312 ? 4.695 -25.203 39.420 1.00 16.13 312 ILE B C 1
ATOM 6083 O O . ILE B 1 312 ? 4.704 -25.068 40.649 1.00 15.07 312 ILE B O 1
ATOM 6088 N N . ILE B 1 313 ? 5.450 -24.460 38.611 1.00 14.83 313 ILE B N 1
ATOM 6089 C CA . ILE B 1 313 ? 6.301 -23.397 39.153 1.00 12.51 313 ILE B CA 1
ATOM 6090 C C . ILE B 1 313 ? 5.465 -22.397 39.951 1.00 12.78 313 ILE B C 1
ATOM 6091 O O . ILE B 1 313 ? 5.798 -22.063 41.090 1.00 13.43 313 ILE B O 1
ATOM 6096 N N . ARG B 1 314 ? 4.377 -21.923 39.351 1.00 17.13 314 ARG B N 1
ATOM 6097 C CA . ARG B 1 314 ? 3.547 -20.903 39.990 1.00 18.14 314 ARG B CA 1
ATOM 6098 C C . ARG B 1 314 ? 2.883 -21.412 41.271 1.00 19.36 314 ARG B C 1
ATOM 6099 O O . ARG B 1 314 ? 2.777 -20.678 42.255 1.00 18.81 314 ARG B O 1
ATOM 6107 N N . ARG B 1 315 ? 2.464 -22.674 41.271 1.00 17.95 315 ARG B N 1
ATOM 6108 C CA . ARG B 1 315 ? 1.916 -23.279 42.482 1.00 18.67 315 ARG B CA 1
ATOM 6109 C C . ARG B 1 315 ? 2.975 -23.378 43.584 1.00 15.34 315 ARG B C 1
ATOM 6110 O O . ARG B 1 315 ? 2.679 -23.155 44.761 1.00 18.89 315 ARG B O 1
ATOM 6118 N N . ALA B 1 316 ? 4.214 -23.686 43.202 1.00 15.90 316 ALA B N 1
ATOM 6119 C CA . ALA B 1 316 ? 5.313 -23.734 44.166 1.00 17.44 316 ALA B CA 1
ATOM 6120 C C . ALA B 1 316 ? 5.587 -22.351 44.769 1.00 20.75 316 ALA B C 1
ATOM 6121 O O . ALA B 1 316 ? 5.758 -22.211 45.984 1.00 18.19 316 ALA B O 1
ATOM 6123 N N . VAL B 1 317 ? 5.630 -21.335 43.914 1.00 18.93 317 VAL B N 1
ATOM 6124 C CA . VAL B 1 317 ? 5.851 -19.962 44.366 1.00 19.52 317 VAL B CA 1
ATOM 6125 C C . VAL B 1 317 ? 4.742 -19.533 45.326 1.00 18.60 317 VAL B C 1
ATOM 6126 O O . VAL B 1 317 ? 5.008 -18.897 46.350 1.00 20.45 317 VAL B O 1
ATOM 6130 N N . ARG B 1 318 ? 3.506 -19.904 45.003 1.00 18.40 318 ARG B N 1
ATOM 6131 C CA . ARG B 1 318 ? 2.359 -19.600 45.856 1.00 19.21 318 ARG B CA 1
ATOM 6132 C C . ARG B 1 318 ? 2.537 -20.206 47.252 1.00 27.95 318 ARG B C 1
ATOM 6133 O O . ARG B 1 318 ? 2.313 -19.537 48.263 1.00 19.28 318 ARG B O 1
ATOM 6141 N N . HIS B 1 319 ? 2.942 -21.472 47.304 1.00 21.88 319 HIS B N 1
ATOM 6142 C CA . HIS B 1 319 ? 3.200 -22.136 48.581 1.00 20.90 319 HIS B CA 1
ATOM 6143 C C . HIS B 1 319 ? 4.317 -21.443 49.358 1.00 19.83 319 HIS B C 1
ATOM 6144 O O . HIS B 1 319 ? 4.259 -21.340 50.583 1.00 24.09 319 HIS B O 1
ATOM 6151 N N . GLY B 1 320 ? 5.327 -20.956 48.641 1.00 17.87 320 GLY B N 1
ATOM 6152 C CA . GLY B 1 320 ? 6.384 -20.165 49.260 1.00 22.96 320 GLY B CA 1
ATOM 6153 C C . GLY B 1 320 ? 5.828 -18.891 49.877 1.00 25.90 320 GLY B C 1
ATOM 6154 O O . GLY B 1 320 ? 6.251 -18.478 50.954 1.00 27.50 320 GLY B O 1
ATOM 6155 N N . ASN B 1 321 ? 4.871 -18.273 49.190 1.00 26.58 321 ASN B N 1
ATOM 6156 C CA . ASN B 1 321 ? 4.192 -17.087 49.705 1.00 31.01 321 ASN B CA 1
ATOM 6157 C C . ASN B 1 321 ? 3.450 -17.385 51.007 1.00 34.21 321 ASN B C 1
ATOM 6158 O O . ASN B 1 321 ? 3.505 -16.603 51.957 1.00 31.46 321 ASN B O 1
ATOM 6163 N N . MET B 1 322 ? 2.764 -18.522 51.046 1.00 29.37 322 MET B N 1
ATOM 6164 C CA . MET B 1 322 ? 2.031 -18.932 52.237 1.00 33.33 322 MET B CA 1
ATOM 6165 C C . MET B 1 322 ? 2.966 -19.131 53.430 1.00 33.70 322 MET B C 1
ATOM 6166 O O . MET B 1 322 ? 2.594 -18.855 54.570 1.00 33.00 322 MET B O 1
ATOM 6171 N N . LEU B 1 323 ? 4.181 -19.600 53.161 1.00 28.36 323 LEU B N 1
ATOM 6172 C CA . LEU B 1 323 ? 5.175 -19.815 54.210 1.00 30.85 323 LEU B CA 1
ATOM 6173 C C . LEU B 1 323 ? 5.857 -18.517 54.636 1.00 31.33 323 LEU B C 1
ATOM 6174 O O . LEU B 1 323 ? 6.573 -18.485 55.638 1.00 29.41 323 LEU B O 1
ATOM 6179 N N . GLY B 1 324 ? 5.646 -17.457 53.862 1.00 32.49 324 GLY B N 1
ATOM 6180 C CA . GLY B 1 324 ? 6.163 -16.137 54.205 1.00 29.12 324 GLY B CA 1
ATOM 6181 C C . GLY B 1 324 ? 7.478 -15.760 53.548 1.00 33.59 324 GLY B C 1
ATOM 6182 O O . GLY B 1 324 ? 8.215 -14.927 54.072 1.00 31.03 324 GLY B O 1
ATOM 6183 N N . ALA B 1 325 ? 7.780 -16.364 52.402 1.00 26.99 325 ALA B N 1
ATOM 6184 C CA . ALA B 1 325 ? 8.989 -16.011 51.665 1.00 30.07 325 ALA B CA 1
ATOM 6185 C C . ALA B 1 325 ? 8.958 -14.529 51.289 1.00 36.20 325 ALA B C 1
ATOM 6186 O O . ALA B 1 325 ? 8.000 -14.058 50.676 1.00 32.73 325 ALA B O 1
ATOM 6188 N N . LYS B 1 326 ? 10.007 -13.803 51.669 1.00 40.14 326 LYS B N 1
ATOM 6189 C CA . LYS B 1 326 ? 10.071 -12.358 51.442 1.00 52.30 326 LYS B CA 1
ATOM 6190 C C . LYS B 1 326 ? 10.821 -11.996 50.167 1.00 48.50 326 LYS B C 1
ATOM 6191 O O . LYS B 1 326 ? 10.777 -10.852 49.714 1.00 48.14 326 LYS B O 1
ATOM 6197 N N . GLU B 1 327 ? 11.514 -12.971 49.594 1.00 40.36 327 GLU B N 1
ATOM 6198 C CA . GLU B 1 327 ? 12.299 -12.726 48.395 1.00 42.95 327 GLU B CA 1
ATOM 6199 C C . GLU B 1 327 ? 12.237 -13.914 47.443 1.00 42.44 327 GLU B C 1
ATOM 6200 O O . GLU B 1 327 ? 11.865 -15.021 47.835 1.00 37.38 327 GLU B O 1
ATOM 6206 N N . THR B 1 328 ? 12.587 -13.666 46.185 1.00 32.12 328 THR B N 1
ATOM 6207 C CA . THR B 1 328 ? 12.610 -14.716 45.171 1.00 28.34 328 THR B CA 1
ATOM 6208 C C . THR B 1 328 ? 13.397 -15.894 45.729 1.00 28.78 328 THR B C 1
ATOM 6209 O O . THR B 1 328 ? 14.536 -15.723 46.162 1.00 26.85 328 THR B O 1
ATOM 6213 N N . PHE B 1 329 ? 12.804 -17.086 45.722 1.00 26.62 329 PHE B N 1
ATOM 6214 C CA . PHE B 1 329 ? 13.412 -18.223 46.426 1.00 23.08 329 PHE B CA 1
ATOM 6215 C C . PHE B 1 329 ? 13.560 -19.530 45.629 1.00 22.93 329 PHE B C 1
ATOM 6216 O O . PHE B 1 329 ? 14.472 -20.308 45.894 1.00 19.41 329 PHE B O 1
ATOM 6224 N N . PHE B 1 330 ? 12.662 -19.782 44.681 1.00 20.56 330 PHE B N 1
ATOM 6225 C CA . PHE B 1 330 ? 12.532 -21.122 44.099 1.00 18.51 330 PHE B CA 1
ATOM 6226 C C . PHE B 1 330 ? 13.812 -21.593 43.406 1.00 20.98 330 PHE B C 1
ATOM 6227 O O . PHE B 1 330 ? 14.234 -22.736 43.584 1.00 19.40 330 PHE B O 1
ATOM 6235 N N . TYR B 1 331 ? 14.443 -20.703 42.645 1.00 18.47 331 TYR B N 1
ATOM 6236 C CA . TYR B 1 331 ? 15.669 -21.047 41.926 1.00 19.70 331 TYR B CA 1
ATOM 6237 C C . TYR B 1 331 ? 16.824 -21.413 42.863 1.00 18.99 331 TYR B C 1
ATOM 6238 O O . TYR B 1 331 ? 17.775 -22.076 42.448 1.00 19.67 331 TYR B O 1
ATOM 6247 N N . LYS B 1 332 ? 16.746 -20.973 44.117 1.00 20.77 332 LYS B N 1
ATOM 6248 C CA . LYS B 1 332 ? 17.808 -21.232 45.088 1.00 22.66 332 LYS B CA 1
ATOM 6249 C C . LYS B 1 332 ? 17.847 -22.697 45.513 1.00 25.39 332 LYS B C 1
ATOM 6250 O O . LYS B 1 332 ? 18.782 -23.131 46.188 1.00 19.68 332 LYS B O 1
ATOM 6256 N N . LEU B 1 333 ? 16.833 -23.455 45.109 1.00 21.44 333 LEU B N 1
ATOM 6257 C CA . LEU B 1 333 ? 16.716 -24.854 45.506 1.00 19.74 333 LEU B CA 1
ATOM 6258 C C . LEU B 1 333 ? 17.344 -25.818 44.499 1.00 23.82 333 LEU B C 1
ATOM 6259 O O . LEU B 1 333 ? 17.455 -27.015 44.771 1.00 19.57 333 LEU B O 1
ATOM 6264 N N . VAL B 1 334 ? 17.759 -25.297 43.346 1.00 18.76 334 VAL B N 1
ATOM 6265 C CA . VAL B 1 334 ? 18.401 -26.121 42.319 1.00 18.97 334 VAL B CA 1
ATOM 6266 C C . VAL B 1 334 ? 19.710 -26.729 42.825 1.00 26.90 334 VAL B C 1
ATOM 6267 O O . VAL B 1 334 ? 19.964 -27.921 42.638 1.00 19.67 334 VAL B O 1
ATOM 6271 N N . GLY B 1 335 ? 20.536 -25.907 43.467 1.00 22.50 335 GLY B N 1
ATOM 6272 C CA . GLY B 1 335 ? 21.789 -26.380 44.058 1.00 21.40 335 GLY B CA 1
ATOM 6273 C C . GLY B 1 335 ? 21.593 -27.519 45.045 1.00 21.86 335 GLY B C 1
ATOM 6274 O O . GLY B 1 335 ? 22.149 -28.607 44.866 1.00 22.09 335 GLY B O 1
ATOM 6275 N N . PRO B 1 336 ? 20.818 -27.271 46.111 1.00 20.80 336 PRO B N 1
ATOM 6276 C CA . PRO B 1 336 ? 20.438 -28.303 47.072 1.00 23.67 336 PRO B CA 1
ATOM 6277 C C . PRO B 1 336 ? 19.871 -29.565 46.415 1.00 23.07 336 PRO B C 1
ATOM 6278 O O . PRO B 1 336 ? 20.160 -30.672 46.870 1.00 18.45 336 PRO B O 1
ATOM 6282 N N . LEU B 1 337 ? 19.081 -29.404 45.355 1.00 20.62 337 LEU B N 1
ATOM 6283 C CA . LEU B 1 337 ? 18.522 -30.557 44.648 1.00 18.17 337 LEU B CA 1
ATOM 6284 C C . LEU B 1 337 ? 19.612 -31.395 43.978 1.00 19.24 337 LEU B C 1
ATOM 6285 O O . LEU B 1 337 ? 19.618 -32.621 44.091 1.00 20.30 337 LEU B O 1
ATOM 6290 N N . ILE B 1 338 ? 20.534 -30.731 43.288 1.00 17.77 338 ILE B N 1
ATOM 6291 C CA . ILE B 1 338 ? 21.663 -31.421 42.670 1.00 18.56 338 ILE B CA 1
ATOM 6292 C C . ILE B 1 338 ? 22.433 -32.219 43.721 1.00 22.70 338 ILE B C 1
ATOM 6293 O O . ILE B 1 338 ? 22.845 -33.355 43.476 1.00 20.60 338 ILE B O 1
ATOM 6298 N N . ASP B 1 339 ? 22.589 -31.628 44.903 1.00 20.60 339 ASP B N 1
ATOM 6299 C CA . ASP B 1 339 ? 23.351 -32.239 45.995 1.00 25.77 339 ASP B CA 1
ATOM 6300 C C . ASP B 1 339 ? 22.746 -33.521 46.575 1.00 27.16 339 ASP B C 1
ATOM 6301 O O . ASP B 1 339 ? 23.463 -34.317 47.180 1.00 26.29 339 ASP B O 1
ATOM 6306 N N . VAL B 1 340 ? 21.440 -33.719 46.409 1.00 19.33 340 VAL B N 1
ATOM 6307 C CA . VAL B 1 340 ? 20.788 -34.920 46.944 1.00 19.18 340 VAL B CA 1
ATOM 6308 C C . VAL B 1 340 ? 20.465 -35.981 45.886 1.00 21.44 340 VAL B C 1
ATOM 6309 O O . VAL B 1 340 ? 20.073 -37.099 46.227 1.00 20.37 340 VAL B O 1
ATOM 6313 N N . MET B 1 341 ? 20.638 -35.639 44.612 1.00 18.50 341 MET B N 1
ATOM 6314 C CA . MET B 1 341 ? 20.209 -36.522 43.525 1.00 20.29 341 MET B CA 1
ATOM 6315 C C . MET B 1 341 ? 21.280 -37.503 43.044 1.00 20.24 341 MET B C 1
ATOM 6316 O O . MET B 1 341 ? 20.982 -38.428 42.289 1.00 20.73 341 MET B O 1
ATOM 6321 N N . GLY B 1 342 ? 22.521 -37.301 43.476 1.00 20.12 342 GLY B N 1
ATOM 6322 C CA . GLY B 1 342 ? 23.621 -38.177 43.069 1.00 21.35 342 GLY B CA 1
ATOM 6323 C C . GLY B 1 342 ? 23.797 -38.226 41.561 1.00 23.47 342 GLY B C 1
ATOM 6324 O O . GLY B 1 342 ? 23.678 -37.207 40.880 1.00 22.13 342 GLY B O 1
ATOM 6325 N N . SER B 1 343 ? 24.071 -39.416 41.034 1.00 21.67 343 SER B N 1
ATOM 6326 C CA . SER B 1 343 ? 24.272 -39.589 39.595 1.00 22.50 343 SER B CA 1
ATOM 6327 C C . SER B 1 343 ? 22.996 -39.317 38.784 1.00 19.15 343 SER B C 1
ATOM 6328 O O . SER B 1 343 ? 23.064 -38.999 37.597 1.00 19.53 343 SER B O 1
ATOM 6331 N N . ALA B 1 344 ? 21.841 -39.436 39.431 1.00 16.83 344 ALA B N 1
ATOM 6332 C CA . ALA B 1 344 ? 20.562 -39.210 38.760 1.00 14.47 344 ALA B CA 1
ATOM 6333 C C . ALA B 1 344 ? 20.322 -37.730 38.446 1.00 19.26 344 ALA B C 1
ATOM 6334 O O . ALA B 1 344 ? 19.376 -37.389 37.734 1.00 19.27 344 ALA B O 1
ATOM 6336 N N . GLY B 1 345 ? 21.181 -36.861 38.974 1.00 16.12 345 GLY B N 1
ATOM 6337 C CA . GLY B 1 345 ? 21.065 -35.420 38.729 1.00 17.90 345 GLY B CA 1
ATOM 6338 C C . GLY B 1 345 ? 22.071 -34.862 37.731 1.00 19.57 345 GLY B C 1
ATOM 6339 O O . GLY B 1 345 ? 22.168 -33.647 37.561 1.00 17.84 345 GLY B O 1
ATOM 6340 N N . GLU B 1 346 ? 22.813 -35.750 37.067 1.00 18.21 346 GLU B N 1
ATOM 6341 C CA . GLU B 1 346 ? 23.835 -35.358 36.086 1.00 23.29 346 GLU B CA 1
ATOM 6342 C C . GLU B 1 346 ? 23.368 -34.303 35.081 1.00 20.34 346 GLU B C 1
ATOM 6343 O O . GLU B 1 346 ? 24.051 -33.302 34.861 1.00 19.22 346 GLU B O 1
ATOM 6349 N N . ASP B 1 347 ? 22.218 -34.545 34.456 1.00 17.52 347 ASP B N 1
ATOM 6350 C CA . ASP B 1 347 ? 21.711 -33.652 33.414 1.00 17.86 347 ASP B CA 1
ATOM 6351 C C . ASP B 1 347 ? 21.308 -32.294 33.976 1.00 20.83 347 ASP B C 1
ATOM 6352 O O . ASP B 1 347 ? 21.406 -31.272 33.295 1.00 19.96 347 ASP B O 1
ATOM 6357 N N . LEU B 1 348 ? 20.856 -32.291 35.225 1.00 21.73 348 LEU B N 1
ATOM 6358 C CA . LEU B 1 348 ? 20.504 -31.055 35.907 1.00 20.53 348 LEU B CA 1
ATOM 6359 C C . LEU B 1 348 ? 21.755 -30.262 36.285 1.00 20.16 348 LEU B C 1
ATOM 6360 O O . LEU B 1 348 ? 21.810 -29.045 36.091 1.00 22.13 348 LEU B O 1
ATOM 6365 N N . LYS B 1 349 ? 22.756 -30.957 36.820 1.00 19.82 349 LYS B N 1
ATOM 6366 C CA . LYS B 1 349 ? 24.012 -30.325 37.217 1.00 22.90 349 LYS B CA 1
ATOM 6367 C C . LYS B 1 349 ? 24.689 -29.679 36.014 1.00 27.41 349 LYS B C 1
ATOM 6368 O O . LYS B 1 349 ? 25.204 -28.564 36.101 1.00 22.31 349 LYS B O 1
ATOM 6374 N N . ARG B 1 350 ? 24.667 -30.388 34.890 1.00 20.47 350 ARG B N 1
ATOM 6375 C CA . ARG B 1 350 ? 25.238 -29.898 33.642 1.00 24.47 350 ARG B CA 1
ATOM 6376 C C . ARG B 1 350 ? 24.634 -28.552 33.237 1.00 24.87 350 ARG B C 1
ATOM 6377 O O . ARG B 1 350 ? 25.316 -27.697 32.671 1.00 25.69 350 ARG B O 1
ATOM 6385 N N . GLN B 1 351 ? 23.356 -28.363 33.542 1.00 23.38 351 GLN B N 1
ATOM 6386 C CA . GLN B 1 351 ? 22.651 -27.154 33.137 1.00 24.95 351 GLN B CA 1
ATOM 6387 C C . GLN B 1 351 ? 22.183 -26.299 34.304 1.00 20.67 351 GLN B C 1
ATOM 6388 O O . GLN B 1 351 ? 21.191 -25.580 34.187 1.00 23.20 351 GLN B O 1
ATOM 6394 N N . GLN B 1 352 ? 22.904 -26.367 35.418 1.00 19.55 352 GLN B N 1
ATOM 6395 C CA . GLN B 1 352 ? 22.502 -25.673 36.637 1.00 23.33 352 GLN B CA 1
ATOM 6396 C C . GLN B 1 352 ? 22.153 -24.200 36.426 1.00 27.98 352 GLN B C 1
ATOM 6397 O O . GLN B 1 352 ? 21.066 -23.759 36.798 1.00 21.00 352 GLN B O 1
ATOM 6403 N N . ALA B 1 353 ? 23.077 -23.444 35.835 1.00 26.82 353 ALA B N 1
ATOM 6404 C CA . ALA B 1 353 ? 22.888 -22.004 35.650 1.00 26.83 353 ALA B CA 1
ATOM 6405 C C . ALA B 1 353 ? 21.660 -21.677 34.807 1.00 24.36 353 ALA B C 1
ATOM 6406 O O . ALA B 1 353 ? 20.891 -20.779 35.148 1.00 24.80 353 ALA B O 1
ATOM 6408 N N . GLN B 1 354 ? 21.482 -22.401 33.705 1.00 21.43 354 GLN B N 1
ATOM 6409 C CA . GLN B 1 354 ? 20.341 -22.170 32.824 1.00 23.77 354 GLN B CA 1
ATOM 6410 C C . GLN B 1 354 ? 19.018 -22.430 33.541 1.00 25.54 354 GLN B C 1
ATOM 6411 O O . GLN B 1 354 ? 18.084 -21.634 33.443 1.00 20.27 354 GLN B O 1
ATOM 6417 N N . VAL B 1 355 ? 18.945 -23.552 34.254 1.00 21.55 355 VAL B N 1
ATOM 6418 C CA . VAL B 1 355 ? 17.741 -23.911 34.998 1.00 18.49 355 VAL B CA 1
ATOM 6419 C C . VAL B 1 355 ? 17.433 -22.864 36.071 1.00 17.15 355 VAL B C 1
ATOM 6420 O O . VAL B 1 355 ? 16.284 -22.450 36.238 1.00 16.05 355 VAL B O 1
ATOM 6424 N N . GLU B 1 356 ? 18.467 -22.429 36.786 1.00 19.12 356 GLU B N 1
ATOM 6425 C CA . GLU B 1 356 ? 18.306 -21.395 37.800 1.00 19.60 356 GLU B CA 1
ATOM 6426 C C . GLU B 1 356 ? 17.728 -20.109 37.209 1.00 21.61 356 GLU B C 1
ATOM 6427 O O . GLU B 1 356 ? 16.814 -19.515 37.782 1.00 19.49 356 GLU B O 1
ATOM 6433 N N . GLN B 1 357 ? 18.241 -19.691 36.056 1.00 21.04 357 GLN B N 1
ATOM 6434 C CA . GLN B 1 357 ? 17.763 -18.457 35.435 1.00 24.64 357 GLN B CA 1
ATOM 6435 C C . GLN B 1 357 ? 16.309 -18.565 34.972 1.00 22.95 357 GLN B C 1
ATOM 6436 O O . GLN B 1 357 ? 15.523 -17.637 35.160 1.00 20.68 357 GLN B O 1
ATOM 6442 N N . VAL B 1 358 ? 15.950 -19.698 34.375 1.00 21.90 358 VAL B N 1
ATOM 6443 C CA . VAL B 1 358 ? 14.571 -19.914 33.938 1.00 16.23 358 VAL B CA 1
ATOM 6444 C C . VAL B 1 358 ? 13.599 -19.821 35.117 1.00 17.06 358 VAL B C 1
ATOM 6445 O O . VAL B 1 358 ? 12.569 -19.155 35.031 1.00 15.93 358 VAL B O 1
ATOM 6449 N N . LEU B 1 359 ? 13.938 -20.479 36.223 1.00 16.32 359 LEU B N 1
ATOM 6450 C CA . LEU B 1 359 ? 13.086 -20.458 37.412 1.00 15.53 359 LEU B CA 1
ATOM 6451 C C . LEU B 1 359 ? 13.024 -19.073 38.055 1.00 18.53 359 LEU B C 1
ATOM 6452 O O . LEU B 1 359 ? 11.972 -18.651 38.535 1.00 16.96 359 LEU B O 1
ATOM 6457 N N . LYS B 1 360 ? 14.158 -18.378 38.073 1.00 19.21 360 LYS B N 1
ATOM 6458 C CA . LYS B 1 360 ? 14.223 -17.028 38.629 1.00 20.65 360 LYS B CA 1
ATOM 6459 C C . LYS B 1 360 ? 13.326 -16.081 37.837 1.00 23.14 360 LYS B C 1
ATOM 6460 O O . LYS B 1 360 ? 12.515 -15.352 38.412 1.00 20.53 360 LYS B O 1
ATOM 6466 N N . THR B 1 361 ? 13.468 -16.111 36.514 1.00 20.23 361 THR B N 1
ATOM 6467 C CA . THR B 1 361 ? 12.676 -15.262 35.628 1.00 23.71 361 THR B CA 1
ATOM 6468 C C . THR B 1 361 ? 11.177 -15.527 35.779 1.00 24.98 361 THR B C 1
ATOM 6469 O O . THR B 1 361 ? 10.378 -14.594 35.873 1.00 19.72 361 THR B O 1
ATOM 6473 N N . GLU B 1 362 ? 10.803 -16.803 35.814 1.00 21.69 362 GLU B N 1
ATOM 6474 C CA . GLU B 1 362 ? 9.397 -17.176 35.942 1.00 19.54 362 GLU B CA 1
ATOM 6475 C C . GLU B 1 362 ? 8.795 -16.716 37.271 1.00 18.39 362 GLU B C 1
ATOM 6476 O O . GLU B 1 362 ? 7.663 -16.231 37.306 1.00 17.26 362 GLU B O 1
ATOM 6482 N N . GLU B 1 363 ? 9.545 -16.864 38.361 1.00 15.95 363 GLU B N 1
ATOM 6483 C CA . GLU B 1 363 ? 9.048 -16.426 39.667 1.00 18.52 363 GLU B CA 1
ATOM 6484 C C . GLU B 1 363 ? 8.903 -14.903 39.719 1.00 20.09 363 GLU B C 1
ATOM 6485 O O . GLU B 1 363 ? 7.903 -14.384 40.214 1.00 20.39 363 GLU B O 1
ATOM 6491 N N . GLU B 1 364 ? 9.902 -14.197 39.198 1.00 22.53 364 GLU B N 1
ATOM 6492 C CA . GLU B 1 364 ? 9.861 -12.736 39.140 1.00 24.02 364 GLU B CA 1
ATOM 6493 C C . GLU B 1 364 ? 8.677 -12.250 38.309 1.00 25.92 364 GLU B C 1
ATOM 6494 O O . GLU B 1 364 ? 7.972 -11.316 38.698 1.00 22.81 364 GLU B O 1
ATOM 6500 N N . GLN B 1 365 ? 8.462 -12.897 37.168 1.00 21.33 365 GLN B N 1
ATOM 6501 C CA . GLN B 1 365 ? 7.333 -12.595 36.298 1.00 23.61 365 GLN B CA 1
ATOM 6502 C C . GLN B 1 365 ? 5.998 -12.772 37.021 1.00 26.09 365 GLN B C 1
ATOM 6503 O O . GLN B 1 365 ? 5.118 -11.915 36.933 1.00 23.20 365 GLN B O 1
ATOM 6509 N N . PHE B 1 366 ? 5.850 -13.883 37.737 1.00 20.75 366 PHE B N 1
ATOM 6510 C CA . PHE B 1 366 ? 4.607 -14.164 38.453 1.00 19.53 366 PHE B CA 1
ATOM 6511 C C . PHE B 1 366 ? 4.412 -13.228 39.645 1.00 16.20 366 PHE B C 1
ATOM 6512 O O . PHE B 1 366 ? 3.280 -12.892 40.002 1.00 18.76 366 PHE B O 1
ATOM 6520 N N . ALA B 1 367 ? 5.516 -12.811 40.258 1.00 21.79 367 ALA B N 1
ATOM 6521 C CA . ALA B 1 367 ? 5.460 -11.906 41.406 1.00 24.97 367 ALA B CA 1
ATOM 6522 C C . ALA B 1 367 ? 4.808 -10.566 41.052 1.00 26.71 367 ALA B C 1
ATOM 6523 O O . ALA B 1 367 ? 4.332 -9.849 41.931 1.00 25.65 367 ALA B O 1
ATOM 6525 N N . ARG B 1 368 ? 4.781 -10.241 39.764 1.00 22.47 368 ARG B N 1
ATOM 6526 C CA . ARG B 1 368 ? 4.150 -9.010 39.296 1.00 26.37 368 ARG B CA 1
ATOM 6527 C C . ARG B 1 368 ? 2.648 -8.987 39.577 1.00 25.61 368 ARG B C 1
ATOM 6528 O O . ARG B 1 368 ? 2.041 -7.918 39.614 1.00 23.61 368 ARG B O 1
ATOM 6536 N N . THR B 1 369 ? 2.057 -10.165 39.785 1.00 21.10 369 THR B N 1
ATOM 6537 C CA . THR B 1 369 ? 0.613 -10.276 40.008 1.00 17.65 369 THR B CA 1
ATOM 6538 C C . THR B 1 369 ? 0.207 -11.155 41.196 1.00 16.35 369 THR B C 1
ATOM 6539 O O . THR B 1 369 ? -0.952 -11.145 41.594 1.00 18.20 369 THR B O 1
ATOM 6543 N N . LEU B 1 370 ? 1.146 -11.918 41.752 1.00 19.92 370 LEU B N 1
ATOM 6544 C CA . LEU B 1 370 ? 0.806 -12.908 42.784 1.00 21.14 370 LEU B CA 1
ATOM 6545 C C . LEU B 1 370 ? 0.085 -12.325 44.003 1.00 23.61 370 LEU B C 1
ATOM 6546 O O . LEU B 1 370 ? -1.040 -12.715 44.316 1.00 21.05 370 LEU B O 1
ATOM 6551 N N . GLU B 1 371 ? 0.737 -11.401 44.698 1.00 25.61 371 GLU B N 1
ATOM 6552 C CA . GLU B 1 371 ? 0.151 -10.843 45.913 1.00 28.17 371 GLU B CA 1
ATOM 6553 C C . GLU B 1 371 ? -1.139 -10.082 45.627 1.00 21.47 371 GLU B C 1
ATOM 6554 O O . GLU B 1 371 ? -2.107 -10.193 46.377 1.00 22.80 371 GLU B O 1
ATOM 6560 N N . ARG B 1 372 ? -1.160 -9.336 44.527 1.00 23.11 372 ARG B N 1
ATOM 6561 C CA . ARG B 1 372 ? -2.367 -8.615 44.128 1.00 26.32 372 ARG B CA 1
ATOM 6562 C C . ARG B 1 372 ? -3.529 -9.574 43.856 1.00 23.95 372 ARG B C 1
ATOM 6563 O O . ARG B 1 372 ? -4.666 -9.306 44.243 1.00 20.47 372 ARG B O 1
ATOM 6571 N N . GLY B 1 373 ? -3.239 -10.696 43.200 1.00 21.94 373 GLY B N 1
ATOM 6572 C CA . GLY B 1 373 ? -4.260 -11.707 42.925 1.00 18.96 373 GLY B CA 1
ATOM 6573 C C . GLY B 1 373 ? -4.750 -12.402 44.182 1.00 21.77 373 GLY B C 1
ATOM 6574 O O . GLY B 1 373 ? -5.943 -12.671 44.334 1.00 18.56 373 GLY B O 1
ATOM 6575 N N . LEU B 1 374 ? -3.823 -12.701 45.087 1.00 22.03 374 LEU B N 1
ATOM 6576 C CA . LEU B 1 374 ? -4.181 -13.316 46.359 1.00 24.52 374 LEU B CA 1
ATOM 6577 C C . LEU B 1 374 ? -5.043 -12.362 47.181 1.00 24.54 374 LEU B C 1
ATOM 6578 O O . LEU B 1 374 ? -5.981 -12.786 47.858 1.00 24.32 374 LEU B O 1
ATOM 6583 N N . ALA B 1 375 ? -4.721 -11.073 47.108 1.00 23.02 375 ALA B N 1
ATOM 6584 C CA . ALA B 1 375 ? -5.519 -10.050 47.783 1.00 27.08 375 ALA B CA 1
ATOM 6585 C C . ALA B 1 375 ? -6.950 -10.054 47.258 1.00 24.54 375 ALA B C 1
ATOM 6586 O O . ALA B 1 375 ? -7.896 -10.033 48.039 1.00 25.44 375 ALA B O 1
ATOM 6588 N N . LEU B 1 376 ? -7.106 -10.102 45.936 1.00 25.23 376 LEU B N 1
ATOM 6589 C CA . LEU B 1 376 ? -8.433 -10.171 45.327 1.00 20.34 376 LEU B CA 1
ATOM 6590 C C . LEU B 1 376 ? -9.171 -11.444 45.731 1.00 23.27 376 LEU B C 1
ATOM 6591 O O . LEU B 1 376 ? -10.359 -11.409 46.054 1.00 22.48 376 LEU B O 1
ATOM 6596 N N . LEU B 1 377 ? -8.467 -12.571 45.702 1.00 26.11 377 LEU B N 1
ATOM 6597 C CA . LEU B 1 377 ? -9.070 -13.851 46.070 1.00 27.49 377 LEU B CA 1
ATOM 6598 C C . LEU B 1 377 ? -9.551 -13.848 47.525 1.00 23.90 377 LEU B C 1
ATOM 6599 O O . LEU B 1 377 ? -10.639 -14.336 47.825 1.00 23.52 377 LEU B O 1
ATOM 6604 N N . ASP B 1 378 ? -8.739 -13.298 48.422 1.00 24.36 378 ASP B N 1
ATOM 6605 C CA . ASP B 1 378 ? -9.144 -13.152 49.821 1.00 31.36 378 ASP B CA 1
ATOM 6606 C C . ASP B 1 378 ? -10.397 -12.287 49.928 1.00 34.29 378 ASP B C 1
ATOM 6607 O O . ASP B 1 378 ? -11.353 -12.642 50.617 1.00 31.01 378 ASP B O 1
ATOM 6612 N N . GLU B 1 379 ? -10.368 -11.151 49.235 1.00 32.78 379 GLU B N 1
ATOM 6613 C CA A GLU B 1 379 ? -11.495 -10.238 49.207 0.50 33.97 379 GLU B CA 1
ATOM 6614 C CA B GLU B 1 379 ? -11.506 -10.225 49.143 0.50 34.85 379 GLU B CA 1
ATOM 6615 C C . GLU B 1 379 ? -12.781 -10.949 48.757 1.00 33.79 379 GLU B C 1
ATOM 6616 O O . GLU B 1 379 ? -13.838 -10.757 49.359 1.00 34.32 379 GLU B O 1
ATOM 6627 N N . GLU B 1 380 ? -12.678 -11.784 47.727 1.00 28.83 380 GLU B N 1
ATOM 6628 C CA . GLU B 1 380 ? -13.829 -12.514 47.199 1.00 29.75 380 GLU B CA 1
ATOM 6629 C C . GLU B 1 380 ? -14.299 -13.656 48.099 1.00 30.08 380 GLU B C 1
ATOM 6630 O O . GLU B 1 380 ? -15.498 -13.920 48.199 1.00 36.35 380 GLU B O 1
ATOM 6636 N N . LEU B 1 381 ? -13.355 -14.337 48.741 1.00 34.98 381 LEU B N 1
ATOM 6637 C CA . LEU B 1 381 ? -13.690 -15.443 49.638 1.00 35.44 381 LEU B CA 1
ATOM 6638 C C . LEU B 1 381 ? -14.303 -14.934 50.940 1.00 35.48 381 LEU B C 1
ATOM 6639 O O . LEU B 1 381 ? -15.133 -15.609 51.549 1.00 35.67 381 LEU B O 1
ATOM 6644 N N . ALA B 1 382 ? -13.891 -13.740 51.356 1.00 34.41 382 ALA B N 1
ATOM 6645 C CA . ALA B 1 382 ? -14.389 -13.138 52.591 1.00 40.55 382 ALA B CA 1
ATOM 6646 C C . ALA B 1 382 ? -15.880 -12.827 52.512 1.00 44.44 382 ALA B C 1
ATOM 6647 O O . ALA B 1 382 ? -16.589 -12.909 53.513 1.00 46.73 382 ALA B O 1
ATOM 6649 N N . LYS B 1 383 ? -16.350 -12.469 51.321 1.00 41.35 383 LYS B N 1
ATOM 6650 C CA . LYS B 1 383 ? -17.757 -12.135 51.128 1.00 43.39 383 LYS B CA 1
ATOM 6651 C C . LYS B 1 383 ? -18.513 -13.251 50.415 1.00 43.74 383 LYS B C 1
ATOM 6652 O O . LYS B 1 383 ? -19.694 -13.106 50.097 1.00 43.21 383 LYS B O 1
ATOM 6658 N N . LEU B 1 384 ? -17.830 -14.364 50.167 1.00 43.18 384 LEU B N 1
ATOM 6659 C CA . LEU B 1 384 ? -18.447 -15.498 49.488 1.00 47.15 384 LEU B CA 1
ATOM 6660 C C . LEU B 1 384 ? -19.471 -16.188 50.382 1.00 46.46 384 LEU B C 1
ATOM 6661 O O . LEU B 1 384 ? -19.191 -16.504 51.539 1.00 49.22 384 LEU B O 1
ATOM 6666 N N . SER B 1 385 ? -20.663 -16.406 49.837 1.00 47.81 385 SER B N 1
ATOM 6667 C CA . SER B 1 385 ? -21.698 -17.167 50.518 1.00 48.57 385 SER B CA 1
ATOM 6668 C C . SER B 1 385 ? -21.801 -18.543 49.871 1.00 48.94 385 SER B C 1
ATOM 6669 O O . SER B 1 385 ? -22.147 -18.658 48.695 1.00 48.90 385 SER B O 1
ATOM 6672 N N . GLY B 1 386 ? -21.489 -19.584 50.636 1.00 40.32 386 GLY B N 1
ATOM 6673 C CA . GLY B 1 386 ? -21.484 -20.940 50.101 1.00 44.13 386 GLY B CA 1
ATOM 6674 C C . GLY B 1 386 ? -20.091 -21.541 50.064 1.00 33.83 386 GLY B C 1
ATOM 6675 O O . GLY B 1 386 ? -19.131 -20.937 50.545 1.00 39.44 386 GLY B O 1
ATOM 6676 N N . ASP B 1 387 ? -19.980 -22.731 49.484 1.00 37.67 387 ASP B N 1
ATOM 6677 C CA . ASP B 1 387 ? -18.726 -23.479 49.511 1.00 41.73 387 ASP B CA 1
ATOM 6678 C C . ASP B 1 387 ? -18.018 -23.519 48.158 1.00 37.92 387 ASP B C 1
ATOM 6679 O O . ASP B 1 387 ? -17.103 -24.319 47.961 1.00 34.85 387 ASP B O 1
ATOM 6684 N N . THR B 1 388 ? -18.441 -22.664 47.231 1.00 36.21 388 THR B N 1
ATOM 6685 C CA . THR B 1 388 ? -17.893 -22.687 45.877 1.00 33.57 388 THR B CA 1
ATOM 6686 C C . THR B 1 388 ? -17.589 -21.289 45.339 1.00 36.75 388 THR B C 1
ATOM 6687 O O . THR B 1 388 ? -18.462 -20.421 45.306 1.00 29.75 388 THR B O 1
ATOM 6691 N N . LEU B 1 389 ? -16.344 -21.080 44.923 1.00 29.38 389 LEU B N 1
ATOM 6692 C CA . LEU B 1 389 ? -15.962 -19.846 44.247 1.00 28.94 389 LEU B CA 1
ATOM 6693 C C . LEU B 1 389 ? -16.573 -19.826 42.850 1.00 30.52 389 LEU B C 1
ATOM 6694 O O . LEU B 1 389 ? -16.521 -20.825 42.127 1.00 26.41 389 LEU B O 1
ATOM 6699 N N . ASP B 1 390 ? -17.158 -18.691 42.476 1.00 27.76 390 ASP B N 1
ATOM 6700 C CA . ASP B 1 390 ? -17.809 -18.563 41.176 1.00 28.54 390 ASP B CA 1
ATOM 6701 C C . ASP B 1 390 ? -16.789 -18.592 40.042 1.00 24.49 390 ASP B C 1
ATOM 6702 O O . ASP B 1 390 ? -15.636 -18.195 40.222 1.00 24.15 390 ASP B O 1
ATOM 6707 N N . GLY B 1 391 ? -17.230 -19.061 38.878 1.00 26.60 391 GLY B N 1
ATOM 6708 C CA . GLY B 1 391 ? -16.369 -19.189 37.708 1.00 28.05 391 GLY B CA 1
ATOM 6709 C C . GLY B 1 391 ? -15.850 -17.869 37.172 1.00 30.24 391 GLY B C 1
ATOM 6710 O O . GLY B 1 391 ? -14.756 -17.811 36.611 1.00 25.40 391 GLY B O 1
ATOM 6711 N N . GLU B 1 392 ? -16.628 -16.803 37.340 1.00 26.32 392 GLU B N 1
ATOM 6712 C CA . GLU B 1 392 ? -16.214 -15.492 36.854 1.00 25.25 392 GLU B CA 1
ATOM 6713 C C . GLU B 1 392 ? -14.978 -14.996 37.598 1.00 21.12 392 GLU B C 1
ATOM 6714 O O . GLU B 1 392 ? -14.060 -14.443 36.991 1.00 23.25 392 GLU B O 1
ATOM 6720 N N . THR B 1 393 ? -14.954 -15.211 38.911 1.00 19.86 393 THR B N 1
ATOM 6721 C CA . THR B 1 393 ? -13.822 -14.801 39.733 1.00 24.19 393 THR B CA 1
ATOM 6722 C C . THR B 1 393 ? -12.582 -15.628 39.401 1.00 23.53 393 THR B C 1
ATOM 6723 O O . THR B 1 393 ? -11.478 -15.088 39.279 1.00 21.40 393 THR B O 1
ATOM 6727 N N . ALA B 1 394 ? -12.770 -16.937 39.260 1.00 19.86 394 ALA B N 1
ATOM 6728 C CA . ALA B 1 394 ? -11.680 -17.827 38.864 1.00 20.33 394 ALA B CA 1
ATOM 6729 C C . ALA B 1 394 ? -11.120 -17.400 37.509 1.00 16.40 394 ALA B C 1
ATOM 6730 O O . ALA B 1 394 ? -9.904 -17.409 37.293 1.00 17.02 394 ALA B O 1
ATOM 6732 N N . PHE B 1 395 ? -12.015 -17.015 36.602 1.00 15.90 395 PHE B N 1
ATOM 6733 C CA . PHE B 1 395 ? -11.597 -16.563 35.280 1.00 18.79 395 PHE B CA 1
ATOM 6734 C C . PHE B 1 395 ? -10.880 -15.218 35.335 1.00 16.81 395 PHE B C 1
ATOM 6735 O O . PHE B 1 395 ? -9.932 -14.991 34.587 1.00 15.62 395 PHE B O 1
ATOM 6743 N N . ARG B 1 396 ? -11.329 -14.329 36.220 1.00 19.32 396 ARG B N 1
ATOM 6744 C CA . ARG B 1 396 ? -10.675 -13.030 36.375 1.00 18.22 396 ARG B CA 1
ATOM 6745 C C . ARG B 1 396 ? -9.258 -13.197 36.913 1.00 16.01 396 ARG B C 1
ATOM 6746 O O . ARG B 1 396 ? -8.334 -12.524 36.464 1.00 17.48 396 ARG B O 1
ATOM 6754 N N . LEU B 1 397 ? -9.086 -14.105 37.869 1.00 13.81 397 LEU B N 1
ATOM 6755 C CA . LEU B 1 397 ? -7.757 -14.401 38.397 1.00 15.80 397 LEU B CA 1
ATOM 6756 C C . LEU B 1 397 ? -6.852 -14.961 37.302 1.00 12.26 397 LEU B C 1
ATOM 6757 O O . LEU B 1 397 ? -5.659 -14.668 37.254 1.00 15.86 397 LEU B O 1
ATOM 6762 N N . TYR B 1 398 ? -7.435 -15.769 36.425 1.00 16.37 398 TYR B N 1
ATOM 6763 C CA . TYR B 1 398 ? -6.715 -16.334 35.290 1.00 15.10 398 TYR B CA 1
ATOM 6764 C C . TYR B 1 398 ? -6.335 -15.246 34.283 1.00 15.32 398 TYR B C 1
ATOM 6765 O O . TYR B 1 398 ? -5.169 -15.096 33.918 1.00 15.05 398 TYR B O 1
ATOM 6774 N N . ASP B 1 399 ? -7.329 -14.480 33.849 1.00 15.66 399 ASP B N 1
ATOM 6775 C CA . ASP B 1 399 ? -7.135 -13.526 32.757 1.00 17.47 399 ASP B CA 1
ATOM 6776 C C . ASP B 1 399 ? -6.326 -12.289 33.159 1.00 17.67 399 ASP B C 1
ATOM 6777 O O . ASP B 1 399 ? -5.477 -11.814 32.399 1.00 18.34 399 ASP B O 1
ATOM 6782 N N . THR B 1 400 ? -6.585 -11.767 34.353 1.00 18.63 400 THR B N 1
ATOM 6783 C CA . THR B 1 400 ? -5.899 -10.562 34.809 1.00 16.93 400 THR B CA 1
ATOM 6784 C C . THR B 1 400 ? -4.588 -10.855 35.542 1.00 19.80 400 THR B C 1
ATOM 6785 O O . THR B 1 400 ? -3.587 -10.168 35.333 1.00 20.16 400 THR B O 1
ATOM 6789 N N . TYR B 1 401 ? -4.590 -11.885 36.386 1.00 18.70 401 TYR B N 1
ATOM 6790 C CA . TYR B 1 401 ? -3.468 -12.126 37.296 1.00 15.04 401 TYR B CA 1
ATOM 6791 C C . TYR B 1 401 ? -2.591 -13.326 36.918 1.00 17.46 401 TYR B C 1
ATOM 6792 O O . TYR B 1 401 ? -1.566 -13.574 37.554 1.00 19.15 401 TYR B O 1
ATOM 6801 N N . GLY B 1 402 ? -2.986 -14.062 35.883 1.00 15.09 402 GLY B N 1
ATOM 6802 C CA . GLY B 1 402 ? -2.198 -15.207 35.425 1.00 14.17 402 GLY B CA 1
ATOM 6803 C C . GLY B 1 402 ? -2.253 -16.399 36.368 1.00 21.11 402 GLY B C 1
ATOM 6804 O O . GLY B 1 402 ? -1.301 -17.181 36.447 1.00 21.30 402 GLY B O 1
ATOM 6805 N N . PHE B 1 403 ? -3.364 -16.529 37.090 1.00 16.36 403 PHE B N 1
ATOM 6806 C CA . PHE B 1 403 ? -3.601 -17.668 37.982 1.00 19.76 403 PHE B CA 1
ATOM 6807 C C . PHE B 1 403 ? -4.229 -18.825 37.213 1.00 15.64 403 PHE B C 1
ATOM 6808 O O . PHE B 1 403 ? -5.394 -18.741 36.823 1.00 17.25 403 PHE B O 1
ATOM 6816 N N . PRO B 1 404 ? -3.477 -19.920 37.003 1.00 17.59 404 PRO B N 1
ATOM 6817 C CA . PRO B 1 404 ? -4.146 -21.085 36.426 1.00 14.41 404 PRO B CA 1
ATOM 6818 C C . PRO B 1 404 ? -5.278 -21.528 37.349 1.00 13.47 404 PRO B C 1
ATOM 6819 O O . PRO B 1 404 ? -5.180 -21.354 38.562 1.00 17.11 404 PRO B O 1
ATOM 6823 N N . VAL B 1 405 ? -6.343 -22.086 36.783 1.00 13.96 405 VAL B N 1
ATOM 6824 C CA . VAL B 1 405 ? -7.527 -22.420 37.569 1.00 16.92 405 VAL B CA 1
ATOM 6825 C C . VAL B 1 405 ? -7.220 -23.427 38.686 1.00 19.49 405 VAL B C 1
ATOM 6826 O O . VAL B 1 405 ? -7.823 -23.376 39.759 1.00 17.85 405 VAL B O 1
ATOM 6830 N N . ASP B 1 406 ? -6.263 -24.318 38.442 1.00 17.50 406 ASP B N 1
ATOM 6831 C CA . ASP B 1 406 ? -5.865 -25.303 39.446 1.00 19.27 406 ASP B CA 1
ATOM 6832 C C . ASP B 1 406 ? -5.047 -24.682 40.580 1.00 18.96 406 ASP B C 1
ATOM 6833 O O . ASP B 1 406 ? -5.036 -25.198 41.699 1.00 16.64 406 ASP B O 1
ATOM 6838 N N . LEU B 1 407 ? -4.362 -23.577 40.295 1.00 17.99 407 LEU B N 1
ATOM 6839 C CA . LEU B 1 407 ? -3.665 -22.832 41.340 1.00 14.64 407 LEU B CA 1
ATOM 6840 C C . LEU B 1 407 ? -4.693 -22.175 42.264 1.00 20.07 407 LEU B C 1
ATOM 6841 O O . LEU B 1 407 ? -4.565 -22.225 43.490 1.00 17.55 407 LEU B O 1
ATOM 6846 N N . THR B 1 408 ? -5.716 -21.570 41.664 1.00 16.84 408 THR B N 1
ATOM 6847 C CA . THR B 1 408 ? -6.824 -20.982 42.415 1.00 18.21 408 THR B CA 1
ATOM 6848 C C . THR B 1 408 ? -7.549 -22.049 43.241 1.00 20.47 408 THR B C 1
ATOM 6849 O O . THR B 1 408 ? -7.847 -21.837 44.418 1.00 22.78 408 THR B O 1
ATOM 6853 N N . ALA B 1 409 ? -7.813 -23.199 42.626 1.00 19.34 409 ALA B N 1
ATOM 6854 C CA . ALA B 1 409 ? -8.460 -24.314 43.318 1.00 19.82 409 ALA B CA 1
ATOM 6855 C C . ALA B 1 409 ? -7.626 -24.825 44.495 1.00 21.74 409 ALA B C 1
ATOM 6856 O O . ALA B 1 409 ? -8.174 -25.229 45.522 1.00 23.69 409 ALA B O 1
ATOM 6858 N N . ASP B 1 410 ? -6.305 -24.804 44.338 1.00 21.60 410 ASP B N 1
ATOM 6859 C CA . ASP B 1 410 ? -5.382 -25.235 45.389 1.00 21.53 410 ASP B CA 1
ATOM 6860 C C . ASP B 1 410 ? -5.479 -24.330 46.620 1.00 26.66 410 ASP B C 1
ATOM 6861 O O . ASP B 1 410 ? -5.534 -24.812 47.754 1.00 23.04 410 ASP B O 1
ATOM 6866 N N . VAL B 1 411 ? -5.506 -23.019 46.395 1.00 24.52 411 VAL B N 1
ATOM 6867 C CA . VAL B 1 411 ? -5.662 -22.060 47.487 1.00 23.15 411 VAL B CA 1
ATOM 6868 C C . VAL B 1 411 ? -7.018 -22.250 48.164 1.00 22.61 411 VAL B C 1
ATOM 6869 O O . VAL B 1 411 ? -7.113 -22.258 49.393 1.00 25.22 411 VAL B O 1
ATOM 6873 N N . CYS B 1 412 ? -8.058 -22.421 47.354 1.00 20.05 412 CYS B N 1
ATOM 6874 C CA . CYS B 1 412 ? -9.419 -22.583 47.864 1.00 25.41 412 CYS B CA 1
ATOM 6875 C C . CYS B 1 412 ? -9.599 -23.889 48.631 1.00 34.17 412 CYS B C 1
ATOM 6876 O O . CYS B 1 412 ? -10.301 -23.930 49.643 1.00 30.50 412 CYS B O 1
ATOM 6879 N N . ARG B 1 413 ? -8.966 -24.951 48.140 1.00 26.46 413 ARG B N 1
ATOM 6880 C CA . ARG B 1 413 ? -9.054 -26.266 48.770 1.00 27.89 413 ARG B CA 1
ATOM 6881 C C . ARG B 1 413 ? -8.542 -26.218 50.209 1.00 27.19 413 ARG B C 1
ATOM 6882 O O . ARG B 1 413 ? -9.071 -26.900 51.088 1.00 30.31 413 ARG B O 1
ATOM 6890 N N . GLU B 1 414 ? -7.521 -25.398 50.444 1.00 25.33 414 GLU B N 1
ATOM 6891 C CA . GLU B 1 414 ? -6.938 -25.241 51.776 1.00 26.09 414 GLU B CA 1
ATOM 6892 C C . GLU B 1 414 ? -7.907 -24.602 52.765 1.00 34.73 414 GLU B C 1
ATOM 6893 O O . GLU B 1 414 ? -7.702 -24.666 53.976 1.00 33.78 414 GLU B O 1
ATOM 6899 N N . ARG B 1 415 ? -8.957 -23.977 52.247 1.00 32.60 415 ARG B N 1
ATOM 6900 C CA . ARG B 1 415 ? -9.956 -23.349 53.099 1.00 35.98 415 ARG B CA 1
ATOM 6901 C C . ARG B 1 415 ? -11.302 -24.040 52.952 1.00 33.27 415 ARG B C 1
ATOM 6902 O O . ARG B 1 415 ? -12.340 -23.479 53.303 1.00 35.03 415 ARG B O 1
ATOM 6910 N N . ASN B 1 416 ? -11.266 -25.266 52.437 1.00 29.32 416 ASN B N 1
ATOM 6911 C CA . ASN B 1 416 ? -12.465 -26.073 52.244 1.00 32.67 416 ASN B CA 1
ATOM 6912 C C . ASN B 1 416 ? -13.473 -25.410 51.312 1.00 38.24 416 ASN B C 1
ATOM 6913 O O . ASN B 1 416 ? -14.686 -25.511 51.510 1.00 34.09 416 ASN B O 1
ATOM 6918 N N . ILE B 1 417 ? -12.956 -24.728 50.295 1.00 31.31 417 ILE B N 1
ATOM 6919 C CA . ILE B 1 417 ? -13.789 -24.093 49.285 1.00 29.34 417 ILE B CA 1
ATOM 6920 C C . ILE B 1 417 ? -13.495 -24.708 47.920 1.00 30.06 417 ILE B C 1
ATOM 6921 O O . ILE B 1 417 ? -12.337 -24.938 47.569 1.00 30.09 417 ILE B O 1
ATOM 6926 N N . LYS B 1 418 ? -14.552 -24.991 47.167 1.00 26.72 418 LYS B N 1
ATOM 6927 C CA . LYS B 1 418 ? -14.422 -25.543 45.829 1.00 30.10 418 LYS B CA 1
ATOM 6928 C C . LYS B 1 418 ? -14.418 -24.425 44.790 1.00 27.57 418 LYS B C 1
ATOM 6929 O O . LYS B 1 418 ? -14.690 -23.268 45.109 1.00 26.18 418 LYS B O 1
ATOM 6935 N N . VAL B 1 419 ? -14.103 -24.780 43.549 1.00 27.22 419 VAL B N 1
ATOM 6936 C CA . VAL B 1 419 ? -14.160 -23.835 42.443 1.00 28.23 419 VAL B CA 1
ATOM 6937 C C . VAL B 1 419 ? -15.151 -24.349 41.407 1.00 26.81 419 VAL B C 1
ATOM 6938 O O . VAL B 1 419 ? -15.154 -25.535 41.075 1.00 25.98 419 VAL B O 1
ATOM 6942 N N . ASP B 1 420 ? -16.004 -23.457 40.913 1.00 25.20 420 ASP B N 1
ATOM 6943 C CA . ASP B 1 420 ? -16.947 -23.808 39.863 1.00 28.79 420 ASP B CA 1
ATOM 6944 C C . ASP B 1 420 ? -16.204 -23.929 38.537 1.00 29.71 420 ASP B C 1
ATOM 6945 O O . ASP B 1 420 ? -16.063 -22.951 37.802 1.00 25.01 420 ASP B O 1
ATOM 6950 N N . GLU B 1 421 ? -15.730 -25.138 38.246 1.00 27.84 421 GLU B N 1
ATOM 6951 C CA . GLU B 1 421 ? -14.968 -25.410 37.030 1.00 27.25 421 GLU B CA 1
ATOM 6952 C C . GLU B 1 421 ? -15.806 -25.209 35.775 1.00 26.05 421 GLU B C 1
ATOM 6953 O O . GLU B 1 421 ? -15.310 -24.710 34.765 1.00 27.41 421 GLU B O 1
ATOM 6959 N N . ALA B 1 422 ? -17.075 -25.600 35.842 1.00 26.61 422 ALA B N 1
ATOM 6960 C CA . ALA B 1 422 ? -17.994 -25.416 34.724 1.00 30.82 422 ALA B CA 1
ATOM 6961 C C . ALA B 1 422 ? -18.155 -23.935 34.388 1.00 28.93 422 ALA B C 1
ATOM 6962 O O . ALA B 1 422 ? -18.196 -23.560 33.216 1.00 30.72 422 ALA B O 1
ATOM 6964 N N . GLY B 1 423 ? -18.249 -23.103 35.422 1.00 26.94 423 GLY B N 1
ATOM 6965 C CA . GLY B 1 423 ? -18.354 -21.654 35.247 1.00 28.95 423 GLY B CA 1
ATOM 6966 C C . GLY B 1 423 ? -17.100 -21.045 34.646 1.00 27.27 423 GLY B C 1
ATOM 6967 O O . GLY B 1 423 ? -17.177 -20.165 33.789 1.00 25.50 423 GLY B O 1
ATOM 6968 N N . PHE B 1 424 ? -15.943 -21.514 35.107 1.00 23.48 424 PHE B N 1
ATOM 6969 C CA . PHE B 1 424 ? -14.657 -21.087 34.561 1.00 24.70 424 PHE B CA 1
ATOM 6970 C C . PHE B 1 424 ? -14.571 -21.400 33.067 1.00 26.30 424 PHE B C 1
ATOM 6971 O O . PHE B 1 424 ? -14.190 -20.546 32.265 1.00 21.71 424 PHE B O 1
ATOM 6979 N N . GLU B 1 425 ? -14.938 -22.626 32.700 1.00 21.24 425 GLU B N 1
ATOM 6980 C CA A GLU B 1 425 ? -14.885 -23.049 31.306 0.50 23.19 425 GLU B CA 1
ATOM 6981 C CA B GLU B 1 425 ? -14.898 -23.058 31.305 0.50 24.16 425 GLU B CA 1
ATOM 6982 C C . GLU B 1 425 ? -15.884 -22.282 30.440 1.00 23.70 425 GLU B C 1
ATOM 6983 O O . GLU B 1 425 ? -15.606 -21.995 29.276 1.00 22.10 425 GLU B O 1
ATOM 6994 N N . ALA B 1 426 ? -17.038 -21.948 31.015 1.00 23.42 426 ALA B N 1
ATOM 6995 C CA . ALA B 1 426 ? -18.037 -21.148 30.309 1.00 24.64 426 ALA B CA 1
ATOM 6996 C C . ALA B 1 426 ? -17.492 -19.748 30.030 1.00 23.1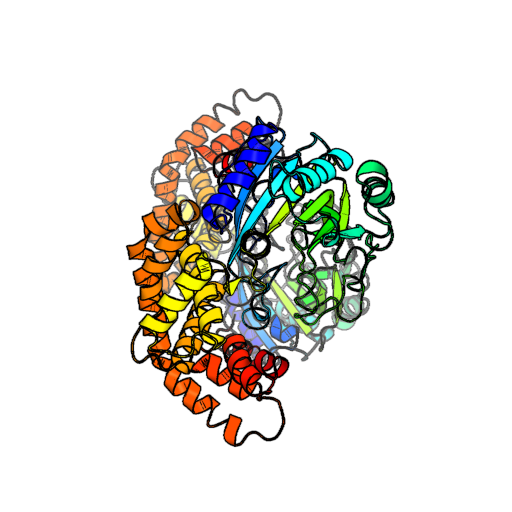3 426 ALA B C 1
ATOM 6997 O O . ALA B 1 426 ? -17.695 -19.196 28.949 1.00 20.76 426 ALA B O 1
ATOM 6999 N N . ALA B 1 427 ? -16.797 -19.187 31.015 1.00 23.68 427 ALA B N 1
ATOM 7000 C CA . ALA B 1 427 ? -16.156 -17.883 30.876 1.00 22.91 427 ALA B CA 1
ATOM 7001 C C . ALA B 1 427 ? -15.053 -17.916 29.815 1.00 21.91 427 ALA B C 1
ATOM 7002 O O . ALA B 1 427 ? -14.908 -16.974 29.032 1.00 20.96 427 ALA B O 1
ATOM 7004 N N . MET B 1 428 ? -14.275 -18.996 29.799 1.00 18.91 428 MET B N 1
ATOM 7005 C CA A MET B 1 428 ? -13.226 -19.154 28.800 0.50 19.34 428 MET B CA 1
ATOM 7006 C CA B MET B 1 428 ? -13.227 -19.186 28.798 0.50 18.62 428 MET B CA 1
ATOM 7007 C C . MET B 1 428 ? -13.829 -19.253 27.400 1.00 19.54 428 MET B C 1
ATOM 7008 O O . MET B 1 428 ? -13.337 -18.628 26.460 1.00 17.34 428 MET B O 1
ATOM 7017 N N . GLU B 1 429 ? -14.901 -20.028 27.271 1.00 19.38 429 GLU B N 1
ATOM 7018 C CA . GLU B 1 429 ? -15.583 -20.190 25.992 1.00 19.82 429 GLU B CA 1
ATOM 7019 C C . GLU B 1 429 ? -16.216 -18.882 25.518 1.00 19.78 429 GLU B C 1
ATOM 7020 O O . GLU B 1 429 ? -16.146 -18.551 24.336 1.00 23.40 429 GLU B O 1
ATOM 7026 N N . GLU B 1 430 ? -16.827 -18.141 26.442 1.00 22.07 430 GLU B N 1
ATOM 7027 C CA . GLU B 1 430 ? -17.393 -16.829 26.120 1.00 18.45 430 GLU B CA 1
ATOM 7028 C C . GLU B 1 430 ? -16.316 -15.922 25.523 1.00 21.09 430 GLU B C 1
ATOM 7029 O O . GLU B 1 430 ? -16.559 -15.206 24.549 1.00 17.91 430 GLU B O 1
ATOM 7035 N N . GLN B 1 431 ? -15.120 -15.970 26.101 1.00 17.07 431 GLN B N 1
ATOM 7036 C CA . GLN B 1 431 ? -14.016 -15.158 25.603 1.00 19.57 431 GLN B CA 1
ATOM 7037 C C . GLN B 1 431 ? -13.530 -15.636 24.237 1.00 18.56 431 GLN B C 1
ATOM 7038 O O . GLN B 1 431 ? -13.205 -14.828 23.371 1.00 15.58 431 GLN B O 1
ATOM 7044 N N . ARG B 1 432 ? -13.479 -16.949 24.041 1.00 20.31 432 ARG B N 1
ATOM 7045 C CA . ARG B 1 432 ? -13.106 -17.481 22.733 1.00 21.36 432 ARG B CA 1
ATOM 7046 C C . ARG B 1 432 ? -14.094 -17.028 21.661 1.00 16.14 432 ARG B C 1
ATOM 7047 O O . ARG B 1 432 ? -13.694 -16.707 20.539 1.00 18.35 432 ARG B O 1
ATOM 7055 N N . ARG B 1 433 ? -15.378 -16.995 22.010 1.00 16.27 433 ARG B N 1
ATOM 7056 C CA . ARG B 1 433 ? -16.406 -16.517 21.086 1.00 22.06 433 ARG B CA 1
ATOM 7057 C C . ARG B 1 433 ? -16.185 -15.052 20.717 1.00 19.98 433 ARG B C 1
ATOM 7058 O O . ARG B 1 433 ? -16.329 -14.673 19.556 1.00 17.27 433 ARG B O 1
ATOM 7066 N N . ARG B 1 434 ? -15.842 -14.232 21.707 1.00 22.64 434 ARG B N 1
ATOM 7067 C CA . ARG B 1 434 ? -15.540 -12.826 21.449 1.00 19.28 434 ARG B CA 1
ATOM 7068 C C . ARG B 1 434 ? -14.336 -12.696 20.518 1.00 13.78 434 ARG B C 1
ATOM 7069 O O . ARG B 1 434 ? -14.328 -11.857 19.617 1.00 17.76 434 ARG B O 1
ATOM 7077 N N . ALA B 1 435 ? -13.323 -13.529 20.737 1.00 16.66 435 ALA B N 1
ATOM 7078 C CA . ALA B 1 435 ? -12.137 -13.520 19.884 1.00 16.34 435 ALA B CA 1
ATOM 7079 C C . ALA B 1 435 ? -12.491 -13.879 18.440 1.00 16.01 435 ALA B C 1
ATOM 7080 O O . ALA B 1 435 ? -12.036 -13.222 17.507 1.00 18.33 435 ALA B O 1
ATOM 7082 N N . ARG B 1 436 ? -13.313 -14.912 18.258 1.00 17.67 436 ARG B N 1
ATOM 7083 C CA . ARG B 1 436 ? -13.744 -15.316 16.915 1.00 17.60 436 ARG B CA 1
ATOM 7084 C C . ARG B 1 436 ? -14.559 -14.223 16.228 1.00 19.99 436 ARG B C 1
ATOM 7085 O O . ARG B 1 436 ? -14.361 -13.938 15.046 1.00 16.53 436 ARG B O 1
ATOM 7093 N N . GLU B 1 437 ? -15.480 -13.617 16.975 1.00 16.36 437 GLU B N 1
ATOM 7094 C CA A GLU B 1 437 ? -16.317 -12.557 16.429 0.50 18.19 437 GLU B CA 1
ATOM 7095 C CA B GLU B 1 437 ? -16.320 -12.547 16.449 0.50 17.25 437 GLU B CA 1
ATOM 7096 C C . GLU B 1 437 ? -15.470 -11.378 15.955 1.00 21.10 437 GLU B C 1
ATOM 7097 O O . GLU B 1 437 ? -15.701 -10.838 14.875 1.00 19.98 437 GLU B O 1
ATOM 7108 N N . ALA B 1 438 ? -14.481 -10.992 16.756 1.00 18.39 438 ALA B N 1
ATOM 7109 C CA . ALA B 1 438 ? -13.621 -9.864 16.402 1.00 19.27 438 ALA B CA 1
ATOM 7110 C C . ALA B 1 438 ? -12.637 -10.184 15.271 1.00 17.42 438 ALA B C 1
ATOM 7111 O O . ALA B 1 438 ? -12.387 -9.340 14.408 1.00 18.17 438 ALA B O 1
ATOM 7113 N N . SER B 1 439 ? -12.084 -11.396 15.272 1.00 17.06 439 SER B N 1
ATOM 7114 C CA A SER B 1 439 ? -11.080 -11.777 14.276 0.50 16.88 439 SER B CA 1
ATOM 7115 C CA B SER B 1 439 ? -11.083 -11.784 14.280 0.50 19.07 439 SER B CA 1
ATOM 7116 C C . SER B 1 439 ? -11.688 -12.053 12.901 1.00 16.76 439 SER B C 1
ATOM 7117 O O . SER B 1 439 ? -11.060 -11.794 11.880 1.00 20.77 439 SER B O 1
ATOM 7122 N N . GLY B 1 440 ? -12.908 -12.579 12.876 1.00 16.95 440 GLY B N 1
ATOM 7123 C CA . GLY B 1 440 ? -13.587 -12.853 11.612 1.00 17.73 440 GLY B CA 1
ATOM 7124 C C . GLY B 1 440 ? -13.208 -14.183 10.981 1.00 21.69 440 GLY B C 1
ATOM 7125 O O . GLY B 1 440 ? -12.983 -15.169 11.680 1.00 17.45 440 GLY B O 1
ATOM 7126 N N . PHE B 1 441 ? -13.136 -14.202 9.653 1.00 17.27 441 PHE B N 1
ATOM 7127 C CA . PHE B 1 441 ? -12.938 -15.443 8.890 1.00 16.27 441 PHE B CA 1
ATOM 7128 C C . PHE B 1 441 ? -11.626 -16.157 9.222 1.00 19.52 441 PHE B C 1
ATOM 7129 O O . PHE B 1 441 ? -10.557 -15.549 9.176 1.00 19.33 441 PHE B O 1
#

Secondary structure (DSSP, 8-state):
---HHHHHHHHHHHHHHTTPEE-PPPPSS-SS-TT-SS--SGGGGGHHHHHTSS--S-SEEEEEEEEE-EETTEE-GGGBTTBSS--SEEEEEEEEESSS--HHHHHHHHHHHHH-TTTT---GGGEEEEEETT-HHHHHIIIIII---GGGEEEE-STTSBTTBBTTEEESSSSEEEEEEEEEEEE--TTS----TTSTTTTSSSEEEEEEEEEEEEEE-TTS-EEEEEEEEEEEEEEHHHHHHHHTT-SSGGGSHHHHHHHHHHHHHHT---TT-HHHHHHHHHHHHHHHHHHTT----SSHHHHHHHHHHHHHHHHHHHHT--S--GGGGHHHHHHHHGGGGHHHHHTHHHHHHHHHHHHHHHHTTHHHHHHHHHHHHHS--SSEE-HHHHHHHHHHH---HHHHHHHHHTTT-EE-HHHHHHHHHHHHHHHHHHH--/---HHHHHHHHHHHHHHTTPEE-PPPPSS-SS-TT-SS--SGGGGGHHHHHTSS--S-SEEEEEEEEE-EETTEE-GGGBTTBSS--SEEEEEEEEESSS--HHHHHHHHHHHHH-TTTT---GGGEEEEEETT-HHHHHIIIIII---GGGEEEE-STTSBTTBBTTEEESSSSEEEEEEEEEEEE--TTS----TTSTTTTSSSEEEEEEEEEEEEEE-TTS-EEEEEEEEEEEEEEHHHHHHHHTT-SSGGGSHHHHHHHHHHHHHHT---TT-HHHHHHHHHHHHHHHHHHTT----SSHHHHHHHHHHHHHHHHHHHHT--S--GGGGHHHHHHHHGGGGHHHHHTHHHHHHHHHHHHHHHHTTHHHHHHHHHHHHHS--SSEE-HHHHHHHHHHH---HHHHHHHHHTTT-EE-HHHHHHHHHHHHHHHHHHH--

InterPro domains:
  IPR002318 Alanine-tRNA ligase, class IIc [PR00980] (76-87)
  IPR002318 Alanine-tRNA ligase, class IIc [PR00980] (209-220)
  IPR002318 Alanine-tRNA ligase, class IIc [PR00980] (236-249)
  IPR002318 Alanine-tRNA ligase, class IIc [PR00980] (282-298)
  IPR002318 Alanine-tRNA ligase, class IIc [PR00980] (306-319)
  IPR002318 Alanine-tRNA ligase, class IIc [TIGR00344] (7-854)
  IPR003156 DHHA1 domain [PF02272] (771-872)
  IPR009000 Translation protein, beta-barrel domain superfamily [SSF50447] (455-551)
  IPR012947 Threonyl/alanyl tRNA synthetase, SAD [PF07973] (653-696)
  IPR012947 Threonyl/alanyl tRNA synthetase, SAD [SM00863] (653-696)
  IPR018162 Alanine-tRNA ligase, class IIc, anti-codon-binding domain superfamily [SSF101353] (256-465)
  IPR018163 Threonyl/alanyl tRNA synthetase, class II-like, putative editing domain superfamily [SSF55186] (552-708)
  IPR018164 Alanyl-tRNA synthetase, class IIc, N-terminal [PF01411] (7-555)
  IPR018165 Alanyl-tRNA synthetase, class IIc, core domain [PS50860] (3-709)
  IPR023033 Alanine-tRNA ligase, eukaryota/bacteria [MF_00036_B] (1-875)
  IPR045864 Class II Aminoacyl-tRNA synthetase/Biotinyl protein ligase (BPL) and lipoyl protein ligase (LPL) [G3DSA:3.30.930.10] (2-252)
  IPR045864 Class II Aminoacyl-tRNA synthetase/Biotinyl protein ligase (BPL) and lipoyl protein ligase (LPL) [SSF55681] (4-255)
  IPR050058 Alanine--tRNA ligase [PTHR11777] (4-869)

Nearest PDB structures (foldseek):
  3hy0-assembly1_A  TM=1.002E+00  e=3.537E-81  Escherichia coli K-12
  3hxx-assembly1_A  TM=9.960E-01  e=2.538E-78  Escherichia coli K-12
  3hy1-assembly2_B  TM=9.501E-01  e=7.019E-68  Escherichia coli K-12
  1riq-assembly1_A  TM=9.105E-01  e=5.005E-49  Aquifex aeolicus
  3htz-assembly1_A  TM=9.206E-01  e=2.003E-48  Aquifex aeolicus

Foldseek 3Di:
DDALVRLLVQLQVLVVVVVAAEDEADAQDDPPDPLDQGAAASCPVCQCLQLVNDDDPGQKHKYWYKYAACDAAGHCLVCQLVALADFRIFTKTKMKGRLHDAQLVLVVSVCCQCCPPVHLNADLVQKAKEWAQPPVVNLCSVCPVVNDDNVRYHHWYLVVPDHQNTPQKDDPHQWTWIAGKMWMWGALDDVWDADPPPDPRNPTLGTDTFKIKTFTFFTADNVGDTHGRPHGMIIMIGTSLCVQCSSVSHRGSCPHPLNVQLLVLLCVQLVADPSPDSLSSLLSRLLNVLLSNVLSPAAQDVDRSNPSSLQSLLLNLLSSVVRRRPDQGSLVSLVSNCVRCPPVCVSSVVCSVVSSVRSSVSSVVLVVQNVVLVVLLCVQVVPDDDQEDALVNLLCCCPPRVNDSVSSQVVSVVVNHGYPPVRVVVVVVVVVVVVCVVVDD/DDALVRLLVQLQVLVVVVVAAEDEADAQDDPPDPLDQGAAASCPVCQCLQLVNDDDPGQKHKYWYKHAACDAAGHCLVVALVALEDFRIFIKTKMKGRLHDAQLVLVVSVCCQCCPPVHLNADLVQKAKEWAQPPVVNLCSVCPVVNDDNVRYHHWYLVVPDHQNTPQKDDPHLWTWIAGKMWMWGALDDVWFADPPPDPRNPTLGTDTFKIKTFTFFTADNVGDTHGRPHGMIIMIGTSLCVQCSSVSHRGSCPHPLNVQLLVLLCVQLVADPSPRSLSSLLSSLLNVLLSNVLSPAAQDVDRSNPSSLQSLLLNLLSSVVRPRPDQGSLVSLVSNCVRCPPVCVSSVVCSVVSSVRSSVSSVVLVVQNVVLVVVLCVQVVPDDDQEDALVSLLCCCPPRVNDSVSSQVVSVVVNHGYPVVRVVVVVVVVVVVVCVVVDD